Protein 6UY5 (pdb70)

Nearest PDB structures (foldseek):
  8d8s-assembly1_A-2  TM=9.830E-01  e=1.010E-56  Staphylococcus aureus
  6c9e-assembly1_A  TM=9.834E-01  e=2.774E-56  Legionella pneumophila subsp. pneumophila str. Philadelphia 1
  8kg1-assembly1_B  TM=9.818E-01  e=2.698E-54  Mycolicibacterium smegmatis MC2 155
  4w91-assembly5_I  TM=9.730E-01  e=3.477E-53  Brucella suis bv. 4 str. 40
  4q75-assembly1_B  TM=9.777E-01  e=5.047E-52  Arabidopsis thaliana

Solvent-accessible surface area: 27491 Å² total

Foldseek 3Di:
DADLVVVLVQFVCQQDFFLNHRFF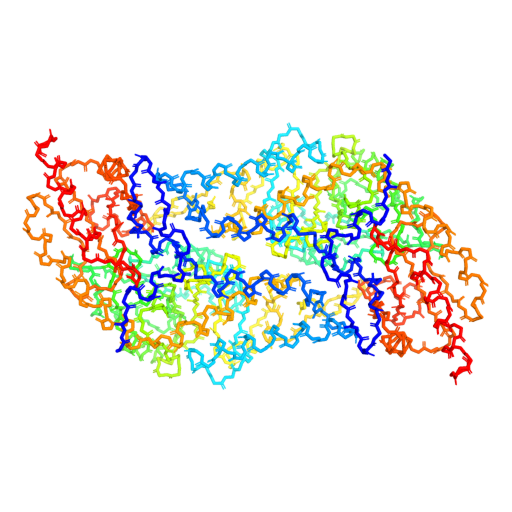EFALLVFNGAGPLLVVLLVVCVVPQDDFADPDDDDSNVVLVVLLLVLLVLVCVQQAPPDSQQKAKAQFLLRLLLLCLQQVVLVFAAAAAEEEEELLDDVSQPVSRVVSCVVHHYYYHYFYADQQGATPPVCLVVVDALRYAEYEYEQARSAFLDGHPLQVSQVVQVVSVHAYAYEDQPPSQQAGHHCVSSVHQKYKYGLRSLSFDHRIIMIGGDPVSQQVGDARPCQWDDADPPPGTDTDGPPSNHVPDTDPSSRSSSSSSSSVVSVVSPNVNQNVQQQVLLVLLVVLLVPQPQKDWHHHPSGGFKTKIDHHPDAQVVLQVQLVSLNYHWDKAPSRQSVCVVVPHGMIIMGTRGSSGDPVSSVSSNVSSNVCVVVVD/DDDLVVVLVQFVCQCDFFLNHRAFEQALLVFNGAGPLLVVLLVVCVVPQDDFAPPDDDDSNVVLVVLLLVLLVLVCVQQVNPDSLLKAKAQFLLRQLLQCLQFVVLVFAAAAAEEEEELLDDPSLPVSRVVSCVVHNYYYHYFYADQQGATPVVCVVVVDALRYAEYEYECARSAFLDGHPLQVNCVSCVVSPHAYEYEDAPPSQQAGHHCVNSVHQKYWYGLRSLSFDHRIIMIGGDPVSQQPGDAGPCAWDDADPPPGTDTDTGPVNVVDDTDPSSRSSSSSSSSVVSVVSPNVNQNVQQQVLLVLLVVLLVPFPQKDWHHHPRGGFKIKIDHHPDAQVVLQVQLSSVNYHWDKFCSRQSVCVVVPHGMIIMGTRGSSGDPVSSVSSSVSSNVCVVVPD

B-factor: mean 27.87, std 9.78, range [14.91, 99.55]

Sequence (802 aa):
IFSVDKVRADFPVLSSREVNGLPLAYLDSAASAQKPSQVIDAEAEFYRHGYAAVHRGIHTLSAQATEKMENVRKRASLFINARSAEELVFVRGTTEGINLVANSWGNSNVRAGDNIIISQMEHHANIVPWQMLCARVGAELRVIPLNPDGTLQLETLPTLFDEKTRLLAITHVSNVLGTENPLAEMITLAHQHGAKVLVDGAQAVMHHPVDVQALDCDFYVFSGHKLYGPTGIGILYVKEALLQEMPPWESMIATVSLSEGTTWTKAPWRFEAGTPNTGGIIGLGAALEYVSALGLNNIAEYEQNLMHYALSQLESVPDLTLYGPQNRLGVIAFNLGKHHAYDVGSFLDNYGIAVRTGHHAMPLMAYYNVPAMCRASLAMYNTHEEVDRLVTGLQRIHRLLGIFSVDKVRADFPVLSREVNGLPLAYLDSAASAQKPSSQVIDAEAEFYRHGYAAVHRGIHTLSAQATEKMENVRKRASLFINARSAEELVFVRGTTEGINLVANSWGNSNVRAGDNIIISQMEHHANIVPWQMLCARVGAELRVIPLNPDGTLQLETLPTLFDEKTRLLAITHVSNVLGTENPLAEMITLAHQHGAKVLVDGAQAVMHHPVDVQALDCDFYVFSGHKLYGPTGIGILYVKEALLQEMPPWESMIATVSLSEGTTWTKAPWRFEAGTPNTGGIIGLGAALEYVSALGLNNIAEYEQNLMHYALSQLESVPDLTLYGPQNRLGVIAFNLGKHHAYDVGSFLDNYGIAVRTGHHAMPLMAYYNVPAMCRASLAMYNTHEEVDRLVTGLQRIHRRLLG

CATH classification: 3.40.640.10

Organism: Escherichia coli (strain K12) (NCBI:txid83333)

InterPro domains:
  IPR000192 Aminotransferase class V domain [PF00266] (26-394)
  IPR010970 Cysteine desulfurase, SufS [MF_01831] (1-406)
  IPR010970 Cysteine desulfurase, SufS [TIGR01979] (7-405)
  IPR010970 Cysteine desulfurase, SufS [cd06453] (26-398)
  IPR015421 Pyridoxal phosphate-dependent transferase, major domain [G3DSA:3.40.640.10] (43-302)
  IPR015422 Pyridoxal phosphate-dependent transferase, small domain [G3DSA:3.90.1150.10] (10-396)
  IPR015424 Pyridoxal phosphate-dependent transferase [SSF53383] (4-402)
  IPR020578 Aminotransferase class-V, pyridoxal-phosphate binding site [PS00595] (217-236)

Structure (mmCIF, N/CA/C/O backbone):
data_6UY5
#
_entry.id   6UY5
#
_cell.length_a   60.540
_cell.length_b   115.740
_cell.length_c   63.660
_cell.angle_alpha   90.000
_cell.angle_beta   114.470
_cell.angle_gamma   90.000
#
_symmetry.space_group_name_H-M   'P 1 21 1'
#
loop_
_entity.id
_entity.type
_entity.pdbx_description
1 polymer 'Cysteine desulfurase'
2 non-polymer "PYRIDOXAL-5'-PHOSPHATE"
3 water water
#
loop_
_atom_site.group_PDB
_atom_site.id
_atom_site.type_symbol
_atom_site.label_atom_id
_atom_site.label_alt_id
_atom_site.label_comp_id
_atom_site.label_asym_id
_atom_site.label_entity_id
_atom_site.label_seq_id
_atom_site.pdbx_PDB_ins_code
_atom_site.Cartn_x
_atom_site.Cartn_y
_atom_site.Cartn_z
_atom_site.occupancy
_atom_site.B_iso_or_equiv
_atom_site.auth_seq_id
_atom_site.auth_comp_id
_atom_site.auth_asym_id
_atom_site.auth_atom_id
_atom_site.pdbx_PDB_model_num
ATOM 1 N N . ILE A 1 2 ? -1.998 -10.096 50.456 1.00 59.48 2 ILE A N 1
ATOM 2 C CA . ILE A 1 2 ? -0.880 -9.898 49.544 1.00 58.54 2 ILE A CA 1
ATOM 3 C C . ILE A 1 2 ? -1.372 -9.944 48.101 1.00 57.76 2 ILE A C 1
ATOM 4 O O . ILE A 1 2 ? -2.274 -9.199 47.718 1.00 60.80 2 ILE A O 1
ATOM 6 N N . PHE A 1 3 ? -0.771 -10.824 47.306 1.00 49.73 3 PHE A N 1
ATOM 7 C CA . PHE A 1 3 ? -1.157 -10.985 45.911 1.00 38.40 3 PHE A CA 1
ATOM 8 C C . PHE A 1 3 ? -2.408 -11.852 45.813 1.00 33.11 3 PHE A C 1
ATOM 9 O O . PHE A 1 3 ? -2.464 -12.943 46.390 1.00 35.27 3 PHE A O 1
ATOM 17 N N . SER A 1 4 ? -3.409 -11.369 45.080 1.00 28.61 4 SER A N 1
ATOM 18 C CA . SER A 1 4 ? -4.665 -12.089 44.885 1.00 28.70 4 SER A CA 1
ATOM 19 C C . SER A 1 4 ? -4.883 -12.285 43.391 1.00 22.56 4 SER A C 1
ATOM 20 O O . SER A 1 4 ? -5.203 -11.328 42.678 1.00 27.56 4 SER A O 1
ATOM 23 N N . VAL A 1 5 ? -4.704 -13.519 42.915 1.00 24.25 5 VAL A N 1
ATOM 24 C CA . VAL A 1 5 ? -4.876 -13.770 41.488 1.00 27.30 5 VAL A CA 1
ATOM 25 C C . VAL A 1 5 ? -6.320 -13.528 41.079 1.00 25.05 5 VAL A C 1
ATOM 26 O O . VAL A 1 5 ? -6.594 -13.143 39.936 1.00 23.41 5 VAL A O 1
ATOM 30 N N . ASP A 1 6 ? -7.265 -13.719 42.004 1.00 24.27 6 ASP A N 1
ATOM 31 C CA . ASP A 1 6 ? -8.660 -13.448 41.683 1.00 25.22 6 ASP A CA 1
ATOM 32 C C . ASP A 1 6 ? -8.877 -11.965 41.412 1.00 24.96 6 ASP A C 1
ATOM 33 O O . ASP A 1 6 ? -9.571 -11.597 40.456 1.00 25.85 6 ASP A O 1
ATOM 38 N N . LYS A 1 7 ? -8.284 -11.096 42.234 1.00 25.20 7 LYS A N 1
ATOM 39 C CA . LYS A 1 7 ? -8.442 -9.665 42.004 1.00 26.75 7 LYS A CA 1
ATOM 40 C C . LYS A 1 7 ? -7.672 -9.206 40.774 1.00 23.22 7 LYS A C 1
ATOM 41 O O . LYS A 1 7 ? -8.113 -8.284 40.078 1.00 25.75 7 LYS A O 1
ATOM 47 N N . VAL A 1 8 ? -6.528 -9.830 40.487 1.00 22.71 8 VAL A N 1
ATOM 48 C CA . VAL A 1 8 ? -5.779 -9.486 39.279 1.00 24.61 8 VAL A CA 1
ATOM 49 C C . VAL A 1 8 ? -6.578 -9.858 38.033 1.00 22.12 8 VAL A C 1
ATOM 50 O O . VAL A 1 8 ? -6.736 -9.049 37.110 1.00 23.96 8 VAL A O 1
ATOM 54 N N . ARG A 1 9 ? -7.113 -11.084 37.998 1.00 20.93 9 ARG A N 1
ATOM 55 C CA . ARG A 1 9 ? -7.855 -11.531 36.823 1.00 20.31 9 ARG A CA 1
ATOM 56 C C . ARG A 1 9 ? -9.055 -10.638 36.531 1.00 23.21 9 ARG A C 1
ATOM 57 O O . ARG A 1 9 ? -9.428 -10.467 35.366 1.00 22.10 9 ARG A O 1
ATOM 65 N N . ALA A 1 10 ? -9.672 -10.060 37.565 1.00 24.25 10 ALA A N 1
ATOM 66 C CA . ALA A 1 10 ? -10.827 -9.198 37.342 1.00 24.52 10 ALA A CA 1
ATOM 67 C C . ALA A 1 10 ? -10.472 -7.947 36.544 1.00 23.67 10 ALA A C 1
ATOM 68 O O . ALA A 1 10 ? -11.370 -7.295 36.004 1.00 23.56 10 ALA A O 1
ATOM 70 N N . ASP A 1 11 ? -9.187 -7.607 36.444 1.00 21.01 11 ASP A N 1
ATOM 71 C CA . ASP A 1 11 ? -8.744 -6.445 35.685 1.00 22.31 11 ASP A CA 1
ATOM 72 C C . ASP A 1 11 ? -8.598 -6.716 34.191 1.00 20.08 11 ASP A C 1
ATOM 73 O O . ASP A 1 11 ? -8.416 -5.763 33.429 1.00 22.13 11 ASP A O 1
ATOM 78 N N . PHE A 1 12 ? -8.651 -7.979 33.758 1.00 21.29 12 PHE A N 1
ATOM 79 C CA . PHE A 1 12 ? -8.314 -8.353 32.387 1.00 22.00 12 PHE A CA 1
ATOM 80 C C . PHE A 1 12 ? -9.560 -8.833 31.659 1.00 21.58 12 PHE A C 1
ATOM 81 O O . PHE A 1 12 ? -9.921 -10.017 31.761 1.00 24.36 12 PHE A O 1
ATOM 89 N N . PRO A 1 13 ? -10.237 -7.968 30.903 1.00 23.13 13 PRO A N 1
ATOM 90 C CA . PRO A 1 13 ? -11.521 -8.368 30.301 1.00 22.78 13 PRO A CA 1
ATOM 91 C C . PRO A 1 13 ? -11.410 -9.545 29.344 1.00 23.35 13 PRO A C 1
ATOM 92 O O . PRO A 1 13 ? -12.386 -10.283 29.172 1.00 24.89 13 PRO A O 1
ATOM 96 N N . VAL A 1 14 ? -10.247 -9.762 28.727 1.00 20.58 14 VAL A N 1
ATOM 97 C CA . VAL A 1 14 ? -10.128 -10.826 27.737 1.00 22.11 14 VAL A CA 1
ATOM 98 C C . VAL A 1 14 ? -10.199 -12.205 28.377 1.00 24.75 14 VAL A C 1
ATOM 99 O O . VAL A 1 14 ? -10.490 -13.192 27.690 1.00 23.38 14 VAL A O 1
ATOM 103 N N . LEU A 1 15 ? -9.969 -12.301 29.689 1.00 22.34 15 LEU A N 1
ATOM 104 C CA . LEU A 1 15 ? -9.957 -13.611 30.324 1.00 22.48 15 LEU A CA 1
ATOM 105 C C . LEU A 1 15 ? -11.339 -14.254 30.377 1.00 25.26 15 LEU A C 1
ATOM 106 O O . LEU A 1 15 ? -11.433 -15.438 30.709 1.00 26.87 15 LEU A O 1
ATOM 111 N N A SER A 1 16 ? -12.402 -13.517 30.058 0.46 25.64 16 SER A N 1
ATOM 112 N N B SER A 1 16 ? -12.398 -13.510 30.060 0.54 25.61 16 SER A N 1
ATOM 113 C CA A SER A 1 16 ? -13.736 -14.096 29.950 0.46 25.38 16 SER A CA 1
ATOM 114 C CA B SER A 1 16 ? -13.741 -14.063 29.945 0.54 25.26 16 SER A CA 1
ATOM 115 C C A SER A 1 16 ? -14.072 -14.541 28.529 0.46 27.43 16 SER A C 1
ATOM 116 C C B SER A 1 16 ? -14.034 -14.632 28.560 0.54 27.24 16 SER A C 1
ATOM 117 O O A SER A 1 16 ? -15.214 -14.931 28.269 0.46 30.78 16 SER A O 1
ATOM 118 O O B SER A 1 16 ? -15.110 -15.204 28.358 0.54 29.20 16 SER A O 1
ATOM 123 N N . ARG A 1 17 ? -13.113 -14.486 27.608 1.00 24.58 17 ARG A N 1
ATOM 124 C CA . ARG A 1 17 ? -13.340 -14.969 26.250 1.00 25.40 17 ARG A CA 1
ATOM 125 C C . ARG A 1 17 ? -13.577 -16.476 26.222 1.00 28.84 17 ARG A C 1
ATOM 126 O O . ARG A 1 17 ? -13.009 -17.235 27.011 1.00 25.78 17 ARG A O 1
ATOM 134 N N . GLU A 1 18 ? -14.426 -16.905 25.291 1.00 29.78 18 GLU A N 1
ATOM 135 C CA . GLU A 1 18 ? -14.537 -18.305 24.917 1.00 28.74 18 GLU A CA 1
ATOM 136 C C . GLU A 1 18 ? -13.836 -18.526 23.584 1.00 31.59 18 GLU A C 1
ATOM 137 O O . GLU A 1 18 ? -13.914 -17.684 22.685 1.00 33.56 18 GLU A O 1
ATOM 143 N N . VAL A 1 19 ? -13.133 -19.649 23.471 1.00 28.12 19 VAL A N 1
ATOM 144 C CA . VAL A 1 19 ? -12.542 -20.087 22.211 1.00 29.11 19 VAL A CA 1
ATOM 145 C C . VAL A 1 19 ? -12.988 -21.521 21.960 1.00 29.87 19 VAL A C 1
ATOM 146 O O . VAL A 1 19 ? -12.910 -22.369 22.859 1.00 29.77 19 VAL A O 1
ATOM 150 N N . ASN A 1 20 ? -13.477 -21.784 20.747 1.00 33.27 20 ASN A N 1
ATOM 151 C CA . ASN A 1 20 ? -14.001 -23.099 20.381 1.00 34.06 20 ASN A CA 1
ATOM 152 C C . ASN A 1 20 ? -15.067 -23.556 21.375 1.00 36.23 20 ASN A C 1
ATOM 153 O O . ASN A 1 20 ? -15.179 -24.741 21.699 1.00 33.82 20 ASN A O 1
ATOM 158 N N . GLY A 1 21 ? -15.849 -22.599 21.876 1.00 33.61 21 GLY A N 1
ATOM 159 C CA . GLY A 1 21 ? -16.928 -22.883 22.804 1.00 34.53 21 GLY A CA 1
ATOM 160 C C . GLY A 1 21 ? -16.507 -23.176 24.227 1.00 36.15 21 GLY A C 1
ATOM 161 O O . GLY A 1 21 ? -17.348 -23.597 25.030 1.00 37.41 21 GLY A O 1
ATOM 162 N N . LEU A 1 22 ? -15.237 -22.978 24.566 1.00 25.10 22 LEU A N 1
ATOM 163 C CA . LEU A 1 22 ? -14.725 -23.263 25.895 1.00 27.51 22 LEU A CA 1
ATOM 164 C C . LEU A 1 22 ? -14.097 -22.014 26.506 1.00 29.11 22 LEU A C 1
ATOM 165 O O . LEU A 1 22 ? -13.614 -21.142 25.777 1.00 25.82 22 LEU A O 1
ATOM 170 N N . PRO A 1 23 ? -14.085 -21.895 27.834 1.00 28.50 23 PRO A N 1
ATOM 171 C CA . PRO A 1 23 ? -13.400 -20.753 28.452 1.00 26.15 23 PRO A CA 1
ATOM 172 C C . PRO A 1 23 ? -11.913 -20.777 28.131 1.00 24.29 23 PRO A C 1
ATOM 173 O O . PRO A 1 23 ? -11.255 -21.818 28.203 1.00 24.98 23 PRO A O 1
ATOM 177 N N . LEU A 1 24 ? -11.399 -19.617 27.744 1.00 22.73 24 LEU A N 1
ATOM 178 C CA . LEU A 1 24 ? -10.011 -19.509 27.332 1.00 24.60 24 LEU A CA 1
ATOM 179 C C . LEU A 1 24 ? -9.070 -19.791 28.496 1.00 24.07 24 LEU A C 1
ATOM 180 O O . LEU A 1 24 ? -9.283 -19.332 29.619 1.00 23.36 24 LEU A O 1
ATOM 185 N N . ALA A 1 25 ? -8.020 -20.558 28.216 1.00 20.29 25 ALA A N 1
ATOM 186 C CA . ALA A 1 25 ? -6.855 -20.679 29.087 1.00 22.32 25 ALA A CA 1
ATOM 187 C C . ALA A 1 25 ? -5.693 -20.147 28.255 1.00 20.80 25 ALA A C 1
ATOM 188 O O . ALA A 1 25 ? -5.170 -20.853 27.381 1.00 19.66 25 ALA A O 1
ATOM 190 N N . TYR A 1 26 ? -5.325 -18.891 28.499 1.00 20.54 26 TYR A N 1
ATOM 191 C CA . TYR A 1 26 ? -4.321 -18.196 27.688 1.00 17.34 26 TYR A CA 1
ATOM 192 C C . TYR A 1 26 ? -2.947 -18.429 28.301 1.00 18.88 26 TYR A C 1
ATOM 193 O O . TYR A 1 26 ? -2.573 -17.776 29.278 1.00 20.35 26 TYR A O 1
ATOM 202 N N . LEU A 1 27 ? -2.190 -19.361 27.720 1.00 21.43 27 LEU A N 1
ATOM 203 C CA . LEU A 1 27 ? -0.849 -19.699 28.180 1.00 18.56 27 LEU A CA 1
ATOM 204 C C . LEU A 1 27 ? 0.208 -19.272 27.166 1.00 20.60 27 LEU A C 1
ATOM 205 O O . LEU A 1 27 ? 1.174 -19.997 26.913 1.00 19.94 27 LEU A O 1
ATOM 210 N N . ASP A 1 28 ? 0.034 -18.088 26.578 1.00 18.95 28 ASP A N 1
ATOM 211 C CA . ASP A 1 28 ? 0.950 -17.575 25.561 1.00 19.74 28 ASP A CA 1
ATOM 212 C C . ASP A 1 28 ? 1.346 -16.123 25.832 1.00 22.10 28 ASP A C 1
ATOM 213 O O . ASP A 1 28 ? 1.561 -15.347 24.894 1.00 19.57 28 ASP A O 1
ATOM 218 N N . SER A 1 29 ? 1.463 -15.738 27.107 1.00 18.14 29 SER A N 1
ATOM 219 C CA . SER A 1 29 ? 1.865 -14.371 27.436 1.00 16.55 29 SER A CA 1
ATOM 220 C C . SER A 1 29 ? 3.292 -14.062 26.989 1.00 16.90 29 SER A C 1
ATOM 221 O O . SER A 1 29 ? 3.624 -12.893 26.756 1.00 23.19 29 SER A O 1
ATOM 224 N N . ALA A 1 30 ? 4.149 -15.080 26.871 1.00 20.43 30 ALA A N 1
ATOM 225 C CA . ALA A 1 30 ? 5.504 -14.841 26.384 1.00 19.66 30 ALA A CA 1
ATOM 226 C C . ALA A 1 30 ? 5.508 -14.303 24.959 1.00 23.38 30 ALA A C 1
ATOM 227 O O . ALA A 1 30 ? 6.406 -13.540 24.590 1.00 23.63 30 ALA A O 1
ATOM 229 N N . ALA A 1 31 ? 4.528 -14.691 24.140 1.00 20.35 31 ALA A N 1
ATOM 230 C CA . ALA A 1 31 ? 4.413 -14.106 22.808 1.00 20.90 31 ALA A CA 1
ATOM 231 C C . ALA A 1 31 ? 3.894 -12.677 22.894 1.00 23.65 31 ALA A C 1
ATOM 232 O O . ALA A 1 31 ? 4.423 -11.769 22.242 1.00 21.08 31 ALA A O 1
ATOM 234 N N . SER A 1 32 ? 2.835 -12.467 23.672 1.00 24.01 32 SER A N 1
ATOM 235 C CA . SER A 1 32 ? 2.355 -11.130 23.986 1.00 18.01 32 SER A CA 1
ATOM 236 C C . SER A 1 32 ? 1.391 -11.243 25.155 1.00 19.32 32 SER A C 1
ATOM 237 O O . SER A 1 32 ? 0.648 -12.222 25.253 1.00 21.19 32 SER A O 1
ATOM 240 N N . ALA A 1 33 ? 1.415 -10.250 26.033 1.00 18.85 33 ALA A N 1
ATOM 241 C CA . ALA A 1 33 ? 0.612 -10.306 27.247 1.00 18.67 33 ALA A CA 1
ATOM 242 C C . ALA A 1 33 ? -0.763 -9.687 27.031 1.00 22.06 33 ALA A C 1
ATOM 243 O O . ALA A 1 33 ? -0.939 -8.767 26.228 1.00 21.50 33 ALA A O 1
ATOM 245 N N . GLN A 1 34 ? -1.744 -10.208 27.757 1.00 16.62 34 GLN A N 1
ATOM 246 C CA . GLN A 1 34 ? -3.021 -9.515 27.818 1.00 15.18 34 GLN A CA 1
ATOM 247 C C . GLN A 1 34 ? -2.866 -8.203 28.597 1.00 18.04 34 GLN A C 1
ATOM 248 O O . GLN A 1 34 ? -1.893 -7.990 29.321 1.00 21.22 34 GLN A O 1
ATOM 254 N N . LYS A 1 35 ? -3.846 -7.314 28.434 1.00 19.58 35 LYS A N 1
ATOM 255 C CA . LYS A 1 35 ? -3.769 -5.960 28.968 1.00 19.67 35 LYS A CA 1
ATOM 256 C C . LYS A 1 35 ? -4.883 -5.733 29.980 1.00 20.71 35 LYS A C 1
ATOM 257 O O . LYS A 1 35 ? -6.040 -6.089 29.713 1.00 19.16 35 LYS A O 1
ATOM 263 N N . PRO A 1 36 ? -4.583 -5.161 31.140 1.00 17.99 36 PRO A N 1
ATOM 264 C CA . PRO A 1 36 ? -5.636 -4.831 32.103 1.00 21.89 36 PRO A CA 1
ATOM 265 C C . PRO A 1 36 ? -6.421 -3.604 31.660 1.00 21.50 36 PRO A C 1
ATOM 266 O O . PRO A 1 36 ? -5.961 -2.797 30.850 1.00 19.85 36 PRO A O 1
ATOM 270 N N . SER A 1 37 ? -7.631 -3.475 32.219 1.00 20.12 37 SER A N 1
ATOM 271 C CA . SER A 1 37 ? -8.488 -2.336 31.897 1.00 23.21 37 SER A CA 1
ATOM 272 C C . SER A 1 37 ? -7.796 -1.009 32.168 1.00 19.79 37 SER A C 1
ATOM 273 O O . SER A 1 37 ? -8.020 -0.038 31.439 1.00 23.10 37 SER A O 1
ATOM 276 N N . GLN A 1 38 ? -6.956 -0.951 33.203 1.00 20.66 38 GLN A N 1
ATOM 277 C CA . GLN A 1 38 ? -6.258 0.287 33.535 1.00 23.96 38 GLN A CA 1
ATOM 278 C C . GLN A 1 38 ? -5.366 0.759 32.393 1.00 23.15 38 GLN A C 1
ATOM 279 O O . GLN A 1 38 ? -5.218 1.968 32.181 1.00 22.35 38 GLN A O 1
ATOM 285 N N . VAL A 1 39 ? -4.773 -0.175 31.649 1.00 19.32 39 VAL A N 1
ATOM 286 C CA . VAL A 1 39 ? -3.922 0.176 30.515 1.00 18.58 39 VAL A CA 1
ATOM 287 C C . VAL A 1 39 ? -4.761 0.564 29.306 1.00 18.33 39 VAL A C 1
ATOM 288 O O . VAL A 1 39 ? -4.508 1.586 28.655 1.00 20.84 39 VAL A O 1
ATOM 292 N N . ILE A 1 40 ? -5.758 -0.261 28.977 1.00 20.21 40 ILE A N 1
ATOM 293 C CA . ILE A 1 40 ? -6.634 0.022 27.847 1.00 15.71 40 ILE A CA 1
ATOM 294 C C . ILE A 1 40 ? -7.306 1.378 28.018 1.00 19.13 40 ILE A C 1
ATOM 295 O O . ILE A 1 40 ? -7.366 2.185 27.079 1.00 21.89 40 ILE A O 1
ATOM 300 N N . ASP A 1 41 ? -7.809 1.652 29.226 1.00 19.48 41 ASP A N 1
ATOM 301 C CA . ASP A 1 41 ? -8.567 2.873 29.471 1.00 21.58 41 ASP A CA 1
ATOM 302 C C . ASP A 1 41 ? -7.666 4.099 29.531 1.00 20.36 41 ASP A C 1
ATOM 303 O O . ASP A 1 41 ? -8.099 5.201 29.182 1.00 21.84 41 ASP A O 1
ATOM 308 N N . ALA A 1 42 ? -6.413 3.937 29.964 1.00 18.69 42 ALA A N 1
ATOM 309 C CA . ALA A 1 42 ? -5.513 5.084 29.992 1.00 21.13 42 ALA A CA 1
ATOM 310 C C . ALA A 1 42 ? -5.249 5.592 28.586 1.00 19.06 42 ALA A C 1
ATOM 311 O O . ALA A 1 42 ? -5.244 6.806 28.345 1.00 20.30 42 ALA A O 1
ATOM 313 N N . GLU A 1 43 ? -5.013 4.672 27.646 1.00 18.31 43 GLU A N 1
ATOM 314 C CA . GLU A 1 43 ? -4.808 5.078 26.262 1.00 21.13 43 GLU A CA 1
ATOM 315 C C . GLU A 1 43 ? -6.072 5.689 25.674 1.00 18.26 43 GLU A C 1
ATOM 316 O O . GLU A 1 43 ? -6.018 6.735 25.012 1.00 20.94 43 GLU A O 1
ATOM 322 N N . ALA A 1 44 ? -7.226 5.059 25.921 1.00 18.27 44 ALA A N 1
ATOM 323 C CA . ALA A 1 44 ? -8.480 5.583 25.391 1.00 18.65 44 ALA A CA 1
ATOM 324 C C . ALA A 1 44 ? -8.789 6.966 25.955 1.00 20.54 44 ALA A C 1
ATOM 325 O O . ALA A 1 44 ? -9.217 7.860 25.218 1.00 19.11 44 ALA A O 1
ATOM 327 N N . GLU A 1 45 ? -8.561 7.167 27.256 1.00 19.62 45 GLU A N 1
ATOM 328 C CA . GLU A 1 45 ? -8.865 8.456 27.872 1.00 20.89 45 GLU A CA 1
ATOM 329 C C . GLU A 1 45 ? -7.980 9.561 27.312 1.00 21.84 45 GLU A C 1
ATOM 330 O O . GLU A 1 45 ? -8.424 10.707 27.163 1.00 22.47 45 GLU A O 1
ATOM 336 N N . PHE A 1 46 ? -6.721 9.236 27.000 1.00 19.80 46 PHE A N 1
ATOM 337 C CA . PHE A 1 46 ? -5.848 10.195 26.335 1.00 19.86 46 PHE A CA 1
ATOM 338 C C . PHE A 1 46 ? -6.424 10.611 24.987 1.00 20.89 46 PHE A C 1
ATOM 339 O O . PHE A 1 46 ? -6.483 11.805 24.664 1.00 20.27 46 PHE A O 1
ATOM 347 N N . TYR A 1 47 ? -6.854 9.633 24.180 1.00 17.23 47 TYR A N 1
ATOM 348 C CA . TYR A 1 47 ? -7.464 9.958 22.890 1.00 18.27 47 TYR A CA 1
ATOM 349 C C . TYR A 1 47 ? -8.770 10.728 23.055 1.00 19.58 47 TYR A C 1
ATOM 350 O O . TYR A 1 47 ? -9.088 11.593 22.231 1.00 21.81 47 TYR A O 1
ATOM 359 N N . ARG A 1 48 ? -9.536 10.432 24.108 1.00 18.79 48 ARG A N 1
ATOM 360 C CA . ARG A 1 48 ? -10.833 11.083 24.279 1.00 20.37 48 ARG A CA 1
ATOM 361 C C . ARG A 1 48 ? -10.720 12.508 24.799 1.00 24.55 48 ARG A C 1
ATOM 362 O O . ARG A 1 48 ? -11.603 13.328 24.522 1.00 23.57 48 ARG A O 1
ATOM 370 N N . HIS A 1 49 ? -9.671 12.827 25.558 1.00 21.69 49 HIS A N 1
ATOM 371 C CA . HIS A 1 49 ? -9.676 14.090 26.294 1.00 22.21 49 HIS A CA 1
ATOM 372 C C . HIS A 1 49 ? -8.385 14.887 26.228 1.00 22.46 49 HIS A C 1
ATOM 373 O O . HIS A 1 49 ? -8.414 16.079 26.551 1.00 26.44 49 HIS A O 1
ATOM 380 N N . GLY A 1 50 ? -7.265 14.308 25.814 1.00 20.50 50 GLY A N 1
ATOM 381 C CA . GLY A 1 50 ? -6.018 15.039 25.898 1.00 22.75 50 GLY A CA 1
ATOM 382 C C . GLY A 1 50 ? -5.162 14.990 24.652 1.00 25.06 50 GLY A C 1
ATOM 383 O O . GLY A 1 50 ? -3.987 15.364 24.702 1.00 26.20 50 GLY A O 1
ATOM 384 N N . TYR A 1 51 ? -5.725 14.572 23.523 1.00 22.39 51 TYR A N 1
ATOM 385 C CA . TYR A 1 51 ? -4.900 14.300 22.354 1.00 19.81 51 TYR A CA 1
ATOM 386 C C . TYR A 1 51 ? -4.456 15.573 21.642 1.00 21.22 51 TYR A C 1
ATOM 387 O O . TYR A 1 51 ? -5.246 16.498 21.435 1.00 21.25 51 TYR A O 1
ATOM 396 N N . ALA A 1 52 ? -3.182 15.592 21.247 1.00 20.50 52 ALA A N 1
ATOM 397 C CA . ALA A 1 52 ? -2.615 16.612 20.372 1.00 21.15 52 ALA A CA 1
ATOM 398 C C . ALA A 1 52 ? -1.275 16.090 19.869 1.00 20.16 52 ALA A C 1
ATOM 399 O O . ALA A 1 52 ? -0.782 15.058 20.326 1.00 21.60 52 ALA A O 1
ATOM 401 N N . ALA A 1 53 ? -0.698 16.807 18.907 1.00 18.77 53 ALA A N 1
ATOM 402 C CA . ALA A 1 53 ? 0.687 16.554 18.531 1.00 22.38 53 ALA A CA 1
ATOM 403 C C . ALA A 1 53 ? 1.621 16.987 19.665 1.00 23.17 53 ALA A C 1
ATOM 404 O O . ALA A 1 53 ? 1.258 17.797 20.520 1.00 23.91 53 ALA A O 1
ATOM 406 N N . VAL A 1 54 ? 2.839 16.438 19.675 1.00 22.38 54 VAL A N 1
ATOM 407 C CA . VAL A 1 54 ? 3.746 16.624 20.803 1.00 27.14 54 VAL A CA 1
ATOM 408 C C . VAL A 1 54 ? 5.068 17.275 20.410 1.00 41.63 54 VAL A C 1
ATOM 409 O O . VAL A 1 54 ? 5.975 17.365 21.238 1.00 43.93 54 VAL A O 1
ATOM 413 N N . HIS A 1 55 ? 5.212 17.737 19.174 1.00 46.94 55 HIS A N 1
ATOM 414 C CA . HIS A 1 55 ? 6.517 18.230 18.731 1.00 51.87 55 HIS A CA 1
ATOM 415 C C . HIS A 1 55 ? 6.583 19.738 18.929 1.00 53.93 55 HIS A C 1
ATOM 416 O O . HIS A 1 55 ? 6.304 20.522 18.020 1.00 57.64 55 HIS A O 1
ATOM 423 N N . ARG A 1 56 ? 6.963 20.141 20.146 1.00 50.09 56 ARG A N 1
ATOM 424 C CA . ARG A 1 56 ? 7.242 21.540 20.480 1.00 51.25 56 ARG A CA 1
ATOM 425 C C . ARG A 1 56 ? 6.049 22.447 20.179 1.00 50.78 56 ARG A C 1
ATOM 426 O O . ARG A 1 56 ? 6.209 23.588 19.741 1.00 54.35 56 ARG A O 1
ATOM 428 N N . GLY A 1 57 ? 4.843 21.938 20.413 1.00 40.41 57 GLY A N 1
ATOM 429 C CA . GLY A 1 57 ? 3.648 22.725 20.162 1.00 38.77 57 GLY A CA 1
ATOM 430 C C . GLY A 1 57 ? 3.439 23.767 21.248 1.00 43.47 57 GLY A C 1
ATOM 431 O O . GLY A 1 57 ? 3.611 23.503 22.438 1.00 48.55 57 GLY A O 1
ATOM 432 N N . ILE A 1 58 ? 3.061 24.971 20.822 1.00 46.71 58 ILE A N 1
ATOM 433 C CA . ILE A 1 58 ? 2.896 26.051 21.784 1.00 51.75 58 ILE A CA 1
ATOM 434 C C . ILE A 1 58 ? 1.567 25.943 22.519 1.00 45.12 58 ILE A C 1
ATOM 435 O O . ILE A 1 58 ? 1.470 26.351 23.683 1.00 53.02 58 ILE A O 1
ATOM 440 N N . HIS A 1 59 ? 0.534 25.390 21.886 1.00 27.04 59 HIS A N 1
ATOM 441 C CA . HIS A 1 59 ? -0.776 25.488 22.504 1.00 25.41 59 HIS A CA 1
ATOM 442 C C . HIS A 1 59 ? -0.930 24.462 23.626 1.00 23.26 59 HIS A C 1
ATOM 443 O O . HIS A 1 59 ? -0.162 23.502 23.744 1.00 24.65 59 HIS A O 1
ATOM 450 N N . THR A 1 60 ? -1.942 24.701 24.467 1.00 21.85 60 THR A N 1
ATOM 451 C CA . THR A 1 60 ? -2.043 24.022 25.758 1.00 20.68 60 THR A CA 1
ATOM 452 C C . THR A 1 60 ? -2.151 22.507 25.602 1.00 22.51 60 THR A C 1
ATOM 453 O O . THR A 1 60 ? -1.485 21.754 26.320 1.00 21.92 60 THR A O 1
ATOM 457 N N . LEU A 1 61 ? -3.006 22.038 24.689 1.00 21.88 61 LEU A N 1
ATOM 458 C CA . LEU A 1 61 ? -3.159 20.595 24.521 1.00 27.51 61 LEU A CA 1
ATOM 459 C C . LEU A 1 61 ? -1.838 19.945 24.132 1.00 24.53 61 LEU A C 1
ATOM 460 O O . LEU A 1 61 ? -1.497 18.865 24.628 1.00 24.80 61 LEU A O 1
ATOM 465 N N . SER A 1 62 ? -1.069 20.599 23.258 1.00 20.94 62 SER A N 1
ATOM 466 C CA . SER A 1 62 ? 0.191 20.013 22.816 1.00 23.86 62 SER A CA 1
ATOM 467 C C . SER A 1 62 ? 1.234 20.048 23.926 1.00 21.16 62 SER A C 1
ATOM 468 O O . SER A 1 62 ? 1.994 19.086 24.104 1.00 22.03 62 SER A O 1
ATOM 471 N N . ALA A 1 63 ? 1.286 21.145 24.685 1.00 22.57 63 ALA A N 1
ATOM 472 C CA . ALA A 1 63 ? 2.233 21.228 25.791 1.00 22.42 63 ALA A CA 1
ATOM 473 C C . ALA A 1 63 ? 1.938 20.172 26.850 1.00 24.23 63 ALA A C 1
ATOM 474 O O . ALA A 1 63 ? 2.858 19.538 27.382 1.00 26.34 63 ALA A O 1
ATOM 476 N N . GLN A 1 64 ? 0.657 19.954 27.154 1.00 20.91 64 GLN A N 1
ATOM 477 C CA . GLN A 1 64 ? 0.297 18.968 28.165 1.00 25.17 64 GLN A CA 1
ATOM 478 C C . GLN A 1 64 ? 0.581 17.550 27.681 1.00 28.76 64 GLN A C 1
ATOM 479 O O . GLN A 1 64 ? 0.974 16.689 28.474 1.00 27.26 64 GLN A O 1
ATOM 485 N N . ALA A 1 65 ? 0.389 17.287 26.385 1.00 22.30 65 ALA A N 1
ATOM 486 C CA . ALA A 1 65 ? 0.696 15.962 25.848 1.00 22.23 65 ALA A CA 1
ATOM 487 C C . ALA A 1 65 ? 2.199 15.702 25.855 1.00 24.30 65 ALA A C 1
ATOM 488 O O . ALA A 1 65 ? 2.642 14.593 26.173 1.00 23.48 65 ALA A O 1
ATOM 490 N N . THR A 1 66 ? 2.996 16.715 25.507 1.00 21.05 66 THR A N 1
ATOM 491 C CA . THR A 1 66 ? 4.449 16.588 25.607 1.00 20.49 66 THR A CA 1
ATOM 492 C C . THR A 1 66 ? 4.878 16.258 27.033 1.00 25.69 66 THR A C 1
ATOM 493 O O . THR A 1 66 ? 5.766 15.423 27.246 1.00 26.54 66 THR A O 1
ATOM 497 N N . GLU A 1 67 ? 4.243 16.888 28.025 1.00 24.18 67 GLU A N 1
ATOM 498 C CA . GLU A 1 67 ? 4.572 16.605 29.420 1.00 26.36 67 GLU A CA 1
ATOM 499 C C . GLU A 1 67 ? 4.206 15.175 29.800 1.00 25.57 67 GLU A C 1
ATOM 500 O O . GLU A 1 67 ? 4.960 14.506 30.517 1.00 26.42 67 GLU A O 1
ATOM 506 N N . LYS A 1 68 ? 3.043 14.697 29.342 1.00 23.84 68 LYS A N 1
ATOM 507 C CA . LYS A 1 68 ? 2.639 13.319 29.613 1.00 24.98 68 LYS A CA 1
ATOM 508 C C . LYS A 1 68 ? 3.664 12.329 29.084 1.00 23.80 68 LYS A C 1
ATOM 509 O O . LYS A 1 68 ? 4.019 11.361 29.769 1.00 25.40 68 LYS A O 1
ATOM 515 N N . MET A 1 69 ? 4.153 12.560 27.867 1.00 25.94 69 MET A N 1
ATOM 516 C CA . MET A 1 69 ? 5.157 11.683 27.275 1.00 25.13 69 MET A CA 1
ATOM 517 C C . MET A 1 69 ? 6.454 11.706 28.075 1.00 26.53 69 MET A C 1
ATOM 518 O O . MET A 1 69 ? 7.049 10.655 28.349 1.00 23.95 69 MET A O 1
ATOM 523 N N . GLU A 1 70 ? 6.917 12.898 28.459 1.00 22.75 70 GLU A N 1
ATOM 524 C CA . GLU A 1 70 ? 8.173 12.964 29.199 1.00 24.17 70 GLU A CA 1
ATOM 525 C C . GLU A 1 70 ? 8.028 12.396 30.607 1.00 22.42 70 GLU A C 1
ATOM 526 O O . GLU A 1 70 ? 8.995 11.853 31.154 1.00 26.97 70 GLU A O 1
ATOM 532 N N . ASN A 1 71 ? 6.830 12.474 31.197 1.00 20.26 71 ASN A N 1
ATOM 533 C CA . ASN A 1 71 ? 6.620 11.836 32.494 1.00 22.14 71 ASN A CA 1
ATOM 534 C C . ASN A 1 71 ? 6.665 10.312 32.389 1.00 22.42 71 ASN A C 1
ATOM 535 O O . ASN A 1 71 ? 7.107 9.643 33.331 1.00 23.21 71 ASN A O 1
ATOM 540 N N . VAL A 1 72 ? 6.214 9.745 31.266 1.00 20.86 72 VAL A N 1
ATOM 541 C CA . VAL A 1 72 ? 6.346 8.302 31.069 1.00 21.21 72 VAL A CA 1
ATOM 542 C C . VAL A 1 72 ? 7.815 7.918 30.940 1.00 20.32 72 VAL A C 1
ATOM 543 O O . VAL A 1 72 ? 8.244 6.888 31.467 1.00 21.67 72 VAL A O 1
ATOM 547 N N . ARG A 1 73 ? 8.608 8.734 30.237 1.00 17.89 73 ARG A N 1
ATOM 548 C CA . ARG A 1 73 ? 10.037 8.452 30.147 1.00 18.98 73 ARG A CA 1
ATOM 549 C C . ARG A 1 73 ? 10.669 8.439 31.535 1.00 21.17 73 ARG A C 1
ATOM 550 O O . ARG A 1 73 ? 11.499 7.574 31.844 1.00 23.33 73 ARG A O 1
ATOM 558 N N . LYS A 1 74 ? 10.268 9.378 32.397 1.00 19.80 74 LYS A N 1
ATOM 559 C CA . LYS A 1 74 ? 10.792 9.390 33.758 1.00 22.06 74 LYS A CA 1
ATOM 560 C C . LYS A 1 74 ? 10.318 8.171 34.543 1.00 21.50 74 LYS A C 1
ATOM 561 O O . LYS A 1 74 ? 11.095 7.561 35.286 1.00 24.20 74 LYS A O 1
ATOM 567 N N . ARG A 1 75 ? 9.047 7.798 34.394 1.00 19.33 75 ARG A N 1
ATOM 568 C CA . ARG A 1 75 ? 8.542 6.627 35.105 1.00 23.29 75 ARG A CA 1
ATOM 569 C C . ARG A 1 75 ? 9.257 5.354 34.659 1.00 20.78 75 ARG A C 1
ATOM 570 O O . ARG A 1 75 ? 9.612 4.509 35.490 1.00 23.73 75 ARG A O 1
ATOM 578 N N . ALA A 1 76 ? 9.480 5.200 33.351 1.00 22.44 76 ALA A N 1
ATOM 579 C CA . ALA A 1 76 ? 10.218 4.039 32.863 1.00 21.30 76 ALA A CA 1
ATOM 580 C C . ALA A 1 76 ? 11.642 4.018 33.410 1.00 21.16 76 ALA A C 1
ATOM 581 O O . ALA A 1 76 ? 12.177 2.950 33.732 1.00 20.92 76 ALA A O 1
ATOM 583 N N . SER A 1 77 ? 12.270 5.188 33.541 1.00 19.66 77 SER A N 1
ATOM 584 C CA . SER A 1 77 ? 13.655 5.203 34.009 1.00 17.27 77 SER A CA 1
ATOM 585 C C . SER A 1 77 ? 13.751 4.795 35.476 1.00 22.66 77 SER A C 1
ATOM 586 O O . SER A 1 77 ? 14.712 4.128 35.877 1.00 25.90 77 SER A O 1
ATOM 589 N N . LEU A 1 78 ? 12.775 5.196 36.294 1.00 19.32 78 LEU A N 1
ATOM 590 C CA . LEU A 1 78 ? 12.733 4.728 37.674 1.00 21.30 78 LEU A CA 1
ATOM 591 C C . LEU A 1 78 ? 12.409 3.241 37.755 1.00 23.32 78 LEU A C 1
ATOM 592 O O . LEU A 1 78 ? 12.868 2.556 38.677 1.00 21.85 78 LEU A O 1
ATOM 597 N N . PHE A 1 79 ? 11.626 2.731 36.801 1.00 20.86 79 PHE A N 1
ATOM 598 C CA . PHE A 1 79 ? 11.229 1.325 36.811 1.00 23.17 79 PHE A CA 1
ATOM 599 C C . PHE A 1 79 ? 12.441 0.404 36.692 1.00 22.13 79 PHE A C 1
ATOM 600 O O . PHE A 1 79 ? 12.521 -0.620 37.376 1.00 22.01 79 PHE A O 1
ATOM 608 N N . ILE A 1 80 ? 13.399 0.754 35.834 1.00 19.97 80 ILE A N 1
ATOM 609 C CA . ILE A 1 80 ? 14.619 -0.034 35.678 1.00 22.88 80 ILE A CA 1
ATOM 610 C C . ILE A 1 80 ? 15.793 0.582 36.432 1.00 23.42 80 ILE A C 1
ATOM 611 O O . ILE A 1 80 ? 16.937 0.150 36.253 1.00 23.50 80 ILE A O 1
ATOM 616 N N . ASN A 1 81 ? 15.533 1.585 37.275 1.00 19.89 81 ASN A N 1
ATOM 617 C CA . ASN A 1 81 ? 16.557 2.255 38.085 1.00 22.06 81 ASN A CA 1
ATOM 618 C C . ASN A 1 81 ? 17.712 2.785 37.239 1.00 24.07 81 ASN A C 1
ATOM 619 O O . ASN A 1 81 ? 18.885 2.657 37.604 1.00 24.35 81 ASN A O 1
ATOM 624 N N . ALA A 1 82 ? 17.381 3.398 36.107 1.00 24.64 82 ALA A N 1
ATOM 625 C CA . ALA A 1 82 ? 18.371 4.176 35.378 1.00 23.69 82 ALA A CA 1
ATOM 626 C C . ALA A 1 82 ? 18.710 5.437 36.163 1.00 27.77 82 ALA A C 1
ATOM 627 O O . ALA A 1 82 ? 17.909 5.938 36.957 1.00 32.39 82 ALA A O 1
ATOM 629 N N . ARG A 1 83 ? 19.918 5.952 35.941 1.00 24.03 83 ARG A N 1
ATOM 630 C CA . ARG A 1 83 ? 20.345 7.136 36.678 1.00 26.89 83 ARG A CA 1
ATOM 631 C C . ARG A 1 83 ? 19.614 8.390 36.208 1.00 27.90 83 ARG A C 1
ATOM 632 O O . ARG A 1 83 ? 19.426 9.327 36.992 1.00 29.76 83 ARG A O 1
ATOM 640 N N . SER A 1 84 ? 19.176 8.419 34.951 1.00 26.12 84 SER A N 1
ATOM 641 C CA . SER A 1 84 ? 18.587 9.614 34.365 1.00 26.88 84 SER A CA 1
ATOM 642 C C . SER A 1 84 ? 17.496 9.224 33.378 1.00 26.30 84 SER A C 1
ATOM 643 O O . SER A 1 84 ? 17.623 8.225 32.663 1.00 27.09 84 SER A O 1
ATOM 646 N N . ALA A 1 85 ? 16.427 10.026 33.331 1.00 24.09 85 ALA A N 1
ATOM 647 C CA . ALA A 1 85 ? 15.385 9.795 32.336 1.00 25.54 85 ALA A CA 1
ATOM 648 C C . ALA A 1 85 ? 15.925 9.925 30.918 1.00 26.93 85 ALA A C 1
ATOM 649 O O . ALA A 1 85 ? 15.426 9.261 30.003 1.00 24.22 85 ALA A O 1
ATOM 651 N N . GLU A 1 86 ? 16.950 10.755 30.715 1.00 22.40 86 GLU A N 1
ATOM 652 C CA . GLU A 1 86 ? 17.473 10.995 29.377 1.00 24.62 86 GLU A CA 1
ATOM 653 C C . GLU A 1 86 ? 18.333 9.849 28.861 1.00 25.32 86 GLU A C 1
ATOM 654 O O . GLU A 1 86 ? 18.849 9.937 27.743 1.00 26.05 86 GLU A O 1
ATOM 660 N N . GLU A 1 87 ? 18.498 8.785 29.640 1.00 23.22 87 GLU A N 1
ATOM 661 C CA . GLU A 1 87 ? 19.147 7.568 29.174 1.00 22.04 87 GLU A CA 1
ATOM 662 C C . GLU A 1 87 ? 18.173 6.603 28.502 1.00 22.36 87 GLU A C 1
ATOM 663 O O . GLU A 1 87 ? 18.585 5.515 28.087 1.00 23.31 87 GLU A O 1
ATOM 669 N N . LEU A 1 88 ? 16.901 6.973 28.371 1.00 24.14 88 LEU A N 1
ATOM 670 C CA . LEU A 1 88 ? 15.881 6.094 27.819 1.00 26.00 88 LEU A CA 1
ATOM 671 C C . LEU A 1 88 ? 15.370 6.633 26.490 1.00 21.78 88 LEU A C 1
ATOM 672 O O . LEU A 1 88 ? 15.065 7.827 26.370 1.00 22.96 88 LEU A O 1
ATOM 677 N N . VAL A 1 89 ? 15.291 5.741 25.501 1.00 18.92 89 VAL A N 1
ATOM 678 C CA . VAL A 1 89 ? 14.810 6.029 24.154 1.00 20.96 89 VAL A CA 1
ATOM 679 C C . VAL A 1 89 ? 13.524 5.243 23.931 1.00 22.33 89 VAL A C 1
ATOM 680 O O . VAL A 1 89 ? 13.483 4.032 24.188 1.00 21.24 89 VAL A O 1
ATOM 684 N N . PHE A 1 90 ? 12.476 5.926 23.458 1.00 19.44 90 PHE A N 1
ATOM 685 C CA . PHE A 1 90 ? 11.264 5.241 23.017 1.00 18.84 90 PHE A CA 1
ATOM 686 C C . PHE A 1 90 ? 11.523 4.631 21.644 1.00 21.81 90 PHE A C 1
ATOM 687 O O . PHE A 1 90 ? 11.808 5.351 20.680 1.00 24.08 90 PHE A O 1
ATOM 695 N N . VAL A 1 91 ? 11.439 3.308 21.552 1.00 21.15 91 VAL A N 1
ATOM 696 C CA . VAL A 1 91 ? 11.619 2.602 20.294 1.00 18.71 91 VAL A CA 1
ATOM 697 C C . VAL A 1 91 ? 10.311 1.893 19.954 1.00 22.10 91 VAL A C 1
ATOM 698 O O . VAL A 1 91 ? 9.387 1.831 20.763 1.00 23.79 91 VAL A O 1
ATOM 702 N N . ARG A 1 92 ? 10.233 1.376 18.724 1.00 18.53 92 ARG A N 1
ATOM 703 C CA . ARG A 1 92 ? 9.023 0.672 18.306 1.00 19.42 92 ARG A CA 1
ATOM 704 C C . ARG A 1 92 ? 8.888 -0.691 18.976 1.00 21.56 92 ARG A C 1
ATOM 705 O O . ARG A 1 92 ? 7.775 -1.225 19.058 1.00 21.93 92 ARG A O 1
ATOM 713 N N . GLY A 1 93 ? 9.992 -1.266 19.433 1.00 20.96 93 GLY A N 1
ATOM 714 C CA . GLY A 1 93 ? 9.993 -2.572 20.064 1.00 19.13 93 GLY A CA 1
ATOM 715 C C . GLY A 1 93 ? 11.425 -3.012 20.286 1.00 20.34 93 GLY A C 1
ATOM 716 O O . GLY A 1 93 ? 12.370 -2.319 19.904 1.00 19.67 93 GLY A O 1
ATOM 717 N N . THR A 1 94 ? 11.570 -4.182 20.922 1.00 17.49 94 THR A N 1
ATOM 718 C CA . THR A 1 94 ? 12.913 -4.714 21.179 1.00 15.31 94 THR A CA 1
ATOM 719 C C . THR A 1 94 ? 13.679 -4.927 19.882 1.00 19.66 94 THR A C 1
ATOM 720 O O . THR A 1 94 ? 14.867 -4.593 19.799 1.00 18.71 94 THR A O 1
ATOM 724 N N . THR A 1 95 ? 13.011 -5.467 18.856 1.00 19.18 95 THR A N 1
ATOM 725 C CA . THR A 1 95 ? 13.655 -5.698 17.564 1.00 19.28 95 THR A CA 1
ATOM 726 C C . THR A 1 95 ? 14.294 -4.420 17.032 1.00 21.07 95 THR A C 1
ATOM 727 O O . THR A 1 95 ? 15.470 -4.406 16.648 1.00 21.02 95 THR A O 1
ATOM 731 N N . GLU A 1 96 ? 13.541 -3.324 17.046 1.00 17.79 96 GLU A N 1
ATOM 732 C CA . GLU A 1 96 ? 14.053 -2.060 16.526 1.00 15.96 96 GLU A CA 1
ATOM 733 C C . GLU A 1 96 ? 15.120 -1.476 17.446 1.00 20.76 96 GLU A C 1
ATOM 734 O O . GLU A 1 96 ? 16.098 -0.881 16.972 1.00 21.34 96 GLU A O 1
ATOM 740 N N . GLY A 1 97 ? 14.953 -1.625 18.761 1.00 18.76 97 GLY A N 1
ATOM 741 C CA . GLY A 1 97 ? 15.959 -1.112 19.683 1.00 19.43 97 GLY A CA 1
ATOM 742 C C . GLY A 1 97 ? 17.316 -1.758 19.487 1.00 19.62 97 GLY A C 1
ATOM 743 O O . GLY A 1 97 ? 18.342 -1.075 19.491 1.00 18.76 97 GLY A O 1
ATOM 744 N N . ILE A 1 98 ? 17.340 -3.082 19.294 1.00 17.90 98 ILE A N 1
ATOM 745 C CA . ILE A 1 98 ? 18.613 -3.770 19.081 1.00 17.87 98 ILE A CA 1
ATOM 746 C C . ILE A 1 98 ? 19.238 -3.330 17.765 1.00 19.04 98 ILE A C 1
ATOM 747 O O . ILE A 1 98 ? 20.453 -3.100 17.685 1.00 19.66 98 ILE A O 1
ATOM 752 N N . ASN A 1 99 ? 18.424 -3.203 16.715 1.00 20.71 99 ASN A N 1
ATOM 753 C CA . ASN A 1 99 ? 18.952 -2.782 15.421 1.00 24.97 99 ASN A CA 1
ATOM 754 C C . ASN A 1 99 ? 19.485 -1.356 15.486 1.00 22.66 99 ASN A C 1
ATOM 755 O O . ASN A 1 99 ? 20.487 -1.027 14.838 1.00 24.27 99 ASN A O 1
ATOM 760 N N . LEU A 1 100 ? 18.845 -0.498 16.282 1.00 22.04 100 LEU A N 1
ATOM 761 C CA . LEU A 1 100 ? 19.346 0.864 16.475 1.00 22.65 100 LEU A CA 1
ATOM 762 C C . LEU A 1 100 ? 20.754 0.854 17.068 1.00 20.94 100 LEU A C 1
ATOM 763 O O . LEU A 1 100 ? 21.647 1.573 16.601 1.00 24.48 100 LEU A O 1
ATOM 768 N N . VAL A 1 101 ? 20.973 0.044 18.104 1.00 19.56 101 VAL A N 1
ATOM 769 C CA . VAL A 1 101 ? 22.310 -0.048 18.677 1.00 23.04 101 VAL A CA 1
ATOM 770 C C . VAL A 1 101 ? 23.287 -0.593 17.644 1.00 25.20 101 VAL A C 1
ATOM 771 O O . VAL A 1 101 ? 24.393 -0.063 17.476 1.00 23.37 101 VAL A O 1
ATOM 775 N N . ALA A 1 102 ? 22.880 -1.633 16.909 1.00 22.12 102 ALA A N 1
ATOM 776 C CA . ALA A 1 102 ? 23.782 -2.257 15.942 1.00 23.79 102 ALA A CA 1
ATOM 777 C C . ALA A 1 102 ? 24.201 -1.287 14.845 1.00 26.15 102 ALA A C 1
ATOM 778 O O . ALA A 1 102 ? 25.323 -1.381 14.327 1.00 25.76 102 ALA A O 1
ATOM 780 N N . ASN A 1 103 ? 23.324 -0.361 14.466 1.00 24.06 103 ASN A N 1
ATOM 781 C CA . ASN A 1 103 ? 23.679 0.562 13.399 1.00 23.99 103 ASN A CA 1
ATOM 782 C C . ASN A 1 103 ? 24.366 1.816 13.927 1.00 30.34 103 ASN A C 1
ATOM 783 O O . ASN A 1 103 ? 25.455 2.164 13.463 1.00 37.22 103 ASN A O 1
ATOM 788 N N . SER A 1 104 ? 23.761 2.498 14.899 1.00 19.94 104 SER A N 1
ATOM 789 C CA . SER A 1 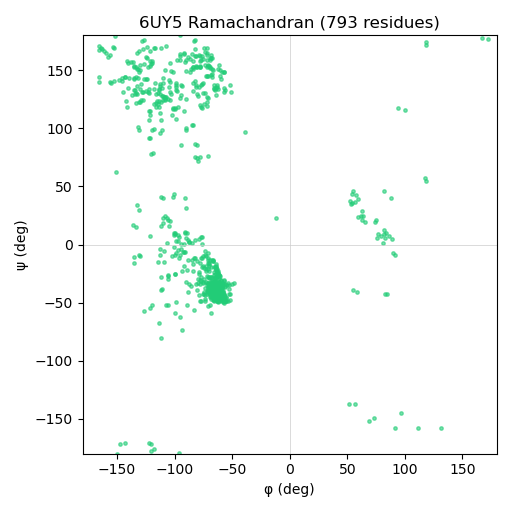104 ? 24.365 3.728 15.400 1.00 24.68 104 SER A CA 1
ATOM 790 C C . SER A 1 104 ? 25.659 3.439 16.149 1.00 24.75 104 SER A C 1
ATOM 791 O O . SER A 1 104 ? 26.728 3.941 15.785 1.00 29.50 104 SER A O 1
ATOM 794 N N . TRP A 1 105 ? 25.586 2.634 17.211 1.00 19.85 105 TRP A N 1
ATOM 795 C CA . TRP A 1 105 ? 26.796 2.330 17.966 1.00 24.43 105 TRP A CA 1
ATOM 796 C C . TRP A 1 105 ? 27.687 1.355 17.210 1.00 22.69 105 TRP A C 1
ATOM 797 O O . TRP A 1 105 ? 28.909 1.538 17.160 1.00 23.85 105 TRP A O 1
ATOM 808 N N . GLY A 1 106 ? 27.094 0.324 16.603 1.00 22.98 106 GLY A N 1
ATOM 809 C CA . GLY A 1 106 ? 27.890 -0.732 15.994 1.00 22.33 106 GLY A CA 1
ATOM 810 C C . GLY A 1 106 ? 28.764 -0.251 14.848 1.00 21.54 106 GLY A C 1
ATOM 811 O O . GLY A 1 106 ? 29.952 -0.579 14.777 1.00 22.27 106 GLY A O 1
ATOM 812 N N . ASN A 1 107 ? 28.182 0.503 13.914 1.00 24.75 107 ASN A N 1
ATOM 813 C CA . ASN A 1 107 ? 28.950 0.949 12.758 1.00 26.84 107 ASN A CA 1
ATOM 814 C C . ASN A 1 107 ? 30.093 1.870 13.153 1.00 28.42 107 ASN A C 1
ATOM 815 O O . ASN A 1 107 ? 31.067 1.991 12.401 1.00 31.30 107 ASN A O 1
ATOM 820 N N . SER A 1 108 ? 30.010 2.510 14.316 1.00 27.87 108 SER A N 1
ATOM 821 C CA . SER A 1 108 ? 31.057 3.427 14.748 1.00 30.85 108 SER A CA 1
ATOM 822 C C . SER A 1 108 ? 32.089 2.785 15.665 1.00 28.61 108 SER A C 1
ATOM 823 O O . SER A 1 108 ? 33.121 3.413 15.938 1.00 32.47 108 SER A O 1
ATOM 826 N N . ASN A 1 109 ? 31.858 1.554 16.131 1.00 24.97 109 ASN A N 1
ATOM 827 C CA . ASN A 1 109 ? 32.728 0.941 17.124 1.00 27.01 109 ASN A CA 1
ATOM 828 C C . ASN A 1 109 ? 33.203 -0.465 16.786 1.00 28.13 109 ASN A C 1
ATOM 829 O O . ASN A 1 109 ? 34.083 -0.977 17.488 1.00 34.12 109 ASN A O 1
ATOM 834 N N . VAL A 1 110 ? 32.667 -1.105 15.752 1.00 25.66 110 VAL A N 1
ATOM 835 C CA . VAL A 1 110 ? 33.081 -2.444 15.349 1.00 29.73 110 VAL A CA 1
ATOM 836 C C . VAL A 1 110 ? 33.703 -2.336 13.964 1.00 31.73 110 VAL A C 1
ATOM 837 O O . VAL A 1 110 ? 33.064 -1.837 13.029 1.00 32.73 110 VAL A O 1
ATOM 841 N N . ARG A 1 111 ? 34.946 -2.793 13.834 1.00 29.02 111 ARG A N 1
ATOM 842 C CA . ARG A 1 111 ? 35.712 -2.632 12.606 1.00 33.07 111 ARG A CA 1
ATOM 843 C C . ARG A 1 111 ? 36.259 -3.983 12.168 1.00 32.61 111 ARG A C 1
ATOM 844 O O . ARG A 1 111 ? 36.107 -4.997 12.858 1.00 28.67 111 ARG A O 1
ATOM 852 N N . ALA A 1 112 ? 36.902 -3.987 11.001 1.00 33.75 112 ALA A N 1
ATOM 853 C CA . ALA A 1 112 ? 37.474 -5.211 10.459 1.00 32.17 112 ALA A CA 1
ATOM 854 C C . ALA A 1 112 ? 38.445 -5.830 11.456 1.00 30.69 112 ALA A C 1
ATOM 855 O O . ALA A 1 112 ? 39.283 -5.137 12.040 1.00 32.31 112 ALA A O 1
ATOM 857 N N . GLY A 1 113 ? 38.314 -7.138 11.664 1.00 29.96 113 GLY A N 1
ATOM 858 C CA . GLY A 1 113 ? 39.163 -7.853 12.588 1.00 31.48 113 GLY A CA 1
ATOM 859 C C . GLY A 1 113 ? 38.631 -7.955 14.000 1.00 30.87 113 GLY A C 1
ATOM 860 O O . GLY A 1 113 ? 39.209 -8.695 14.806 1.00 31.43 113 GLY A O 1
ATOM 861 N N . ASP A 1 114 ? 37.552 -7.245 14.328 1.00 30.53 114 ASP A N 1
ATOM 862 C CA . ASP A 1 114 ? 36.957 -7.326 15.654 1.00 30.68 114 ASP A CA 1
ATOM 863 C C . ASP A 1 114 ? 36.021 -8.530 15.739 1.00 31.03 114 ASP A C 1
ATOM 864 O O . ASP A 1 114 ? 35.774 -9.230 14.752 1.00 25.18 114 ASP A O 1
ATOM 869 N N . ASN A 1 115 ? 35.488 -8.784 16.934 1.00 24.79 115 ASN A N 1
ATOM 870 C CA . ASN A 1 115 ? 34.481 -9.824 17.084 1.00 22.63 115 ASN A CA 1
ATOM 871 C C . ASN A 1 115 ? 33.365 -9.354 18.012 1.00 26.93 115 ASN A C 1
ATOM 872 O O . ASN A 1 115 ? 33.528 -8.423 18.807 1.00 25.50 115 ASN A O 1
ATOM 877 N N . ILE A 1 116 ? 32.203 -9.986 17.846 1.00 23.36 116 ILE A N 1
ATOM 878 C CA . ILE A 1 116 ? 31.029 -9.802 18.692 1.00 21.72 116 ILE A CA 1
ATOM 879 C C . ILE A 1 116 ? 30.629 -11.171 19.226 1.00 21.27 116 ILE A C 1
ATOM 880 O O . ILE A 1 116 ? 30.701 -12.164 18.495 1.00 23.47 116 ILE A O 1
ATOM 885 N N . ILE A 1 117 ? 30.190 -11.229 20.485 1.00 22.31 117 ILE A N 1
ATOM 886 C CA . ILE A 1 117 ? 29.752 -12.476 21.112 1.00 21.12 117 ILE A CA 1
ATOM 887 C C . ILE A 1 117 ? 28.241 -12.444 21.325 1.00 21.32 117 ILE A C 1
ATOM 888 O O . ILE A 1 117 ? 27.701 -11.486 21.892 1.00 20.14 117 ILE A O 1
ATOM 893 N N . ILE A 1 118 ? 27.561 -13.491 20.856 1.00 19.72 118 ILE A N 1
ATOM 894 C CA . ILE A 1 118 ? 26.164 -13.752 21.203 1.00 20.45 118 ILE A CA 1
ATOM 895 C C . ILE A 1 118 ? 26.100 -15.121 21.870 1.00 21.11 118 ILE A C 1
ATOM 896 O O . ILE A 1 118 ? 27.132 -15.728 22.155 1.00 22.25 118 ILE A O 1
ATOM 901 N N . SER A 1 119 ? 24.897 -15.623 22.113 1.00 21.75 119 SER A N 1
ATOM 902 C CA . SER A 1 119 ? 24.715 -16.952 22.675 1.00 23.03 119 SER A CA 1
ATOM 903 C C . SER A 1 119 ? 23.827 -17.786 21.759 1.00 20.98 119 SER A C 1
ATOM 904 O O . SER A 1 119 ? 23.081 -17.258 20.926 1.00 22.89 119 SER A O 1
ATOM 907 N N . GLN A 1 120 ? 23.910 -19.109 21.934 1.00 22.53 120 GLN A N 1
ATOM 908 C CA . GLN A 1 120 ? 23.139 -20.034 21.118 1.00 21.61 120 GLN A CA 1
ATOM 909 C C . GLN A 1 120 ? 21.644 -19.974 21.411 1.00 24.92 120 GLN A C 1
ATOM 910 O O . GLN A 1 120 ? 20.859 -20.504 20.617 1.00 24.19 120 GLN A O 1
ATOM 916 N N . MET A 1 121 ? 21.229 -19.339 22.510 1.00 20.97 121 MET A N 1
ATOM 917 C CA . MET A 1 121 ? 19.819 -19.281 22.883 1.00 21.51 121 MET A CA 1
ATOM 918 C C . MET A 1 121 ? 19.141 -17.971 22.494 1.00 24.29 121 MET A C 1
ATOM 919 O O . MET A 1 121 ? 17.992 -17.746 22.886 1.00 23.23 121 MET A O 1
ATOM 924 N N . GLU A 1 122 ? 19.797 -17.112 21.720 1.00 21.14 122 GLU A N 1
ATOM 925 C CA . GLU A 1 122 ? 19.218 -15.803 21.446 1.00 23.72 122 GLU A CA 1
ATOM 926 C C . GLU A 1 122 ? 18.004 -15.896 20.524 1.00 17.76 122 GLU A C 1
ATOM 927 O O . GLU A 1 122 ? 17.933 -16.741 19.626 1.00 18.21 122 GLU A O 1
ATOM 933 N N . HIS A 1 123 ? 17.040 -15.022 20.783 1.00 22.89 123 HIS A N 1
ATOM 934 C CA . HIS A 1 123 ? 16.004 -14.681 19.822 1.00 22.46 123 HIS A CA 1
ATOM 935 C C . HIS A 1 123 ? 16.652 -14.160 18.544 1.00 20.97 123 HIS A C 1
ATOM 936 O O . HIS A 1 123 ? 17.710 -13.531 18.583 1.00 19.70 123 HIS A O 1
ATOM 943 N N . HIS A 1 124 ? 16.004 -14.416 17.401 1.00 18.91 124 HIS A N 1
ATOM 944 C CA . HIS A 1 124 ? 16.525 -13.930 16.124 1.00 17.73 124 HIS A CA 1
ATOM 945 C C . HIS A 1 124 ? 16.787 -12.427 16.142 1.00 23.83 124 HIS A C 1
ATOM 946 O O . HIS A 1 124 ? 17.718 -11.951 15.482 1.00 19.73 124 HIS A O 1
ATOM 953 N N . ALA A 1 125 ? 15.978 -11.662 16.883 1.00 18.71 125 ALA A N 1
ATOM 954 C CA . ALA A 1 125 ? 16.158 -10.212 16.947 1.00 21.36 125 ALA A CA 1
ATOM 955 C C . ALA A 1 125 ? 17.486 -9.809 17.579 1.00 21.04 125 ALA A C 1
ATOM 956 O O . ALA A 1 125 ? 17.932 -8.669 17.390 1.00 23.31 125 ALA A O 1
ATOM 958 N N . ASN A 1 126 ? 18.111 -10.705 18.345 1.00 19.48 126 ASN A N 1
ATOM 959 C CA . ASN A 1 126 ? 19.420 -10.461 18.937 1.00 20.07 126 ASN A CA 1
ATOM 960 C C . ASN A 1 126 ? 20.495 -11.321 18.287 1.00 21.23 126 ASN A C 1
ATOM 961 O O . ASN A 1 126 ? 21.529 -11.596 18.905 1.00 21.69 126 ASN A O 1
ATOM 966 N N . ILE A 1 127 ? 20.254 -11.769 17.056 1.00 20.60 127 ILE A N 1
ATOM 967 C CA . ILE A 1 127 ? 21.249 -12.452 16.238 1.00 17.74 127 ILE A CA 1
ATOM 968 C C . ILE A 1 127 ? 21.476 -11.718 14.924 1.00 21.24 127 ILE A C 1
ATOM 969 O O . ILE A 1 127 ? 22.608 -11.363 14.583 1.00 22.07 127 ILE A O 1
ATOM 974 N N . VAL A 1 128 ? 20.401 -11.472 14.175 1.00 19.94 128 VAL A N 1
ATOM 975 C CA . VAL A 1 128 ? 20.545 -10.951 12.812 1.00 21.08 128 VAL A CA 1
ATOM 976 C C . VAL A 1 128 ? 21.222 -9.588 12.768 1.00 23.26 128 VAL A C 1
ATOM 977 O O . VAL A 1 128 ? 22.081 -9.383 11.898 1.00 24.32 128 VAL A O 1
ATOM 981 N N . PRO A 1 129 ? 20.903 -8.618 13.635 1.00 23.30 129 PRO A N 1
ATOM 982 C CA . PRO A 1 129 ? 21.610 -7.326 13.540 1.00 19.96 129 PRO A CA 1
ATOM 983 C C . PRO A 1 129 ? 23.108 -7.463 13.689 1.00 21.48 129 PRO A C 1
ATOM 984 O O . PRO A 1 129 ? 23.859 -6.719 13.045 1.00 24.56 129 PRO A O 1
ATOM 988 N N . TRP A 1 130 ? 23.558 -8.422 14.499 1.00 19.98 130 TRP A N 1
ATOM 989 C CA . TRP A 1 130 ? 24.984 -8.637 14.692 1.00 19.25 130 TRP A CA 1
ATOM 990 C C . TRP A 1 130 ? 25.597 -9.432 13.552 1.00 25.67 130 TRP A C 1
ATOM 991 O O . TRP A 1 130 ? 26.759 -9.206 13.211 1.00 25.62 130 TRP A O 1
ATOM 1002 N N . GLN A 1 131 ? 24.847 -10.359 12.955 1.00 25.50 131 GLN A N 1
ATOM 1003 C CA . GLN A 1 131 ? 25.310 -11.001 11.726 1.00 25.59 131 GLN A CA 1
ATOM 1004 C C . GLN A 1 131 ? 25.506 -9.971 10.624 1.00 27.97 131 GLN A C 1
ATOM 1005 O O . GLN A 1 131 ? 26.522 -9.983 9.917 1.00 32.15 131 GLN A O 1
ATOM 1011 N N . MET A 1 132 ? 24.522 -9.083 10.453 1.00 26.93 132 MET A N 1
ATOM 1012 C CA . MET A 1 132 ? 24.603 -8.049 9.425 1.00 34.81 132 MET A CA 1
ATOM 1013 C C . MET A 1 132 ? 25.770 -7.106 9.684 1.00 34.49 132 MET A C 1
ATOM 1014 O O . MET A 1 132 ? 26.530 -6.773 8.767 1.00 37.72 132 MET A O 1
ATOM 1019 N N . LEU A 1 133 ? 25.918 -6.653 10.932 1.00 33.43 133 LEU A N 1
ATOM 1020 C CA . LEU A 1 133 ? 27.012 -5.747 11.271 1.00 30.30 133 LEU A CA 1
ATOM 1021 C C . LEU A 1 133 ? 28.365 -6.397 11.010 1.00 30.30 133 LEU A C 1
ATOM 1022 O O . LEU A 1 133 ? 29.255 -5.781 10.412 1.00 31.80 133 LEU A O 1
ATOM 1027 N N . CYS A 1 134 ? 28.538 -7.649 11.444 1.00 27.24 134 CYS A N 1
ATOM 1028 C CA . CYS A 1 134 ? 29.787 -8.348 11.168 1.00 27.03 134 CYS A CA 1
ATOM 1029 C C . CYS A 1 134 ? 30.020 -8.523 9.672 1.00 37.89 134 CYS A C 1
ATOM 1030 O O . CYS A 1 134 ? 31.172 -8.673 9.249 1.00 40.64 134 CYS A O 1
ATOM 1033 N N . ALA A 1 135 ? 28.960 -8.484 8.861 1.00 41.22 135 ALA A N 1
ATOM 1034 C CA . ALA A 1 135 ? 29.124 -8.511 7.411 1.00 43.70 135 ALA A CA 1
ATOM 1035 C C . ALA A 1 135 ? 29.453 -7.136 6.842 1.00 43.32 135 ALA A C 1
ATOM 1036 O O . ALA A 1 135 ? 30.211 -7.040 5.872 1.00 55.79 135 ALA A O 1
ATOM 1038 N N . ARG A 1 136 ? 28.911 -6.066 7.430 1.00 42.24 136 ARG A N 1
ATOM 1039 C CA . ARG A 1 136 ? 29.192 -4.725 6.923 1.00 43.01 136 ARG A CA 1
ATOM 1040 C C . ARG A 1 136 ? 30.657 -4.345 7.114 1.00 51.04 136 ARG A C 1
ATOM 1041 O O . ARG A 1 136 ? 31.257 -3.711 6.238 1.00 52.62 136 ARG A O 1
ATOM 1049 N N . VAL A 1 137 ? 31.250 -4.714 8.248 1.00 43.67 137 VAL A N 1
ATOM 1050 C CA . VAL A 1 137 ? 32.561 -4.200 8.620 1.00 33.72 137 VAL A CA 1
ATOM 1051 C C . VAL A 1 137 ? 33.667 -5.242 8.525 1.00 38.46 137 VAL A C 1
ATOM 1052 O O . VAL A 1 137 ? 34.850 -4.865 8.531 1.00 41.83 137 VAL A O 1
ATOM 1056 N N . GLY A 1 138 ? 33.339 -6.524 8.426 1.00 36.12 138 GLY A N 1
ATOM 1057 C CA . GLY A 1 138 ? 34.367 -7.542 8.363 1.00 35.18 138 GLY A CA 1
ATOM 1058 C C . GLY A 1 138 ? 34.806 -8.034 9.727 1.00 38.39 138 GLY A C 1
ATOM 1059 O O . GLY A 1 138 ? 35.997 -8.268 9.959 1.00 36.71 138 GLY A O 1
ATOM 1060 N N . ALA A 1 139 ? 33.850 -8.196 10.636 1.00 33.85 139 ALA A N 1
ATOM 1061 C CA . ALA A 1 139 ? 34.093 -8.719 11.971 1.00 30.87 139 ALA A CA 1
ATOM 1062 C C . ALA A 1 139 ? 33.535 -10.133 12.085 1.00 34.24 139 ALA A C 1
ATOM 1063 O O . ALA A 1 139 ? 32.817 -10.619 11.207 1.00 32.60 139 ALA A O 1
ATOM 1065 N N . GLU A 1 140 ? 33.864 -10.788 13.195 1.00 29.22 140 GLU A N 1
ATOM 1066 C CA . GLU A 1 140 ? 33.541 -12.192 13.422 1.00 33.14 140 GLU A CA 1
ATOM 1067 C C . GLU A 1 140 ? 32.498 -12.308 14.524 1.00 29.89 140 GLU A C 1
ATOM 1068 O O . GLU A 1 140 ? 32.612 -11.648 15.560 1.00 28.47 140 GLU A O 1
ATOM 1074 N N . LEU A 1 141 ? 31.483 -13.140 14.300 1.00 29.00 141 LEU A N 1
ATOM 1075 C CA . LEU A 1 141 ? 30.434 -13.380 15.282 1.00 26.92 141 LEU A CA 1
ATOM 1076 C C . LEU A 1 141 ? 30.725 -14.686 16.013 1.00 27.76 141 LEU A C 1
ATOM 1077 O O . LEU A 1 141 ? 30.729 -15.757 15.397 1.00 31.35 141 LEU A O 1
ATOM 1082 N N . ARG A 1 142 ? 30.964 -14.598 17.318 1.00 21.92 142 ARG A N 1
ATOM 1083 C CA . ARG A 1 142 ? 31.222 -15.763 18.155 1.00 23.02 142 ARG A CA 1
ATOM 1084 C C . ARG A 1 142 ? 29.983 -16.080 18.987 1.00 22.98 142 ARG A C 1
ATOM 1085 O O . ARG A 1 142 ? 29.149 -15.211 19.238 1.00 23.51 142 ARG A O 1
ATOM 1093 N N . VAL A 1 143 ? 29.867 -17.342 19.409 1.00 22.76 143 VAL A N 1
ATOM 1094 C CA . VAL A 1 143 ? 28.622 -17.867 19.977 1.00 20.49 143 VAL A CA 1
ATOM 1095 C C . VAL A 1 143 ? 28.926 -18.650 21.248 1.00 23.11 143 VAL A C 1
ATOM 1096 O O . VAL A 1 143 ? 29.660 -19.643 21.207 1.00 23.62 143 VAL A O 1
ATOM 1100 N N . ILE A 1 144 ? 28.326 -18.236 22.360 1.00 22.15 144 ILE A N 1
ATOM 1101 C CA . ILE A 1 144 ? 28.368 -19.008 23.602 1.00 20.56 144 ILE A CA 1
ATOM 1102 C C . ILE A 1 144 ? 27.492 -20.245 23.440 1.00 21.53 144 ILE A C 1
ATOM 1103 O O . ILE A 1 144 ? 26.294 -20.106 23.158 1.00 21.27 144 ILE A O 1
ATOM 1108 N N . PRO A 1 145 ? 28.020 -21.453 23.619 1.00 24.55 145 PRO A N 1
ATOM 1109 C CA . PRO A 1 145 ? 27.204 -22.658 23.427 1.00 23.67 145 PRO A CA 1
ATOM 1110 C C . PRO A 1 145 ? 26.348 -22.994 24.643 1.00 24.61 145 PRO A C 1
ATOM 1111 O O . PRO A 1 145 ? 26.578 -22.525 25.758 1.00 23.87 145 PRO A O 1
ATOM 1115 N N . LEU A 1 146 ? 25.344 -23.836 24.400 1.00 21.94 146 LEU A N 1
ATOM 1116 C CA . LEU A 1 146 ? 24.428 -24.306 25.428 1.00 23.66 146 LEU A CA 1
ATOM 1117 C C . LEU A 1 146 ? 24.913 -25.603 26.072 1.00 24.75 146 LEU A C 1
ATOM 1118 O O . LEU A 1 146 ? 25.690 -26.367 25.493 1.00 26.09 146 LEU A O 1
ATOM 1123 N N . ASN A 1 147 ? 24.428 -25.847 27.305 1.00 21.58 147 ASN A N 1
ATOM 1124 C CA . ASN A 1 147 ? 24.447 -27.137 27.981 1.00 23.58 147 ASN A CA 1
ATOM 1125 C C . ASN A 1 147 ? 23.125 -27.855 27.767 1.00 25.55 147 ASN A C 1
ATOM 1126 O O . ASN A 1 147 ? 22.111 -27.221 27.462 1.00 24.71 147 ASN A O 1
ATOM 1131 N N . PRO A 1 148 ? 23.095 -29.184 27.932 1.00 24.59 148 PRO A N 1
ATOM 1132 C CA . PRO A 1 148 ? 21.822 -29.911 27.774 1.00 23.96 148 PRO A CA 1
ATOM 1133 C C . PRO A 1 148 ? 20.694 -29.386 28.649 1.00 26.26 148 PRO A C 1
ATOM 1134 O O . PRO A 1 148 ? 19.533 -29.386 28.211 1.00 27.51 148 PRO A O 1
ATOM 1138 N N . ASP A 1 149 ? 20.991 -28.919 29.862 1.00 24.43 149 ASP A N 1
ATOM 1139 C CA . ASP A 1 149 ? 19.945 -28.412 30.745 1.00 27.04 149 ASP A CA 1
ATOM 1140 C C . ASP A 1 149 ? 19.445 -27.020 30.360 1.00 25.20 149 ASP A C 1
ATOM 1141 O O . ASP A 1 149 ? 18.658 -26.437 31.112 1.00 26.48 149 ASP A O 1
ATOM 1146 N N . GLY A 1 150 ? 19.876 -26.465 29.231 1.00 19.96 150 GLY A N 1
ATOM 1147 C CA . GLY A 1 150 ? 19.367 -25.180 28.788 1.00 25.22 150 GLY A CA 1
ATOM 1148 C C . GLY A 1 150 ? 20.070 -23.967 29.352 1.00 24.63 150 GLY A C 1
ATOM 1149 O O . GLY A 1 150 ? 19.601 -22.842 29.136 1.00 25.25 150 GLY A O 1
ATOM 1150 N N . THR A 1 151 ? 21.171 -24.153 30.068 1.00 21.53 151 THR A N 1
ATOM 1151 C CA . THR A 1 151 ? 21.999 -23.050 30.524 1.00 24.17 151 THR A CA 1
ATOM 1152 C C . THR A 1 151 ? 23.143 -22.831 29.544 1.00 26.50 151 THR A C 1
ATOM 1153 O O . THR A 1 151 ? 23.438 -23.679 28.700 1.00 25.91 151 THR A O 1
ATOM 1157 N N . LEU A 1 152 ? 23.772 -21.664 29.652 1.00 22.41 152 LEU A N 1
ATOM 1158 C CA . LEU A 1 152 ? 24.946 -21.372 28.849 1.00 19.92 152 LEU A CA 1
ATOM 1159 C C . LEU A 1 152 ? 26.195 -21.931 29.513 1.00 23.56 152 LEU A C 1
ATOM 1160 O O . LEU A 1 152 ? 26.261 -22.078 30.736 1.00 25.97 152 LEU A O 1
ATOM 1165 N N . GLN A 1 153 ? 27.192 -22.245 28.684 1.00 20.67 153 GLN A N 1
ATOM 1166 C CA . GLN A 1 153 ? 28.491 -22.723 29.162 1.00 21.24 153 GLN A CA 1
ATOM 1167 C C . GLN A 1 153 ? 29.325 -21.511 29.548 1.00 26.70 153 GLN A C 1
ATOM 1168 O O . GLN A 1 153 ? 30.103 -20.983 28.751 1.00 25.97 153 GLN A O 1
ATOM 1174 N N . LEU A 1 154 ? 29.158 -21.064 30.796 1.00 27.90 154 LEU A N 1
ATOM 1175 C CA . LEU A 1 154 ? 29.855 -19.867 31.253 1.00 28.59 154 LEU A CA 1
ATOM 1176 C C . LEU A 1 154 ? 31.365 -20.032 31.161 1.00 23.35 154 LEU A C 1
ATOM 1177 O O . LEU A 1 154 ? 32.082 -19.052 30.923 1.00 26.64 154 LEU A O 1
ATOM 1182 N N . GLU A 1 155 ? 31.864 -21.263 31.313 1.00 22.68 155 GLU A N 1
ATOM 1183 C CA . GLU A 1 155 ? 33.304 -21.493 31.322 1.00 23.34 155 GLU A CA 1
ATOM 1184 C C . GLU A 1 155 ? 33.944 -21.302 29.953 1.00 27.57 155 GLU A C 1
ATOM 1185 O O . GLU A 1 155 ? 35.175 -21.256 29.877 1.00 25.57 155 GLU A O 1
ATOM 1191 N N . THR A 1 156 ? 33.152 -21.192 28.882 1.00 22.98 156 THR A N 1
ATOM 1192 C CA . THR A 1 156 ? 33.689 -20.863 27.564 1.00 23.91 156 THR A CA 1
ATOM 1193 C C . THR A 1 156 ? 33.947 -19.375 27.382 1.00 27.92 156 THR A C 1
ATOM 1194 O O . THR A 1 156 ? 34.640 -19.001 26.429 1.00 27.12 156 THR A O 1
ATOM 1198 N N . LEU A 1 157 ? 33.414 -18.522 28.257 1.00 29.13 157 LEU A N 1
ATOM 1199 C CA . LEU A 1 157 ? 33.530 -17.078 28.048 1.00 28.60 157 LEU A CA 1
ATOM 1200 C C . LEU A 1 157 ? 34.960 -16.551 28.074 1.00 30.71 157 LEU A C 1
ATOM 1201 O O . LEU A 1 157 ? 35.265 -15.662 27.259 1.00 32.84 157 LEU A O 1
ATOM 1206 N N . PRO A 1 158 ? 35.857 -16.995 28.966 1.00 32.81 158 PRO A N 1
ATOM 1207 C CA . PRO A 1 158 ? 37.243 -16.497 28.896 1.00 33.22 158 PRO A CA 1
ATOM 1208 C C . PRO A 1 158 ? 37.919 -16.761 27.561 1.00 34.28 158 PRO A C 1
ATOM 1209 O O . PRO A 1 158 ? 38.727 -15.938 27.111 1.00 45.64 158 PRO A O 1
ATOM 1213 N N . THR A 1 159 ? 37.613 -17.884 26.911 1.00 29.98 159 THR A N 1
ATOM 1214 C CA . THR A 1 159 ? 38.203 -18.182 25.610 1.00 29.10 159 THR A CA 1
ATOM 1215 C C . THR A 1 159 ? 37.580 -17.341 24.499 1.00 28.36 159 THR A C 1
ATOM 1216 O O . THR A 1 159 ? 38.272 -16.971 23.544 1.00 34.26 159 THR A O 1
ATOM 1220 N N . LEU A 1 160 ? 36.287 -17.017 24.604 1.00 26.98 160 LEU A N 1
ATOM 1221 C CA . LEU A 1 160 ? 35.628 -16.263 23.543 1.00 23.80 160 LEU A CA 1
ATOM 1222 C C . LEU A 1 160 ? 35.963 -14.773 23.584 1.00 24.41 160 LEU A C 1
ATOM 1223 O O . LEU A 1 160 ? 35.968 -14.118 22.535 1.00 27.49 160 LEU A O 1
ATOM 1228 N N . PHE A 1 161 ? 36.230 -14.217 24.766 1.00 27.96 161 PHE A N 1
ATOM 1229 C CA . PHE A 1 161 ? 36.624 -12.816 24.880 1.00 27.10 161 PHE A CA 1
ATOM 1230 C C . PHE A 1 161 ? 38.108 -12.637 24.586 1.00 26.56 161 PHE A C 1
ATOM 1231 O O . PHE A 1 161 ? 38.944 -13.424 25.038 1.00 30.29 161 PHE A O 1
ATOM 1239 N N . ASP A 1 162 ? 38.436 -11.590 23.833 1.00 26.20 162 ASP A N 1
ATOM 1240 C CA . ASP A 1 162 ? 39.833 -11.170 23.707 1.00 29.22 162 ASP A CA 1
ATOM 1241 C C . ASP A 1 162 ? 39.861 -9.653 23.532 1.00 28.65 162 ASP A C 1
ATOM 1242 O O . ASP A 1 162 ? 38.839 -8.974 23.677 1.00 29.67 162 ASP A O 1
ATOM 1247 N N . GLU A 1 163 ? 41.044 -9.115 23.222 1.00 29.78 163 GLU A N 1
ATOM 1248 C CA . GLU A 1 163 ? 41.178 -7.667 23.113 1.00 34.04 163 GLU A CA 1
ATOM 1249 C C . GLU A 1 163 ? 40.481 -7.099 21.885 1.00 34.41 163 GLU A C 1
ATOM 1250 O O . GLU A 1 163 ? 40.404 -5.872 21.752 1.00 34.09 163 GLU A O 1
ATOM 1256 N N . LYS A 1 164 ? 39.969 -7.950 20.999 1.00 31.87 164 LYS A N 1
ATOM 1257 C CA . LYS A 1 164 ? 39.233 -7.515 19.821 1.00 28.09 164 LYS A CA 1
ATOM 1258 C C . LYS A 1 164 ? 37.721 -7.633 19.993 1.00 26.70 164 LYS A C 1
ATOM 1259 O O . LYS A 1 164 ? 36.976 -7.238 19.088 1.00 27.04 164 LYS A O 1
ATOM 1265 N N . THR A 1 165 ? 37.248 -8.141 21.135 1.00 25.48 165 THR A N 1
ATOM 1266 C CA . THR A 1 165 ? 35.815 -8.267 21.384 1.00 23.19 165 THR A CA 1
ATOM 1267 C C . THR A 1 165 ? 35.246 -6.908 21.758 1.00 24.71 165 THR A C 1
ATOM 1268 O O . THR A 1 165 ? 35.654 -6.314 22.762 1.00 28.97 165 THR A O 1
ATOM 1272 N N . ARG A 1 166 ? 34.288 -6.426 20.970 1.00 24.72 166 ARG A N 1
ATOM 1273 C CA . ARG A 1 166 ? 33.732 -5.100 21.192 1.00 23.72 166 ARG A CA 1
ATOM 1274 C C . ARG A 1 166 ? 32.402 -5.129 21.922 1.00 21.79 166 ARG A C 1
ATOM 1275 O O . ARG A 1 166 ? 32.051 -4.145 22.586 1.00 22.43 166 ARG A O 1
ATOM 1283 N N . LEU A 1 167 ? 31.660 -6.229 21.821 1.00 22.08 167 LEU A N 1
ATOM 1284 C CA . LEU A 1 167 ? 30.315 -6.267 22.371 1.00 24.89 167 LEU A CA 1
ATOM 1285 C C . LEU A 1 167 ? 29.915 -7.700 22.680 1.00 20.46 167 LEU A C 1
ATOM 1286 O O . LEU A 1 167 ? 30.208 -8.614 21.903 1.00 20.82 167 LEU A O 1
ATOM 1291 N N . LEU A 1 168 ? 29.250 -7.875 23.822 1.00 21.58 168 LEU A N 1
ATOM 1292 C CA . LEU A 1 168 ? 28.489 -9.072 24.146 1.00 21.13 168 LEU A CA 1
ATOM 1293 C C . LEU A 1 168 ? 27.012 -8.720 24.068 1.00 20.31 168 LEU A C 1
ATOM 1294 O O . LEU A 1 168 ? 26.576 -7.739 24.682 1.00 21.27 168 LEU A O 1
ATOM 1299 N N . ALA A 1 169 ? 26.254 -9.501 23.301 1.00 22.58 169 ALA A N 1
ATOM 1300 C CA . ALA A 1 169 ? 24.809 -9.331 23.175 1.00 20.02 169 ALA A CA 1
ATOM 1301 C C . ALA A 1 169 ? 24.151 -10.581 23.738 1.00 23.61 169 ALA A C 1
ATOM 1302 O O . ALA A 1 169 ? 24.361 -11.679 23.212 1.00 21.29 169 ALA A O 1
ATOM 1304 N N . ILE A 1 170 ? 23.349 -10.421 24.789 1.00 21.43 170 ILE A N 1
ATOM 1305 C CA . ILE A 1 170 ? 22.994 -11.571 25.616 1.00 19.18 170 ILE A CA 1
ATOM 1306 C C . ILE A 1 170 ? 21.569 -11.398 26.121 1.00 18.14 170 ILE A C 1
ATOM 1307 O O . ILE A 1 170 ? 21.151 -10.291 26.472 1.00 23.21 170 ILE A O 1
ATOM 1312 N N . THR A 1 171 ? 20.816 -12.496 26.151 1.00 18.05 171 THR A N 1
ATOM 1313 C CA . THR A 1 171 ? 19.456 -12.427 26.658 1.00 20.92 171 THR A CA 1
ATOM 1314 C C . THR A 1 171 ? 19.466 -12.507 28.183 1.00 19.18 171 THR A C 1
ATOM 1315 O O . THR A 1 171 ? 20.254 -13.240 28.783 1.00 21.01 171 THR A O 1
ATOM 1319 N N . HIS A 1 172 ? 18.593 -11.716 28.806 1.00 19.21 172 HIS A N 1
ATOM 1320 C CA . HIS A 1 172 ? 18.417 -11.790 30.251 1.00 20.59 172 HIS A CA 1
ATOM 1321 C C . HIS A 1 172 ? 17.711 -13.083 30.625 1.00 19.19 172 HIS A C 1
ATOM 1322 O O . HIS A 1 172 ? 18.195 -13.857 31.460 1.00 21.33 172 HIS A O 1
ATOM 1329 N N . VAL A 1 173 ? 16.569 -13.336 29.989 1.00 19.81 173 VAL A N 1
ATOM 1330 C CA . VAL A 1 173 ? 15.763 -14.528 30.207 1.00 23.09 173 VAL A CA 1
ATOM 1331 C C . VAL A 1 173 ? 15.395 -15.092 28.842 1.00 20.14 173 VAL A C 1
ATOM 1332 O O . VAL A 1 173 ? 14.910 -14.356 27.975 1.00 20.01 173 VAL A O 1
ATOM 1336 N N . SER A 1 174 ? 15.639 -16.387 28.649 1.00 18.22 174 SER A N 1
ATOM 1337 C CA . SER A 1 174 ? 15.300 -17.041 27.390 1.00 20.24 174 SER A CA 1
ATOM 1338 C C . SER A 1 174 ? 13.789 -17.066 27.183 1.00 20.41 174 SER A C 1
ATOM 1339 O O . SER A 1 174 ? 13.035 -17.424 28.095 1.00 21.53 174 SER A O 1
ATOM 1342 N N . ASN A 1 175 ? 13.355 -16.732 25.964 1.00 18.67 175 ASN A N 1
ATOM 1343 C CA . ASN A 1 175 ? 11.943 -16.779 25.600 1.00 21.48 175 ASN A CA 1
ATOM 1344 C C . ASN A 1 175 ? 11.434 -18.190 25.334 1.00 24.66 175 ASN A C 1
ATOM 1345 O O . ASN A 1 175 ? 10.220 -18.372 25.210 1.00 24.22 175 ASN A O 1
ATOM 1350 N N . VAL A 1 176 ? 12.313 -19.182 25.218 1.00 21.47 176 VAL A N 1
ATOM 1351 C CA . VAL A 1 176 ? 11.920 -20.578 25.047 1.00 21.12 176 VAL A CA 1
ATOM 1352 C C . VAL A 1 176 ? 12.128 -21.370 26.330 1.00 22.86 176 VAL A C 1
ATOM 1353 O O . VAL A 1 176 ? 11.230 -22.075 26.791 1.00 28.46 176 VAL A O 1
ATOM 1357 N N . LEU A 1 177 ? 13.328 -21.289 26.901 1.00 19.31 177 LEU A N 1
ATOM 1358 C CA . LEU A 1 177 ? 13.737 -22.158 27.993 1.00 21.70 177 LEU A CA 1
ATOM 1359 C C . LEU A 1 177 ? 13.444 -21.583 29.368 1.00 22.92 177 LEU A C 1
ATOM 1360 O O . LEU A 1 177 ? 13.423 -22.342 30.345 1.00 26.81 177 LEU A O 1
ATOM 1365 N N . GLY A 1 178 ? 13.225 -20.274 29.474 1.00 18.97 178 GLY A N 1
ATOM 1366 C CA . GLY A 1 178 ? 13.042 -19.669 30.775 1.00 18.33 178 GLY A CA 1
ATOM 1367 C C . GLY A 1 178 ? 14.317 -19.500 31.568 1.00 20.87 178 GLY A C 1
ATOM 1368 O O . GLY A 1 178 ? 14.255 -19.074 32.728 1.00 20.46 178 GLY A O 1
ATOM 1369 N N . THR A 1 179 ? 15.467 -19.803 30.969 1.00 21.27 179 THR A N 1
ATOM 1370 C CA . THR A 1 179 ? 16.749 -19.649 31.639 1.00 23.30 179 THR A CA 1
ATOM 1371 C C . THR A 1 179 ? 17.022 -18.181 31.927 1.00 19.04 179 THR A C 1
ATOM 1372 O O . THR A 1 179 ? 16.855 -17.329 31.049 1.00 20.07 179 THR A O 1
ATOM 1376 N N . GLU A 1 180 ? 17.441 -17.882 33.154 1.00 19.67 180 GLU A N 1
ATOM 1377 C CA . GLU A 1 180 ? 17.940 -16.554 33.496 1.00 21.56 180 GLU A CA 1
ATOM 1378 C C . GLU A 1 180 ? 19.461 -16.614 33.521 1.00 22.22 180 GLU A C 1
ATOM 1379 O O . GLU A 1 180 ? 20.046 -17.343 34.327 1.00 23.93 180 GLU A O 1
ATOM 1385 N N . ASN A 1 181 ? 20.089 -15.860 32.631 1.00 20.30 181 ASN A N 1
ATOM 1386 C CA . ASN A 1 181 ? 21.534 -15.911 32.485 1.00 20.29 181 ASN A CA 1
ATOM 1387 C C . ASN A 1 181 ? 22.234 -15.132 33.598 1.00 23.62 181 ASN A C 1
ATOM 1388 O O . ASN A 1 181 ? 21.666 -14.191 34.162 1.00 22.79 181 ASN A O 1
ATOM 1393 N N . PRO A 1 182 ? 23.487 -15.512 33.935 1.00 22.19 182 PRO A N 1
ATOM 1394 C CA . PRO A 1 182 ? 24.243 -14.869 35.035 1.00 27.34 182 PRO A CA 1
ATOM 1395 C C . PRO A 1 182 ? 24.868 -13.544 34.613 1.00 25.49 182 PRO A C 1
ATOM 1396 O O . PRO A 1 182 ? 26.090 -13.404 34.481 1.00 26.20 182 PRO A O 1
ATOM 1400 N N . LEU A 1 183 ? 24.008 -12.538 34.434 1.00 23.20 183 LEU A N 1
ATOM 1401 C CA . LEU A 1 183 ? 24.425 -11.287 33.800 1.00 26.17 183 LEU A CA 1
ATOM 1402 C C . LEU A 1 183 ? 25.535 -10.591 34.581 1.00 28.13 183 LEU A C 1
ATOM 1403 O O . LEU A 1 183 ? 26.501 -10.099 33.988 1.00 26.45 183 LEU A O 1
ATOM 1408 N N . ALA A 1 184 ? 25.415 -10.529 35.908 1.00 31.70 184 ALA A N 1
ATOM 1409 C CA . ALA A 1 184 ? 26.407 -9.806 36.699 1.00 35.74 184 ALA A CA 1
ATOM 1410 C C . ALA A 1 184 ? 27.811 -10.351 36.463 1.00 31.06 184 ALA A C 1
ATOM 1411 O O . ALA A 1 184 ? 28.763 -9.581 36.293 1.00 31.95 184 ALA A O 1
ATOM 1413 N N . GLU A 1 185 ? 27.955 -11.676 36.423 1.00 30.11 185 GLU A N 1
ATOM 1414 C CA . GLU A 1 185 ? 29.269 -12.269 36.192 1.00 31.81 185 GLU A CA 1
ATOM 1415 C C . GLU A 1 185 ? 29.730 -12.057 34.753 1.00 29.43 185 GLU A C 1
ATOM 1416 O O . GLU A 1 185 ? 30.912 -11.768 34.512 1.00 26.63 185 GLU A O 1
ATOM 1422 N N . MET A 1 186 ? 28.817 -12.206 33.787 1.00 23.96 186 MET A N 1
ATOM 1423 C CA . MET A 1 186 ? 29.176 -12.004 32.384 1.00 23.37 186 MET A CA 1
ATOM 1424 C C . MET A 1 186 ? 29.564 -10.558 32.112 1.00 25.29 186 MET A C 1
ATOM 1425 O O . MET A 1 186 ? 30.476 -10.291 31.320 1.00 25.22 186 MET A O 1
ATOM 1430 N N . ILE A 1 187 ? 28.876 -9.608 32.744 1.00 24.20 187 ILE A N 1
ATOM 1431 C CA . ILE A 1 187 ? 29.191 -8.203 32.508 1.00 26.77 187 ILE A CA 1
ATOM 1432 C C . ILE A 1 187 ? 30.538 -7.845 33.127 1.00 27.43 187 ILE A C 1
ATOM 1433 O O . ILE A 1 187 ? 31.348 -7.141 32.513 1.00 28.50 187 ILE A O 1
ATOM 1438 N N . THR A 1 188 ? 30.807 -8.339 34.341 1.00 25.61 188 THR A N 1
ATOM 1439 C CA . THR A 1 188 ? 32.125 -8.172 34.951 1.00 24.45 188 THR A CA 1
ATOM 1440 C C . THR A 1 188 ? 33.227 -8.633 34.009 1.00 27.02 188 THR A C 1
ATOM 1441 O O . THR A 1 188 ? 34.229 -7.936 33.812 1.00 26.69 188 THR A O 1
ATOM 1445 N N . LEU A 1 189 ? 33.059 -9.817 33.418 1.00 26.49 189 LEU A N 1
ATOM 1446 C CA . LEU A 1 189 ? 34.091 -10.355 32.539 1.00 26.51 189 LEU A CA 1
ATOM 1447 C C . LEU A 1 189 ? 34.222 -9.529 31.266 1.00 28.08 189 LEU A C 1
ATOM 1448 O O . LEU A 1 189 ? 35.338 -9.233 30.822 1.00 28.26 189 LEU A O 1
ATOM 1453 N N . ALA A 1 190 ? 33.095 -9.133 30.672 1.00 23.09 190 ALA A N 1
ATOM 1454 C CA . ALA A 1 190 ? 33.145 -8.371 29.429 1.00 22.47 190 ALA A CA 1
ATOM 1455 C C . ALA A 1 190 ? 33.847 -7.032 29.623 1.00 31.23 190 ALA A C 1
ATOM 1456 O O . ALA A 1 190 ? 34.648 -6.613 28.777 1.00 28.68 190 ALA A O 1
ATOM 1458 N N . HIS A 1 191 ? 33.561 -6.347 30.733 1.00 28.74 191 HIS A N 1
ATOM 1459 C CA . HIS A 1 191 ? 34.133 -5.023 30.947 1.00 25.69 191 HIS A CA 1
ATOM 1460 C C . HIS A 1 191 ? 35.640 -5.088 31.167 1.00 24.04 191 HIS A C 1
ATOM 1461 O O . HIS A 1 191 ? 36.349 -4.129 30.845 1.00 30.12 191 HIS A O 1
ATOM 1468 N N . GLN A 1 192 ? 36.146 -6.209 31.694 1.00 24.35 192 GLN A N 1
ATOM 1469 C CA . GLN A 1 192 ? 37.588 -6.343 31.883 1.00 25.64 192 GLN A CA 1
ATOM 1470 C C . GLN A 1 192 ? 38.336 -6.328 30.559 1.00 31.59 192 GLN A C 1
ATOM 1471 O O . GLN A 1 192 ? 39.509 -5.936 30.512 1.00 31.46 192 GLN A O 1
ATOM 1477 N N . HIS A 1 193 ? 37.692 -6.770 29.485 1.00 28.17 193 HIS A N 1
ATOM 1478 C CA . HIS A 1 193 ? 38.274 -6.765 28.150 1.00 30.05 193 HIS A CA 1
ATOM 1479 C C . HIS A 1 193 ? 37.956 -5.499 27.371 1.00 29.66 193 HIS A C 1
ATOM 1480 O O . HIS A 1 193 ? 38.375 -5.379 26.215 1.00 34.54 193 HIS A O 1
ATOM 1487 N N . GLY A 1 194 ? 37.225 -4.559 27.965 1.00 27.73 194 GLY A N 1
ATOM 1488 C CA . GLY A 1 194 ? 36.845 -3.355 27.262 1.00 29.24 194 GLY A CA 1
ATOM 1489 C C . GLY A 1 194 ? 35.626 -3.482 26.375 1.00 27.02 194 GLY A C 1
ATOM 1490 O O . GLY A 1 194 ? 35.302 -2.527 25.661 1.00 31.01 194 GLY A O 1
ATOM 1491 N N . ALA A 1 195 ? 34.941 -4.627 26.390 1.00 26.75 195 ALA A N 1
ATOM 1492 C CA . ALA A 1 195 ? 33.717 -4.786 25.617 1.00 26.17 195 ALA A CA 1
ATOM 1493 C C . ALA A 1 195 ? 32.530 -4.162 26.338 1.00 27.54 195 ALA A C 1
ATOM 1494 O O . ALA A 1 195 ? 32.507 -4.052 27.568 1.00 31.94 195 ALA A O 1
ATOM 1496 N N . LYS A 1 196 ? 31.542 -3.749 25.552 1.00 22.28 196 LYS A N 1
ATOM 1497 C CA . LYS A 1 196 ? 30.238 -3.351 26.063 1.00 21.31 196 LYS A CA 1
ATOM 1498 C C . LYS A 1 196 ? 29.297 -4.552 26.065 1.00 25.94 196 LYS A C 1
ATOM 1499 O O . LYS A 1 196 ? 29.556 -5.574 25.425 1.00 23.30 196 LYS A O 1
ATOM 1505 N N . VAL A 1 197 ? 28.197 -4.422 26.803 1.00 24.00 197 VAL A N 1
ATOM 1506 C CA . VAL A 1 197 ? 27.200 -5.486 26.902 1.00 21.21 197 VAL A CA 1
ATOM 1507 C C . VAL A 1 197 ? 25.822 -4.902 26.641 1.00 24.58 197 VAL A C 1
ATOM 1508 O O . VAL A 1 197 ? 25.395 -3.979 27.344 1.00 22.27 197 VAL A O 1
ATOM 1512 N N . LEU A 1 198 ? 25.133 -5.446 25.638 1.00 19.85 198 LEU A N 1
ATOM 1513 C CA . LEU A 1 198 ? 23.713 -5.205 25.420 1.00 18.25 198 LEU A CA 1
ATOM 1514 C C . LEU A 1 198 ? 22.929 -6.371 25.994 1.00 20.36 198 LEU A C 1
ATOM 1515 O O . LEU A 1 198 ? 23.261 -7.531 25.734 1.00 20.16 198 LEU A O 1
ATOM 1520 N N . VAL A 1 199 ? 21.880 -6.065 26.747 1.00 18.95 199 VAL A N 1
ATOM 1521 C CA . VAL A 1 199 ? 21.028 -7.085 27.352 1.00 20.56 199 VAL A CA 1
ATOM 1522 C C . VAL A 1 199 ? 19.652 -7.014 26.711 1.00 20.06 199 VAL A C 1
ATOM 1523 O O . VAL A 1 199 ? 18.998 -5.963 26.728 1.00 19.31 199 VAL A O 1
ATOM 1527 N N . ASP A 1 200 ? 19.214 -8.140 26.157 1.00 19.75 200 ASP A N 1
ATOM 1528 C CA . ASP A 1 200 ? 17.854 -8.310 25.657 1.00 18.04 200 ASP A CA 1
ATOM 1529 C C . ASP A 1 200 ? 16.983 -8.730 26.838 1.00 19.29 200 ASP A C 1
ATOM 1530 O O . ASP A 1 200 ? 17.018 -9.884 27.274 1.00 20.03 200 ASP A O 1
ATOM 1535 N N . GLY A 1 201 ? 16.204 -7.780 27.365 1.00 17.25 201 GLY A N 1
ATOM 1536 C CA . GLY A 1 201 ? 15.421 -8.021 28.561 1.00 18.46 201 GLY A CA 1
ATOM 1537 C C . GLY A 1 201 ? 13.934 -8.180 28.303 1.00 19.57 201 GLY A C 1
ATOM 1538 O O . GLY A 1 201 ? 13.120 -7.992 29.212 1.00 22.10 201 GLY A O 1
ATOM 1539 N N . ALA A 1 202 ? 13.563 -8.551 27.079 1.00 18.55 202 ALA A N 1
ATOM 1540 C CA . ALA A 1 202 ? 12.147 -8.609 26.721 1.00 16.49 202 ALA A CA 1
ATOM 1541 C C . ALA A 1 202 ? 11.363 -9.628 27.542 1.00 21.65 202 ALA A C 1
ATOM 1542 O O . ALA A 1 202 ? 10.140 -9.481 27.667 1.00 22.73 202 ALA A O 1
ATOM 1544 N N . GLN A 1 203 ? 12.013 -10.660 28.086 1.00 19.91 203 GLN A N 1
ATOM 1545 C CA . GLN A 1 203 ? 11.318 -11.664 28.891 1.00 16.60 203 GLN A CA 1
ATOM 1546 C C . GLN A 1 203 ? 11.690 -11.591 30.366 1.00 22.91 203 GLN A C 1
ATOM 1547 O O . GLN A 1 203 ? 11.482 -12.563 31.099 1.00 23.85 203 GLN A O 1
ATOM 1553 N N . ALA A 1 204 ? 12.255 -10.476 30.820 1.00 20.32 204 ALA A N 1
ATOM 1554 C CA . ALA A 1 204 ? 12.668 -10.353 32.211 1.00 23.40 204 ALA A CA 1
ATOM 1555 C C . ALA A 1 204 ? 11.848 -9.351 33.004 1.00 25.37 204 ALA A C 1
ATOM 1556 O O . ALA A 1 204 ? 11.524 -9.615 34.164 1.00 19.72 204 ALA A O 1
ATOM 1558 N N . VAL A 1 205 ? 11.493 -8.217 32.390 1.00 21.27 205 VAL A N 1
ATOM 1559 C CA . VAL A 1 205 ? 11.006 -7.055 33.125 1.00 20.75 205 VAL A CA 1
ATOM 1560 C C . VAL A 1 205 ? 9.616 -7.262 33.709 1.00 20.79 205 VAL A C 1
ATOM 1561 O O . VAL A 1 205 ? 9.195 -6.485 34.574 1.00 23.44 205 VAL A O 1
ATOM 1565 N N . MET A 1 206 ? 8.877 -8.268 33.252 1.00 20.13 206 MET A N 1
ATOM 1566 C CA . MET A 1 206 ? 7.568 -8.543 33.827 1.00 19.86 206 MET A CA 1
ATOM 1567 C C . MET A 1 206 ? 7.620 -9.530 34.981 1.00 28.01 206 MET A C 1
ATOM 1568 O O . MET A 1 206 ? 6.590 -9.749 35.627 1.00 27.01 206 MET A O 1
ATOM 1573 N N . HIS A 1 207 ? 8.778 -10.124 35.266 1.00 19.88 207 HIS A N 1
ATOM 1574 C CA . HIS A 1 207 ? 8.840 -11.220 36.227 1.00 23.25 207 HIS A CA 1
ATOM 1575 C C . HIS A 1 207 ? 9.444 -10.839 37.567 1.00 21.89 207 HIS A C 1
ATOM 1576 O O . HIS A 1 207 ? 9.094 -11.456 38.579 1.00 25.39 207 HIS A O 1
ATOM 1583 N N . HIS A 1 208 ? 10.353 -9.870 37.612 1.00 20.12 208 HIS A N 1
ATOM 1584 C CA . HIS A 1 208 ? 10.961 -9.459 38.871 1.00 24.16 208 HIS A CA 1
ATOM 1585 C C . HIS A 1 208 ? 11.616 -8.100 38.657 1.00 22.88 208 HIS A C 1
ATOM 1586 O O . HIS A 1 208 ? 11.753 -7.644 37.513 1.00 21.25 208 HIS A O 1
ATOM 1593 N N . PRO A 1 209 ? 12.027 -7.422 39.736 1.00 23.64 209 PRO A N 1
ATOM 1594 C CA . PRO A 1 209 ? 12.669 -6.109 39.571 1.00 22.66 209 PRO A CA 1
ATOM 1595 C C . PRO A 1 209 ? 13.948 -6.204 38.750 1.00 21.92 209 PRO A C 1
ATOM 1596 O O . PRO A 1 209 ? 14.690 -7.187 38.821 1.00 24.11 209 PRO A O 1
ATOM 1600 N N . VAL A 1 210 ? 14.191 -5.165 37.952 1.00 23.14 210 VAL A N 1
ATOM 1601 C CA . VAL A 1 210 ? 15.393 -5.046 37.134 1.00 23.44 210 VAL A CA 1
ATOM 1602 C C . VAL A 1 210 ? 16.064 -3.721 37.473 1.00 22.86 210 VAL A C 1
ATOM 1603 O O . VAL A 1 210 ? 15.402 -2.680 37.512 1.00 24.50 210 VAL A O 1
ATOM 1607 N N . ASP A 1 211 ? 17.373 -3.760 37.709 1.00 22.60 211 ASP A N 1
ATOM 1608 C CA . ASP A 1 211 ? 18.142 -2.606 38.174 1.00 25.31 211 ASP A CA 1
ATOM 1609 C C . ASP A 1 211 ? 19.366 -2.500 37.268 1.00 26.11 211 ASP A C 1
ATOM 1610 O O . ASP A 1 211 ? 20.352 -3.215 37.470 1.00 26.71 211 ASP A O 1
ATOM 1615 N N . VAL A 1 212 ? 19.302 -1.611 36.271 1.00 23.93 212 VAL A N 1
ATOM 1616 C CA . VAL A 1 212 ? 20.388 -1.521 35.299 1.00 24.51 212 VAL A CA 1
ATOM 1617 C C . VAL A 1 212 ? 21.652 -0.938 35.913 1.00 26.82 212 VAL A C 1
ATOM 1618 O O . VAL A 1 212 ? 22.747 -1.178 35.394 1.00 27.47 212 VAL A O 1
ATOM 1622 N N . GLN A 1 213 ? 21.537 -0.175 37.003 1.00 26.66 213 GLN A N 1
ATOM 1623 C CA . GLN A 1 213 ? 22.738 0.320 37.670 1.00 28.69 213 GLN A CA 1
ATOM 1624 C C . GLN A 1 213 ? 23.471 -0.806 38.382 1.00 31.68 213 GLN A C 1
ATOM 1625 O O . GLN A 1 213 ? 24.707 -0.862 38.355 1.00 30.89 213 GLN A O 1
ATOM 1631 N N . ALA A 1 214 ? 22.729 -1.715 39.022 1.00 29.54 214 ALA A N 1
ATOM 1632 C CA . ALA A 1 214 ? 23.359 -2.863 39.667 1.00 28.42 214 ALA A CA 1
ATOM 1633 C C . ALA A 1 214 ? 23.940 -3.823 38.638 1.00 34.13 214 ALA A C 1
ATOM 1634 O O . ALA A 1 214 ? 25.041 -4.352 38.830 1.00 34.32 214 ALA A O 1
ATOM 1636 N N . LEU A 1 215 ? 23.213 -4.062 37.542 1.00 31.44 215 LEU A N 1
ATOM 1637 C CA . LEU A 1 215 ? 23.736 -4.896 36.464 1.00 32.07 215 LEU A CA 1
ATOM 1638 C C . LEU A 1 215 ? 24.956 -4.270 35.805 1.00 27.85 215 LEU A C 1
ATOM 1639 O O . LEU A 1 215 ? 25.854 -4.991 35.355 1.00 28.53 215 LEU A O 1
ATOM 1644 N N . ASP A 1 216 ? 24.989 -2.940 35.715 1.00 27.06 216 ASP A N 1
ATOM 1645 C CA . ASP A 1 216 ? 26.053 -2.195 35.036 1.00 28.63 216 ASP A CA 1
ATOM 1646 C C . ASP A 1 216 ? 26.098 -2.502 33.539 1.00 28.34 216 ASP A C 1
ATOM 1647 O O . ASP A 1 216 ? 27.138 -2.357 32.892 1.00 28.11 216 ASP A O 1
ATOM 1652 N N . CYS A 1 217 ? 24.973 -2.926 32.969 1.00 26.35 217 CYS A N 1
ATOM 1653 C CA . CYS A 1 217 ? 24.896 -3.142 31.532 1.00 27.72 217 CYS A CA 1
ATOM 1654 C C . CYS A 1 217 ? 24.960 -1.810 30.790 1.00 23.11 217 CYS A C 1
ATOM 1655 O O . CYS A 1 217 ? 24.572 -0.760 31.308 1.00 27.07 217 CYS A O 1
ATOM 1658 N N . ASP A 1 218 ? 25.467 -1.857 29.562 1.00 23.67 218 ASP A N 1
ATOM 1659 C CA . ASP A 1 218 ? 25.622 -0.637 28.779 1.00 22.89 218 ASP A CA 1
ATOM 1660 C C . ASP A 1 218 ? 24.389 -0.322 27.938 1.00 21.97 218 ASP A C 1
ATOM 1661 O O . ASP A 1 218 ? 24.068 0.856 27.733 1.00 23.87 218 ASP A O 1
ATOM 1666 N N . PHE A 1 219 ? 23.686 -1.350 27.472 1.00 19.11 219 PHE A N 1
ATOM 1667 C CA . PHE A 1 219 ? 22.410 -1.220 26.783 1.00 18.02 219 PHE A CA 1
ATOM 1668 C C . PHE A 1 219 ? 21.453 -2.242 27.378 1.00 17.75 219 PHE A C 1
ATOM 1669 O O . PHE A 1 219 ? 21.870 -3.346 27.742 1.00 20.55 219 PHE A O 1
ATOM 1677 N N . TYR A 1 220 ? 20.177 -1.869 27.482 1.00 20.87 220 TYR A N 1
ATOM 1678 C CA . TYR A 1 220 ? 19.123 -2.770 27.944 1.00 20.95 220 TYR A CA 1
ATOM 1679 C C . TYR A 1 220 ? 17.851 -2.438 27.178 1.00 19.66 220 TYR A C 1
ATOM 1680 O O . TYR A 1 220 ? 17.487 -1.264 27.082 1.00 19.91 220 TYR A O 1
ATOM 1689 N N . VAL A 1 221 ? 17.181 -3.456 26.629 1.00 17.19 221 VAL A N 1
ATOM 1690 C CA . VAL A 1 221 ? 16.009 -3.238 25.781 1.00 17.61 221 VAL A CA 1
ATOM 1691 C C . VAL A 1 221 ? 14.870 -4.156 26.210 1.00 22.43 221 VAL A C 1
ATOM 1692 O O . VAL A 1 221 ? 15.095 -5.304 26.615 1.00 20.36 221 VAL A O 1
ATOM 1696 N N . PHE A 1 222 ? 13.640 -3.646 26.129 1.00 20.77 222 PHE A N 1
ATOM 1697 C CA . PHE A 1 222 ? 12.470 -4.486 26.348 1.00 20.81 222 PHE A CA 1
ATOM 1698 C C . PHE A 1 222 ? 11.263 -3.945 25.584 1.00 17.32 222 PHE A C 1
ATOM 1699 O O . PHE A 1 222 ? 11.271 -2.828 25.049 1.00 19.13 222 PHE A O 1
ATOM 1707 N N . SER A 1 223 ? 10.211 -4.770 25.547 1.00 18.48 223 SER A N 1
ATOM 1708 C CA . SER A 1 223 ? 9.030 -4.545 24.724 1.00 21.93 223 SER A CA 1
ATOM 1709 C C . SER A 1 223 ? 7.809 -4.263 25.589 1.00 24.11 223 SER A C 1
ATOM 1710 O O . SER A 1 223 ? 7.563 -4.959 26.581 1.00 22.63 223 SER A O 1
ATOM 1713 N N . GLY A 1 224 ? 7.028 -3.262 25.180 1.00 21.24 224 GLY A N 1
ATOM 1714 C CA . GLY A 1 224 ? 5.847 -2.897 25.945 1.00 21.13 224 GLY A CA 1
ATOM 1715 C C . GLY A 1 224 ? 4.755 -3.955 25.925 1.00 18.46 224 GLY A C 1
ATOM 1716 O O . GLY A 1 224 ? 4.092 -4.182 26.941 1.00 18.83 224 GLY A O 1
ATOM 1717 N N . HIS A 1 225 ? 4.566 -4.634 24.786 1.00 17.59 225 HIS A N 1
ATOM 1718 C CA . HIS A 1 225 ? 3.391 -5.496 24.650 1.00 17.67 225 HIS A CA 1
ATOM 1719 C C . HIS A 1 225 ? 3.517 -6.786 25.449 1.00 19.00 225 HIS A C 1
ATOM 1720 O O . HIS A 1 225 ? 2.497 -7.429 25.734 1.00 23.44 225 HIS A O 1
ATOM 1727 N N . LYS A 1 226 ? 4.734 -7.190 25.804 1.00 20.45 226 LYS A N 1
ATOM 1728 C CA . LYS A 1 226 ? 4.933 -8.314 26.708 1.00 17.92 226 LYS A CA 1
ATOM 1729 C C . LYS A 1 226 ? 4.863 -7.905 28.172 1.00 18.12 226 LYS A C 1
ATOM 1730 O O . LYS A 1 226 ? 4.792 -8.781 29.043 1.00 19.94 226 LYS A O 1
ATOM 1736 N N . LEU A 1 227 ? 4.901 -6.606 28.459 1.00 18.57 227 LEU A N 1
ATOM 1737 C CA . LEU A 1 227 ? 4.783 -6.071 29.814 1.00 17.59 227 LEU A CA 1
ATOM 1738 C C . LEU A 1 227 ? 3.378 -5.526 30.064 1.00 18.71 227 LEU A C 1
ATOM 1739 O O . LEU A 1 227 ? 3.195 -4.458 30.664 1.00 22.60 227 LEU A O 1
ATOM 1744 N N . TYR A 1 228 ? 2.369 -6.258 29.582 1.00 21.15 228 TYR A N 1
ATOM 1745 C CA . TYR A 1 228 ? 0.959 -5.931 29.787 1.00 20.88 228 TYR A CA 1
ATOM 1746 C C . TYR A 1 228 ? 0.581 -4.581 29.182 1.00 20.66 228 TYR A C 1
ATOM 1747 O O . TYR A 1 228 ? -0.396 -3.950 29.609 1.00 19.28 228 TYR A O 1
ATOM 1756 N N . GLY A 1 229 ? 1.324 -4.126 28.173 1.00 19.18 229 GLY A N 1
ATOM 1757 C CA . GLY A 1 229 ? 1.106 -2.828 27.587 1.00 17.59 229 GLY A CA 1
ATOM 1758 C C . GLY A 1 229 ? 0.776 -2.874 26.107 1.00 14.91 229 GLY A C 1
ATOM 1759 O O . GLY A 1 229 ? 0.684 -3.940 25.491 1.00 17.46 229 GLY A O 1
ATOM 1760 N N . PRO A 1 230 ? 0.618 -1.698 25.506 1.00 19.60 230 PRO A N 1
ATOM 1761 C CA . PRO A 1 230 ? 0.209 -1.622 24.100 1.00 17.87 230 PRO A CA 1
ATOM 1762 C C . PRO A 1 230 ? 1.286 -2.117 23.150 1.00 17.87 230 PRO A C 1
ATOM 1763 O O . PRO A 1 230 ? 2.481 -2.157 23.467 1.00 19.87 230 PRO A O 1
ATOM 1767 N N . THR A 1 231 ? 0.840 -2.456 21.944 1.00 19.27 231 THR A N 1
ATOM 1768 C CA . THR A 1 231 ? 1.760 -2.761 20.863 1.00 18.47 231 THR A CA 1
ATOM 1769 C C . THR A 1 231 ? 2.407 -1.477 20.343 1.00 18.18 231 THR A C 1
ATOM 1770 O O . THR A 1 231 ? 1.991 -0.359 20.658 1.00 20.57 231 THR A O 1
ATOM 1774 N N . GLY A 1 232 ? 3.469 -1.658 19.562 1.00 20.08 232 GLY A N 1
ATOM 1775 C CA . GLY A 1 232 ? 4.124 -0.543 18.906 1.00 24.05 232 GLY A CA 1
ATOM 1776 C C . GLY A 1 232 ? 4.983 0.338 19.787 1.00 18.98 232 GLY A C 1
ATOM 1777 O O . GLY A 1 232 ? 5.242 1.492 19.426 1.00 18.08 232 GLY A O 1
ATOM 1778 N N . ILE A 1 233 ? 5.440 -0.157 20.934 1.00 16.97 233 ILE A N 1
ATOM 1779 C CA . ILE A 1 233 ? 6.268 0.668 21.811 1.00 16.37 233 ILE A CA 1
ATOM 1780 C C . ILE A 1 233 ? 7.181 -0.242 22.623 1.00 19.65 233 ILE A C 1
ATOM 1781 O O . ILE A 1 233 ? 6.785 -1.330 23.050 1.00 20.13 233 ILE A O 1
ATOM 1786 N N . GLY A 1 234 ? 8.424 0.203 22.797 1.00 18.55 234 GLY A N 1
ATOM 1787 C CA . GLY A 1 234 ? 9.405 -0.452 23.636 1.00 21.20 234 GLY A CA 1
ATOM 1788 C C . GLY A 1 234 ? 10.351 0.588 24.203 1.00 21.22 234 GLY A C 1
ATOM 1789 O O . GLY A 1 234 ? 10.227 1.784 23.928 1.00 19.99 234 GLY A O 1
ATOM 1790 N N . ILE A 1 235 ? 11.314 0.120 24.999 1.00 19.71 235 ILE A N 1
ATOM 1791 C CA . ILE A 1 235 ? 12.259 0.992 25.689 1.00 19.83 235 ILE A CA 1
ATOM 1792 C C . ILE A 1 235 ? 13.674 0.512 25.396 1.00 21.89 235 ILE A C 1
ATOM 1793 O O . ILE A 1 235 ? 13.968 -0.681 25.534 1.00 20.37 235 ILE A O 1
ATOM 1798 N N . LEU A 1 236 ? 14.547 1.436 24.998 1.00 16.93 236 LEU A N 1
ATOM 1799 C CA . LEU A 1 236 ? 15.980 1.180 24.928 1.00 17.75 236 LEU A CA 1
ATOM 1800 C C . LEU A 1 236 ? 16.674 2.066 25.953 1.00 19.22 236 LEU A C 1
ATOM 1801 O O . LEU A 1 236 ? 16.548 3.295 25.901 1.00 20.81 236 LEU A O 1
ATOM 1806 N N . TYR A 1 237 ? 17.387 1.443 26.889 1.00 18.89 237 TYR A N 1
ATOM 1807 C CA . TYR A 1 237 ? 18.243 2.154 27.833 1.00 19.18 237 TYR A CA 1
ATOM 1808 C C . TYR A 1 237 ? 19.683 2.097 27.345 1.00 19.39 237 TYR A C 1
ATOM 1809 O O . TYR A 1 237 ? 20.150 1.037 26.912 1.00 19.55 237 TYR A O 1
ATOM 1818 N N . VAL A 1 238 ? 20.374 3.241 27.400 1.00 20.11 238 VAL A N 1
ATOM 1819 C CA . VAL A 1 238 ? 21.792 3.348 27.058 1.00 22.37 238 VAL A CA 1
ATOM 1820 C C . VAL A 1 238 ? 22.484 4.193 28.120 1.00 24.52 238 VAL A C 1
ATOM 1821 O O . VAL A 1 238 ? 21.993 5.270 28.477 1.00 24.25 238 VAL A O 1
ATOM 1825 N N . LYS A 1 239 ? 23.630 3.716 28.611 1.00 23.34 239 LYS A N 1
ATOM 1826 C CA . LYS A 1 239 ? 24.456 4.525 29.500 1.00 24.84 239 LYS A CA 1
ATOM 1827 C C . LYS A 1 239 ? 24.711 5.894 28.882 1.00 23.41 239 LYS A C 1
ATOM 1828 O O . LYS A 1 239 ? 25.090 5.999 27.711 1.00 26.99 239 LYS A O 1
ATOM 1834 N N . GLU A 1 240 ? 24.499 6.942 29.684 1.00 24.85 240 GLU A N 1
ATOM 1835 C CA . GLU A 1 240 ? 24.594 8.312 29.181 1.00 27.48 240 GLU A CA 1
ATOM 1836 C C . GLU A 1 240 ? 25.902 8.563 28.442 1.00 27.74 240 GLU A C 1
ATOM 1837 O O . GLU A 1 240 ? 25.907 9.191 27.377 1.00 32.92 240 GLU A O 1
ATOM 1843 N N . ALA A 1 241 ? 27.018 8.061 28.978 1.00 28.82 241 ALA A N 1
ATOM 1844 C CA . ALA A 1 241 ? 28.316 8.318 28.357 1.00 31.97 241 ALA A CA 1
ATOM 1845 C C . ALA A 1 241 ? 28.374 7.754 26.944 1.00 37.25 241 ALA A C 1
ATOM 1846 O O . ALA A 1 241 ? 28.975 8.361 26.050 1.00 38.87 241 ALA A O 1
ATOM 1848 N N . LEU A 1 242 ? 27.751 6.595 26.718 1.00 30.52 242 LEU A N 1
ATOM 1849 C CA . LEU A 1 242 ? 27.690 6.043 25.370 1.00 28.17 242 LEU A CA 1
ATOM 1850 C C . LEU A 1 242 ? 26.623 6.738 24.535 1.00 27.96 242 LEU A C 1
ATOM 1851 O O . LEU A 1 242 ? 26.855 7.052 23.361 1.00 27.93 242 LEU A O 1
ATOM 1856 N N . LEU A 1 243 ? 25.449 6.977 25.126 1.00 26.60 243 LEU A N 1
ATOM 1857 C CA . LEU A 1 243 ? 24.326 7.504 24.357 1.00 27.41 243 LEU A CA 1
ATOM 1858 C C . LEU A 1 243 ? 24.654 8.865 23.760 1.00 30.24 243 LEU A C 1
ATOM 1859 O O . LEU A 1 243 ? 24.322 9.140 22.601 1.00 28.58 243 LEU A O 1
ATOM 1864 N N . GLN A 1 244 ? 25.316 9.728 24.532 1.00 27.03 244 GLN A N 1
ATOM 1865 C CA . GLN A 1 244 ? 25.625 11.068 24.051 1.00 30.46 244 GLN A CA 1
ATOM 1866 C C . GLN A 1 244 ? 26.719 11.075 22.992 1.00 32.22 244 GLN A C 1
ATOM 1867 O O . GLN A 1 244 ? 26.936 12.114 22.357 1.00 34.55 244 GLN A O 1
ATOM 1873 N N . GLU A 1 245 ? 27.396 9.949 22.771 1.00 26.88 245 GLU A N 1
ATOM 1874 C CA . GLU A 1 245 ? 28.385 9.849 21.709 1.00 35.16 245 GLU A CA 1
ATOM 1875 C C . GLU A 1 245 ? 27.855 9.165 20.457 1.00 28.88 245 GLU A C 1
ATOM 1876 O O . GLU A 1 245 ? 28.536 9.186 19.427 1.00 35.47 245 GLU A O 1
ATOM 1882 N N . MET A 1 246 ? 26.664 8.578 20.510 1.00 24.15 246 MET A N 1
ATOM 1883 C CA . MET A 1 246 ? 26.182 7.776 19.391 1.00 27.23 246 MET A CA 1
ATOM 1884 C C . MET A 1 246 ? 25.771 8.672 18.226 1.00 28.61 246 MET A C 1
ATOM 1885 O O . MET A 1 246 ? 25.023 9.639 18.424 1.00 26.88 246 MET A O 1
ATOM 1890 N N . PRO A 1 247 ? 26.234 8.388 17.009 1.00 29.80 247 PRO A N 1
ATOM 1891 C CA . PRO A 1 247 ? 25.933 9.256 15.859 1.00 30.05 247 PRO A CA 1
ATOM 1892 C C . PRO A 1 247 ? 24.530 9.017 15.332 1.00 29.10 247 PRO A C 1
ATOM 1893 O O . PRO A 1 247 ? 23.915 7.976 15.619 1.00 30.22 247 PRO A O 1
ATOM 1897 N N . PRO A 1 248 ? 23.987 9.955 14.551 1.00 33.99 248 PRO A N 1
ATOM 1898 C CA . PRO A 1 248 ? 22.618 9.792 14.045 1.00 39.97 248 PRO A CA 1
ATOM 1899 C C . PRO A 1 248 ? 22.470 8.577 13.141 1.00 51.41 248 PRO A C 1
ATOM 1900 O O . PRO A 1 248 ? 23.409 8.154 12.462 1.00 48.38 248 PRO A O 1
ATOM 1904 N N . TRP A 1 249 ? 21.256 8.023 13.143 1.00 65.93 249 TRP A N 1
ATOM 1905 C CA . TRP A 1 249 ? 20.933 6.816 12.371 1.00 82.04 249 TRP A CA 1
ATOM 1906 C C . TRP A 1 249 ? 20.363 7.198 11.007 1.00 91.91 249 TRP A C 1
ATOM 1907 O O . TRP A 1 249 ? 21.036 7.062 9.981 1.00 94.48 249 TRP A O 1
ATOM 1918 N N . GLU A 1 250 ? 19.122 7.679 10.988 1.00 95.56 250 GLU A N 1
ATOM 1919 C CA . GLU A 1 250 ? 18.461 8.063 9.744 1.00 98.01 250 GLU A CA 1
ATOM 1920 C C . GLU A 1 250 ? 18.199 9.565 9.676 1.00 99.55 250 GLU A C 1
ATOM 1921 O O . GLU A 1 250 ? 17.459 10.039 8.811 1.00 98.65 250 GLU A O 1
ATOM 1927 N N . SER A 1 254 ? 11.263 14.371 16.061 1.00 72.28 254 SER A N 1
ATOM 1928 C CA . SER A 1 254 ? 12.193 15.148 16.874 1.00 66.45 254 SER A CA 1
ATOM 1929 C C . SER A 1 254 ? 13.626 14.698 16.650 1.00 56.83 254 SER A C 1
ATOM 1930 O O . SER A 1 254 ? 14.475 14.896 17.513 1.00 62.30 254 SER A O 1
ATOM 1933 N N . MET A 1 255 ? 13.883 14.078 15.496 1.00 46.23 255 MET A N 1
ATOM 1934 C CA . MET A 1 255 ? 15.211 13.590 15.133 1.00 33.65 255 MET A CA 1
ATOM 1935 C C . MET A 1 255 ? 15.957 14.534 14.200 1.00 30.79 255 MET A C 1
ATOM 1936 O O . MET A 1 255 ? 17.123 14.836 14.442 1.00 27.56 255 MET A O 1
ATOM 1941 N N . ILE A 1 256 ? 15.324 14.973 13.115 1.00 30.28 256 ILE A N 1
ATOM 1942 C CA . ILE A 1 256 ? 15.876 16.049 12.297 1.00 26.99 256 ILE A CA 1
ATOM 1943 C C . ILE A 1 256 ? 15.661 17.367 13.028 1.00 30.58 256 ILE A C 1
ATOM 1944 O O . ILE A 1 256 ? 14.545 17.666 13.470 1.00 30.89 256 ILE A O 1
ATOM 1949 N N . ALA A 1 257 ? 16.723 18.169 13.142 1.00 25.49 257 ALA A N 1
ATOM 1950 C CA . ALA A 1 257 ? 16.649 19.480 13.782 1.00 24.60 257 ALA A CA 1
ATOM 1951 C C . ALA A 1 257 ? 16.546 20.613 12.763 1.00 28.40 257 ALA A C 1
ATOM 1952 O O . ALA A 1 257 ? 15.589 21.392 12.788 1.00 31.60 257 ALA A O 1
ATOM 1954 N N . THR A 1 258 ? 17.527 20.731 11.871 1.00 24.48 258 THR A N 1
ATOM 1955 C CA . THR A 1 258 ? 17.527 21.767 10.847 1.00 28.00 258 THR A CA 1
ATOM 1956 C C . THR A 1 258 ? 17.852 21.142 9.498 1.00 25.82 258 THR A C 1
ATOM 1957 O O . THR A 1 258 ? 18.548 20.126 9.416 1.00 27.19 258 THR A O 1
ATOM 1961 N N . VAL A 1 259 ? 17.335 21.757 8.439 1.00 24.00 259 VAL A N 1
ATOM 1962 C CA . VAL A 1 259 ? 17.587 21.311 7.074 1.00 23.14 259 VAL A CA 1
ATOM 1963 C C . VAL A 1 259 ? 17.845 22.534 6.214 1.00 25.93 259 VAL A C 1
ATOM 1964 O O . VAL A 1 259 ? 17.048 23.477 6.215 1.00 24.13 259 VAL A O 1
ATOM 1968 N N . SER A 1 260 ? 18.952 22.512 5.480 1.00 26.21 260 SER A N 1
ATOM 1969 C CA . SER A 1 260 ? 19.288 23.533 4.503 1.00 32.59 260 SER A CA 1
ATOM 1970 C C . SER A 1 260 ? 19.630 22.849 3.190 1.00 29.19 260 SER A C 1
ATOM 1971 O O . SER A 1 260 ? 20.310 21.817 3.177 1.00 31.26 260 SER A O 1
ATOM 1974 N N . LEU A 1 261 ? 19.150 23.420 2.086 1.00 30.39 261 LEU A N 1
ATOM 1975 C CA . LEU A 1 261 ? 19.462 22.855 0.781 1.00 32.25 261 LEU A CA 1
ATOM 1976 C C . LEU A 1 261 ? 20.909 23.102 0.378 1.00 40.60 261 LEU A C 1
ATOM 1977 O O . LEU A 1 261 ? 21.437 22.370 -0.466 1.00 46.01 261 LEU A O 1
ATOM 1982 N N . SER A 1 262 ? 21.563 24.101 0.969 1.00 36.43 262 SER A N 1
ATOM 1983 C CA . SER A 1 262 ? 22.964 24.385 0.690 1.00 40.03 262 SER A CA 1
ATOM 1984 C C . SER A 1 262 ? 23.914 23.965 1.802 1.00 48.84 262 SER A C 1
ATOM 1985 O O . SER A 1 262 ? 25.076 23.672 1.516 1.00 54.09 262 SER A O 1
ATOM 1988 N N . GLU A 1 263 ? 23.458 23.917 3.056 1.00 40.02 263 GLU A N 1
ATOM 1989 C CA . GLU A 1 263 ? 24.336 23.632 4.185 1.00 36.89 263 GLU A CA 1
ATOM 1990 C C . GLU A 1 263 ? 24.104 22.263 4.806 1.00 38.85 263 GLU A C 1
ATOM 1991 O O . GLU A 1 263 ? 24.850 21.874 5.710 1.00 38.68 263 GLU A O 1
ATOM 1997 N N . GLY A 1 264 ? 23.094 21.525 4.362 1.00 33.64 264 GLY A N 1
ATOM 1998 C CA . GLY A 1 264 ? 22.923 20.172 4.848 1.00 39.38 264 GLY A CA 1
ATOM 1999 C C . GLY A 1 264 ? 21.929 20.057 5.982 1.00 44.44 264 GLY A C 1
ATOM 2000 O O . GLY A 1 264 ? 20.938 20.793 6.023 1.00 47.39 264 GLY A O 1
ATOM 2001 N N . THR A 1 265 ? 22.193 19.145 6.917 1.00 33.63 265 THR A N 1
ATOM 2002 C CA . THR A 1 265 ? 21.217 18.767 7.928 1.00 31.6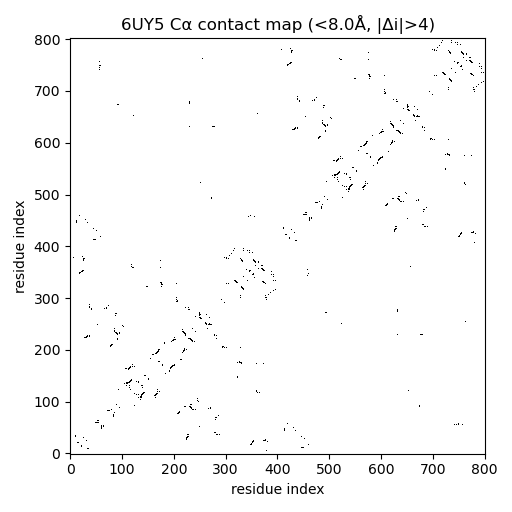8 265 THR A CA 1
ATOM 2003 C C . THR A 1 265 ? 21.903 18.585 9.274 1.00 29.88 265 THR A C 1
ATOM 2004 O O . THR A 1 265 ? 23.046 18.122 9.336 1.00 35.04 265 THR A O 1
ATOM 2008 N N . THR A 1 266 ? 21.213 18.982 10.343 1.00 29.59 266 THR A N 1
ATOM 2009 C CA . THR A 1 266 ? 21.614 18.685 11.709 1.00 28.16 266 THR A CA 1
ATOM 2010 C C . THR A 1 266 ? 20.507 17.902 12.402 1.00 28.16 266 THR A C 1
ATOM 2011 O O . THR A 1 266 ? 19.336 17.951 12.005 1.00 26.72 266 THR A O 1
ATOM 2015 N N . TRP A 1 267 ? 20.891 17.189 13.457 1.00 29.66 267 TRP A N 1
ATOM 2016 C CA . TRP A 1 267 ? 19.998 16.304 14.189 1.00 31.00 267 TRP A CA 1
ATOM 2017 C C . TRP A 1 267 ? 19.891 16.758 15.639 1.00 25.72 267 TRP A C 1
ATOM 2018 O O . TRP A 1 267 ? 20.775 17.434 16.166 1.00 30.59 267 TRP A O 1
ATOM 2029 N N . THR A 1 268 ? 18.788 16.387 16.282 1.00 26.85 268 THR A N 1
ATOM 2030 C CA . THR A 1 268 ? 18.608 16.767 17.671 1.00 26.71 268 THR A CA 1
ATOM 2031 C C . THR A 1 268 ? 19.511 15.923 18.571 1.00 31.69 268 THR A C 1
ATOM 2032 O O . THR A 1 268 ? 20.127 14.943 18.143 1.00 31.50 268 THR A O 1
ATOM 2036 N N . LYS A 1 269 ? 19.593 16.332 19.833 1.00 28.29 269 LYS A N 1
ATOM 2037 C CA . LYS A 1 269 ? 20.403 15.654 20.837 1.00 29.87 269 LYS A CA 1
ATOM 2038 C C . LYS A 1 269 ? 19.688 14.397 21.330 1.00 27.78 269 LYS A C 1
ATOM 2039 O O . LYS A 1 269 ? 18.459 14.305 21.285 1.00 25.17 269 LYS A O 1
ATOM 2045 N N . ALA A 1 270 ? 20.469 13.414 21.787 1.00 25.51 270 ALA A N 1
ATOM 2046 C CA . ALA A 1 270 ? 19.881 12.210 22.367 1.00 25.82 270 ALA A CA 1
ATOM 2047 C C . ALA A 1 270 ? 19.206 12.529 23.705 1.00 25.63 270 ALA A C 1
ATOM 2048 O O . ALA A 1 270 ? 19.609 13.462 24.405 1.00 30.37 270 ALA A O 1
ATOM 2050 N N . PRO A 1 271 ? 18.178 11.751 24.09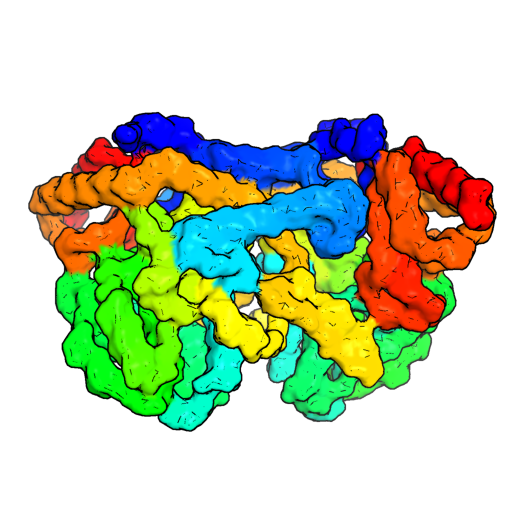9 1.00 29.98 271 PRO A N 1
ATOM 2051 C CA . PRO A 1 271 ? 17.598 10.574 23.431 1.00 24.98 271 PRO A CA 1
ATOM 2052 C C . PRO A 1 271 ? 16.683 10.893 22.257 1.00 26.81 271 PRO A C 1
ATOM 2053 O O . PRO A 1 271 ? 16.396 9.999 21.462 1.00 26.88 271 PRO A O 1
ATOM 2057 N N . TRP A 1 272 ? 16.233 12.146 22.151 1.00 28.33 272 TRP A N 1
ATOM 2058 C CA . TRP A 1 272 ? 15.298 12.501 21.088 1.00 25.90 272 TRP A CA 1
ATOM 2059 C C . TRP A 1 272 ? 15.906 12.279 19.708 1.00 25.22 272 TRP A C 1
ATOM 2060 O O . TRP A 1 272 ? 15.176 12.023 18.747 1.00 24.56 272 TRP A O 1
ATOM 2071 N N . ARG A 1 273 ? 17.239 12.346 19.599 1.00 21.14 273 ARG A N 1
ATOM 2072 C CA . ARG A 1 273 ? 17.920 12.053 18.341 1.00 24.39 273 ARG A CA 1
ATOM 2073 C C . ARG A 1 273 ? 17.440 10.755 17.702 1.00 25.55 273 ARG A C 1
ATOM 2074 O O . ARG A 1 273 ? 17.408 10.639 16.473 1.00 26.66 273 ARG A O 1
ATOM 2082 N N . PHE A 1 274 ? 17.069 9.766 18.508 1.00 24.82 274 PHE A N 1
ATOM 2083 C CA . PHE A 1 274 ? 16.762 8.443 17.988 1.00 22.09 274 PHE A CA 1
ATOM 2084 C C . PHE A 1 274 ? 15.266 8.165 17.956 1.00 22.62 274 PHE A C 1
ATOM 2085 O O . PHE A 1 274 ? 14.853 7.012 17.806 1.00 25.06 274 PHE A O 1
ATOM 2093 N N . GLU A 1 275 ? 14.451 9.210 18.065 1.00 22.12 275 GLU A N 1
ATOM 2094 C CA . GLU A 1 275 ? 12.994 9.113 18.005 1.00 26.19 275 GLU A CA 1
ATOM 2095 C C . GLU A 1 275 ? 12.530 9.941 16.811 1.00 26.56 275 GLU A C 1
ATOM 2096 O O . GLU A 1 275 ? 12.066 11.072 16.957 1.00 26.75 275 GLU A O 1
ATOM 2102 N N . ALA A 1 276 ? 12.669 9.369 15.618 1.00 27.20 276 ALA A N 1
ATOM 2103 C CA . ALA A 1 276 ? 12.324 10.081 14.401 1.00 26.59 276 ALA A CA 1
ATOM 2104 C C . ALA A 1 276 ? 10.813 10.102 14.193 1.00 24.73 276 ALA A C 1
ATOM 2105 O O . ALA A 1 276 ? 10.069 9.278 14.732 1.00 28.35 276 ALA A O 1
ATOM 2107 N N . GLY A 1 277 ? 10.363 11.072 13.399 1.00 26.89 277 GLY A N 1
ATOM 2108 C CA . GLY A 1 277 ? 8.955 11.148 13.060 1.00 27.15 277 GLY A CA 1
ATOM 2109 C C . GLY A 1 277 ? 8.088 11.524 14.251 1.00 26.70 277 GLY A C 1
ATOM 2110 O O . GLY A 1 277 ? 8.516 12.207 15.185 1.00 30.15 277 GLY A O 1
ATOM 2111 N N . THR A 1 278 ? 6.852 11.074 14.206 1.00 22.98 278 THR A N 1
ATOM 2112 C CA . THR A 1 278 ? 5.889 11.359 15.260 1.00 24.03 278 THR A CA 1
ATOM 2113 C C . THR A 1 278 ? 5.877 10.222 16.274 1.00 20.78 278 THR A C 1
ATOM 2114 O O . THR A 1 278 ? 5.743 9.056 15.882 1.00 24.52 278 THR A O 1
ATOM 2118 N N . PRO A 1 279 ? 6.017 10.517 17.567 1.00 20.33 279 PRO A N 1
ATOM 2119 C CA . PRO A 1 279 ? 5.971 9.451 18.574 1.00 22.61 279 PRO A CA 1
ATOM 2120 C C . PRO A 1 279 ? 4.636 8.725 18.567 1.00 19.78 279 PRO A C 1
ATOM 2121 O O . PRO A 1 279 ? 3.601 9.276 18.181 1.00 22.35 279 PRO A O 1
ATOM 2125 N N . ASN A 1 280 ? 4.670 7.472 19.019 1.00 21.70 280 ASN A N 1
ATOM 2126 C CA . ASN A 1 280 ? 3.453 6.699 19.268 1.00 16.69 280 ASN A CA 1
ATOM 2127 C C . ASN A 1 280 ? 2.939 7.098 20.650 1.00 17.07 280 ASN A C 1
ATOM 2128 O O . ASN A 1 280 ? 3.078 6.371 21.637 1.00 20.57 280 ASN A O 1
ATOM 2133 N N . THR A 1 281 ? 2.346 8.296 20.717 1.00 20.57 281 THR A N 1
ATOM 2134 C CA . THR A 1 281 ? 1.949 8.843 22.010 1.00 20.31 281 THR A CA 1
ATOM 2135 C C . THR A 1 281 ? 0.880 7.983 22.670 1.00 18.92 281 THR A C 1
ATOM 2136 O O . THR A 1 281 ? 0.868 7.833 23.899 1.00 20.19 281 THR A O 1
ATOM 2140 N N . GLY A 1 282 ? -0.040 7.427 21.880 1.00 19.85 282 GLY A N 1
ATOM 2141 C CA . GLY A 1 282 ? -1.031 6.525 22.453 1.00 20.67 282 GLY A CA 1
ATOM 2142 C C . GLY A 1 282 ? -0.392 5.343 23.157 1.00 24.67 282 GLY A C 1
ATOM 2143 O O . GLY A 1 282 ? -0.721 5.029 24.306 1.00 19.53 282 GLY A O 1
ATOM 2144 N N . GLY A 1 283 ? 0.545 4.678 22.477 1.00 18.65 283 GLY A N 1
ATOM 2145 C CA . GLY A 1 283 ? 1.255 3.566 23.091 1.00 21.23 283 GLY A CA 1
ATOM 2146 C C . GLY A 1 283 ? 2.101 3.978 24.284 1.00 18.28 283 GLY A C 1
ATOM 2147 O O . GLY A 1 283 ? 2.206 3.238 25.264 1.00 18.31 283 GLY A O 1
ATOM 2148 N N . ILE A 1 284 ? 2.708 5.169 24.225 1.00 20.33 284 ILE A N 1
ATOM 2149 C CA . ILE A 1 284 ? 3.504 5.652 25.352 1.00 21.59 284 ILE A CA 1
ATOM 2150 C C . ILE A 1 284 ? 2.625 5.845 26.582 1.00 17.79 284 ILE A C 1
ATOM 2151 O O . ILE A 1 284 ? 2.990 5.433 27.688 1.00 19.17 284 ILE A O 1
ATOM 2156 N N . ILE A 1 285 ? 1.442 6.447 26.406 1.00 19.62 285 ILE A N 1
ATOM 2157 C CA . ILE A 1 285 ? 0.537 6.638 27.538 1.00 19.91 285 ILE A CA 1
ATOM 2158 C C . ILE A 1 285 ? 0.118 5.287 28.110 1.00 18.07 285 ILE A C 1
ATOM 2159 O O . ILE A 1 285 ? 0.109 5.085 29.333 1.00 20.15 285 ILE A O 1
ATOM 2164 N N . GLY A 1 286 ? -0.232 4.342 27.235 1.00 17.99 286 GLY A N 1
ATOM 2165 C CA . GLY A 1 286 ? -0.589 3.014 27.706 1.00 17.60 286 GLY A CA 1
ATOM 2166 C C . GLY A 1 286 ? 0.560 2.308 28.403 1.00 16.81 286 GLY A C 1
ATOM 2167 O O . GLY A 1 286 ? 0.364 1.633 29.420 1.00 20.22 286 GLY A O 1
ATOM 2168 N N . LEU A 1 287 ? 1.782 2.465 27.875 1.00 19.15 287 LEU A N 1
ATOM 2169 C CA . LEU A 1 287 ? 2.944 1.854 28.514 1.00 20.49 287 LEU A CA 1
ATOM 2170 C C . LEU A 1 287 ? 3.167 2.414 29.915 1.00 18.45 287 LEU A C 1
ATOM 2171 O O . LEU A 1 287 ? 3.472 1.660 30.847 1.00 19.73 287 LEU A O 1
ATOM 2176 N N . GLY A 1 288 ? 3.028 3.733 30.080 1.00 19.30 288 GLY A N 1
ATOM 2177 C CA . GLY A 1 288 ? 3.123 4.316 31.411 1.00 19.58 288 GLY A CA 1
ATOM 2178 C C . GLY A 1 288 ? 2.120 3.711 32.376 1.00 19.14 288 GLY A C 1
ATOM 2179 O O . GLY A 1 288 ? 2.449 3.414 33.526 1.00 20.92 288 GLY A O 1
ATOM 2180 N N . ALA A 1 289 ? 0.886 3.511 31.918 1.00 19.30 289 ALA A N 1
ATOM 2181 C CA . ALA A 1 289 ? -0.116 2.885 32.773 1.00 21.30 289 ALA A CA 1
ATOM 2182 C C . ALA A 1 289 ? 0.239 1.439 33.106 1.00 19.68 289 ALA A C 1
ATOM 2183 O O . ALA A 1 289 ? -0.070 0.968 34.205 1.00 19.25 289 ALA A O 1
ATOM 2185 N N . ALA A 1 290 ? 0.878 0.718 32.178 1.00 17.89 290 ALA A N 1
ATOM 2186 C CA . ALA A 1 290 ? 1.292 -0.653 32.469 1.00 18.28 290 ALA A CA 1
ATOM 2187 C C . ALA A 1 290 ? 2.356 -0.689 33.556 1.00 17.86 290 ALA A C 1
ATOM 2188 O O . ALA A 1 290 ? 2.323 -1.555 34.442 1.00 20.18 290 ALA A O 1
ATOM 2190 N N . LEU A 1 291 ? 3.310 0.241 33.510 1.00 20.61 291 LEU A N 1
ATOM 2191 C CA . LEU A 1 291 ? 4.316 0.295 34.564 1.00 19.52 291 LEU A CA 1
ATOM 2192 C C . LEU A 1 291 ? 3.680 0.612 35.911 1.00 18.47 291 LEU A C 1
ATOM 2193 O O . LEU A 1 291 ? 4.034 0.006 36.925 1.00 22.65 291 LEU A O 1
ATOM 2198 N N . GLU A 1 292 ? 2.725 1.550 35.938 1.00 23.52 292 GLU A N 1
ATOM 2199 C CA . GLU A 1 292 ? 2.037 1.867 37.190 1.00 21.66 292 GLU A CA 1
ATOM 2200 C C . GLU A 1 292 ? 1.294 0.653 37.727 1.00 22.22 292 GLU A C 1
ATOM 2201 O O . GLU A 1 292 ? 1.301 0.392 38.937 1.00 23.15 292 GLU A O 1
ATOM 2207 N N . TYR A 1 293 ? 0.646 -0.098 36.836 1.00 18.55 293 TYR A N 1
ATOM 2208 C CA . TYR A 1 293 ? -0.141 -1.250 37.260 1.00 21.89 293 TYR A CA 1
ATOM 2209 C C . TYR A 1 293 ? 0.756 -2.329 37.846 1.00 20.16 293 TYR A C 1
ATOM 2210 O O . TYR A 1 293 ? 0.481 -2.869 38.926 1.00 22.51 293 TYR A O 1
ATOM 2219 N N . VAL A 1 294 ? 1.838 -2.654 37.137 1.00 20.11 294 VAL A N 1
ATOM 2220 C CA . VAL A 1 294 ? 2.784 -3.659 37.607 1.00 23.80 294 VAL A CA 1
ATOM 2221 C C . VAL A 1 294 ? 3.397 -3.232 38.937 1.00 24.35 294 VAL A C 1
ATOM 2222 O O . VAL A 1 294 ? 3.464 -4.019 39.891 1.00 22.43 294 VAL A O 1
ATOM 2226 N N . SER A 1 295 ? 3.836 -1.967 39.023 1.00 22.05 295 SER A N 1
ATOM 2227 C CA . SER A 1 295 ? 4.451 -1.465 40.250 1.00 22.85 295 SER A CA 1
ATOM 2228 C C . SER A 1 295 ? 3.478 -1.484 41.419 1.00 24.66 295 SER A C 1
ATOM 2229 O O . SER A 1 295 ? 3.884 -1.731 42.560 1.00 28.60 295 SER A O 1
ATOM 2232 N N . ALA A 1 296 ? 2.194 -1.227 41.159 1.00 23.32 296 ALA A N 1
ATOM 2233 C CA . ALA A 1 296 ? 1.207 -1.256 42.233 1.00 22.98 296 ALA A CA 1
ATOM 2234 C C . ALA A 1 296 ? 1.015 -2.670 42.767 1.00 24.40 296 ALA A C 1
ATOM 2235 O O . ALA A 1 296 ? 0.813 -2.864 43.971 1.00 25.14 296 ALA A O 1
ATOM 2237 N N . LEU A 1 297 ? 1.062 -3.675 41.887 1.00 24.42 297 LEU A N 1
ATOM 2238 C CA . LEU A 1 297 ? 1.010 -5.057 42.358 1.00 24.73 297 LEU A CA 1
ATOM 2239 C C . LEU A 1 297 ? 2.280 -5.429 43.109 1.00 27.43 297 LEU A C 1
ATOM 2240 O O . LEU A 1 297 ? 2.233 -6.192 44.081 1.00 26.46 297 LEU A O 1
ATOM 2245 N N . GLY A 1 298 ? 3.423 -4.901 42.676 1.00 23.40 298 GLY A N 1
ATOM 2246 C CA . GLY A 1 298 ? 4.695 -5.246 43.281 1.00 25.03 298 GLY A CA 1
ATOM 2247 C C . GLY A 1 298 ? 5.386 -6.381 42.556 1.00 26.79 298 GLY A C 1
ATOM 2248 O O . GLY A 1 298 ? 4.863 -7.498 42.501 1.00 24.45 298 GLY A O 1
ATOM 2249 N N . LEU A 1 299 ? 6.566 -6.112 41.995 1.00 23.79 299 LEU A N 1
ATOM 2250 C CA . LEU A 1 299 ? 7.250 -7.140 41.218 1.00 27.06 299 LEU A CA 1
ATOM 2251 C C . LEU A 1 299 ? 7.717 -8.309 42.082 1.00 25.23 299 LEU A C 1
ATOM 2252 O O . LEU A 1 299 ? 7.782 -9.443 41.598 1.00 24.34 299 LEU A O 1
ATOM 2257 N N . ASN A 1 300 ? 8.057 -8.064 43.352 1.00 23.55 300 ASN A N 1
ATOM 2258 C CA . ASN A 1 300 ? 8.403 -9.177 44.231 1.00 24.21 300 ASN A CA 1
ATOM 2259 C C . ASN A 1 300 ? 7.180 -10.026 44.564 1.00 23.18 300 ASN A C 1
ATOM 2260 O O . ASN A 1 300 ? 7.301 -11.247 44.724 1.00 26.10 300 ASN A O 1
ATOM 2265 N N . ASN A 1 301 ? 6.001 -9.404 44.665 1.00 22.36 301 ASN A N 1
ATOM 2266 C CA . ASN A 1 301 ? 4.770 -10.175 44.829 1.00 25.83 301 ASN A CA 1
ATOM 2267 C C . ASN A 1 301 ? 4.463 -10.997 43.582 1.00 24.43 301 ASN A C 1
ATOM 2268 O O . ASN A 1 301 ? 4.097 -12.175 43.683 1.00 25.85 301 ASN A O 1
ATOM 2273 N N . ILE A 1 302 ? 4.600 -10.387 42.400 1.00 20.62 302 ILE A N 1
ATOM 2274 C CA . ILE A 1 302 ? 4.414 -11.111 41.143 1.00 20.74 302 ILE A CA 1
ATOM 2275 C C . ILE A 1 302 ? 5.384 -12.285 41.052 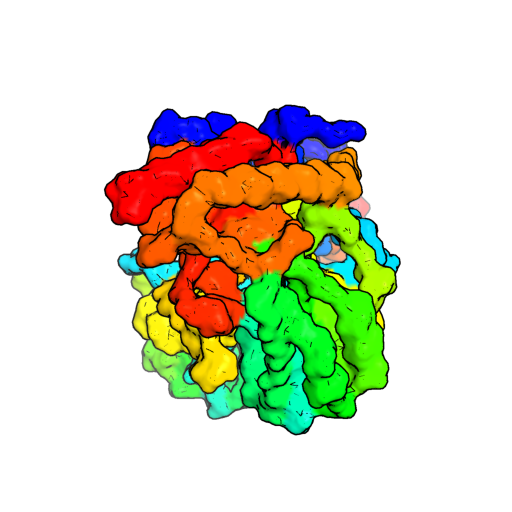1.00 22.49 302 ILE A C 1
ATOM 2276 O O . ILE A 1 302 ? 4.998 -13.407 40.700 1.00 23.55 302 ILE A O 1
ATOM 2281 N N . ALA A 1 303 ? 6.656 -12.045 41.387 1.00 21.92 303 ALA A N 1
ATOM 2282 C CA . ALA A 1 303 ? 7.667 -13.094 41.277 1.00 22.96 303 ALA A CA 1
ATOM 2283 C C . ALA A 1 303 ? 7.335 -14.285 42.170 1.00 22.39 303 ALA A C 1
ATOM 2284 O O . ALA A 1 303 ? 7.518 -15.441 41.768 1.00 23.43 303 ALA A O 1
ATOM 2286 N N . GLU A 1 304 ? 6.849 -14.020 43.385 1.00 22.23 304 GLU A N 1
ATOM 2287 C CA . GLU A 1 304 ? 6.521 -15.105 44.303 1.00 23.71 304 GLU A CA 1
ATOM 2288 C C . GLU A 1 304 ? 5.332 -15.914 43.803 1.00 21.31 304 GLU A C 1
ATOM 2289 O O . GLU A 1 304 ? 5.363 -17.151 43.834 1.00 22.48 304 GLU A O 1
ATOM 2295 N N . TYR A 1 305 ? 4.271 -15.238 43.352 1.00 22.93 305 TYR A N 1
ATOM 2296 C CA . TYR A 1 305 ? 3.119 -15.955 42.813 1.00 23.34 305 TYR A CA 1
ATOM 2297 C C . TYR A 1 305 ? 3.512 -16.790 41.604 1.00 20.88 305 TYR A C 1
ATOM 2298 O O . TYR A 1 305 ? 3.153 -17.971 41.505 1.00 23.17 305 TYR A O 1
ATOM 2307 N N . GLU A 1 306 ? 4.237 -16.180 40.659 1.00 19.08 306 GLU A N 1
ATOM 2308 C CA . GLU A 1 306 ? 4.610 -16.896 39.443 1.00 21.25 306 GLU A CA 1
ATOM 2309 C C . GLU A 1 306 ? 5.553 -18.055 39.742 1.00 19.70 306 GLU A C 1
ATOM 2310 O O . GLU A 1 306 ? 5.460 -19.111 39.106 1.00 19.31 306 GLU A O 1
ATOM 2316 N N . GLN A 1 307 ? 6.474 -17.878 40.696 1.00 19.99 307 GLN A N 1
ATOM 2317 C CA . GLN A 1 307 ? 7.379 -18.968 41.051 1.00 23.99 307 GLN A CA 1
ATOM 2318 C C . GLN A 1 307 ? 6.621 -20.143 41.660 1.00 23.94 307 GLN A C 1
ATOM 2319 O O . GLN A 1 307 ? 6.912 -21.304 41.350 1.00 24.54 307 GLN A O 1
ATOM 2325 N N . ASN A 1 308 ? 5.639 -19.864 42.522 1.00 21.24 308 ASN A N 1
ATOM 2326 C CA . ASN A 1 308 ? 4.853 -20.945 43.110 1.00 23.81 308 ASN A CA 1
ATOM 2327 C C . ASN A 1 308 ? 3.969 -21.614 42.066 1.00 22.37 308 ASN A C 1
ATOM 2328 O O . ASN A 1 308 ? 3.765 -22.834 42.105 1.00 21.96 308 ASN A O 1
ATOM 2333 N N . LEU A 1 309 ? 3.431 -20.831 41.129 1.00 22.84 309 LEU A N 1
ATOM 2334 C CA . LEU A 1 309 ? 2.647 -21.413 40.047 1.00 21.89 309 LEU A CA 1
ATOM 2335 C C . LEU A 1 309 ? 3.509 -22.320 39.177 1.00 20.37 309 LEU A C 1
ATOM 2336 O O . LEU A 1 309 ? 3.073 -23.405 38.776 1.00 20.78 309 LEU A O 1
ATOM 2341 N N . MET A 1 310 ? 4.743 -21.890 38.883 1.00 19.74 310 MET A N 1
ATOM 2342 C CA . MET A 1 310 ? 5.654 -22.717 38.099 1.00 22.31 310 MET A CA 1
ATOM 2343 C C . MET A 1 310 ? 5.982 -24.021 38.817 1.00 21.90 310 MET A C 1
ATOM 2344 O O . MET A 1 310 ? 5.991 -25.096 38.202 1.00 21.02 310 MET A O 1
ATOM 2349 N N . HIS A 1 311 ? 6.264 -23.947 40.121 1.00 21.70 311 HIS A N 1
ATOM 2350 C CA . HIS A 1 311 ? 6.559 -25.153 40.888 1.00 25.26 311 HIS A CA 1
ATOM 2351 C C . HIS A 1 311 ? 5.387 -26.127 40.849 1.00 23.37 311 HIS A C 1
ATOM 2352 O O . HIS A 1 311 ? 5.581 -27.339 40.714 1.00 25.67 311 HIS A O 1
ATOM 2359 N N . TYR A 1 312 ? 4.162 -25.609 40.947 1.00 23.35 312 TYR A N 1
ATOM 2360 C CA . TYR A 1 312 ? 2.989 -26.468 40.844 1.00 23.55 312 TYR A CA 1
ATOM 2361 C C . TYR A 1 312 ? 2.920 -27.138 39.477 1.00 19.99 312 TYR A C 1
ATOM 2362 O O . TYR A 1 312 ? 2.715 -28.354 39.376 1.00 22.59 312 TYR A O 1
ATOM 2371 N N . ALA A 1 313 ? 3.089 -26.357 38.410 1.00 20.16 313 ALA A N 1
ATOM 2372 C CA . ALA A 1 313 ? 2.987 -26.918 37.068 1.00 23.39 313 ALA A CA 1
ATOM 2373 C C . ALA A 1 313 ? 4.045 -27.988 36.826 1.00 22.12 313 ALA A C 1
ATOM 2374 O O . ALA A 1 313 ? 3.740 -29.055 36.280 1.00 23.84 313 ALA A O 1
ATOM 2376 N N . LEU A 1 314 ? 5.295 -27.728 37.221 1.00 21.27 314 LEU A N 1
ATOM 2377 C CA . LEU A 1 314 ? 6.350 -28.714 36.991 1.00 23.41 314 LEU A CA 1
ATOM 2378 C C . LEU A 1 314 ? 6.090 -30.004 37.758 1.00 26.60 314 LEU A C 1
ATOM 2379 O O . LEU A 1 314 ? 6.318 -31.101 37.236 1.00 27.40 314 LEU A O 1
ATOM 2384 N N . SER A 1 315 ? 5.611 -29.898 38.998 1.00 26.73 315 SER A N 1
ATOM 2385 C CA . SER A 1 315 ? 5.286 -31.105 39.749 1.00 25.76 315 SER A CA 1
ATOM 2386 C C . SER A 1 315 ? 4.132 -31.860 39.097 1.00 26.00 315 SER A C 1
ATOM 2387 O O . SER A 1 315 ? 4.154 -33.094 39.022 1.00 33.37 315 SER A O 1
ATOM 2390 N N . GLN A 1 316 ? 3.124 -31.136 38.604 1.00 22.84 316 GLN A N 1
ATOM 2391 C CA . GLN A 1 316 ? 1.985 -31.790 37.967 1.00 22.51 316 GLN A CA 1
ATOM 2392 C C . GLN A 1 316 ? 2.366 -32.416 36.632 1.00 21.67 316 GLN A C 1
ATOM 2393 O O . GLN A 1 316 ? 1.853 -33.485 36.273 1.00 25.77 316 GLN A O 1
ATOM 2399 N N . LEU A 1 317 ? 3.266 -31.775 35.882 1.00 21.94 317 LEU A N 1
ATOM 2400 C CA . LEU A 1 317 ? 3.668 -32.303 34.584 1.00 23.19 317 LEU A CA 1
ATOM 2401 C C . LEU A 1 317 ? 4.441 -33.613 34.685 1.00 23.92 317 LEU A C 1
ATOM 2402 O O . LEU A 1 317 ? 4.587 -34.304 33.671 1.00 24.26 317 LEU A O 1
ATOM 2407 N N . GLU A 1 318 ? 4.908 -33.990 35.879 1.00 27.74 318 GLU A N 1
ATOM 2408 C CA . GLU A 1 318 ? 5.595 -35.267 36.037 1.00 27.27 318 GLU A CA 1
ATOM 2409 C C . GLU A 1 318 ? 4.681 -36.456 35.770 1.00 26.85 318 GLU A C 1
ATOM 2410 O O . GLU A 1 318 ? 5.175 -37.558 35.507 1.00 29.58 318 GLU A O 1
ATOM 2416 N N . SER A 1 319 ? 3.366 -36.269 35.829 1.00 26.82 319 SER A N 1
ATOM 2417 C CA . SER A 1 319 ? 2.430 -37.361 35.609 1.00 33.10 319 SER A CA 1
ATOM 2418 C C . SER A 1 319 ? 2.020 -37.514 34.147 1.00 35.06 319 SER A C 1
ATOM 2419 O O . SER A 1 319 ? 1.153 -38.343 33.845 1.00 37.83 319 SER A O 1
ATOM 2422 N N . VAL A 1 320 ? 2.614 -36.742 33.239 1.00 26.78 320 VAL A N 1
ATOM 2423 C CA . VAL A 1 320 ? 2.329 -36.851 31.810 1.00 25.38 320 VAL A CA 1
ATOM 2424 C C . VAL A 1 320 ? 3.332 -37.832 31.209 1.00 28.46 320 VAL A C 1
ATOM 2425 O O . VAL A 1 320 ? 4.537 -37.526 31.180 1.00 27.98 320 VAL A O 1
ATOM 2429 N N . PRO A 1 321 ? 2.895 -38.985 30.706 1.00 29.24 321 PRO A N 1
ATOM 2430 C CA . PRO A 1 321 ? 3.840 -39.929 30.100 1.00 25.50 321 PRO A CA 1
ATOM 2431 C C . PRO A 1 321 ? 4.426 -39.386 28.803 1.00 26.02 321 PRO A C 1
ATOM 2432 O O . PRO A 1 321 ? 3.771 -38.658 28.054 1.00 29.30 321 PRO A O 1
ATOM 2436 N N . ASP A 1 322 ? 5.690 -39.739 28.560 1.00 26.05 322 ASP A N 1
ATOM 2437 C CA . ASP A 1 322 ? 6.423 -39.421 27.331 1.00 29.94 322 ASP A CA 1
ATOM 2438 C C . ASP A 1 322 ? 6.608 -37.922 27.111 1.00 27.15 322 ASP A C 1
ATOM 2439 O O . ASP A 1 322 ? 6.848 -37.482 25.979 1.00 26.85 322 ASP A O 1
ATOM 2444 N N . LEU A 1 323 ? 6.507 -37.123 28.166 1.00 23.95 323 LEU A N 1
ATOM 2445 C CA . LEU A 1 323 ? 6.730 -35.689 28.051 1.00 25.86 323 LEU A CA 1
ATOM 2446 C C . LEU A 1 323 ? 8.222 -35.400 28.145 1.00 26.44 323 LEU A C 1
ATOM 2447 O O . LEU A 1 323 ? 8.909 -35.928 29.024 1.00 27.87 323 LEU A O 1
ATOM 2452 N N . THR A 1 324 ? 8.729 -34.589 27.219 1.00 22.52 324 THR A N 1
ATOM 2453 C CA . THR A 1 324 ? 10.102 -34.098 27.259 1.00 24.59 324 THR A CA 1
ATOM 2454 C C . THR A 1 324 ? 10.057 -32.610 27.565 1.00 24.80 324 THR A C 1
ATOM 2455 O O . THR A 1 324 ? 9.392 -31.856 26.851 1.00 21.61 324 THR A O 1
ATOM 2459 N N . LEU A 1 325 ? 10.750 -32.194 28.620 1.00 23.74 325 LEU A N 1
ATOM 2460 C CA . LEU A 1 325 ? 10.898 -30.783 28.947 1.00 21.82 325 LEU A CA 1
ATOM 2461 C C . LEU A 1 325 ? 12.284 -30.305 28.536 1.00 21.15 325 LEU A C 1
ATOM 2462 O O . LEU A 1 325 ? 13.248 -31.074 28.547 1.00 24.43 325 LEU A O 1
ATOM 2467 N N . TYR A 1 326 ? 12.374 -29.030 28.164 1.00 20.51 326 TYR A N 1
ATOM 2468 C CA . TYR A 1 326 ? 13.639 -28.398 27.810 1.00 21.05 326 TYR A CA 1
ATOM 2469 C C . TYR A 1 326 ? 13.865 -27.197 28.716 1.00 22.76 326 TYR A C 1
ATOM 2470 O O . TYR A 1 326 ? 12.973 -26.356 28.870 1.00 26.16 326 TYR A O 1
ATOM 2479 N N . GLY A 1 327 ? 15.055 -27.109 29.305 1.00 23.01 327 GLY A N 1
ATOM 2480 C CA . GLY A 1 327 ? 15.387 -25.980 30.142 1.00 22.02 327 GLY A CA 1
ATOM 2481 C C . GLY A 1 327 ? 15.683 -26.372 31.576 1.00 23.60 327 GLY A C 1
ATOM 2482 O O . GLY A 1 327 ? 15.523 -27.532 31.976 1.00 24.39 327 GLY A O 1
ATOM 2483 N N . PRO A 1 328 ? 16.117 -25.403 32.378 1.00 22.88 328 PRO A N 1
ATOM 2484 C CA . PRO A 1 328 ? 16.527 -25.697 33.755 1.00 27.67 328 PRO A CA 1
ATOM 2485 C C . PRO A 1 328 ? 15.335 -25.776 34.699 1.00 27.47 328 PRO A C 1
ATOM 2486 O O . PRO A 1 328 ? 14.240 -25.288 34.413 1.00 23.32 328 PRO A O 1
ATOM 2490 N N . GLN A 1 329 ? 15.582 -26.398 35.855 1.00 25.76 329 GLN A N 1
ATOM 2491 C CA . GLN A 1 329 ? 14.536 -26.529 36.862 1.00 27.75 329 GLN A CA 1
ATOM 2492 C C . GLN A 1 329 ? 14.066 -25.172 37.367 1.00 28.90 329 GLN A C 1
ATOM 2493 O O . GLN A 1 329 ? 12.880 -25.004 37.672 1.00 31.28 329 GLN A O 1
ATOM 2499 N N . ASN A 1 330 ? 14.966 -24.186 37.454 1.00 27.54 330 ASN A N 1
ATOM 2500 C CA . ASN A 1 330 ? 14.606 -22.872 37.976 1.00 24.73 330 ASN A CA 1
ATOM 2501 C C . ASN A 1 330 ? 14.126 -21.908 36.887 1.00 25.57 330 ASN A C 1
ATOM 2502 O O . ASN A 1 330 ? 14.308 -20.690 37.015 1.00 33.04 330 ASN A O 1
ATOM 2507 N N . ARG A 1 331 ? 13.488 -22.427 35.839 1.00 27.76 331 ARG A N 1
ATOM 2508 C CA . ARG A 1 331 ? 12.989 -21.618 34.732 1.00 26.04 331 ARG A CA 1
ATOM 2509 C C . ARG A 1 331 ? 12.029 -20.527 35.203 1.00 27.74 331 ARG A C 1
ATOM 2510 O O . ARG A 1 331 ? 11.284 -20.694 36.173 1.00 28.17 331 ARG A O 1
ATOM 2518 N N . LEU A 1 332 ? 12.038 -19.408 34.480 1.00 22.24 332 LEU A N 1
ATOM 2519 C CA . LEU A 1 332 ? 11.123 -18.292 34.692 1.00 22.25 332 LEU A CA 1
ATOM 2520 C C . LEU A 1 332 ? 10.122 -18.212 33.548 1.00 23.48 332 LEU A C 1
ATOM 2521 O O . LEU A 1 332 ? 10.515 -18.144 32.378 1.00 22.78 332 LEU A O 1
ATOM 2526 N N . GLY A 1 333 ? 8.834 -18.184 33.884 1.00 20.79 333 GLY A N 1
ATOM 2527 C CA . GLY A 1 333 ? 7.829 -17.770 32.927 1.00 23.34 333 GLY A CA 1
ATOM 2528 C C . GLY A 1 333 ? 7.318 -18.801 31.938 1.00 26.25 333 GLY A C 1
ATOM 2529 O O . GLY A 1 333 ? 6.113 -18.843 31.676 1.00 29.28 333 GLY A O 1
ATOM 2530 N N . VAL A 1 334 ? 8.196 -19.621 31.357 1.00 19.71 334 VAL A N 1
ATOM 2531 C CA . VAL A 1 334 ? 7.806 -20.470 30.239 1.00 19.15 334 VAL A CA 1
ATOM 2532 C C . VAL A 1 334 ? 8.253 -21.907 30.474 1.00 21.93 334 VAL A C 1
ATOM 2533 O O . VAL A 1 334 ? 9.271 -22.171 31.118 1.00 22.00 334 VAL A O 1
ATOM 2537 N N . ILE A 1 335 ? 7.464 -22.838 29.948 1.00 19.39 335 ILE A N 1
ATOM 2538 C CA . ILE A 1 335 ? 7.787 -24.256 29.942 1.00 19.49 335 ILE A CA 1
ATOM 2539 C C . ILE A 1 335 ? 7.798 -24.701 28.488 1.00 22.04 335 ILE A C 1
ATOM 2540 O O . ILE A 1 335 ? 6.758 -24.668 27.817 1.00 19.70 335 ILE A O 1
ATOM 2545 N N . ALA A 1 336 ? 8.972 -25.100 27.996 1.00 19.98 336 ALA A N 1
ATOM 2546 C CA . ALA A 1 336 ? 9.123 -25.662 26.659 1.00 19.17 336 ALA A CA 1
ATOM 2547 C C . ALA A 1 336 ? 9.061 -27.184 26.730 1.00 19.18 336 ALA A C 1
ATOM 2548 O O . ALA A 1 336 ? 9.664 -27.798 27.618 1.00 20.34 336 ALA A O 1
ATOM 2550 N N . PHE A 1 337 ? 8.340 -27.795 25.790 1.00 21.11 337 PHE A N 1
ATOM 2551 C CA . PHE A 1 337 ? 8.137 -29.236 25.875 1.00 19.08 337 PHE A CA 1
ATOM 2552 C C . PHE A 1 337 ? 7.797 -29.824 24.512 1.00 17.81 337 PHE A C 1
ATOM 2553 O O . PHE A 1 337 ? 7.378 -29.121 23.585 1.00 18.79 337 PHE A O 1
ATOM 2561 N N . ASN A 1 338 ? 7.980 -31.138 24.416 1.00 22.50 338 ASN A N 1
ATOM 2562 C CA . ASN A 1 338 ? 7.437 -31.933 23.327 1.00 20.74 338 ASN A CA 1
ATOM 2563 C C . ASN A 1 338 ? 6.824 -33.197 23.915 1.00 19.92 338 ASN A C 1
ATOM 2564 O O . ASN A 1 338 ? 7.251 -33.674 24.969 1.00 22.61 338 ASN A O 1
ATOM 2569 N N . LEU A 1 339 ? 5.826 -33.745 23.222 1.00 22.86 339 LEU A N 1
ATOM 2570 C CA . LEU A 1 339 ? 5.102 -34.922 23.693 1.00 21.47 339 LEU A CA 1
ATOM 2571 C C . LEU A 1 339 ? 5.426 -36.092 22.773 1.00 22.70 339 LEU A C 1
ATOM 2572 O O . LEU A 1 339 ? 4.960 -36.130 21.628 1.00 26.79 339 LEU A O 1
ATOM 2577 N N . GLY A 1 340 ? 6.221 -37.038 23.273 1.00 26.94 340 GLY A N 1
ATOM 2578 C CA . GLY A 1 340 ? 6.546 -38.223 22.498 1.00 25.53 340 GLY A CA 1
ATOM 2579 C C . GLY A 1 340 ? 7.166 -37.856 21.168 1.00 31.11 340 GLY A C 1
ATOM 2580 O O . GLY A 1 340 ? 8.001 -36.952 21.071 1.00 32.46 340 GLY A O 1
ATOM 2581 N N . LYS A 1 341 ? 6.740 -38.552 20.119 1.00 27.51 341 LYS A N 1
ATOM 2582 C CA . LYS A 1 341 ? 7.176 -38.254 18.763 1.00 28.38 341 LYS A CA 1
ATOM 2583 C C . LYS A 1 341 ? 6.152 -37.427 17.995 1.00 30.66 341 LYS A C 1
ATOM 2584 O O . LYS A 1 341 ? 6.301 -37.241 16.783 1.00 35.60 341 LYS A O 1
ATOM 2586 N N . HIS A 1 342 ? 5.124 -36.924 18.670 1.00 23.74 342 HIS A N 1
ATOM 2587 C CA . HIS A 1 342 ? 4.086 -36.163 17.996 1.00 26.23 342 HIS A CA 1
ATOM 2588 C C . HIS A 1 342 ? 4.610 -34.799 17.564 1.00 25.91 342 HIS A C 1
ATOM 2589 O O . HIS A 1 342 ? 5.439 -34.181 18.243 1.00 25.87 342 HIS A O 1
ATOM 2596 N N . HIS A 1 343 ? 4.121 -34.337 16.414 1.00 27.28 343 HIS A N 1
ATOM 2597 C CA . HIS A 1 343 ? 4.479 -33.012 15.937 1.00 22.85 343 HIS A CA 1
ATOM 2598 C C . HIS A 1 343 ? 3.983 -31.963 16.917 1.00 24.97 343 HIS A C 1
ATOM 2599 O O . HIS A 1 343 ? 2.844 -32.025 17.391 1.00 25.14 343 HIS A O 1
ATOM 2606 N N . ALA A 1 344 ? 4.846 -30.992 17.221 1.00 24.40 344 ALA A N 1
ATOM 2607 C CA . ALA A 1 344 ? 4.453 -29.910 18.117 1.00 20.79 344 ALA A CA 1
ATOM 2608 C C . ALA A 1 344 ? 3.165 -29.241 17.651 1.00 22.86 344 ALA A C 1
ATOM 2609 O O . ALA A 1 344 ? 2.313 -28.883 18.472 1.00 23.11 344 ALA A O 1
ATOM 2611 N N . TYR A 1 345 ? 2.989 -29.073 16.335 1.00 23.46 345 TYR A N 1
ATOM 2612 C CA . TYR A 1 345 ? 1.796 -28.371 15.866 1.00 23.34 345 TYR A CA 1
ATOM 2613 C C . TYR A 1 345 ? 0.535 -29.202 16.070 1.00 25.46 345 TYR A C 1
ATOM 2614 O O . TYR A 1 345 ? -0.555 -28.637 16.227 1.00 24.34 345 TYR A O 1
ATOM 2623 N N . ASP A 1 346 ? 0.656 -30.532 16.068 1.00 22.92 346 ASP A N 1
ATOM 2624 C CA . ASP A 1 346 ? -0.500 -31.365 16.386 1.00 23.86 346 ASP A CA 1
ATOM 2625 C C . ASP A 1 346 ? -0.872 -31.237 17.856 1.00 24.98 346 ASP A C 1
ATOM 2626 O O . ASP A 1 346 ? -2.054 -31.103 18.195 1.00 26.82 346 ASP A O 1
ATOM 2631 N N . VAL A 1 347 ? 0.123 -31.289 18.745 1.00 23.61 347 VAL A N 1
ATOM 2632 C CA . VAL A 1 347 ? -0.132 -31.083 20.170 1.00 23.06 347 VAL A CA 1
ATOM 2633 C C . VAL A 1 347 ? -0.783 -29.722 20.404 1.00 21.39 347 VAL A C 1
ATOM 2634 O O . VAL A 1 347 ? -1.768 -29.602 21.143 1.00 24.19 347 VAL A O 1
ATOM 2638 N N . GLY A 1 348 ? -0.251 -28.675 19.768 1.00 20.85 348 GLY A N 1
ATOM 2639 C CA . GLY A 1 348 ? -0.851 -27.358 19.917 1.00 20.37 348 GLY A CA 1
ATOM 2640 C C . GLY A 1 348 ? -2.283 -27.299 19.410 1.00 23.12 348 GLY A C 1
ATOM 2641 O O . GLY A 1 348 ? -3.123 -26.599 19.980 1.00 24.53 348 GLY A O 1
ATOM 2642 N N . SER A 1 349 ? -2.579 -28.026 18.330 1.00 23.95 349 SER A N 1
ATOM 2643 C CA . SER A 1 349 ? -3.921 -27.992 17.756 1.00 20.81 349 SER A CA 1
ATOM 2644 C C . SER A 1 349 ? -4.931 -28.679 18.662 1.00 23.00 349 SER A C 1
ATOM 2645 O O . SER A 1 349 ? -6.071 -28.216 18.789 1.00 23.18 349 SER A O 1
ATOM 2648 N N . PHE A 1 350 ? -4.536 -29.789 19.287 1.00 21.99 350 PHE A N 1
ATOM 2649 C CA . PHE A 1 350 ? -5.422 -30.440 20.246 1.00 19.90 350 PHE A CA 1
ATOM 2650 C C . PHE A 1 350 ? -5.643 -29.559 21.467 1.00 22.62 350 PHE A C 1
ATOM 2651 O O . PHE A 1 350 ? -6.776 -29.414 21.934 1.00 20.50 350 PHE A O 1
ATOM 2659 N N . LEU A 1 351 ? -4.575 -28.958 21.998 1.00 19.83 351 LEU A N 1
ATOM 2660 C CA . LEU A 1 351 ? -4.745 -28.061 23.140 1.00 18.00 351 LEU A CA 1
ATOM 2661 C C . LEU A 1 351 ? -5.671 -26.898 22.801 1.00 21.13 351 LEU A C 1
ATOM 2662 O O . LEU A 1 351 ? -6.526 -26.522 23.611 1.00 19.63 351 LEU A O 1
ATOM 2667 N N . ASP A 1 352 ? -5.539 -26.332 21.599 1.00 21.01 352 ASP A N 1
ATOM 2668 C CA . ASP A 1 352 ? -6.441 -25.259 21.188 1.00 21.39 352 ASP A CA 1
ATOM 2669 C C . ASP A 1 352 ? -7.885 -25.748 21.145 1.00 23.67 352 ASP A C 1
ATOM 2670 O O . ASP A 1 352 ? -8.806 -25.030 21.555 1.00 21.76 352 ASP A O 1
ATOM 2675 N N . ASN A 1 353 ? -8.097 -26.973 20.661 1.00 23.18 353 ASN A N 1
ATOM 2676 C CA . ASN A 1 353 ? -9.431 -27.568 20.659 1.00 23.18 353 ASN A CA 1
ATOM 2677 C C . ASN A 1 353 ? -9.983 -27.733 22.068 1.00 25.64 353 ASN A C 1
ATOM 2678 O O . ASN A 1 353 ? -11.207 -27.792 22.241 1.00 28.10 353 ASN A O 1
ATOM 2683 N N . TYR A 1 354 ? -9.114 -27.816 23.071 1.00 22.93 354 TYR A N 1
ATOM 2684 C CA . TYR A 1 354 ? -9.525 -27.868 24.469 1.00 20.08 354 TYR A CA 1
ATOM 2685 C C . TYR A 1 354 ? -9.612 -26.486 25.106 1.00 21.05 354 TYR A C 1
ATOM 2686 O O . TYR A 1 354 ? -9.737 -26.389 26.330 1.00 22.93 354 TYR A O 1
ATOM 2695 N N . GLY A 1 355 ? -9.535 -25.418 24.314 1.00 20.28 355 GLY A N 1
ATOM 2696 C CA . GLY A 1 355 ? -9.614 -24.073 24.847 1.00 22.06 355 GLY A CA 1
ATOM 2697 C C . GLY A 1 355 ? -8.316 -23.506 25.381 1.00 20.49 355 GLY A C 1
ATOM 2698 O O . GLY A 1 355 ? -8.340 -22.437 26.001 1.00 22.49 355 GLY A O 1
ATOM 2699 N N . ILE A 1 356 ? -7.188 -24.174 25.146 1.00 21.49 356 ILE A N 1
ATOM 2700 C CA . ILE A 1 356 ? -5.897 -23.806 25.724 1.00 20.89 356 ILE A CA 1
ATOM 2701 C C . ILE A 1 356 ? -5.011 -23.220 24.634 1.00 22.71 356 ILE A C 1
ATOM 2702 O O . ILE A 1 356 ? -4.764 -23.870 23.611 1.00 22.64 356 ILE A O 1
ATOM 2707 N N . ALA A 1 357 ? -4.512 -22.008 24.866 1.00 19.49 357 ALA A N 1
ATOM 2708 C CA . ALA A 1 357 ? -3.649 -21.315 23.911 1.00 20.27 357 ALA A CA 1
ATOM 2709 C C . ALA A 1 357 ? -2.190 -21.493 24.323 1.00 18.53 357 ALA A C 1
ATOM 2710 O O . ALA A 1 357 ? -1.742 -20.912 25.319 1.00 20.23 357 ALA A O 1
ATOM 2712 N N . VAL A 1 358 ? -1.457 -22.299 23.557 1.00 19.93 358 VAL A N 1
ATOM 2713 C CA . VAL A 1 358 ? -0.008 -22.408 23.666 1.00 19.53 358 VAL A CA 1
ATOM 2714 C C . VAL A 1 358 ? 0.576 -22.048 22.307 1.00 21.54 358 VAL A C 1
ATOM 2715 O O . VAL A 1 358 ? -0.130 -21.967 21.306 1.00 23.98 358 VAL A O 1
ATOM 2719 N N . ARG A 1 359 ? 1.885 -21.828 22.278 1.00 20.38 359 ARG A N 1
ATOM 2720 C CA . ARG A 1 359 ? 2.569 -21.536 21.028 1.00 22.21 359 ARG A CA 1
ATOM 2721 C C . ARG A 1 359 ? 3.455 -22.712 20.654 1.00 20.61 359 ARG A C 1
ATOM 2722 O O . ARG A 1 359 ? 4.089 -23.322 21.519 1.00 22.94 359 ARG A O 1
ATOM 2730 N N . THR A 1 360 ? 3.468 -23.046 19.368 1.00 19.24 360 THR A N 1
ATOM 2731 C CA . THR A 1 360 ? 4.330 -24.095 18.846 1.00 24.52 360 THR A CA 1
ATOM 2732 C C . THR A 1 360 ? 5.137 -23.520 17.693 1.00 23.58 360 THR A C 1
ATOM 2733 O O . THR A 1 360 ? 4.739 -22.544 17.055 1.00 34.09 360 THR A O 1
ATOM 2737 N N . GLY A 1 361 ? 6.282 -24.130 17.438 1.00 24.54 361 GLY A N 1
ATOM 2738 C CA . GLY A 1 361 ? 7.134 -23.681 16.363 1.00 23.60 361 GLY A CA 1
ATOM 2739 C C . GLY A 1 361 ? 8.552 -23.531 16.852 1.00 21.04 361 GLY A C 1
ATOM 2740 O O . GLY A 1 361 ? 8.952 -24.138 17.852 1.00 22.37 361 GLY A O 1
ATOM 2741 N N . HIS A 1 362 ? 9.326 -22.718 16.136 1.00 18.87 362 HIS A N 1
ATOM 2742 C CA . HIS A 1 362 ? 10.713 -22.493 16.525 1.00 21.89 362 HIS A CA 1
ATOM 2743 C C . HIS A 1 362 ? 10.898 -21.277 17.427 1.00 18.93 362 HIS A C 1
ATOM 2744 O O . HIS A 1 362 ? 12.017 -21.044 17.904 1.00 20.19 362 HIS A O 1
ATOM 2751 N N . HIS A 1 363 ? 9.845 -20.497 17.660 1.00 21.57 363 HIS A N 1
ATOM 2752 C CA . HIS A 1 363 ? 9.843 -19.409 18.641 1.00 23.32 363 HIS A CA 1
ATOM 2753 C C . HIS A 1 363 ? 10.912 -18.352 18.398 1.00 18.77 363 HIS A C 1
ATOM 2754 O O . HIS A 1 363 ? 11.415 -17.748 19.344 1.00 23.32 363 HIS A O 1
ATOM 2768 N N . ALA A 1 365 ? 13.825 -18.856 17.505 1.00 20.27 365 ALA A N 1
ATOM 2769 C CA . ALA A 1 365 ? 15.087 -19.317 18.064 1.00 18.24 365 ALA A CA 1
ATOM 2770 C C . ALA A 1 365 ? 15.523 -20.597 17.370 1.00 17.27 365 ALA A C 1
ATOM 2771 O O . ALA A 1 365 ? 15.733 -21.630 18.011 1.00 20.19 365 ALA A O 1
ATOM 2773 N N . MET A 1 366 ? 15.667 -20.523 16.048 1.00 20.15 366 MET A N 1
ATOM 2774 C CA . MET A 1 366 ? 16.079 -21.700 15.288 1.00 21.14 366 MET A CA 1
ATOM 2775 C C . MET A 1 366 ? 17.420 -22.286 15.727 1.00 22.83 366 MET A C 1
ATOM 2776 O O . MET A 1 366 ? 17.527 -23.524 15.772 1.00 20.52 366 MET A O 1
ATOM 2781 N N . PRO A 1 367 ? 18.456 -21.505 16.058 1.00 19.99 367 PRO A N 1
ATOM 2782 C CA . PRO A 1 367 ? 19.689 -22.144 16.544 1.00 19.58 367 PRO A CA 1
ATOM 2783 C C . PRO A 1 367 ? 19.495 -22.925 17.831 1.00 19.67 367 PRO A C 1
ATOM 2784 O O . PRO A 1 367 ? 20.150 -23.956 18.022 1.00 24.02 367 PRO A O 1
ATOM 2788 N N . LEU A 1 368 ? 18.601 -22.466 18.714 1.00 20.34 368 LEU A N 1
ATOM 2789 C CA . LEU A 1 368 ? 18.261 -23.229 19.910 1.00 20.68 368 LEU A CA 1
ATOM 2790 C C . LEU A 1 368 ? 17.608 -24.559 19.544 1.00 21.48 368 LEU A C 1
ATOM 2791 O O . LEU A 1 368 ? 17.944 -25.607 20.111 1.00 18.43 368 LEU A O 1
ATOM 2796 N N . MET A 1 369 ? 16.646 -24.531 18.613 1.00 20.45 369 MET A N 1
ATOM 2797 C CA . MET A 1 369 ? 16.022 -25.774 18.174 1.00 24.18 369 MET A CA 1
ATOM 2798 C C . MET A 1 369 ? 17.056 -26.713 17.573 1.00 22.75 369 MET A C 1
ATOM 2799 O O . MET A 1 369 ? 17.041 -27.920 17.840 1.00 24.11 369 MET A O 1
ATOM 2804 N N . ALA A 1 370 ? 17.984 -26.165 16.785 1.00 21.59 370 ALA A N 1
ATOM 2805 C CA . ALA A 1 370 ? 19.035 -26.985 16.191 1.00 25.78 370 ALA A CA 1
ATOM 2806 C C . ALA A 1 370 ? 19.887 -27.657 17.261 1.00 27.54 370 ALA A C 1
ATOM 2807 O O . ALA A 1 370 ? 20.260 -28.830 17.122 1.00 23.98 370 ALA A O 1
ATOM 2809 N N . TYR A 1 371 ? 20.195 -26.935 18.344 1.00 21.92 371 TYR A N 1
ATOM 2810 C CA . TYR A 1 371 ? 20.981 -27.524 19.424 1.00 21.09 371 TYR A CA 1
ATOM 2811 C C . TYR A 1 371 ? 20.289 -28.747 20.013 1.00 22.25 371 TYR A C 1
ATOM 2812 O O . TYR A 1 371 ? 20.945 -29.739 20.340 1.00 25.11 371 TYR A O 1
ATOM 2821 N N . TYR A 1 372 ? 18.968 -28.692 20.172 1.00 21.70 372 TYR A N 1
ATOM 2822 C CA . TYR A 1 372 ? 18.239 -29.824 20.732 1.00 23.49 372 TYR A CA 1
ATOM 2823 C C . TYR A 1 372 ? 17.792 -30.832 19.681 1.00 26.62 372 TYR A C 1
ATOM 2824 O O . TYR A 1 372 ? 17.092 -31.791 20.025 1.00 26.09 372 TYR A O 1
ATOM 2833 N N . ASN A 1 373 ? 18.170 -30.634 18.420 1.00 22.50 373 ASN A N 1
ATOM 2834 C CA . ASN A 1 373 ? 17.883 -31.581 17.341 1.00 24.06 373 ASN A CA 1
ATOM 2835 C C . ASN A 1 373 ? 16.378 -31.803 17.169 1.00 26.85 373 ASN A C 1
ATOM 2836 O O . ASN A 1 373 ? 15.920 -32.921 16.923 1.00 27.53 373 ASN A O 1
ATOM 2841 N N . VAL A 1 374 ? 15.599 -30.735 17.302 1.00 21.28 374 VAL A N 1
ATOM 2842 C CA . VAL A 1 374 ? 14.168 -30.804 17.008 1.00 22.50 374 VAL A CA 1
ATOM 2843 C C . VAL A 1 374 ? 13.807 -29.645 16.087 1.00 23.66 374 VAL A C 1
ATOM 2844 O O . VAL A 1 374 ? 14.503 -28.616 16.082 1.00 22.38 374 VAL A O 1
ATOM 2848 N N . PRO A 1 375 ? 12.745 -29.762 15.281 1.00 24.37 375 PRO A N 1
ATOM 2849 C CA . PRO A 1 375 ? 12.331 -28.627 14.442 1.00 24.49 375 PRO A CA 1
ATOM 2850 C C . PRO A 1 375 ? 11.552 -27.579 15.217 1.00 22.07 375 PRO A C 1
ATOM 2851 O O . PRO A 1 375 ? 11.536 -26.403 14.843 1.00 25.57 375 PRO A O 1
ATOM 2855 N N . ALA A 1 376 ? 10.904 -27.993 16.302 1.00 21.00 376 ALA A N 1
ATOM 2856 C CA . ALA A 1 376 ? 9.981 -27.107 17.000 1.00 19.51 376 ALA A CA 1
ATOM 2857 C C . ALA A 1 376 ? 9.791 -27.609 18.424 1.00 17.70 376 ALA A C 1
ATOM 2858 O O . ALA A 1 376 ? 10.142 -28.743 18.761 1.00 20.45 376 ALA A O 1
ATOM 2860 N N . MET A 1 377 ? 9.237 -26.732 19.260 1.00 17.42 377 MET A N 1
ATOM 2861 C CA . MET A 1 377 ? 8.797 -27.092 20.600 1.00 20.03 377 MET A CA 1
ATOM 2862 C C . MET A 1 377 ? 7.440 -26.462 20.859 1.00 20.36 377 MET A C 1
ATOM 2863 O O . MET A 1 377 ? 7.065 -25.466 20.235 1.00 19.22 377 MET A O 1
ATOM 2868 N N . CYS A 1 378 ? 6.711 -27.053 21.803 1.00 19.66 378 CYS A N 1
ATOM 2869 C CA . CYS A 1 378 ? 5.557 -26.395 22.396 1.00 20.01 378 CYS A CA 1
ATOM 2870 C C . CYS A 1 378 ? 6.025 -25.516 23.543 1.00 21.55 378 CYS A C 1
ATOM 2871 O O . CYS A 1 378 ? 7.029 -25.807 24.194 1.00 20.61 378 CYS A O 1
ATOM 2874 N N . ARG A 1 379 ? 5.287 -24.444 23.801 1.00 18.99 379 ARG A N 1
ATOM 2875 C CA . ARG A 1 379 ? 5.660 -23.545 24.885 1.00 18.84 379 ARG A CA 1
ATOM 2876 C C . ARG A 1 379 ? 4.415 -23.048 25.600 1.00 23.00 379 ARG A C 1
ATOM 2877 O O . ARG A 1 379 ? 3.525 -22.469 24.970 1.00 21.22 379 ARG A O 1
ATOM 2885 N N . ALA A 1 380 ? 4.365 -23.274 26.912 1.00 19.88 380 ALA A N 1
ATOM 2886 C CA . ALA A 1 380 ? 3.320 -22.746 27.779 1.00 18.61 380 ALA A CA 1
ATOM 2887 C C . ALA A 1 380 ? 3.886 -21.635 28.657 1.00 20.64 380 ALA A C 1
ATOM 2888 O O . ALA A 1 380 ? 4.896 -21.836 29.333 1.00 22.69 380 ALA A O 1
ATOM 2890 N N . SER A 1 381 ? 3.234 -20.469 28.649 1.00 20.49 381 SER A N 1
ATOM 2891 C CA . SER A 1 381 ? 3.602 -19.343 29.501 1.00 22.42 381 SER A CA 1
ATOM 2892 C C . SER A 1 381 ? 2.695 -19.311 30.722 1.00 23.67 381 SER A C 1
ATOM 2893 O O . SER A 1 381 ? 1.480 -19.494 30.608 1.00 25.42 381 SER A O 1
ATOM 2896 N N . LEU A 1 382 ? 3.285 -19.069 31.889 1.00 22.43 382 LEU A N 1
ATOM 2897 C CA . LEU A 1 382 ? 2.550 -19.045 33.155 1.00 22.09 382 LEU A CA 1
ATOM 2898 C C . LEU A 1 382 ? 2.757 -17.676 33.789 1.00 26.25 382 LEU A C 1
ATOM 2899 O O . LEU A 1 382 ? 3.714 -17.471 34.540 1.00 25.71 382 LEU A O 1
ATOM 2904 N N . ALA A 1 383 ? 1.842 -16.754 33.488 1.00 25.61 383 ALA A N 1
ATOM 2905 C CA . ALA A 1 383 ? 1.923 -15.360 33.889 1.00 23.01 383 ALA A CA 1
ATOM 2906 C C . ALA A 1 383 ? 1.124 -15.118 35.167 1.00 24.51 383 ALA A C 1
ATOM 2907 O O . ALA A 1 383 ? 0.498 -16.024 35.730 1.00 24.85 383 ALA A O 1
ATOM 2909 N N . MET A 1 384 ? 1.121 -13.855 35.606 1.00 24.22 384 MET A N 1
ATOM 2910 C CA . MET A 1 384 ? 0.572 -13.512 36.915 1.00 25.15 384 MET A CA 1
ATOM 2911 C C . MET A 1 384 ? -0.946 -13.646 36.975 1.00 24.35 384 MET A C 1
ATOM 2912 O O . MET A 1 384 ? -1.503 -13.692 38.079 1.00 24.76 384 MET A O 1
ATOM 2917 N N . TYR A 1 385 ? -1.627 -13.713 35.833 1.00 19.05 385 TYR A N 1
ATOM 2918 C CA . TYR A 1 385 ? -3.069 -13.929 35.834 1.00 20.50 385 TYR A CA 1
ATOM 2919 C C . TYR A 1 385 ? -3.464 -15.375 35.570 1.00 21.69 385 TYR A C 1
ATOM 2920 O O . TYR A 1 385 ? -4.659 -15.672 35.512 1.00 21.29 385 TYR A O 1
ATOM 2929 N N . ASN A 1 386 ? -2.509 -16.283 35.432 1.00 21.88 386 ASN A N 1
ATOM 2930 C CA . ASN A 1 386 ? -2.841 -17.685 35.237 1.00 23.18 386 ASN A CA 1
ATOM 2931 C C . ASN A 1 386 ? -3.040 -18.380 36.582 1.00 18.37 386 ASN A C 1
ATOM 2932 O O . ASN A 1 386 ? -2.580 -17.909 37.627 1.00 22.25 386 ASN A O 1
ATOM 2937 N N . THR A 1 387 ? -3.744 -19.514 36.543 1.00 22.82 387 THR A N 1
ATOM 2938 C CA . THR A 1 387 ? -4.265 -20.167 37.738 1.00 21.05 387 THR A CA 1
ATOM 2939 C C . THR A 1 387 ? -3.916 -21.652 37.746 1.00 21.11 387 THR A C 1
ATOM 2940 O O . THR A 1 387 ? -3.545 -22.237 36.726 1.00 21.79 387 THR A O 1
ATOM 2944 N N . HIS A 1 388 ? -4.093 -22.273 38.917 1.00 21.72 388 HIS A N 1
ATOM 2945 C CA . HIS A 1 388 ? -3.927 -23.722 39.029 1.00 24.37 388 HIS A CA 1
ATOM 2946 C C . HIS A 1 388 ? -4.886 -24.471 38.116 1.00 22.87 388 HIS A C 1
ATOM 2947 O O . HIS A 1 388 ? -4.537 -25.519 37.562 1.00 23.91 388 HIS A O 1
ATOM 2954 N N . GLU A 1 389 ? -6.117 -23.972 37.978 1.00 21.26 389 GLU A N 1
ATOM 2955 C CA . GLU A 1 389 ? -7.088 -24.643 37.121 1.00 21.63 389 GLU A CA 1
ATOM 2956 C C . GLU A 1 389 ? -6.603 -24.700 35.677 1.00 21.62 389 GLU A C 1
ATOM 2957 O O . GLU A 1 389 ? -6.817 -25.700 34.982 1.00 22.61 389 GLU A O 1
ATOM 2963 N N . GLU A 1 390 ? -5.947 -23.633 35.210 1.00 22.54 390 GLU A N 1
ATOM 2964 C CA . GLU A 1 390 ? -5.436 -23.615 33.841 1.00 19.72 390 GLU A CA 1
ATOM 2965 C C . GLU A 1 390 ? -4.257 -24.568 33.681 1.00 19.77 390 GLU A C 1
ATOM 2966 O O . GLU A 1 390 ? -4.156 -25.275 32.668 1.00 21.16 390 GLU A O 1
ATOM 2972 N N . VAL A 1 391 ? -3.367 -24.618 34.676 1.00 19.10 391 VAL A N 1
ATOM 2973 C CA . VAL A 1 391 ? -2.311 -25.630 34.683 1.00 19.82 391 VAL A CA 1
ATOM 2974 C C . VAL A 1 391 ? -2.914 -27.028 34.625 1.00 23.88 391 VAL A C 1
ATOM 2975 O O . VAL A 1 391 ? -2.439 -27.901 33.882 1.00 21.53 391 VAL A 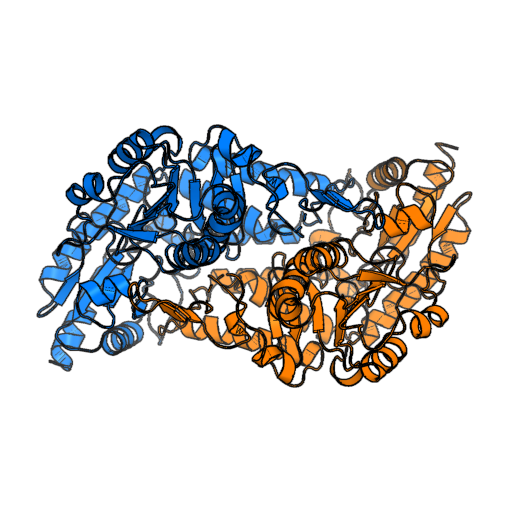O 1
ATOM 2979 N N . ASP A 1 392 ? -3.967 -27.263 35.415 1.00 24.60 392 ASP A N 1
ATOM 2980 C CA . ASP A 1 392 ? -4.617 -28.568 35.445 1.00 22.75 392 ASP A CA 1
ATOM 2981 C C . ASP A 1 392 ? -5.229 -28.922 34.093 1.00 22.42 392 ASP A C 1
ATOM 2982 O O . ASP A 1 392 ? -5.190 -30.087 33.674 1.00 22.29 392 ASP A O 1
ATOM 2987 N N . ARG A 1 393 ? -5.819 -27.935 33.408 1.00 20.33 393 ARG A N 1
ATOM 2988 C CA . ARG A 1 393 ? -6.339 -28.170 32.062 1.00 21.92 393 ARG A CA 1
ATOM 2989 C C . ARG A 1 393 ? -5.216 -28.530 31.093 1.00 21.68 393 ARG A C 1
ATOM 2990 O O . ARG A 1 393 ? -5.385 -29.408 30.238 1.00 23.19 393 ARG A O 1
ATOM 2998 N N . LEU A 1 394 ? -4.057 -27.878 31.220 1.00 19.58 394 LEU A N 1
ATOM 2999 C CA . LEU A 1 394 ? -2.912 -28.241 30.385 1.00 20.01 394 LEU A CA 1
ATOM 3000 C C . LEU A 1 394 ? -2.470 -29.677 30.645 1.00 22.02 394 LEU A C 1
ATOM 3001 O O . LEU A 1 394 ? -2.272 -30.464 29.708 1.00 20.19 394 LEU A O 1
ATOM 3006 N N . VAL A 1 395 ? -2.298 -30.031 31.919 1.00 19.00 395 VAL A N 1
ATOM 3007 C CA . VAL A 1 395 ? -1.818 -31.363 32.274 1.00 22.64 395 VAL A CA 1
ATOM 3008 C C . VAL A 1 395 ? -2.810 -32.432 31.829 1.00 19.12 395 VAL A C 1
ATOM 3009 O O . VAL A 1 395 ? -2.432 -33.431 31.205 1.00 21.39 395 VAL A O 1
ATOM 3013 N N . THR A 1 396 ? -4.098 -32.247 32.140 1.00 20.53 396 THR A N 1
ATOM 3014 C CA . THR A 1 396 ? -5.069 -33.256 31.723 1.00 21.32 396 THR A CA 1
ATOM 3015 C C . THR A 1 396 ? -5.190 -33.320 30.204 1.00 22.61 396 THR A C 1
ATOM 3016 O O . THR A 1 396 ? -5.417 -34.405 29.649 1.00 22.46 396 THR A O 1
ATOM 3020 N N . GLY A 1 397 ? -5.020 -32.186 29.520 1.00 22.05 397 GLY A N 1
ATOM 3021 C CA . GLY A 1 397 ? -5.025 -32.200 28.063 1.00 20.02 397 GLY A CA 1
ATOM 3022 C C . GLY A 1 397 ? -3.878 -33.007 27.479 1.00 20.99 397 GLY A C 1
ATOM 3023 O O . GLY A 1 397 ? -4.070 -33.807 26.559 1.00 21.17 397 GLY A O 1
ATOM 3024 N N . LEU A 1 398 ? -2.667 -32.803 28.003 1.00 20.07 398 LEU A N 1
ATOM 3025 C CA . LEU A 1 398 ? -1.524 -33.572 27.521 1.00 20.89 398 LEU A CA 1
ATOM 3026 C C . LEU A 1 398 ? -1.699 -35.058 27.806 1.00 22.45 398 LEU A C 1
ATOM 3027 O O . LEU A 1 398 ? -1.346 -35.904 26.974 1.00 23.89 398 LEU A O 1
ATOM 3032 N N . GLN A 1 399 ? -2.235 -35.399 28.980 1.00 20.91 399 GLN A N 1
ATOM 3033 C CA . GLN A 1 399 ? -2.553 -36.796 29.264 1.00 22.65 399 GLN A CA 1
ATOM 3034 C C . GLN A 1 399 ? -3.581 -37.340 28.277 1.00 22.16 399 GLN A C 1
ATOM 3035 O O . GLN A 1 399 ? -3.481 -38.489 27.829 1.00 25.44 399 GLN A O 1
ATOM 3041 N N . ARG A 1 400 ? -4.572 -36.516 27.921 1.00 20.15 400 ARG A N 1
ATOM 3042 C CA . ARG A 1 400 ? -5.599 -36.926 26.969 1.00 25.29 400 ARG A CA 1
ATOM 3043 C C . ARG A 1 400 ? -5.008 -37.163 25.584 1.00 23.04 400 ARG A C 1
ATOM 3044 O O . ARG A 1 400 ? -5.350 -38.147 24.917 1.00 25.28 400 ARG A O 1
ATOM 3052 N N . ILE A 1 401 ? -4.125 -36.267 25.131 1.00 21.16 401 ILE A N 1
ATOM 3053 C CA . ILE A 1 401 ? -3.512 -36.432 23.816 1.00 24.38 401 ILE A CA 1
ATOM 3054 C C . ILE A 1 401 ? -2.681 -37.706 23.774 1.00 22.68 401 ILE A C 1
ATOM 3055 O O . ILE A 1 401 ? -2.707 -38.454 22.787 1.00 24.74 401 ILE A O 1
ATOM 3060 N N . HIS A 1 402 ? -1.929 -37.976 24.843 1.00 26.12 402 HIS A N 1
ATOM 3061 C CA . HIS A 1 402 ? -1.113 -39.185 24.871 1.00 24.54 402 HIS A CA 1
ATOM 3062 C C . HIS A 1 402 ? -1.979 -40.437 24.840 1.00 25.73 402 HIS A C 1
ATOM 3063 O O . HIS A 1 402 ? -1.621 -41.434 24.201 1.00 29.91 402 HIS A O 1
ATOM 3070 N N . ARG A 1 403 ? -3.124 -40.405 25.524 1.00 24.01 403 ARG A N 1
ATOM 3071 C CA . ARG A 1 403 ? -4.010 -41.563 25.536 1.00 29.93 403 ARG A CA 1
ATOM 3072 C C . ARG A 1 403 ? -4.619 -41.813 24.160 1.00 31.88 403 ARG A C 1
ATOM 3073 O O . ARG A 1 403 ? -4.748 -42.966 23.733 1.00 35.73 403 ARG A O 1
ATOM 3081 N N . LEU A 1 404 ? -4.992 -40.748 23.448 1.00 24.58 404 LEU A N 1
ATOM 3082 C CA . LEU A 1 404 ? -5.713 -40.911 22.189 1.00 30.21 404 LEU A CA 1
ATOM 3083 C C . LEU A 1 404 ? -4.781 -41.244 21.031 1.00 31.23 404 LEU A C 1
ATOM 3084 O O . LEU A 1 404 ? -5.131 -42.051 20.164 1.00 33.31 404 LEU A O 1
ATOM 3089 N N . LEU A 1 405 ? -3.602 -40.624 20.991 1.00 30.68 405 LEU A N 1
ATOM 3090 C CA . LEU A 1 405 ? -2.714 -40.722 19.840 1.00 34.50 405 LEU A CA 1
ATOM 3091 C C . LEU A 1 405 ? -1.503 -41.606 20.090 1.00 38.41 405 LEU A C 1
ATOM 3092 O O . LEU A 1 405 ? -0.663 -41.748 19.196 1.00 34.83 405 LEU A O 1
ATOM 3097 N N . GLY A 1 406 ? -1.388 -42.201 21.273 1.00 36.01 406 GLY A N 1
ATOM 3098 C CA . GLY A 1 406 ? -0.277 -43.082 21.576 1.00 42.56 406 GLY A CA 1
ATOM 3099 C C . GLY A 1 406 ? 0.905 -42.349 22.175 1.00 50.25 406 GLY A C 1
ATOM 3100 O O . GLY A 1 406 ? 1.008 -41.127 22.065 1.00 50.70 406 GLY A O 1
ATOM 3102 N N . ILE B 1 2 ? -25.545 13.736 2.699 1.00 57.27 2 ILE B N 1
ATOM 3103 C CA . ILE B 1 2 ? -25.618 15.097 3.219 1.00 57.60 2 ILE B CA 1
ATOM 3104 C C . ILE B 1 2 ? -24.701 15.245 4.430 1.00 53.16 2 ILE B C 1
ATOM 3105 O O . ILE B 1 2 ? -24.906 14.602 5.459 1.00 57.52 2 ILE B O 1
ATOM 3107 N N . PHE B 1 3 ? -23.692 16.101 4.302 1.00 43.79 3 PHE B N 1
ATOM 3108 C CA . PHE B 1 3 ? -22.716 16.293 5.366 1.00 35.75 3 PHE B CA 1
ATOM 3109 C C . PHE B 1 3 ? -23.278 17.206 6.450 1.00 34.36 3 PHE B C 1
ATOM 3110 O O . PHE B 1 3 ? -23.744 18.314 6.162 1.00 34.88 3 PHE B O 1
ATOM 3118 N N . SER B 1 4 ? -23.223 16.746 7.700 1.00 25.93 4 SER B N 1
ATOM 3119 C CA . SER B 1 4 ? -23.612 17.549 8.857 1.00 27.02 4 SER B CA 1
ATOM 3120 C C . SER B 1 4 ? -22.421 17.669 9.800 1.00 28.09 4 SER B C 1
ATOM 3121 O O . SER B 1 4 ? -22.024 16.682 10.430 1.00 26.40 4 SER B O 1
ATOM 3124 N N . VAL B 1 5 ? -21.864 18.878 9.914 1.00 25.27 5 VAL B N 1
ATOM 3125 C CA . VAL B 1 5 ? -20.727 19.071 10.812 1.00 23.52 5 VAL B CA 1
ATOM 3126 C C . VAL B 1 5 ? -21.143 18.843 12.260 1.00 23.21 5 VAL B C 1
ATOM 3127 O O . VAL B 1 5 ? -20.347 18.369 13.075 1.00 22.55 5 VAL B O 1
ATOM 3131 N N . ASP B 1 6 ? -22.400 19.138 12.604 1.00 23.70 6 ASP B N 1
ATOM 3132 C CA . ASP B 1 6 ? -22.848 18.894 13.971 1.00 26.12 6 ASP B CA 1
ATOM 3133 C C . ASP B 1 6 ? -22.855 17.403 14.298 1.00 26.16 6 ASP B C 1
ATOM 3134 O O . ASP B 1 6 ? -22.422 16.998 15.385 1.00 26.73 6 ASP B O 1
ATOM 3139 N N . LYS B 1 7 ? -23.332 16.571 13.366 1.00 24.99 7 LYS B N 1
ATOM 3140 C CA . LYS B 1 7 ? -23.310 15.125 13.576 1.00 24.29 7 LYS B CA 1
ATOM 3141 C C . LYS B 1 7 ? -21.881 14.596 13.651 1.00 24.54 7 LYS B C 1
ATOM 3142 O O . LYS B 1 7 ? -21.591 13.668 14.417 1.00 25.95 7 LYS B O 1
ATOM 3144 N N . VAL B 1 8 ? -20.977 15.171 12.858 1.00 22.21 8 VAL B N 1
ATOM 3145 C CA . VAL B 1 8 ? -19.587 14.726 12.868 1.00 22.73 8 VAL B CA 1
ATOM 3146 C C . VAL B 1 8 ? -18.921 15.096 14.192 1.00 22.77 8 VAL B C 1
ATOM 3147 O O . VAL B 1 8 ? -18.259 14.264 14.829 1.00 21.83 8 VAL B O 1
ATOM 3151 N N . ARG B 1 9 ? -19.111 16.343 14.637 1.00 19.74 9 ARG B N 1
ATOM 3152 C CA . ARG B 1 9 ? -18.477 16.805 15.870 1.00 21.74 9 ARG B CA 1
ATOM 3153 C C . ARG B 1 9 ? -18.902 15.977 17.074 1.00 18.94 9 ARG B C 1
ATOM 3154 O O . ARG B 1 9 ? -18.108 15.777 17.995 1.00 21.51 9 ARG B O 1
ATOM 3162 N N . ALA B 1 10 ? -20.141 15.480 17.080 1.00 21.55 10 ALA B N 1
ATOM 3163 C CA . ALA B 1 10 ? -20.611 14.669 18.197 1.00 23.06 10 ALA B CA 1
ATOM 3164 C C . ALA B 1 10 ? -19.834 13.364 18.338 1.00 24.42 10 ALA B C 1
ATOM 3165 O O . ALA B 1 10 ? -19.852 12.763 19.417 1.00 26.63 10 ALA B O 1
ATOM 3167 N N . ASP B 1 11 ? -19.140 12.924 17.283 1.00 21.56 11 ASP B N 1
ATOM 3168 C CA . ASP B 1 11 ? -18.324 11.716 17.342 1.00 23.26 11 ASP B CA 1
ATOM 3169 C C . ASP B 1 11 ? -16.946 11.940 17.950 1.00 21.98 11 ASP B C 1
ATOM 3170 O O . ASP B 1 11 ? -16.255 10.959 18.230 1.00 20.46 11 ASP B O 1
ATOM 3175 N N . PHE B 1 12 ? -16.523 13.191 18.151 1.00 21.33 12 PHE B N 1
ATOM 3176 C CA . PHE B 1 12 ? -15.162 13.494 18.591 1.00 20.39 12 PHE B CA 1
ATOM 3177 C C . PHE B 1 12 ? -15.196 14.026 20.017 1.00 22.15 12 PHE B C 1
ATOM 3178 O O . PHE B 1 12 ? -15.458 15.221 20.224 1.00 23.75 12 PHE B O 1
ATOM 3186 N N . PRO B 1 13 ? -14.929 13.190 21.027 1.00 22.31 13 PRO B N 1
ATOM 3187 C CA . PRO B 1 13 ? -15.089 13.639 22.422 1.00 24.26 13 PRO B CA 1
ATOM 3188 C C . PRO B 1 13 ? -14.167 14.774 22.822 1.00 25.26 13 PRO B C 1
ATOM 3189 O O . PRO B 1 13 ? -14.505 15.547 23.727 1.00 24.24 13 PRO B O 1
ATOM 3193 N N . VAL B 1 14 ? -13.005 14.899 22.183 1.00 22.43 14 VAL B N 1
ATOM 3194 C CA . VAL B 1 14 ? -12.056 15.934 22.579 1.00 20.20 14 VAL B CA 1
ATOM 3195 C C . VAL B 1 14 ? -12.615 17.323 22.298 1.00 25.01 14 VAL B C 1
ATOM 3196 O O . VAL B 1 14 ? -12.231 18.300 22.952 1.00 22.49 14 VAL B O 1
ATOM 3200 N N . LEU B 1 15 ? -13.514 17.444 21.317 1.00 24.44 15 LEU B N 1
ATOM 3201 C CA . LEU B 1 15 ? -14.029 18.755 20.943 1.00 22.00 15 LEU B CA 1
ATOM 3202 C C . LEU B 1 15 ? -14.867 19.400 22.044 1.00 23.62 15 LEU B C 1
ATOM 3203 O O . LEU B 1 15 ? -15.133 20.603 21.965 1.00 26.61 15 LEU B O 1
ATOM 3208 N N . SER B 1 16 ? -15.282 18.643 23.062 1.00 23.67 16 SER B N 1
ATOM 3209 C CA . SER B 1 16 ? -15.989 19.202 24.209 1.00 29.09 16 SER B CA 1
ATOM 3210 C C . SER B 1 16 ? -15.044 19.740 25.272 1.00 25.00 16 SER B C 1
ATOM 3211 O O . SER B 1 16 ? -15.502 20.220 26.315 1.00 31.31 16 SER B O 1
ATOM 3214 N N . ARG B 1 17 ? -13.742 19.666 25.030 1.00 21.36 17 ARG B N 1
ATOM 3215 C CA . ARG B 1 17 ? -12.745 20.031 26.021 1.00 26.80 17 ARG B CA 1
ATOM 3216 C C . ARG B 1 17 ? -12.685 21.550 26.193 1.00 25.64 17 ARG B C 1
ATOM 3217 O O . ARG B 1 17 ? -13.057 22.316 25.300 1.00 22.80 17 ARG B O 1
ATOM 3225 N N . GLU B 1 18 ? -12.247 21.979 27.373 1.00 26.87 18 GLU B N 1
ATOM 3226 C CA . GLU B 1 18 ? -11.910 23.370 27.631 1.00 26.47 18 GLU B CA 1
ATOM 3227 C C . GLU B 1 18 ? -10.393 23.505 27.677 1.00 25.54 18 GLU B C 1
ATOM 3228 O O . GLU B 1 18 ? -9.694 22.617 28.173 1.00 28.45 18 GLU B O 1
ATOM 3234 N N . VAL B 1 19 ? -9.887 24.606 27.131 1.00 23.98 19 VAL B N 1
ATOM 3235 C CA . VAL B 1 19 ? -8.468 24.927 27.167 1.00 26.85 19 VAL B CA 1
ATOM 3236 C C . VAL B 1 19 ? -8.335 26.340 27.716 1.00 29.41 19 VAL B C 1
ATOM 3237 O O . VAL B 1 19 ? -8.941 27.274 27.179 1.00 24.36 19 VAL B O 1
ATOM 3241 N N . ASN B 1 20 ? -7.561 26.494 28.792 1.00 26.67 20 ASN B N 1
ATOM 3242 C CA . ASN B 1 20 ? -7.413 27.788 29.460 1.00 27.00 20 ASN B CA 1
ATOM 3243 C C . ASN B 1 20 ? -8.779 28.366 29.833 1.00 28.12 20 ASN B C 1
ATOM 3244 O O . ASN B 1 20 ? -9.011 29.575 29.761 1.00 28.05 20 ASN B O 1
ATOM 3249 N N . GLY B 1 21 ? -9.701 27.478 30.214 1.00 29.50 21 GLY B N 1
ATOM 3250 C CA . GLY B 1 21 ? -11.023 27.863 30.663 1.00 30.06 21 GLY B CA 1
ATOM 3251 C C . GLY B 1 21 ? -12.029 28.178 29.577 1.00 31.29 21 GLY B C 1
ATOM 3252 O O . GLY B 1 21 ? -13.170 28.532 29.902 1.00 31.81 21 GLY B O 1
ATOM 3253 N N . LEU B 1 22 ? -11.660 28.062 28.303 1.00 24.23 22 LEU B N 1
ATOM 3254 C CA . LEU B 1 22 ? -12.565 28.417 27.223 1.00 24.26 22 LEU B CA 1
ATOM 3255 C C . LEU B 1 22 ? -12.807 27.218 26.316 1.00 27.92 22 LEU B C 1
ATOM 3256 O O . LEU B 1 22 ? -11.963 26.322 26.236 1.00 24.21 22 LEU B O 1
ATOM 3261 N N . PRO B 1 23 ? -13.950 27.168 25.630 1.00 24.60 23 PRO B N 1
ATOM 3262 C CA . PRO B 1 23 ? -14.206 26.057 24.708 1.00 26.11 23 PRO B CA 1
ATOM 3263 C C . PRO B 1 23 ? -13.115 25.960 23.654 1.00 21.87 23 PRO B C 1
ATOM 3264 O O . PRO B 1 23 ? -12.741 26.953 23.026 1.00 22.55 23 PRO B O 1
ATOM 3268 N N . LEU B 1 24 ? -12.601 24.747 23.478 1.00 24.09 24 LEU B N 1
ATOM 3269 C CA . LEU B 1 24 ? -11.507 24.511 22.550 1.00 21.44 24 LEU B CA 1
ATOM 3270 C C . LEU B 1 24 ? -11.916 24.823 21.116 1.00 21.68 24 LEU B C 1
ATOM 3271 O O . LEU B 1 24 ? -13.010 24.471 20.669 1.00 20.05 24 LEU B O 1
ATOM 3276 N N . ALA B 1 25 ? -11.024 25.492 20.392 1.00 19.07 25 ALA B N 1
ATOM 3277 C CA . ALA B 1 25 ? -11.108 25.630 18.940 1.00 19.66 25 ALA B CA 1
ATOM 3278 C C . ALA B 1 25 ? -9.830 24.998 18.402 1.00 21.19 25 ALA B C 1
ATOM 3279 O O . ALA B 1 25 ? -8.768 25.633 18.406 1.00 19.83 25 ALA B O 1
ATOM 3281 N N . TYR B 1 26 ? -9.928 23.741 17.964 1.00 20.41 26 TYR B N 1
ATOM 3282 C CA . TYR B 1 26 ? -8.756 22.962 17.566 1.00 17.01 26 TYR B CA 1
ATOM 3283 C C . TYR B 1 26 ? -8.502 23.176 16.083 1.00 19.85 26 TYR B C 1
ATOM 3284 O O . TYR B 1 26 ? -9.114 22.526 15.233 1.00 20.82 26 TYR B O 1
ATOM 3293 N N . LEU B 1 27 ? -7.571 24.073 15.774 1.00 19.67 27 LEU B N 1
ATOM 3294 C CA . LEU B 1 27 ? -7.195 24.395 14.402 1.00 19.65 27 LEU B CA 1
ATOM 3295 C C . LEU B 1 27 ? -5.791 23.875 14.087 1.00 19.40 27 LEU B C 1
ATOM 3296 O O . LEU B 1 27 ? -5.005 24.545 13.415 1.00 19.96 27 LEU B O 1
ATOM 3301 N N . ASP B 1 28 ? -5.461 22.670 14.567 1.00 20.50 28 ASP B N 1
ATOM 3302 C CA . ASP B 1 28 ? -4.128 22.099 14.357 1.00 21.81 28 ASP B CA 1
ATOM 3303 C C . ASP B 1 28 ? -4.188 20.660 13.839 1.00 19.29 28 ASP B C 1
ATOM 3304 O O . ASP B 1 28 ? -3.277 19.865 14.093 1.00 18.89 28 ASP B O 1
ATOM 3309 N N . SER B 1 29 ? -5.233 20.304 13.090 1.00 19.64 29 SER B N 1
ATOM 3310 C CA . SER B 1 29 ? -5.360 18.930 12.604 1.00 17.61 29 SER B CA 1
ATOM 3311 C C . SER B 1 29 ? -4.268 18.546 11.613 1.00 18.11 29 SER B C 1
ATOM 3312 O O . SER B 1 29 ? -3.970 17.356 11.478 1.00 20.73 29 SER B O 1
ATOM 3315 N N . ALA B 1 30 ? -3.647 19.517 10.935 1.00 21.11 30 ALA B N 1
ATOM 3316 C CA . ALA B 1 30 ? -2.532 19.188 10.053 1.00 19.54 30 ALA B CA 1
ATOM 3317 C C . ALA B 1 30 ? -1.340 18.644 10.829 1.00 20.67 30 ALA B C 1
ATOM 3318 O O . ALA B 1 30 ? -0.563 17.854 10.281 1.00 22.14 30 ALA B O 1
ATOM 3320 N N . ALA B 1 31 ? -1.175 19.047 12.092 1.00 19.82 31 ALA B N 1
ATOM 3321 C CA . ALA B 1 31 ? -0.138 18.441 12.924 1.00 21.13 31 ALA B CA 1
ATOM 3322 C C . ALA B 1 31 ? -0.545 17.036 13.343 1.00 20.41 31 ALA B C 1
ATOM 3323 O O . ALA B 1 31 ? 0.236 16.086 13.218 1.00 22.96 31 ALA B O 1
ATOM 3325 N N . SER B 1 32 ? -1.770 16.890 13.842 1.00 20.73 32 SER B N 1
ATOM 3326 C CA . SER B 1 32 ? -2.337 15.582 14.126 1.00 20.66 32 SER B CA 1
ATOM 3327 C C . SER B 1 32 ? -3.831 15.757 14.324 1.00 16.84 32 SER B C 1
ATOM 3328 O O . SER B 1 32 ? -4.263 16.733 14.939 1.00 19.73 32 SER B O 1
ATOM 3331 N N . ALA B 1 33 ? -4.604 14.811 13.802 1.00 18.85 33 ALA B N 1
ATOM 3332 C CA . ALA B 1 33 ? -6.056 14.905 13.808 1.00 19.46 33 ALA B CA 1
ATOM 3333 C C . ALA B 1 33 ? -6.629 14.344 15.101 1.00 24.30 33 ALA B C 1
ATOM 3334 O O . ALA B 1 33 ? -6.084 13.409 15.692 1.00 21.07 33 ALA B O 1
ATOM 3336 N N . GLN B 1 34 ? -7.748 14.916 15.533 1.00 18.02 34 GLN B N 1
ATOM 3337 C CA . GLN B 1 34 ? -8.482 14.278 16.613 1.00 20.51 34 GLN B CA 1
ATOM 3338 C C . GLN B 1 34 ? -9.155 13.004 16.102 1.00 17.70 34 GLN B C 1
ATOM 3339 O O . GLN B 1 34 ? -9.283 12.779 14.895 1.00 18.64 34 GLN B O 1
ATOM 3345 N N . LYS B 1 35 ? -9.560 12.144 17.043 1.00 16.74 35 LYS B N 1
ATOM 3346 C CA . LYS B 1 35 ? -10.058 10.827 16.672 1.00 19.67 35 LYS B CA 1
ATOM 3347 C C . LYS B 1 35 ? -11.519 10.660 17.078 1.00 20.11 35 LYS B C 1
ATOM 3348 O O . LYS B 1 35 ? -11.914 11.095 18.166 1.00 21.11 35 LYS B O 1
ATOM 3354 N N . PRO B 1 36 ? -12.339 10.042 16.235 1.00 19.40 36 PRO B N 1
ATOM 3355 C CA . PRO B 1 36 ? -13.722 9.768 16.626 1.00 19.29 36 PRO B CA 1
ATOM 3356 C C . PRO B 1 36 ? -13.794 8.582 17.575 1.00 21.26 36 PRO B C 1
ATOM 3357 O O . PRO B 1 36 ? -12.892 7.743 17.644 1.00 20.49 36 PRO B O 1
ATOM 3361 N N . SER B 1 37 ? -14.897 8.531 18.323 1.00 19.18 37 SER B N 1
ATOM 3362 C CA A SER B 1 37 ? -15.084 7.436 19.268 0.49 22.40 37 SER B CA 1
ATOM 3363 C CA B SER B 1 37 ? -15.096 7.436 19.266 0.51 22.52 37 SER B CA 1
ATOM 3364 C C . SER B 1 37 ? -15.036 6.082 18.574 1.00 23.46 37 SER B C 1
ATOM 3365 O O . SER B 1 37 ? -14.606 5.093 19.180 1.00 22.48 37 SER B O 1
ATOM 3370 N N . GLN B 1 38 ? -15.460 6.019 17.308 1.00 19.79 38 GLN B N 1
ATOM 3371 C CA . GLN B 1 38 ? -15.437 4.757 16.575 1.00 23.52 38 GLN B CA 1
ATOM 3372 C C . GLN B 1 38 ? -14.017 4.215 16.472 1.00 22.27 38 GLN B C 1
ATOM 3373 O O . GLN B 1 38 ? -13.801 2.998 16.529 1.00 21.55 38 GLN B O 1
ATOM 3379 N N . VAL B 1 39 ? -13.040 5.108 16.336 1.00 17.60 39 VAL B N 1
ATOM 3380 C CA . VAL B 1 39 ? -11.640 4.708 16.222 1.00 19.01 39 VAL B CA 1
ATOM 3381 C C . VAL B 1 39 ? -11.074 4.323 17.581 1.00 19.80 39 VAL B C 1
ATOM 3382 O O . VAL B 1 39 ? -10.424 3.280 17.734 1.00 20.10 39 VAL B O 1
ATOM 3386 N N . ILE B 1 40 ? -11.293 5.179 18.580 1.00 19.17 40 ILE B N 1
ATOM 3387 C CA . ILE B 1 40 ? -10.825 4.901 19.934 1.00 19.38 40 ILE B CA 1
ATOM 3388 C C . ILE B 1 40 ? -11.395 3.577 20.427 1.00 20.91 40 ILE B C 1
ATOM 3389 O O . ILE B 1 40 ? -10.673 2.729 20.965 1.00 22.28 40 ILE B O 1
ATOM 3394 N N . ASP B 1 41 ? -12.699 3.375 20.223 1.00 19.72 41 ASP B N 1
ATOM 3395 C CA . ASP B 1 41 ? -13.361 2.179 20.735 1.00 20.86 41 ASP B CA 1
ATOM 3396 C C . ASP B 1 41 ? -12.966 0.924 19.968 1.00 19.35 41 ASP B C 1
ATOM 3397 O O . ASP B 1 41 ? -12.926 -0.163 20.553 1.00 23.13 41 ASP B O 1
ATOM 3402 N N . ALA B 1 42 ? -12.701 1.037 18.666 1.00 21.69 42 ALA B N 1
ATOM 3403 C CA . ALA B 1 42 ? -12.262 -0.136 17.916 1.00 20.71 42 ALA B CA 1
ATOM 3404 C C . ALA B 1 42 ? -10.961 -0.687 18.479 1.00 20.75 42 ALA B C 1
ATOM 3405 O O . ALA B 1 42 ? -10.812 -1.903 18.648 1.00 19.22 42 ALA B O 1
ATOM 3407 N N . GLU B 1 43 ? -10.007 0.197 18.776 1.00 18.67 43 GLU B N 1
ATOM 3408 C CA . GLU B 1 43 ? -8.748 -0.246 19.357 1.00 21.25 43 GLU B CA 1
ATOM 3409 C C . GLU B 1 43 ? -8.968 -0.836 20.748 1.00 18.16 43 GLU B C 1
ATOM 3410 O O . GLU B 1 43 ? -8.460 -1.918 21.068 1.00 21.98 43 GLU B O 1
ATOM 3416 N N . ALA B 1 44 ? -9.740 -0.140 21.587 1.00 18.65 44 ALA B N 1
ATOM 3417 C CA . ALA B 1 44 ? -9.975 -0.625 22.943 1.00 20.54 44 ALA B CA 1
ATOM 3418 C C . ALA B 1 44 ? -10.683 -1.972 22.938 1.00 23.81 44 ALA B C 1
ATOM 3419 O O . ALA B 1 44 ? -10.345 -2.860 23.732 1.00 18.87 44 ALA B O 1
ATOM 3421 N N . GLU B 1 45 ? -11.672 -2.145 22.053 1.00 21.70 45 GLU B N 1
ATOM 3422 C CA . GLU B 1 45 ? -12.403 -3.407 21.989 1.00 21.07 45 GLU B CA 1
ATOM 3423 C C . GLU B 1 45 ? -11.509 -4.561 21.543 1.00 20.90 45 GLU B C 1
ATOM 3424 O O . GLU B 1 45 ? -11.670 -5.696 22.015 1.00 20.96 45 GLU B O 1
ATOM 3430 N N . PHE B 1 46 ? -10.573 -4.297 20.629 1.00 21.53 46 PHE B N 1
ATOM 3431 C CA . PHE B 1 46 ? -9.570 -5.300 20.281 1.00 22.22 46 PHE B CA 1
ATOM 3432 C C . PHE B 1 46 ? -8.786 -5.740 21.512 1.00 23.65 46 PHE B C 1
ATOM 3433 O O . PHE B 1 46 ? -8.646 -6.940 21.776 1.00 22.26 46 PHE B O 1
ATOM 3441 N N . TYR B 1 47 ? -8.271 -4.772 22.283 1.00 18.80 47 TYR B N 1
ATOM 3442 C CA . TYR B 1 47 ? -7.522 -5.112 23.491 1.00 18.95 47 TYR B CA 1
ATOM 3443 C C . TYR B 1 47 ? -8.399 -5.804 24.523 1.00 17.47 47 TYR B C 1
ATOM 3444 O O . TYR B 1 47 ? -7.923 -6.677 25.256 1.00 20.23 47 TYR B O 1
ATOM 3453 N N . ARG B 1 48 ? -9.685 -5.438 24.596 1.00 16.27 48 ARG B N 1
ATOM 3454 C CA . ARG B 1 48 ? -10.553 -6.017 25.617 1.00 19.60 48 ARG B CA 1
ATOM 3455 C C . ARG B 1 48 ? -10.979 -7.444 25.303 1.00 23.65 48 ARG B C 1
ATOM 3456 O O . ARG B 1 48 ? -11.200 -8.235 26.227 1.00 20.78 48 ARG B O 1
ATOM 3464 N N . HIS B 1 49 ? -11.132 -7.789 24.026 1.00 18.77 49 HIS B N 1
ATOM 3465 C CA . HIS B 1 49 ? -11.821 -9.026 23.695 1.00 21.12 49 HIS B CA 1
ATOM 3466 C C . HIS B 1 49 ? -11.143 -9.867 22.634 1.00 20.06 49 HIS B C 1
ATOM 3467 O O . HIS B 1 49 ? -11.557 -11.013 22.445 1.00 25.36 49 HIS B O 1
ATOM 3474 N N . GLY B 1 50 ? -10.131 -9.367 21.931 1.00 20.07 50 GLY B N 1
ATOM 3475 C CA . GLY B 1 50 ? -9.602 -10.158 20.838 1.00 19.53 50 GLY B CA 1
ATOM 3476 C C . GLY B 1 50 ? -8.093 -10.201 20.759 1.00 20.14 50 GLY B C 1
ATOM 3477 O O . GLY B 1 50 ? -7.545 -10.585 19.721 1.00 26.88 50 GLY B O 1
ATOM 3478 N N . TYR B 1 51 ? -7.407 -9.839 21.837 1.00 23.04 51 TYR B N 1
ATOM 3479 C CA . TYR B 1 51 ? -5.968 -9.630 21.744 1.00 20.81 51 TYR B CA 1
ATOM 3480 C C . TYR B 1 51 ? -5.184 -10.937 21.745 1.00 23.71 51 TYR B C 1
ATOM 3481 O O . TYR B 1 51 ? -5.425 -11.829 22.562 1.00 20.83 51 TYR B O 1
ATOM 3490 N N . ALA B 1 52 ? -4.206 -11.017 20.843 1.00 19.61 52 ALA B N 1
ATOM 3491 C CA . ALA B 1 52 ? -3.224 -12.094 20.824 1.00 20.70 52 ALA B CA 1
ATOM 3492 C C . ALA B 1 52 ? -2.070 -11.634 19.948 1.00 23.85 52 ALA B C 1
ATOM 3493 O O . ALA B 1 52 ? -2.161 -10.616 19.261 1.00 24.96 52 ALA B O 1
ATOM 3495 N N . ALA B 1 53 ? -0.974 -12.388 19.990 1.00 23.31 53 ALA B N 1
ATOM 3496 C CA . ALA B 1 53 ? 0.106 -12.169 19.040 1.00 24.15 53 ALA B CA 1
ATOM 3497 C C . ALA B 1 53 ? -0.329 -12.625 17.650 1.00 27.87 53 ALA B C 1
ATOM 3498 O O . ALA B 1 53 ? -1.210 -13.476 17.502 1.00 25.90 53 ALA B O 1
ATOM 3500 N N . VAL B 1 54 ? 0.287 -12.046 16.618 1.00 24.17 54 VAL B N 1
ATOM 3501 C CA . VAL B 1 54 ? -0.119 -12.314 15.240 1.00 30.17 54 VAL B CA 1
ATOM 3502 C C . VAL B 1 54 ? 0.923 -13.067 14.425 1.00 42.04 54 VAL B C 1
ATOM 3503 O O . VAL B 1 54 ? 0.608 -13.492 13.301 1.00 52.47 54 VAL B O 1
ATOM 3507 N N . HIS B 1 55 ? 2.142 -13.250 14.931 1.00 46.89 55 HIS B N 1
ATOM 3508 C CA . HIS B 1 55 ? 3.208 -13.843 14.120 1.00 54.88 55 HIS B CA 1
ATOM 3509 C C . HIS B 1 55 ? 2.920 -15.326 13.901 1.00 58.49 55 HIS B C 1
ATOM 3510 O O . HIS B 1 55 ? 3.526 -16.211 14.512 1.00 57.85 55 HIS B O 1
ATOM 3517 N N . ARG B 1 56 ? 1.971 -15.591 13.001 1.00 60.18 56 ARG B N 1
ATOM 3518 C CA . ARG B 1 56 ? 1.668 -16.944 12.528 1.00 64.91 56 ARG B CA 1
ATOM 3519 C C . ARG B 1 56 ? 1.416 -17.908 13.685 1.00 69.37 56 ARG B C 1
ATOM 3520 O O . ARG B 1 56 ? 1.814 -19.075 13.650 1.00 70.30 56 ARG B O 1
ATOM 3522 N N . GLY B 1 57 ? 0.760 -17.412 14.732 1.00 66.38 57 GLY B N 1
ATOM 3523 C CA . GLY B 1 57 ? 0.304 -18.289 15.794 1.00 60.96 57 GLY B CA 1
ATOM 3524 C C . GLY B 1 57 ? -0.921 -19.064 15.337 1.00 59.33 57 GLY B C 1
ATOM 3525 O O . GLY B 1 57 ? -1.810 -18.530 14.674 1.00 61.98 57 GLY B O 1
ATOM 3526 N N . ILE B 1 58 ? -0.956 -20.348 15.687 1.00 52.48 58 ILE B N 1
ATOM 3527 C CA . ILE B 1 58 ? -2.031 -21.194 15.187 1.00 50.02 58 ILE B CA 1
ATOM 3528 C C . ILE B 1 58 ? -3.257 -21.202 16.093 1.00 39.43 58 ILE B C 1
ATOM 3529 O O . ILE B 1 58 ? -4.358 -21.512 15.615 1.00 39.61 58 ILE B O 1
ATOM 3534 N N . HIS B 1 59 ? -3.113 -20.861 17.375 1.00 29.94 59 HIS B N 1
ATOM 3535 C CA . HIS B 1 59 ? -4.278 -20.945 18.243 1.00 25.68 59 HIS B CA 1
ATOM 3536 C C . HIS B 1 59 ? -5.299 -19.869 17.868 1.00 27.47 59 HIS B C 1
ATOM 3537 O O . HIS B 1 59 ? -4.988 -18.875 17.205 1.00 26.91 59 HIS B O 1
ATOM 3544 N N . THR B 1 60 ? -6.544 -20.103 18.295 1.00 27.37 60 THR B N 1
ATOM 3545 C CA . THR B 1 60 ? -7.699 -19.410 17.726 1.00 32.28 60 THR B CA 1
ATOM 3546 C C . THR B 1 60 ? -7.557 -17.893 17.798 1.00 31.34 60 THR B C 1
ATOM 3547 O O . THR B 1 60 ? -7.789 -17.189 16.805 1.00 26.12 60 THR B O 1
ATOM 3551 N N . LEU B 1 61 ? -7.192 -17.366 18.970 1.00 25.87 61 LEU B N 1
ATOM 3552 C CA . LEU B 1 61 ? -7.095 -15.918 19.126 1.00 24.03 61 LEU B CA 1
ATOM 3553 C C . LEU B 1 61 ? -6.015 -15.334 18.227 1.00 22.52 61 LEU B C 1
ATOM 3554 O O . LEU B 1 61 ? -6.183 -14.244 17.667 1.00 25.51 61 LEU B O 1
ATOM 3559 N N . SER B 1 62 ? -4.891 -16.039 18.087 1.00 21.69 62 SER B N 1
ATOM 3560 C CA . SER B 1 62 ? -3.819 -15.537 17.234 1.00 25.33 62 SER B CA 1
ATOM 3561 C C . SER B 1 62 ? -4.231 -15.552 15.767 1.00 27.85 62 SER B C 1
ATOM 3562 O O . SER B 1 62 ? -4.015 -14.570 15.046 1.00 22.75 62 SER B O 1
ATOM 3565 N N . ALA B 1 63 ? -4.837 -16.652 15.308 1.00 23.52 63 ALA B N 1
ATOM 3566 C CA . ALA B 1 63 ? -5.295 -16.713 13.923 1.00 25.18 63 ALA B CA 1
ATOM 3567 C C . ALA B 1 63 ? -6.313 -15.616 13.629 1.00 27.94 63 ALA B C 1
ATOM 3568 O O . ALA B 1 63 ? -6.258 -14.977 12.571 1.00 27.55 63 ALA B O 1
ATOM 3570 N N . GLN B 1 64 ? -7.242 -15.374 14.562 1.00 25.29 64 GLN B N 1
ATOM 3571 C CA . GLN B 1 64 ? -8.251 -14.338 14.358 1.00 27.57 64 GLN B CA 1
ATOM 3572 C C . GLN B 1 64 ? -7.628 -12.948 14.329 1.00 27.17 64 GLN B C 1
ATOM 3573 O O . GLN B 1 64 ? -8.032 -12.099 13.527 1.00 27.36 64 GLN B O 1
ATOM 3579 N N . ALA B 1 65 ? -6.650 -12.691 15.201 1.00 22.86 65 ALA B N 1
ATOM 3580 C CA . ALA B 1 65 ? -5.978 -11.395 15.188 1.00 25.91 65 ALA B CA 1
ATOM 3581 C C . ALA B 1 65 ? -5.214 -11.191 13.886 1.00 28.14 65 ALA B C 1
ATOM 3582 O O . ALA B 1 65 ? -5.197 -10.087 13.334 1.00 25.49 65 ALA B O 1
ATOM 3584 N N . THR B 1 66 ? -4.590 -12.254 13.374 1.00 25.53 66 THR B N 1
ATOM 3585 C CA . THR B 1 66 ? -3.898 -12.167 12.092 1.00 25.33 66 THR B CA 1
ATOM 3586 C C . THR B 1 66 ? -4.862 -11.810 10.967 1.00 28.63 66 THR B C 1
ATOM 3587 O O . THR B 1 66 ? -4.540 -10.992 10.095 1.00 28.05 66 THR B O 1
ATOM 3591 N N . GLU B 1 67 ? -6.057 -12.402 10.974 1.00 25.48 67 GLU B N 1
ATOM 3592 C CA . GLU B 1 67 ? -7.026 -12.101 9.924 1.00 28.64 67 GLU B CA 1
ATOM 3593 C C . GLU B 1 67 ? -7.503 -10.655 10.012 1.00 26.36 67 GLU B C 1
ATOM 3594 O O . GLU B 1 67 ? -7.718 -10.003 8.982 1.00 28.50 67 GLU B O 1
ATOM 3600 N N . LYS B 1 68 ? -7.678 -10.138 11.232 1.00 23.45 68 LYS B N 1
ATOM 3601 C CA . LYS B 1 68 ? -8.077 -8.742 11.390 1.00 24.27 68 LYS B CA 1
ATOM 3602 C C . LYS B 1 68 ? -7.047 -7.806 10.776 1.00 23.91 68 LYS B C 1
ATOM 3603 O O . LYS B 1 68 ? -7.399 -6.847 10.077 1.00 26.09 68 LYS B O 1
ATOM 3609 N N . MET B 1 69 ? -5.766 -8.072 11.028 1.00 23.90 69 MET B N 1
ATOM 3610 C CA . MET B 1 69 ? -4.707 -7.240 10.474 1.00 23.53 69 MET B CA 1
ATOM 3611 C C . MET B 1 69 ? -4.691 -7.290 8.948 1.00 27.65 69 MET B C 1
ATOM 3612 O O . MET B 1 69 ? -4.549 -6.253 8.288 1.00 25.94 69 MET B O 1
ATOM 3617 N N . GLU B 1 70 ? -4.836 -8.482 8.364 1.00 24.46 70 GLU B N 1
ATOM 3618 C CA . GLU B 1 70 ? -4.828 -8.569 6.906 1.00 22.52 70 GLU B CA 1
ATOM 3619 C C . GLU B 1 70 ? -6.091 -7.972 6.290 1.00 23.71 70 GLU B C 1
ATOM 3620 O O . GLU B 1 70 ? -6.051 -7.480 5.156 1.00 23.28 70 GLU B O 1
ATOM 3626 N N . ASN B 1 71 ? -7.212 -7.989 7.013 1.00 22.49 71 ASN B N 1
ATOM 3627 C CA . ASN B 1 71 ? -8.400 -7.318 6.503 1.00 23.69 71 ASN B CA 1
ATOM 3628 C C . ASN B 1 71 ? -8.216 -5.803 6.462 1.00 20.07 71 ASN B C 1
ATOM 3629 O O . ASN B 1 71 ? -8.748 -5.143 5.563 1.00 23.54 71 ASN B O 1
ATOM 3634 N N . VAL B 1 72 ? -7.456 -5.235 7.404 1.00 21.13 72 VAL B N 1
ATOM 3635 C CA . VAL B 1 72 ? -7.171 -3.803 7.347 1.00 22.21 72 VAL B CA 1
ATOM 3636 C C . VAL B 1 72 ? -6.289 -3.485 6.145 1.00 20.97 72 VAL B C 1
ATOM 3637 O O . VAL B 1 72 ? -6.480 -2.462 5.473 1.00 22.50 72 VAL B O 1
ATOM 3641 N N . ARG B 1 73 ? -5.300 -4.345 5.859 1.00 21.16 73 ARG B N 1
ATOM 3642 C CA . ARG B 1 73 ? -4.472 -4.140 4.672 1.00 21.55 73 ARG B CA 1
ATOM 3643 C C . ARG B 1 73 ? -5.326 -4.101 3.410 1.00 23.32 73 ARG B C 1
ATOM 3644 O O . ARG B 1 73 ? -5.107 -3.264 2.527 1.00 24.27 73 ARG B O 1
ATOM 3652 N N . LYS B 1 74 ? -6.313 -4.992 3.312 1.00 20.93 74 LYS B N 1
ATOM 3653 C CA . LYS B 1 74 ? -7.202 -4.980 2.158 1.00 22.78 74 LYS B CA 1
ATOM 3654 C C . LYS B 1 74 ? -8.045 -3.710 2.130 1.00 23.67 74 LYS B C 1
ATOM 3655 O O . LYS B 1 74 ? -8.208 -3.093 1.072 1.00 23.18 74 LYS B O 1
ATOM 3661 N N . ARG B 1 75 ? -8.576 -3.301 3.287 1.00 22.95 75 ARG B N 1
ATOM 3662 C CA . ARG B 1 75 ? -9.402 -2.099 3.337 1.00 22.68 75 ARG B CA 1
ATOM 3663 C C . ARG B 1 75 ? -8.607 -0.872 2.921 1.00 20.82 75 ARG B C 1
ATOM 3664 O O . ARG B 1 75 ? -9.116 -0.004 2.201 1.00 25.43 75 ARG B O 1
ATOM 3672 N N . ALA B 1 76 ? -7.351 -0.787 3.362 1.00 19.95 76 ALA B N 1
ATOM 3673 C CA . ALA B 1 76 ? -6.518 0.347 2.988 1.00 23.07 76 ALA B CA 1
ATOM 3674 C C . ALA B 1 76 ? -6.204 0.329 1.499 1.00 23.83 76 ALA B C 1
ATOM 3675 O O . ALA B 1 76 ? -6.137 1.385 0.858 1.00 21.42 76 ALA B O 1
ATOM 3677 N N . SER B 1 77 ? -6.007 -0.858 0.927 1.00 20.33 77 SER B N 1
ATOM 3678 C CA . SER B 1 77 ? -5.731 -0.930 -0.506 1.00 20.79 77 SER B CA 1
ATOM 3679 C C . SER B 1 77 ? -6.930 -0.462 -1.325 1.00 23.94 77 SER B C 1
ATOM 3680 O O . SER B 1 77 ? -6.763 0.191 -2.363 1.00 24.86 77 SER B O 1
ATOM 3683 N N . LEU B 1 78 ? -8.147 -0.784 -0.880 1.00 24.99 78 LEU B N 1
ATOM 3684 C CA . LEU B 1 78 ? -9.330 -0.281 -1.570 1.00 22.97 78 LEU B CA 1
ATOM 3685 C C . LEU B 1 78 ? -9.485 1.223 -1.385 1.00 23.88 78 LEU B C 1
ATOM 3686 O O . LEU B 1 78 ? -9.937 1.922 -2.299 1.00 24.47 78 LEU B O 1
ATOM 3691 N N . PHE B 1 79 ? -9.090 1.733 -0.219 1.00 23.01 79 PHE B N 1
ATOM 3692 C CA . PHE B 1 79 ? -9.225 3.156 0.076 1.00 22.03 79 PHE B CA 1
ATOM 3693 C C . PHE B 1 79 ? -8.428 4.012 -0.906 1.00 23.79 79 PHE B C 1
ATOM 3694 O O . PHE B 1 79 ? -8.894 5.072 -1.331 1.00 23.85 79 PHE B O 1
ATOM 3702 N N . ILE B 1 80 ? -7.222 3.574 -1.277 1.00 22.54 80 ILE B N 1
ATOM 3703 C CA . ILE B 1 80 ? -6.403 4.298 -2.248 1.00 21.41 80 ILE B CA 1
ATOM 3704 C C . ILE B 1 80 ? -6.485 3.679 -3.644 1.00 24.35 80 ILE B C 1
ATOM 3705 O O . ILE B 1 80 ? -5.758 4.102 -4.548 1.00 22.54 80 ILE B O 1
ATOM 3710 N N . ASN B 1 81 ? -7.377 2.706 -3.843 1.00 22.03 81 ASN B N 1
ATOM 3711 C CA . ASN B 1 81 ? -7.559 1.996 -5.114 1.00 23.71 81 ASN B CA 1
ATOM 3712 C C . ASN B 1 81 ? -6.257 1.384 -5.632 1.00 26.60 81 ASN B C 1
ATOM 3713 O O . ASN B 1 81 ? -5.911 1.502 -6.810 1.00 26.00 81 ASN B O 1
ATOM 3718 N N . ALA B 1 82 ? -5.528 0.715 -4.746 1.00 26.98 82 ALA B N 1
ATOM 3719 C CA . ALA B 1 82 ? -4.401 -0.078 -5.209 1.00 24.03 82 ALA B CA 1
ATOM 3720 C C . ALA B 1 82 ? -4.904 -1.322 -5.940 1.00 26.74 82 ALA B C 1
ATOM 3721 O O . ALA B 1 82 ? -6.043 -1.758 -5.764 1.00 26.40 82 ALA B O 1
ATOM 3723 N N . ARG B 1 83 ? -4.038 -1.893 -6.781 1.00 29.15 83 ARG B N 1
ATOM 3724 C CA . ARG B 1 83 ? -4.424 -3.094 -7.519 1.00 30.04 83 ARG B CA 1
ATOM 3725 C C . ARG B 1 83 ? -4.545 -4.299 -6.597 1.00 33.24 83 ARG B C 1
ATOM 3726 O O . ARG B 1 83 ? -5.421 -5.150 -6.791 1.00 33.20 83 ARG B O 1
ATOM 3734 N N . SER B 1 84 ? -3.681 -4.384 -5.589 1.00 27.58 84 SER B N 1
ATOM 3735 C CA . SER B 1 84 ? -3.588 -5.539 -4.712 1.00 28.06 84 SER B CA 1
ATOM 3736 C C . SER B 1 84 ? -3.300 -5.081 -3.290 1.00 26.36 84 SER B C 1
ATOM 3737 O O . SER B 1 84 ? -2.576 -4.107 -3.078 1.00 30.47 84 SER B O 1
ATOM 3740 N N . ALA B 1 85 ? -3.883 -5.789 -2.321 1.00 24.30 85 ALA B N 1
ATOM 3741 C CA . ALA B 1 85 ? -3.587 -5.524 -0.919 1.00 23.76 85 ALA B CA 1
ATOM 3742 C C . ALA B 1 85 ? -2.114 -5.756 -0.601 1.00 27.37 85 ALA B C 1
ATOM 3743 O O . ALA B 1 85 ? -1.570 -5.128 0.315 1.00 26.16 85 ALA B O 1
ATOM 3745 N N . GLU B 1 86 ? -1.452 -6.642 -1.341 1.00 25.69 86 GLU B N 1
ATOM 3746 C CA . GLU B 1 86 ? -0.047 -6.924 -1.080 1.00 26.52 86 GLU B CA 1
ATOM 3747 C C . GLU B 1 86 ? 0.882 -5.861 -1.650 1.00 27.71 86 GLU B C 1
ATOM 3748 O O . GLU B 1 86 ? 2.102 -6.019 -1.566 1.00 25.13 86 GLU B O 1
ATOM 3754 N N . GLU B 1 87 ? 0.342 -4.787 -2.218 1.00 24.82 87 GLU B N 1
ATOM 3755 C CA . GLU B 1 87 ? 1.133 -3.619 -2.576 1.00 21.97 87 GLU B CA 1
ATOM 3756 C C . GLU B 1 87 ? 1.257 -2.621 -1.427 1.00 22.03 87 GLU B C 1
ATOM 3757 O O . GLU B 1 87 ? 1.881 -1.570 -1.599 1.00 23.34 87 GLU B O 1
ATOM 3763 N N . LEU B 1 88 ? 0.700 -2.930 -0.261 1.00 25.05 88 LEU B N 1
ATOM 3764 C CA . LEU B 1 88 ? 0.690 -2.018 0.873 1.00 23.68 88 LEU B CA 1
ATOM 3765 C C . LEU B 1 88 ? 1.540 -2.579 2.004 1.00 23.17 88 LEU B C 1
ATOM 3766 O O . LEU B 1 88 ? 1.431 -3.763 2.340 1.00 21.83 88 LEU B O 1
ATOM 3771 N N . VAL B 1 89 ? 2.377 -1.719 2.584 1.00 24.42 89 VAL B N 1
ATOM 3772 C CA . VAL B 1 89 ? 3.255 -2.048 3.702 1.00 21.96 89 VAL B CA 1
ATOM 3773 C C . VAL B 1 89 ? 2.826 -1.215 4.901 1.00 19.31 89 VAL B C 1
ATOM 3774 O O . VAL B 1 89 ? 2.659 0.006 4.783 1.00 22.53 89 VAL B O 1
ATOM 3778 N N . PHE B 1 90 ? 2.632 -1.870 6.047 1.00 19.47 90 PHE B N 1
ATOM 3779 C CA . PHE B 1 90 ? 2.391 -1.151 7.292 1.00 20.08 90 PHE B CA 1
ATOM 3780 C C . PHE B 1 90 ? 3.715 -0.593 7.793 1.00 23.25 90 PHE B C 1
ATOM 3781 O O . PHE B 1 90 ? 4.638 -1.354 8.101 1.00 26.80 90 PHE B O 1
ATOM 3789 N N . VAL B 1 91 ? 3.811 0.729 7.876 1.00 20.35 91 VAL B N 1
ATOM 3790 C CA . VAL B 1 91 ? 5.009 1.395 8.362 1.00 18.26 91 VAL B CA 1
ATOM 3791 C C . VAL B 1 91 ? 4.640 2.169 9.622 1.00 18.41 91 VAL B C 1
ATOM 3792 O O . VAL B 1 91 ? 3.467 2.324 9.961 1.00 22.05 91 VAL B O 1
ATOM 3796 N N . ARG B 1 92 ? 5.666 2.648 10.328 1.00 21.11 92 ARG B N 1
ATOM 3797 C CA . ARG B 1 92 ? 5.411 3.390 11.558 1.00 24.64 92 ARG B CA 1
ATOM 3798 C C . ARG B 1 92 ? 4.801 4.758 11.285 1.00 20.65 92 ARG B C 1
ATOM 3799 O O . ARG B 1 92 ? 4.167 5.334 12.177 1.00 20.14 92 ARG B O 1
ATOM 3807 N N . GLY B 1 93 ? 4.978 5.277 10.077 1.00 20.30 93 GLY B N 1
ATOM 3808 C CA . GLY B 1 93 ? 4.535 6.610 9.719 1.00 21.06 93 GLY B CA 1
ATOM 3809 C C . GLY B 1 93 ? 5.164 7.002 8.400 1.00 19.86 93 GLY B C 1
ATOM 3810 O O . GLY B 1 93 ? 5.950 6.247 7.817 1.00 18.96 93 GLY B O 1
ATOM 3811 N N . THR B 1 94 ? 4.793 8.202 7.932 1.00 19.37 94 THR B N 1
ATOM 3812 C CA . THR B 1 94 ? 5.313 8.698 6.657 1.00 17.83 94 THR B CA 1
ATOM 3813 C C . THR B 1 94 ? 6.833 8.815 6.686 1.00 19.00 94 THR B C 1
ATOM 3814 O O . THR B 1 94 ? 7.505 8.429 5.723 1.00 19.29 94 THR B O 1
ATOM 3818 N N . THR B 1 95 ? 7.390 9.334 7.787 1.00 18.07 95 THR B N 1
ATOM 3819 C CA . THR B 1 95 ? 8.841 9.493 7.895 1.00 16.63 95 THR B CA 1
ATOM 3820 C C . THR B 1 95 ? 9.544 8.163 7.668 1.00 19.14 95 THR B C 1
ATOM 3821 O O . THR B 1 95 ? 10.484 8.069 6.871 1.00 19.68 95 THR B O 1
ATOM 3825 N N . GLU B 1 96 ? 9.075 7.115 8.343 1.00 17.26 96 GLU B N 1
ATOM 3826 C CA . GLU B 1 96 ? 9.694 5.805 8.200 1.00 17.39 96 GLU B CA 1
ATOM 3827 C C . GLU B 1 96 ? 9.458 5.235 6.808 1.00 18.39 96 GLU B C 1
ATOM 3828 O O . GLU B 1 96 ? 10.351 4.598 6.233 1.00 21.90 96 GLU B O 1
ATOM 3834 N N . GLY B 1 97 ? 8.264 5.455 6.248 1.00 19.16 97 GLY B N 1
ATOM 3835 C CA . GLY B 1 97 ? 7.978 4.940 4.921 1.00 20.58 97 GLY B CA 1
ATOM 3836 C C . GLY B 1 97 ? 8.901 5.501 3.857 1.00 19.63 97 GLY B C 1
ATOM 3837 O O . GLY B 1 97 ? 9.377 4.764 2.987 1.00 21.91 97 GLY B O 1
ATOM 3838 N N . ILE B 1 98 ? 9.168 6.808 3.907 1.00 18.88 98 ILE B N 1
ATOM 3839 C CA . ILE B 1 98 ? 10.053 7.409 2.912 1.00 18.39 98 ILE B CA 1
ATOM 3840 C C . ILE B 1 98 ? 11.475 6.888 3.084 1.00 18.74 98 ILE B C 1
ATOM 3841 O O . ILE B 1 98 ? 12.154 6.569 2.101 1.00 20.00 98 ILE B O 1
ATOM 3846 N N . ASN B 1 99 ? 11.936 6.767 4.333 1.00 19.27 99 ASN B N 1
ATOM 3847 C CA . ASN B 1 99 ? 13.270 6.225 4.591 1.00 18.79 99 ASN B CA 1
ATOM 3848 C C . ASN B 1 99 ? 13.392 4.791 4.090 1.00 21.53 99 ASN B C 1
ATOM 3849 O O . ASN B 1 99 ? 14.451 4.384 3.597 1.00 22.10 99 ASN B O 1
ATOM 3854 N N . LEU B 1 100 ? 12.318 4.009 4.208 1.00 22.73 100 LEU B N 1
ATOM 3855 C CA . LEU B 1 100 ? 12.336 2.637 3.706 1.00 21.53 100 LEU B CA 1
ATOM 3856 C C . LEU B 1 100 ? 12.585 2.610 2.203 1.00 23.87 100 LEU B C 1
ATOM 3857 O O . LEU B 1 100 ? 13.409 1.828 1.712 1.00 25.70 100 LEU B O 1
ATOM 3862 N N . VAL B 1 101 ? 11.885 3.467 1.455 1.00 24.32 101 VAL B N 1
ATOM 3863 C CA . VAL B 1 101 ? 12.091 3.526 0.009 1.00 20.91 101 VAL B CA 1
ATOM 3864 C C . VAL B 1 101 ? 13.510 3.976 -0.305 1.00 22.22 101 VAL B C 1
ATOM 3865 O O . VAL B 1 101 ? 14.186 3.392 -1.162 1.00 23.68 101 VAL B O 1
ATOM 3869 N N . ALA B 1 102 ? 13.985 5.013 0.387 1.00 22.34 102 ALA B N 1
ATOM 3870 C CA . ALA B 1 102 ? 15.329 5.522 0.131 1.00 22.93 102 ALA B CA 1
ATOM 3871 C C . ALA B 1 102 ? 16.399 4.472 0.403 1.00 24.53 102 ALA B C 1
ATOM 3872 O O . ALA B 1 102 ? 17.421 4.440 -0.292 1.00 30.24 102 ALA B O 1
ATOM 3874 N N . ASN B 1 103 ? 16.197 3.611 1.399 1.00 23.75 103 ASN B N 1
ATOM 3875 C CA . ASN B 1 103 ? 17.241 2.659 1.767 1.00 24.99 103 ASN B CA 1
ATOM 3876 C C . ASN B 1 103 ? 17.167 1.353 0.986 1.00 31.34 103 ASN B C 1
ATOM 3877 O O . ASN B 1 103 ? 18.207 0.819 0.585 1.00 35.91 103 ASN B O 1
ATOM 3882 N N . SER B 1 104 ? 15.970 0.818 0.756 1.00 24.34 104 SER B N 1
ATOM 3883 C CA . SER B 1 104 ? 15.861 -0.427 0.002 1.00 23.16 104 SER B CA 1
ATOM 3884 C C . SER B 1 104 ? 15.883 -0.173 -1.502 1.00 28.90 104 SER B C 1
ATOM 3885 O O . SER B 1 104 ? 16.716 -0.732 -2.224 1.00 35.04 104 SER B O 1
ATOM 3888 N N . TRP B 1 105 ? 14.971 0.667 -1.996 1.00 22.64 105 TRP B N 1
ATOM 3889 C CA . TRP B 1 105 ? 14.947 0.954 -3.425 1.00 21.80 105 TRP B CA 1
ATOM 3890 C C . TRP B 1 105 ? 16.074 1.899 -3.820 1.00 23.14 105 TRP B C 1
ATOM 3891 O O . TRP B 1 105 ? 16.730 1.694 -4.849 1.00 24.78 105 TRP B O 1
ATOM 3902 N N . GLY B 1 106 ? 16.310 2.939 -3.018 1.00 23.98 106 GLY B N 1
ATOM 3903 C CA . GLY B 1 106 ? 17.281 3.951 -3.405 1.00 22.36 106 GLY B CA 1
ATOM 3904 C C . GLY B 1 106 ? 18.690 3.403 -3.506 1.00 25.93 106 GLY B C 1
ATOM 3905 O O . GLY B 1 106 ? 19.405 3.673 -4.473 1.00 25.75 106 GLY B O 1
ATOM 3906 N N . ASN B 1 107 ? 19.111 2.626 -2.507 1.00 24.63 107 ASN B N 1
ATOM 3907 C CA . ASN B 1 107 ? 20.470 2.091 -2.529 1.00 26.78 107 ASN B CA 1
ATOM 3908 C C . ASN B 1 107 ? 20.695 1.141 -3.693 1.00 28.70 107 ASN B C 1
ATOM 3909 O O . ASN B 1 107 ? 21.846 0.944 -4.101 1.00 30.90 107 ASN B O 1
ATOM 3914 N N . SER B 1 108 ? 19.631 0.564 -4.248 1.00 27.50 108 SER B N 1
ATOM 3915 C CA . SER B 1 108 ? 19.749 -0.375 -5.356 1.00 34.10 108 SER B CA 1
ATOM 3916 C C . SER B 1 108 ? 19.498 0.248 -6.723 1.00 32.83 108 SER B C 1
ATOM 3917 O O . SER B 1 108 ? 19.701 -0.432 -7.734 1.00 42.56 108 SER B O 1
ATOM 3920 N N . ASN B 1 109 ? 19.066 1.508 -6.793 1.00 29.61 109 ASN B N 1
ATOM 3921 C CA . ASN B 1 109 ? 18.703 2.105 -8.071 1.00 29.02 109 ASN B CA 1
ATOM 3922 C C . ASN B 1 109 ? 19.317 3.473 -8.337 1.00 28.81 109 ASN B C 1
ATOM 3923 O O . ASN B 1 109 ? 19.193 3.971 -9.462 1.00 33.85 109 ASN B O 1
ATOM 3928 N N . VAL B 1 110 ? 19.969 4.091 -7.358 1.00 28.61 110 VAL B N 1
ATOM 3929 C CA . VAL B 1 110 ? 20.590 5.400 -7.521 1.00 25.78 110 VAL B CA 1
ATOM 3930 C C . VAL B 1 110 ? 22.089 5.219 -7.336 1.00 31.37 110 VAL B C 1
ATOM 3931 O O . VAL B 1 110 ? 22.538 4.733 -6.289 1.00 34.82 110 VAL B O 1
ATOM 3935 N N . ARG B 1 111 ? 22.860 5.592 -8.351 1.00 29.89 111 ARG B N 1
ATOM 3936 C CA . ARG B 1 111 ? 24.295 5.351 -8.372 1.00 34.75 111 ARG B CA 1
ATOM 3937 C C . ARG B 1 111 ? 25.017 6.662 -8.645 1.00 31.48 111 ARG B C 1
ATOM 3938 O O . ARG B 1 111 ? 24.394 7.700 -8.883 1.00 32.84 111 ARG B O 1
ATOM 3946 N N . ALA B 1 112 ? 26.350 6.609 -8.603 1.00 30.85 112 ALA B N 1
ATOM 3947 C CA . ALA B 1 112 ? 27.152 7.801 -8.837 1.00 29.99 112 ALA B CA 1
ATOM 3948 C C . ALA B 1 112 ? 26.820 8.409 -10.192 1.00 31.41 112 ALA B C 1
ATOM 3949 O O . ALA B 1 112 ? 26.716 7.700 -11.198 1.00 35.88 112 ALA B O 1
ATOM 3951 N N . GLY B 1 113 ? 26.648 9.729 -10.215 1.00 32.68 113 GLY B N 1
ATOM 3952 C CA . GLY B 1 113 ? 26.331 10.437 -11.433 1.00 33.73 113 GLY B CA 1
ATOM 3953 C C . GLY B 1 113 ? 24.855 10.567 -11.735 1.00 32.88 113 GLY B C 1
ATOM 3954 O O . GLY B 1 113 ? 24.496 11.267 -12.688 1.00 31.64 113 GLY B O 1
ATOM 3955 N N . ASP B 1 114 ? 23.990 9.910 -10.968 1.00 33.96 114 ASP B N 1
ATOM 3956 C CA . ASP B 1 114 ? 22.553 10.064 -11.136 1.00 31.86 114 ASP B CA 1
ATOM 3957 C C . ASP B 1 114 ? 22.078 11.321 -10.408 1.00 34.31 114 ASP B C 1
ATOM 3958 O O . ASP B 1 114 ? 22.849 12.013 -9.739 1.00 28.38 114 ASP B O 1
ATOM 3963 N N . ASN B 1 115 ? 20.789 11.634 -10.536 1.00 28.64 115 ASN B N 1
ATOM 3964 C CA . ASN B 1 115 ? 20.221 12.726 -9.760 1.00 25.45 115 ASN B CA 1
ATOM 3965 C C . ASN B 1 115 ? 18.813 12.365 -9.307 1.00 25.90 115 ASN B C 1
ATOM 3966 O O . ASN B 1 115 ? 18.152 11.488 -9.871 1.00 25.94 115 ASN B O 1
ATOM 3971 N N . ILE B 1 116 ? 18.386 13.042 -8.242 1.00 25.63 116 ILE B N 1
ATOM 3972 C CA . ILE B 1 116 ? 17.047 12.936 -7.676 1.00 26.03 116 ILE B CA 1
ATOM 3973 C C . ILE B 1 116 ? 16.475 14.344 -7.620 1.00 24.36 116 ILE B C 1
ATOM 3974 O O . ILE B 1 116 ? 17.206 15.302 -7.347 1.00 27.53 116 ILE B O 1
ATOM 3979 N N . ILE B 1 117 ? 15.180 14.477 -7.895 1.00 22.88 117 ILE B N 1
ATOM 3980 C CA . ILE B 1 117 ? 14.509 15.772 -7.880 1.00 21.60 117 ILE B CA 1
ATOM 3981 C C . ILE B 1 117 ? 13.519 15.794 -6.726 1.00 24.23 117 ILE B C 1
ATOM 3982 O O . ILE B 1 117 ? 12.708 14.872 -6.581 1.00 23.59 117 ILE B O 1
ATOM 3987 N N . ILE B 1 118 ? 13.596 16.843 -5.906 1.00 25.49 118 ILE B N 1
ATOM 3988 C CA . ILE B 1 118 ? 12.587 17.146 -4.894 1.00 23.22 118 ILE B CA 1
ATOM 3989 C C . ILE B 1 118 ? 12.066 18.547 -5.174 1.00 20.98 118 ILE B C 1
ATOM 3990 O O . ILE B 1 118 ? 12.389 19.149 -6.203 1.00 24.14 118 ILE B O 1
ATOM 3995 N N . SER B 1 119 ? 11.276 19.094 -4.260 1.00 24.56 119 SER B N 1
ATOM 3996 C CA . SER B 1 119 ? 10.796 20.457 -4.412 1.00 25.36 119 SER B CA 1
ATOM 3997 C C . SER B 1 119 ? 11.166 21.277 -3.187 1.00 22.79 119 SER B C 1
ATOM 3998 O O . SER B 1 119 ? 11.477 20.743 -2.118 1.00 24.20 119 SER B O 1
ATOM 4001 N N . GLN B 1 120 ? 11.133 22.598 -3.360 1.00 22.91 120 GLN B N 1
ATOM 4002 C CA . GLN B 1 120 ? 11.483 23.504 -2.279 1.00 23.78 120 GLN B CA 1
ATOM 4003 C C . GLN B 1 120 ? 10.432 23.542 -1.170 1.00 26.65 120 GLN B C 1
ATOM 4004 O O . GLN B 1 120 ? 10.723 24.064 -0.089 1.00 27.24 120 GLN B O 1
ATOM 4010 N N . MET B 1 121 ? 9.231 23.003 -1.393 1.00 21.66 121 MET B N 1
ATOM 4011 C CA . MET B 1 121 ? 8.190 23.007 -0.369 1.00 25.86 121 MET B CA 1
ATOM 4012 C C . MET B 1 121 ? 8.122 21.708 0.434 1.00 22.73 121 MET B C 1
ATOM 4013 O O . MET B 1 121 ? 7.213 21.551 1.253 1.00 25.29 121 MET B O 1
ATOM 4018 N N . GLU B 1 122 ? 9.058 20.783 0.238 1.00 17.89 122 GLU B N 1
ATOM 4019 C CA . GLU B 1 122 ? 8.947 19.482 0.889 1.00 21.84 122 GLU B CA 1
ATOM 4020 C C . GLU B 1 122 ? 9.106 19.578 2.406 1.00 22.43 122 GLU B C 1
ATOM 4021 O O . GLU B 1 122 ? 9.881 20.387 2.922 1.00 22.09 122 GLU B O 1
ATOM 4027 N N . HIS B 1 123 ? 8.345 18.743 3.111 1.00 19.93 123 HIS B N 1
ATOM 4028 C CA . HIS B 1 123 ? 8.603 18.430 4.511 1.00 20.54 123 HIS B CA 1
ATOM 4029 C C . HIS B 1 123 ? 9.996 17.822 4.652 1.00 20.99 123 HIS B C 1
ATOM 4030 O O . HIS B 1 123 ? 10.478 17.127 3.756 1.00 21.29 123 HIS B O 1
ATOM 4037 N N . HIS B 1 124 ? 10.644 18.074 5.797 1.00 18.32 124 HIS B N 1
ATOM 4038 C CA . HIS B 1 124 ? 11.987 17.531 6.033 1.00 21.07 124 HIS B CA 1
ATOM 4039 C C . HIS B 1 124 ? 12.060 16.023 5.810 1.00 20.92 124 HIS B C 1
ATOM 4040 O O . HIS B 1 124 ? 13.086 15.512 5.342 1.00 23.10 124 HIS B O 1
ATOM 4047 N N . ALA B 1 125 ? 10.992 15.291 6.137 1.00 18.04 125 ALA B N 1
ATOM 4048 C CA . ALA B 1 125 ? 11.003 13.841 5.985 1.00 21.41 125 ALA B CA 1
ATOM 4049 C C . ALA B 1 125 ? 11.104 13.416 4.528 1.00 21.85 125 ALA B C 1
ATOM 4050 O O . ALA B 1 125 ? 11.458 12.263 4.255 1.00 21.47 125 ALA B O 1
ATOM 4052 N N . ASN B 1 126 ? 10.784 14.313 3.592 1.00 20.64 126 ASN B N 1
ATOM 4053 C CA . ASN B 1 126 ? 10.923 14.054 2.166 1.00 21.27 126 ASN B CA 1
ATOM 4054 C C . ASN B 1 126 ? 12.079 14.851 1.570 1.00 22.29 126 ASN B C 1
ATOM 4055 O O . ASN B 1 126 ? 12.097 15.139 0.370 1.00 22.25 126 ASN B O 1
ATOM 4060 N N . ILE B 1 127 ? 13.055 15.211 2.404 1.00 19.87 127 ILE B N 1
ATOM 4061 C CA . ILE B 1 127 ? 14.264 15.888 1.953 1.00 21.35 127 ILE B CA 1
ATOM 4062 C C . ILE B 1 127 ? 15.474 15.107 2.446 1.00 22.17 127 ILE B C 1
ATOM 4063 O O . ILE B 1 127 ? 16.314 14.669 1.653 1.00 22.62 127 ILE B O 1
ATOM 4068 N N . VAL B 1 128 ? 15.550 14.915 3.764 1.00 21.47 128 VAL B N 1
ATOM 4069 C CA . VAL B 1 128 ? 16.763 14.353 4.362 1.00 23.42 128 VAL B CA 1
ATOM 4070 C C . VAL B 1 128 ? 17.091 12.962 3.842 1.00 22.47 128 VAL B C 1
ATOM 4071 O O . VAL B 1 128 ? 18.274 12.694 3.578 1.00 25.08 128 VAL B O 1
ATOM 4075 N N . PRO B 1 129 ? 16.139 12.024 3.694 1.00 20.94 129 PRO B N 1
ATOM 4076 C CA . PRO B 1 129 ? 16.528 10.704 3.158 1.00 23.30 129 PRO B CA 1
ATOM 4077 C C . PRO B 1 129 ? 17.209 10.795 1.808 1.00 24.27 129 PRO B C 1
ATOM 4078 O O . PRO B 1 129 ? 18.158 10.044 1.538 1.00 26.80 129 PRO B O 1
ATOM 4082 N N . TRP B 1 130 ? 16.760 11.723 0.960 1.00 23.27 130 TRP B N 1
ATOM 4083 C CA . TRP B 1 130 ? 17.343 11.880 -0.366 1.00 21.81 130 TRP B CA 1
ATOM 4084 C C . TRP B 1 130 ? 18.672 12.620 -0.316 1.00 27.95 130 TRP B C 1
ATOM 4085 O O . TRP B 1 130 ? 19.566 12.319 -1.114 1.00 26.44 130 TRP B O 1
ATOM 4096 N N . GLN B 1 131 ? 18.826 13.576 0.606 1.00 24.19 131 GLN B N 1
ATOM 4097 C CA . GLN B 1 131 ? 20.129 14.207 0.805 1.00 26.49 131 GLN B CA 1
ATOM 4098 C C . GLN B 1 131 ? 21.181 13.175 1.180 1.00 27.51 131 GLN B C 1
ATOM 4099 O O . GLN B 1 131 ? 22.299 13.184 0.650 1.00 31.19 131 GLN B O 1
ATOM 4105 N N . MET B 1 132 ? 20.843 12.278 2.103 1.00 33.08 132 MET B N 1
ATOM 4106 C CA . MET B 1 132 ? 21.830 11.319 2.583 1.00 36.15 132 MET B CA 1
ATOM 4107 C C . MET B 1 132 ? 22.112 10.237 1.547 1.00 42.16 132 MET B C 1
ATOM 4108 O O . MET B 1 132 ? 23.260 9.803 1.397 1.00 40.13 132 MET B O 1
ATOM 4113 N N . LEU B 1 133 ? 21.084 9.789 0.821 1.00 37.42 133 LEU B N 1
ATOM 4114 C CA . LEU B 1 133 ? 21.318 8.840 -0.263 1.00 32.88 133 LEU B CA 1
ATOM 4115 C C . LEU B 1 133 ? 22.246 9.428 -1.320 1.00 34.95 133 LEU B C 1
ATOM 4116 O O . LEU B 1 133 ? 23.174 8.754 -1.783 1.00 38.03 133 LEU B O 1
ATOM 4121 N N . CYS B 1 134 ? 22.027 10.689 -1.705 1.00 27.40 134 CYS B N 1
ATOM 4122 C CA . CYS B 1 134 ? 22.888 11.306 -2.708 1.00 29.00 134 CYS B CA 1
ATOM 4123 C C . CYS B 1 134 ? 24.331 11.412 -2.232 1.00 41.77 134 CYS B C 1
ATOM 4124 O O . CYS B 1 134 ? 25.242 11.506 -3.062 1.00 38.17 134 CYS B O 1
ATOM 4127 N N . ALA B 1 135 ? 24.560 11.375 -0.918 1.00 50.09 135 ALA B N 1
ATOM 4128 C CA . ALA B 1 135 ? 25.909 11.359 -0.366 1.00 49.57 135 ALA B CA 1
ATOM 4129 C C . ALA B 1 135 ? 26.486 9.950 -0.286 1.00 45.23 135 ALA B C 1
ATOM 4130 O O . ALA B 1 135 ? 27.691 9.767 -0.489 1.00 50.98 135 ALA B O 1
ATOM 4132 N N . ARG B 1 136 ? 25.650 8.947 0.002 1.00 46.61 136 ARG B N 1
ATOM 4133 C CA . ARG B 1 136 ? 26.134 7.570 0.044 1.00 51.02 136 ARG B CA 1
ATOM 4134 C C . ARG B 1 136 ? 26.611 7.091 -1.320 1.00 57.42 136 ARG B C 1
ATOM 4135 O O . ARG B 1 136 ? 27.515 6.251 -1.400 1.00 62.03 136 ARG B O 1
ATOM 4143 N N . VAL B 1 137 ? 26.017 7.599 -2.400 1.00 53.37 137 VAL B N 1
ATOM 4144 C CA . VAL B 1 137 ? 26.295 7.093 -3.740 1.00 47.12 137 VAL B CA 1
ATOM 4145 C C . VAL B 1 137 ? 26.982 8.111 -4.634 1.00 47.47 137 VAL B C 1
ATOM 4146 O O . VAL B 1 137 ? 27.522 7.722 -5.682 1.00 50.53 137 VAL B O 1
ATOM 4150 N N . GLY B 1 138 ? 26.997 9.387 -4.265 1.00 42.64 138 GLY B N 1
ATOM 4151 C CA . GLY B 1 138 ? 27.593 10.394 -5.119 1.00 38.23 138 GLY B CA 1
ATOM 4152 C C . GLY B 1 138 ? 26.663 10.860 -6.221 1.00 39.99 138 GLY B C 1
ATOM 4153 O O . GLY B 1 138 ? 27.062 10.958 -7.386 1.00 38.46 138 GLY B O 1
ATOM 4154 N N . ALA B 1 139 ? 25.415 11.145 -5.864 1.00 37.05 139 ALA B N 1
ATOM 4155 C CA . ALA B 1 139 ? 24.412 11.653 -6.790 1.00 38.07 139 ALA B CA 1
ATOM 4156 C C . ALA B 1 139 ? 24.066 13.097 -6.445 1.00 35.60 139 ALA B C 1
ATOM 4157 O O . ALA B 1 139 ? 24.449 13.623 -5.398 1.00 41.89 139 ALA B O 1
ATOM 4159 N N . GLU B 1 140 ? 23.334 13.740 -7.350 1.00 32.29 140 GLU B N 1
ATOM 4160 C CA . GLU B 1 140 ? 22.972 15.146 -7.229 1.00 35.64 140 GLU B CA 1
ATOM 4161 C C . GLU B 1 140 ? 21.510 15.280 -6.821 1.00 32.90 140 GLU B C 1
ATOM 4162 O O . GLU B 1 140 ? 20.643 14.578 -7.346 1.00 31.18 140 GLU B O 1
ATOM 4168 N N . LEU B 1 141 ? 21.243 16.175 -5.870 1.00 25.92 141 LEU B N 1
ATOM 4169 C CA . LEU B 1 141 ? 19.885 16.487 -5.441 1.00 27.82 141 LEU B CA 1
ATOM 4170 C C . LEU B 1 141 ? 19.456 17.796 -6.093 1.00 29.16 141 LEU B C 1
ATOM 4171 O O . LEU B 1 141 ? 20.064 18.843 -5.847 1.00 35.12 141 LEU B O 1
ATOM 4176 N N . ARG B 1 142 ? 18.422 17.733 -6.928 1.00 25.22 142 ARG B N 1
ATOM 4177 C CA . ARG B 1 142 ? 17.905 18.886 -7.651 1.00 26.98 142 ARG B CA 1
ATOM 4178 C C . ARG B 1 142 ? 16.563 19.295 -7.057 1.00 22.89 142 ARG B C 1
ATOM 4179 O O . ARG B 1 142 ? 15.824 18.459 -6.529 1.00 25.44 142 ARG B O 1
ATOM 4187 N N . VAL B 1 143 ? 16.253 20.589 -7.137 1.00 23.08 143 VAL B N 1
ATOM 4188 C CA . VAL B 1 143 ? 15.144 21.169 -6.380 1.00 25.74 143 VAL B CA 1
ATOM 4189 C C . VAL B 1 143 ? 14.267 22.008 -7.300 1.00 26.30 143 VAL B C 1
ATOM 4190 O O . VAL B 1 143 ? 14.743 22.978 -7.901 1.00 25.77 143 VAL B O 1
ATOM 4194 N N . ILE B 1 144 ? 12.983 21.668 -7.370 1.00 24.07 144 ILE B N 1
ATOM 4195 C CA . ILE B 1 144 ? 11.992 22.472 -8.083 1.00 24.07 144 ILE B CA 1
ATOM 4196 C C . ILE B 1 144 ? 11.728 23.739 -7.280 1.00 24.42 144 ILE B C 1
ATOM 4197 O O . ILE B 1 144 ? 11.258 23.649 -6.137 1.00 25.67 144 ILE B O 1
ATOM 4202 N N . PRO B 1 145 ? 11.981 24.924 -7.824 1.00 24.73 145 PRO B N 1
ATOM 4203 C CA . PRO B 1 145 ? 11.785 26.153 -7.047 1.00 24.15 145 PRO B CA 1
ATOM 4204 C C . PRO B 1 145 ? 10.316 26.538 -6.925 1.00 26.25 145 PRO B C 1
ATOM 4205 O O . PRO B 1 145 ? 9.456 26.093 -7.685 1.00 26.10 145 PRO B O 1
ATOM 4209 N N . LEU B 1 146 ? 10.051 27.399 -5.943 1.00 27.50 146 LEU B N 1
ATOM 4210 C CA . LEU B 1 146 ? 8.725 27.931 -5.667 1.00 26.16 146 LEU B CA 1
ATOM 4211 C C . LEU B 1 146 ? 8.469 29.219 -6.450 1.00 29.79 146 LEU B C 1
ATOM 4212 O O . LEU B 1 146 ? 9.396 29.899 -6.896 1.00 30.67 146 LEU B O 1
ATOM 4217 N N . ASN B 1 147 ? 7.174 29.542 -6.616 1.00 29.09 147 ASN B N 1
ATOM 4218 C CA . ASN B 1 147 ? 6.638 30.830 -7.036 1.00 26.64 147 ASN B CA 1
ATOM 4219 C C . ASN B 1 147 ? 6.206 31.622 -5.814 1.00 31.67 147 ASN B C 1
ATOM 4220 O O . ASN B 1 147 ? 5.959 31.047 -4.750 1.00 25.20 147 ASN B O 1
ATOM 4225 N N . PRO B 1 148 ? 6.097 32.952 -5.922 1.00 30.92 148 PRO B N 1
ATOM 4226 C CA . PRO B 1 148 ? 5.615 33.728 -4.765 1.00 26.53 148 PRO B CA 1
ATOM 4227 C C . PRO B 1 148 ? 4.258 33.270 -4.247 1.00 26.20 148 PRO B C 1
ATOM 4228 O O . PRO B 1 148 ? 4.036 33.265 -3.028 1.00 27.72 148 PRO B O 1
ATOM 4232 N N . ASP B 1 149 ? 3.350 32.854 -5.127 1.00 27.36 149 ASP B N 1
ATOM 4233 C CA . ASP B 1 149 ? 2.031 32.419 -4.678 1.00 25.52 149 ASP B CA 1
ATOM 4234 C C . ASP B 1 149 ? 2.035 31.020 -4.060 1.00 27.56 149 ASP B C 1
ATOM 4235 O O . ASP B 1 149 ? 0.963 30.501 -3.743 1.00 25.82 149 ASP B O 1
ATOM 4240 N N . GLY B 1 150 ? 3.195 30.399 -3.869 1.00 22.49 150 GLY B N 1
ATOM 4241 C CA . GLY B 1 150 ? 3.243 29.124 -3.181 1.00 24.07 150 GLY B CA 1
ATOM 4242 C C . GLY B 1 150 ? 3.088 27.905 -4.056 1.00 23.99 150 GLY B C 1
ATOM 4243 O O . GLY B 1 150 ? 3.018 26.790 -3.524 1.00 30.20 150 GLY B O 1
ATOM 4244 N N . THR B 1 151 ? 3.023 28.074 -5.370 1.00 22.69 151 THR B N 1
ATOM 4245 C CA . THR B 1 151 ? 3.028 26.952 -6.294 1.00 23.46 151 THR B CA 1
ATOM 4246 C C . THR B 1 151 ? 4.448 26.690 -6.780 1.00 24.87 151 THR B C 1
ATOM 4247 O O . THR B 1 151 ? 5.334 27.541 -6.673 1.00 27.71 151 THR B O 1
ATOM 4251 N N . LEU B 1 152 ? 4.652 25.498 -7.330 1.00 24.79 152 LEU B N 1
ATOM 4252 C CA . LEU B 1 152 ? 5.949 25.145 -7.882 1.00 24.66 152 LEU B CA 1
ATOM 4253 C C . LEU B 1 152 ? 6.075 25.665 -9.308 1.00 27.40 152 LEU B C 1
ATOM 4254 O O . LEU B 1 152 ? 5.084 25.814 -10.027 1.00 27.03 152 LEU B O 1
ATOM 4259 N N . GLN B 1 153 ? 7.312 25.950 -9.710 1.00 26.68 153 GLN B N 1
ATOM 4260 C CA . GLN B 1 153 ? 7.596 26.413 -11.070 1.00 26.64 153 GLN B CA 1
ATOM 4261 C C . GLN B 1 153 ? 7.626 25.200 -11.989 1.00 26.25 153 GLN B C 1
ATOM 4262 O O . GLN B 1 153 ? 8.680 24.631 -12.277 1.00 27.56 153 GLN B O 1
ATOM 4268 N N . LEU B 1 154 ? 6.442 24.811 -12.466 1.00 27.73 154 LEU B N 1
ATOM 4269 C CA . LEU B 1 154 ? 6.317 23.604 -13.274 1.00 27.31 154 LEU B CA 1
ATOM 4270 C C . LEU B 1 154 ? 7.135 23.692 -14.554 1.00 29.55 154 LEU B C 1
ATOM 4271 O O . LEU B 1 154 ? 7.651 22.674 -15.031 1.00 28.12 154 LEU B O 1
ATOM 4276 N N . GLU B 1 155 ? 7.279 24.894 -15.115 1.00 26.83 155 GLU B N 1
ATOM 4277 C CA . GLU B 1 155 ? 8.013 25.066 -16.363 1.00 25.25 155 GLU B CA 1
ATOM 4278 C C . GLU B 1 155 ? 9.506 24.787 -16.223 1.00 28.30 155 GLU B C 1
ATOM 4279 O O . GLU B 1 155 ? 10.189 24.660 -17.247 1.00 30.08 155 GLU B O 1
ATOM 4285 N N . THR B 1 156 ? 10.031 24.694 -14.996 1.00 27.29 156 THR B N 1
ATOM 4286 C CA . THR B 1 156 ? 11.437 24.343 -14.805 1.00 26.36 156 THR B CA 1
ATOM 4287 C C . THR B 1 156 ? 11.674 22.840 -14.832 1.00 32.20 156 THR B C 1
ATOM 4288 O O . THR B 1 156 ? 12.822 22.410 -14.987 1.00 31.94 156 THR B O 1
ATOM 4292 N N . LEU B 1 157 ? 10.622 22.036 -14.676 1.00 32.22 157 LEU B N 1
ATOM 4293 C CA . LEU B 1 157 ? 10.799 20.586 -14.608 1.00 31.71 157 LEU B CA 1
ATOM 4294 C C . LEU B 1 157 ? 11.474 19.996 -15.839 1.00 35.80 157 LEU B C 1
ATOM 4295 O O . LEU B 1 157 ? 12.383 19.163 -15.670 1.00 37.29 157 LEU B O 1
ATOM 4300 N N . PRO B 1 158 ? 11.098 20.347 -17.077 1.00 32.50 158 PRO B N 1
ATOM 4301 C CA . PRO B 1 158 ? 11.753 19.707 -18.231 1.00 33.87 158 PRO B CA 1
ATOM 4302 C C . PRO B 1 158 ? 13.265 19.863 -18.250 1.00 38.92 158 PRO B C 1
ATOM 4303 O O . PRO B 1 158 ? 13.959 18.976 -18.764 1.00 42.85 158 PRO B O 1
ATOM 4307 N N . THR B 1 159 ? 13.803 20.956 -17.707 1.00 34.41 159 THR B N 1
ATOM 4308 C CA . THR B 1 159 ? 15.251 21.115 -17.664 1.00 33.88 159 THR B CA 1
ATOM 4309 C C . THR B 1 159 ? 15.884 20.407 -16.473 1.00 32.14 159 THR B C 1
ATOM 4310 O O . THR B 1 159 ? 17.073 20.078 -16.529 1.00 34.30 159 THR B O 1
ATOM 4314 N N . LEU B 1 160 ? 15.123 20.152 -15.403 1.00 27.78 160 LEU B N 1
ATOM 4315 C CA . LEU B 1 160 ? 15.664 19.411 -14.266 1.00 29.09 160 LEU B CA 1
ATOM 4316 C C . LEU B 1 160 ? 15.752 17.915 -14.542 1.00 29.05 160 LEU B C 1
ATOM 4317 O O . LEU B 1 160 ? 16.637 17.242 -14.000 1.00 31.27 160 LEU B O 1
ATOM 4322 N N . PHE B 1 161 ? 14.847 17.379 -15.360 1.00 33.99 161 PHE B N 1
ATOM 4323 C CA . PHE B 1 161 ? 14.882 15.970 -15.728 1.00 35.71 161 PHE B CA 1
ATOM 4324 C C . PHE B 1 161 ? 15.888 15.727 -16.845 1.00 33.65 161 PHE B C 1
ATOM 4325 O O . PHE B 1 161 ? 15.932 16.466 -17.832 1.00 33.30 161 PHE B O 1
ATOM 4333 N N . ASP B 1 162 ? 16.686 14.672 -16.698 1.00 32.52 162 ASP B N 1
ATOM 4334 C CA . ASP B 1 162 ? 17.469 14.157 -17.816 1.00 33.89 162 ASP B CA 1
ATOM 4335 C C . ASP B 1 162 ? 17.500 12.636 -17.704 1.00 33.93 162 ASP B C 1
ATOM 4336 O O . ASP B 1 162 ? 16.791 12.038 -16.888 1.00 32.17 162 ASP B O 1
ATOM 4341 N N . GLU B 1 163 ? 18.329 11.997 -18.532 1.00 35.79 163 GLU B N 1
ATOM 4342 C CA . GLU B 1 163 ? 18.371 10.538 -18.545 1.00 38.43 163 GLU B CA 1
ATOM 4343 C C . GLU B 1 163 ? 19.068 9.958 -17.322 1.00 36.92 163 GLU B C 1
ATOM 4344 O O . GLU B 1 163 ? 19.066 8.733 -17.154 1.00 35.41 163 GLU B O 1
ATOM 4350 N N . LYS B 1 164 ? 19.648 10.798 -16.468 1.00 33.42 164 LYS B N 1
ATOM 4351 C CA . LYS B 1 164 ? 20.240 10.355 -15.214 1.00 29.86 164 LYS B CA 1
ATOM 4352 C C . LYS B 1 164 ? 19.301 10.521 -14.025 1.00 26.75 164 LYS B C 1
ATOM 4353 O O . LYS B 1 164 ? 19.657 10.114 -12.916 1.00 27.93 164 LYS B O 1
ATOM 4359 N N . THR B 1 165 ? 18.123 11.113 -14.224 1.00 27.83 165 THR B N 1
ATOM 4360 C CA . THR B 1 165 ? 17.172 11.286 -13.132 1.00 26.95 165 THR B CA 1
ATOM 4361 C C . THR B 1 165 ? 16.519 9.949 -12.798 1.00 28.90 165 THR B C 1
ATOM 4362 O O . THR B 1 165 ? 15.872 9.332 -13.651 1.00 29.97 165 THR B O 1
ATOM 4366 N N . ARG B 1 166 ? 16.675 9.506 -11.555 1.00 27.43 166 ARG B N 1
ATOM 4367 C CA . ARG B 1 166 ? 16.139 8.217 -11.142 1.00 26.21 166 ARG B CA 1
ATOM 4368 C C . ARG B 1 166 ? 14.826 8.330 -10.389 1.00 29.07 166 ARG B C 1
ATOM 4369 O O . ARG B 1 166 ? 14.031 7.381 -10.402 1.00 24.82 166 ARG B O 1
ATOM 4377 N N . LEU B 1 167 ? 14.569 9.466 -9.748 1.00 24.05 167 LEU B N 1
ATOM 4378 C CA . LEU B 1 167 ? 13.408 9.558 -8.879 1.00 24.12 167 LEU B CA 1
ATOM 4379 C C . LEU B 1 167 ? 12.974 11.008 -8.737 1.00 24.40 167 LEU B C 1
ATOM 4380 O O . LEU B 1 167 ? 13.811 11.909 -8.641 1.00 23.21 167 LEU B O 1
ATOM 4385 N N . LEU B 1 168 ? 11.660 11.217 -8.748 1.00 21.98 168 LEU B N 1
ATOM 4386 C CA . LEU B 1 168 ? 11.029 12.446 -8.294 1.00 24.38 168 LEU B CA 1
ATOM 4387 C C . LEU B 1 168 ? 10.331 12.130 -6.977 1.00 24.18 168 LEU B C 1
ATOM 4388 O O . LEU B 1 168 ? 9.521 11.200 -6.909 1.00 25.36 168 LEU B O 1
ATOM 4393 N N . ALA B 1 169 ? 10.667 12.875 -5.932 1.00 23.07 169 ALA B N 1
ATOM 4394 C CA . ALA B 1 169 ? 9.991 12.767 -4.644 1.00 22.14 169 ALA B CA 1
ATOM 4395 C C . ALA B 1 169 ? 9.261 14.079 -4.410 1.00 23.36 169 ALA B C 1
ATOM 4396 O O . ALA B 1 169 ? 9.895 15.135 -4.345 1.00 23.35 169 ALA B O 1
ATOM 4398 N N . ILE B 1 170 ? 7.938 14.021 -4.297 1.00 21.40 170 ILE B N 1
ATOM 4399 C CA . ILE B 1 170 ? 7.123 15.224 -4.388 1.00 23.72 170 ILE B CA 1
ATOM 4400 C C . ILE B 1 170 ? 5.950 15.127 -3.420 1.00 24.05 170 ILE B C 1
ATOM 4401 O O . ILE B 1 170 ? 5.387 14.047 -3.207 1.00 23.03 170 ILE B O 1
ATOM 4406 N N . THR B 1 171 ? 5.578 16.261 -2.832 1.00 23.83 171 THR B N 1
ATOM 4407 C CA . THR B 1 171 ? 4.431 16.277 -1.937 1.00 21.90 171 THR B CA 1
ATOM 4408 C C . THR B 1 171 ? 3.139 16.430 -2.736 1.00 18.49 171 THR B C 1
ATOM 4409 O O . THR B 1 171 ? 3.075 17.173 -3.723 1.00 22.92 171 THR B O 1
ATOM 4413 N N . HIS B 1 172 ? 2.121 15.675 -2.326 1.00 18.38 172 HIS B N 1
ATOM 4414 C CA . HIS B 1 172 ? 0.794 15.813 -2.916 1.00 19.26 172 HIS B CA 1
ATOM 4415 C C . HIS B 1 172 ? 0.171 17.147 -2.527 1.00 19.01 172 HIS B C 1
ATOM 4416 O O . HIS B 1 172 ? -0.280 17.914 -3.387 1.00 20.50 172 HIS B O 1
ATOM 4423 N N . VAL B 1 173 ? 0.155 17.438 -1.228 1.00 21.32 173 VAL B N 1
ATOM 4424 C CA . VAL B 1 173 ? -0.374 18.674 -0.666 1.00 23.23 173 VAL B CA 1
ATOM 4425 C C . VAL B 1 173 ? 0.630 19.177 0.362 1.00 20.40 173 VAL B C 1
ATOM 4426 O O . VAL B 1 173 ? 1.060 18.416 1.237 1.00 20.88 173 VAL B O 1
ATOM 4430 N N . SER B 1 174 ? 1.010 20.451 0.255 1.00 20.40 174 SER B N 1
ATOM 4431 C CA . SER B 1 174 ? 1.953 21.050 1.195 1.00 18.93 174 SER B CA 1
ATOM 4432 C C . SER B 1 174 ? 1.365 21.139 2.602 1.00 21.70 174 SER B C 1
ATOM 4433 O O . SER B 1 174 ? 0.230 21.591 2.788 1.00 24.56 174 SER B O 1
ATOM 4436 N N . ASN B 1 175 ? 2.156 20.737 3.600 1.00 23.03 175 ASN B N 1
ATOM 4437 C CA . ASN B 1 175 ? 1.729 20.820 4.992 1.00 22.42 175 ASN B CA 1
ATOM 4438 C C . ASN B 1 175 ? 1.740 22.245 5.532 1.00 23.73 175 ASN B C 1
ATOM 4439 O O . ASN B 1 175 ? 1.255 22.470 6.643 1.00 22.89 175 ASN B O 1
ATOM 4444 N N . VAL B 1 176 ? 2.289 23.201 4.795 1.00 24.04 176 VAL B N 1
ATOM 4445 C CA . VAL B 1 176 ? 2.353 24.594 5.224 1.00 22.09 176 VAL B CA 1
ATOM 4446 C C . VAL B 1 176 ? 1.385 25.464 4.434 1.00 23.64 176 VAL B C 1
ATOM 4447 O O . VAL B 1 176 ? 0.598 26.220 5.008 1.00 24.41 176 VAL B O 1
ATOM 4451 N N . LEU B 1 177 ? 1.454 25.390 3.109 1.00 20.77 177 LEU B N 1
ATOM 4452 C CA . LEU B 1 177 ? 0.720 26.293 2.237 1.00 22.94 177 LEU B CA 1
ATOM 4453 C C . LEU B 1 177 ? -0.628 25.745 1.801 1.00 24.82 177 LEU B C 1
ATOM 4454 O O . LEU B 1 177 ? -1.501 26.530 1.415 1.00 25.09 177 LEU B O 1
ATOM 4459 N N . GLY B 1 178 ? -0.816 24.429 1.836 1.00 19.00 178 GLY B N 1
ATOM 4460 C CA . GLY B 1 178 ? -2.039 23.857 1.310 1.00 22.51 178 GLY B CA 1
ATOM 4461 C C . GLY B 1 178 ? -2.063 23.737 -0.194 1.00 21.49 178 GLY B C 1
ATOM 4462 O O . GLY B 1 178 ? -3.106 23.391 -0.760 1.00 24.91 178 GLY B O 1
ATOM 4463 N N . THR B 1 179 ? -0.941 24.013 -0.852 1.00 20.29 179 THR B N 1
ATOM 4464 C CA . THR B 1 179 ? -0.829 23.836 -2.291 1.00 22.84 179 THR B CA 1
ATOM 4465 C C . THR B 1 179 ? -0.983 22.369 -2.662 1.00 21.90 179 THR B C 1
ATOM 4466 O O . THR B 1 179 ? -0.292 21.507 -2.112 1.00 21.59 179 THR B O 1
ATOM 4470 N N . GLU B 1 180 ? -1.879 22.093 -3.607 1.00 24.93 180 GLU B N 1
ATOM 4471 C CA . GLU B 1 180 ? -2.014 20.773 -4.205 1.00 23.99 180 GLU B CA 1
ATOM 4472 C C . GLU B 1 180 ? -1.231 20.757 -5.511 1.00 24.03 180 GLU B C 1
ATOM 4473 O O . GLU B 1 180 ? -1.529 21.532 -6.428 1.00 25.05 180 GLU B O 1
ATOM 4479 N N . ASN B 1 181 ? -0.223 19.884 -5.590 1.00 22.33 181 ASN B N 1
ATOM 4480 C CA . ASN B 1 181 ? 0.654 19.927 -6.752 1.00 23.01 181 ASN B CA 1
ATOM 4481 C C . ASN B 1 181 ? 0.038 19.193 -7.943 1.00 24.99 181 ASN B C 1
ATOM 4482 O O . ASN B 1 181 ? -0.785 18.290 -7.769 1.00 26.92 181 ASN B O 1
ATOM 4487 N N . PRO B 1 182 ? 0.415 19.581 -9.178 1.00 24.94 182 PRO B N 1
ATOM 4488 C CA . PRO B 1 182 ? -0.123 18.940 -10.401 1.00 26.92 182 PRO B CA 1
ATOM 4489 C C . PRO B 1 182 ? 0.548 17.598 -10.684 1.00 29.12 182 PRO B C 1
ATOM 4490 O O . PRO B 1 182 ? 1.384 17.445 -11.575 1.00 28.49 182 PRO B O 1
ATOM 4494 N N . LEU B 1 183 ? 0.162 16.592 -9.894 1.00 23.99 183 LEU B N 1
ATOM 4495 C CA . LEU B 1 183 ? 0.843 15.302 -9.938 1.00 23.84 183 LEU B CA 1
ATOM 4496 C C . LEU B 1 183 ? 0.704 14.634 -11.299 1.00 28.40 183 LEU B C 1
ATOM 4497 O O . LEU B 1 183 ? 1.644 13.989 -11.776 1.00 29.60 183 LEU B O 1
ATOM 4502 N N . ALA B 1 184 ? -0.466 14.759 -11.931 1.00 27.41 184 ALA B N 1
ATOM 4503 C CA . ALA B 1 184 ? -0.676 14.116 -13.227 1.00 31.80 184 ALA B CA 1
ATOM 4504 C C . ALA B 1 184 ? 0.373 14.560 -14.240 1.00 31.95 184 ALA B C 1
ATOM 4505 O O . ALA B 1 184 ? 0.987 13.730 -14.922 1.00 32.03 184 ALA B O 1
ATOM 4507 N N . GLU B 1 185 ? 0.601 15.870 -14.344 1.00 31.32 185 GLU B N 1
ATOM 4508 C CA . GLU B 1 185 ? 1.601 16.366 -15.285 1.00 27.74 185 GLU B CA 1
ATOM 4509 C C . GLU B 1 185 ? 3.005 15.951 -14.865 1.00 28.25 185 GLU B C 1
ATOM 4510 O O . GLU B 1 185 ? 3.820 15.552 -15.707 1.00 28.19 185 GLU B O 1
ATOM 4516 N N . MET B 1 186 ? 3.307 16.037 -13.570 1.00 23.26 186 MET B N 1
ATOM 4517 C CA . MET B 1 186 ? 4.660 15.735 -13.114 1.00 23.34 186 MET B CA 1
ATOM 4518 C C . MET B 1 186 ? 4.987 14.259 -13.296 1.00 25.45 186 MET B C 1
ATOM 4519 O O . MET B 1 186 ? 6.108 13.911 -13.679 1.00 27.43 186 MET B O 1
ATOM 4524 N N . ILE B 1 187 ? 4.015 13.379 -13.042 1.00 23.35 187 ILE B N 1
ATOM 4525 C CA . ILE B 1 187 ? 4.250 11.944 -13.182 1.00 22.43 187 ILE B CA 1
ATOM 4526 C C . ILE B 1 187 ? 4.388 11.565 -14.650 1.00 24.41 187 ILE B C 1
ATOM 4527 O O . ILE B 1 187 ? 5.224 10.726 -15.010 1.00 27.14 187 ILE B O 1
ATOM 4532 N N . THR B 1 188 ? 3.585 12.187 -15.523 1.00 25.32 188 THR B N 1
ATOM 4533 C CA . THR B 1 188 ? 3.720 11.951 -16.959 1.00 29.10 188 THR B CA 1
ATOM 4534 C C . THR B 1 188 ? 5.114 12.324 -17.439 1.00 28.38 188 THR B C 1
ATOM 4535 O O . THR B 1 188 ? 5.746 11.570 -18.191 1.00 27.76 188 THR B O 1
ATOM 4539 N N . LEU B 1 189 ? 5.621 13.472 -16.989 1.00 29.50 189 LEU B N 1
ATOM 4540 C CA . LEU B 1 189 ? 6.950 13.913 -17.396 1.00 31.65 189 LEU B CA 1
ATOM 4541 C C . LEU B 1 189 ? 8.032 12.995 -16.842 1.00 25.12 189 LEU B C 1
ATOM 4542 O O . LEU B 1 189 ? 8.932 12.573 -17.575 1.00 27.69 189 LEU B O 1
ATOM 4547 N N . ALA B 1 190 ? 7.962 12.672 -15.546 1.00 26.76 190 ALA B N 1
ATOM 4548 C CA . ALA B 1 190 ? 8.984 11.820 -14.941 1.00 26.38 190 ALA B CA 1
ATOM 4549 C C . ALA B 1 190 ? 9.065 10.469 -15.639 1.00 29.60 190 ALA B C 1
ATOM 4550 O O . ALA B 1 190 ? 10.163 9.960 -15.908 1.00 27.35 190 ALA B O 1
ATOM 4552 N N . HIS B 1 191 ? 7.912 9.870 -15.944 1.00 26.64 191 HIS B N 1
ATOM 4553 C CA . HIS B 1 191 ? 7.919 8.554 -16.572 1.00 31.15 191 HIS B CA 1
ATOM 4554 C C . HIS B 1 191 ? 8.468 8.606 -17.994 1.00 31.10 191 HIS B C 1
ATOM 4555 O O . HIS B 1 191 ? 9.041 7.617 -18.464 1.00 31.66 191 HIS B O 1
ATOM 4562 N N . GLN B 1 192 ? 8.325 9.746 -18.683 1.00 29.45 192 GLN B N 1
ATOM 4563 C CA . GLN B 1 192 ? 8.913 9.887 -20.015 1.00 30.30 192 GLN B CA 1
ATOM 4564 C C . GLN B 1 192 ? 10.431 9.797 -19.971 1.00 32.01 192 GLN B C 1
ATOM 4565 O O . GLN B 1 192 ? 11.058 9.422 -20.967 1.00 34.18 192 GLN B O 1
ATOM 4571 N N . HIS B 1 193 ? 11.039 10.159 -18.845 1.00 34.75 193 HIS B N 1
ATOM 4572 C CA . HIS B 1 193 ? 12.483 10.070 -18.672 1.00 35.96 193 HIS B CA 1
ATOM 4573 C C . HIS B 1 193 ? 12.922 8.774 -18.005 1.00 32.47 193 HIS B C 1
ATOM 4574 O O . HIS B 1 193 ? 14.123 8.577 -17.799 1.00 42.46 193 HIS B O 1
ATOM 4581 N N . GLY B 1 194 ? 11.990 7.889 -17.663 1.00 31.24 194 GLY B N 1
ATOM 4582 C CA . GLY B 1 194 ? 12.339 6.664 -16.977 1.00 32.23 194 GLY B CA 1
ATOM 4583 C C . GLY B 1 194 ? 12.525 6.805 -15.486 1.00 32.50 194 GLY B C 1
ATOM 4584 O O . GLY B 1 194 ? 12.987 5.859 -14.841 1.00 34.53 194 GLY B O 1
ATOM 4585 N N . ALA B 1 195 ? 12.185 7.956 -14.917 1.00 27.70 195 ALA B N 1
ATOM 4586 C CA . ALA B 1 195 ? 12.270 8.143 -13.480 1.00 29.53 195 ALA B CA 1
ATOM 4587 C C . ALA B 1 195 ? 11.046 7.551 -12.792 1.00 25.05 195 ALA B C 1
ATOM 4588 O O . ALA B 1 195 ? 9.963 7.450 -13.380 1.00 28.45 195 ALA B O 1
ATOM 4590 N N . LYS B 1 196 ? 11.228 7.149 -11.538 1.00 22.23 196 LYS B N 1
ATOM 4591 C CA . LYS B 1 196 ? 10.104 6.786 -10.689 1.00 24.46 196 LYS B CA 1
ATOM 4592 C C . LYS B 1 196 ? 9.634 8.011 -9.910 1.00 25.37 196 LYS B C 1
ATOM 4593 O O . LYS B 1 196 ? 10.330 9.024 -9.829 1.00 22.57 196 LYS B O 1
ATOM 4599 N N . VAL B 1 197 ? 8.430 7.916 -9.346 1.00 22.64 197 VAL B N 1
ATOM 4600 C CA . VAL B 1 197 ? 7.842 9.012 -8.582 1.00 20.25 197 VAL B CA 1
ATOM 4601 C C . VAL B 1 197 ? 7.377 8.482 -7.235 1.00 21.68 197 VAL B C 1
ATOM 4602 O O . VAL B 1 197 ? 6.576 7.539 -7.178 1.00 23.64 197 VAL B O 1
ATOM 4606 N N . LEU B 1 198 ? 7.869 9.090 -6.159 1.00 22.33 198 LEU B N 1
ATOM 4607 C CA . LEU B 1 198 ? 7.327 8.882 -4.822 1.00 20.33 198 LEU B CA 1
ATOM 4608 C C . LEU B 1 198 ? 6.499 10.099 -4.452 1.00 19.80 198 LEU B C 1
ATOM 4609 O O . LEU B 1 198 ? 6.964 11.232 -4.603 1.00 20.64 198 LEU B O 1
ATOM 4614 N N . VAL B 1 199 ? 5.283 9.864 -3.962 1.00 18.43 199 VAL B N 1
ATOM 4615 C CA . VAL B 1 199 ? 4.375 10.929 -3.566 1.00 22.74 199 VAL B CA 1
ATOM 4616 C C . VAL B 1 199 ? 4.212 10.877 -2.056 1.00 20.26 199 VAL B C 1
ATOM 4617 O O . VAL B 1 199 ? 3.817 9.844 -1.495 1.00 20.01 199 VAL B O 1
ATOM 4621 N N . ASP B 1 200 ? 4.527 11.993 -1.406 1.00 19.15 200 ASP B N 1
ATOM 4622 C CA . ASP B 1 200 ? 4.265 12.200 0.016 1.00 21.53 200 ASP B CA 1
ATOM 4623 C C . ASP B 1 200 ? 2.826 12.686 0.135 1.00 21.26 200 ASP B C 1
ATOM 4624 O O . ASP B 1 200 ? 2.528 13.855 -0.125 1.00 20.69 200 ASP B O 1
ATOM 4629 N N . GLY B 1 201 ? 1.932 11.787 0.541 1.00 16.53 201 GLY B N 1
ATOM 4630 C CA . GLY B 1 201 ? 0.509 12.086 0.550 1.00 18.86 201 GLY B CA 1
ATOM 4631 C C . GLY B 1 201 ? -0.054 12.323 1.936 1.00 20.45 201 GLY B C 1
ATOM 4632 O O . GLY B 1 201 ? -1.268 12.229 2.144 1.00 19.97 201 GLY B O 1
ATOM 4633 N N . ALA B 1 202 ? 0.822 12.654 2.886 1.00 20.57 202 ALA B N 1
ATOM 4634 C CA . ALA B 1 202 ? 0.421 12.741 4.286 1.00 19.42 202 ALA B CA 1
ATOM 4635 C C . ALA B 1 202 ? -0.619 13.825 4.544 1.00 22.35 202 ALA B C 1
ATOM 4636 O O . ALA B 1 202 ? -1.348 13.733 5.539 1.00 21.70 202 ALA B O 1
ATOM 4638 N N . GLN B 1 203 ? -0.707 14.846 3.687 1.00 19.51 203 GLN B N 1
ATOM 4639 C CA . GLN B 1 203 ? -1.701 15.906 3.848 1.00 20.45 203 GLN B CA 1
ATOM 4640 C C . GLN B 1 203 ? -2.771 15.881 2.762 1.00 24.36 203 GLN B C 1
ATOM 4641 O O . GLN B 1 203 ? -3.489 16.869 2.586 1.00 26.04 203 GLN B O 1
ATOM 4647 N N . ALA B 1 204 ? -2.898 14.778 2.028 1.00 22.59 204 ALA B N 1
ATOM 4648 C CA . ALA B 1 204 ? -3.884 14.672 0.957 1.00 20.43 204 ALA B CA 1
ATOM 4649 C C . ALA B 1 204 ? -5.022 13.706 1.248 1.00 21.38 204 ALA B C 1
ATOM 4650 O O . ALA B 1 204 ? -6.173 14.002 0.906 1.00 21.38 204 ALA B O 1
ATOM 4652 N N . VAL B 1 205 ? -4.740 12.567 1.889 1.00 19.89 205 VAL B N 1
ATOM 4653 C CA . VAL B 1 205 ? -5.698 11.465 1.928 1.00 21.12 205 VAL B CA 1
ATOM 4654 C C . VAL B 1 205 ? -6.921 11.759 2.784 1.00 25.09 205 VAL B C 1
ATOM 4655 O O . VAL B 1 205 ? -7.919 11.034 2.685 1.00 23.73 205 VAL B O 1
ATOM 4659 N N . MET B 1 206 ? -6.880 12.782 3.634 1.00 23.34 206 MET B N 1
ATOM 4660 C CA . MET B 1 206 ? -8.049 13.109 4.438 1.00 22.71 206 MET B CA 1
ATOM 4661 C C . MET B 1 206 ? -8.961 14.128 3.776 1.00 28.89 206 MET B C 1
ATOM 4662 O O . MET B 1 206 ? -10.053 14.381 4.297 1.00 27.54 206 MET B O 1
ATOM 4667 N N . HIS B 1 207 ? -8.561 14.703 2.641 1.00 21.79 207 HIS B N 1
ATOM 4668 C CA . HIS B 1 207 ? -9.278 15.833 2.061 1.00 23.86 207 HIS B CA 1
ATOM 4669 C C . HIS B 1 207 ? -10.103 15.479 0.836 1.00 26.75 207 HIS B C 1
ATOM 4670 O O . HIS B 1 207 ? -11.087 16.171 0.553 1.00 26.72 207 HIS B O 1
ATOM 4677 N N . HIS B 1 208 ? -9.732 14.436 0.095 1.00 22.19 208 HIS B N 1
ATOM 4678 C CA . HIS B 1 208 ? -10.479 14.058 -1.099 1.00 25.72 208 HIS B CA 1
ATOM 4679 C C . HIS B 1 208 ? -10.060 12.657 -1.526 1.00 22.26 208 HIS B C 1
ATOM 4680 O O . HIS B 1 208 ? -9.053 12.139 -1.017 1.00 22.25 208 HIS B O 1
ATOM 4687 N N . PRO B 1 209 ? -10.791 12.011 -2.442 1.00 21.72 209 PRO B N 1
ATOM 4688 C CA . PRO B 1 209 ? -10.388 10.669 -2.882 1.00 25.48 209 PRO B CA 1
ATOM 4689 C C . PRO B 1 209 ? -8.996 10.681 -3.495 1.00 23.25 209 PRO B C 1
ATOM 4690 O O . PRO B 1 209 ? -8.608 11.635 -4.175 1.00 24.08 209 PRO B O 1
ATOM 4694 N N . VAL B 1 210 ? -8.236 9.619 -3.215 1.00 23.66 210 VAL B N 1
ATOM 4695 C CA . VAL B 1 210 ? -6.909 9.398 -3.780 1.00 30.41 210 VAL B CA 1
ATOM 4696 C C . VAL B 1 210 ? -6.918 8.048 -4.487 1.00 26.87 210 VAL B C 1
ATOM 4697 O O . VAL B 1 210 ? -7.348 7.042 -3.910 1.00 26.43 210 VAL B O 1
ATOM 4701 N N . ASP B 1 211 ? -6.432 8.025 -5.727 1.00 25.30 211 ASP B N 1
ATOM 4702 C CA . ASP B 1 211 ? -6.505 6.849 -6.599 1.00 28.85 211 ASP B CA 1
ATOM 4703 C C . ASP B 1 211 ? -5.113 6.624 -7.187 1.00 23.26 211 ASP B C 1
ATOM 4704 O O . ASP B 1 211 ? -4.718 7.308 -8.136 1.00 27.37 211 ASP B O 1
ATOM 4709 N N . VAL B 1 212 ? -4.368 5.666 -6.634 1.00 23.34 212 VAL B N 1
ATOM 4710 C CA . VAL B 1 212 ? -2.981 5.502 -7.067 1.00 22.67 212 VAL B CA 1
ATOM 4711 C C . VAL B 1 212 ? -2.867 4.838 -8.433 1.00 28.41 212 VAL B C 1
ATOM 4712 O O . VAL B 1 212 ? -1.813 4.940 -9.069 1.00 30.26 212 VAL B O 1
ATOM 4716 N N . GLN B 1 213 ? -3.915 4.162 -8.912 1.00 27.67 213 GLN B N 1
ATOM 4717 C CA . GLN B 1 213 ? -3.864 3.650 -10.278 1.00 26.24 213 GLN B CA 1
ATOM 4718 C C . GLN B 1 213 ? -4.035 4.778 -11.286 1.00 31.75 213 GLN B C 1
ATOM 4719 O O . GLN B 1 213 ? -3.339 4.812 -12.309 1.00 31.34 213 GLN B O 1
ATOM 4725 N N . ALA B 1 214 ? -4.940 5.723 -11.007 1.00 29.57 214 ALA B N 1
ATOM 4726 C CA . ALA B 1 214 ? -5.117 6.859 -11.905 1.00 30.20 214 ALA B CA 1
ATOM 4727 C C . ALA B 1 214 ? -3.905 7.782 -11.873 1.00 32.21 214 ALA B C 1
ATOM 4728 O O . ALA B 1 214 ? -3.485 8.300 -12.916 1.00 34.66 214 ALA B O 1
ATOM 4730 N N . LEU B 1 215 ? -3.331 8.005 -10.685 1.00 27.37 215 LEU B N 1
ATOM 4731 C CA . LEU B 1 215 ? -2.114 8.805 -10.591 1.00 26.37 215 LEU B CA 1
ATOM 4732 C C . LEU B 1 215 ? -0.937 8.109 -11.254 1.00 28.31 215 LEU B C 1
ATOM 4733 O O . LEU B 1 215 ? -0.058 8.779 -11.809 1.00 30.50 215 LEU B O 1
ATOM 4738 N N . ASP B 1 216 ? -0.903 6.777 -11.190 1.00 27.11 216 ASP B N 1
ATOM 4739 C CA . ASP B 1 216 ? 0.195 5.971 -11.718 1.00 25.79 216 ASP B CA 1
ATOM 4740 C C . ASP B 1 216 ? 1.506 6.267 -10.995 1.00 24.95 216 ASP B C 1
ATOM 4741 O O . ASP B 1 216 ? 2.589 6.133 -11.568 1.00 30.00 216 ASP B O 1
ATOM 4746 N N . CYS B 1 217 ? 1.425 6.670 -9.730 1.00 22.13 217 CYS B N 1
ATOM 4747 C CA . CYS B 1 217 ? 2.630 6.872 -8.943 1.00 25.89 217 CYS B CA 1
ATOM 4748 C C . CYS B 1 217 ? 3.265 5.528 -8.601 1.00 29.35 217 CYS B C 1
ATOM 4749 O O . CYS B 1 217 ? 2.592 4.497 -8.517 1.00 31.33 217 CYS B O 1
ATOM 4752 N N . ASP B 1 218 ? 4.583 5.547 -8.412 1.00 24.02 218 ASP B N 1
ATOM 4753 C CA . ASP B 1 218 ? 5.309 4.328 -8.090 1.00 25.70 218 ASP B CA 1
ATOM 4754 C C . ASP B 1 218 ? 5.348 4.053 -6.593 1.00 21.57 218 ASP B C 1
ATOM 4755 O O . ASP B 1 218 ? 5.318 2.886 -6.180 1.00 24.93 218 ASP B O 1
ATOM 4760 N N . PHE B 1 219 ? 5.397 5.103 -5.775 1.00 20.67 219 PHE B N 1
ATOM 4761 C CA . PHE B 1 219 ? 5.315 4.991 -4.326 1.00 20.05 219 PHE B CA 1
ATOM 4762 C C . PHE B 1 219 ? 4.352 6.056 -3.823 1.00 20.25 219 PHE B C 1
ATOM 4763 O O . PHE B 1 219 ? 4.320 7.168 -4.355 1.00 20.36 219 PHE B O 1
ATOM 4771 N N . TYR B 1 220 ? 3.569 5.711 -2.805 1.00 20.90 220 TYR B N 1
ATOM 4772 C CA . TYR B 1 220 ? 2.677 6.659 -2.145 1.00 19.33 220 TYR B CA 1
ATOM 4773 C C . TYR B 1 220 ? 2.711 6.370 -0.651 1.00 18.88 220 TYR B C 1
ATOM 4774 O O . TYR B 1 220 ? 2.637 5.206 -0.250 1.00 22.66 220 TYR B O 1
ATOM 4783 N N . VAL B 1 221 ? 2.829 7.411 0.175 1.00 16.87 221 VAL B N 1
ATOM 4784 C CA . VAL B 1 221 ? 2.960 7.211 1.616 1.00 17.42 221 VAL B CA 1
ATOM 4785 C C . VAL B 1 221 ? 2.054 8.191 2.358 1.00 22.24 221 VAL B C 1
ATOM 4786 O O . VAL B 1 221 ? 1.865 9.334 1.921 1.00 19.78 221 VAL B O 1
ATOM 4790 N N . PHE B 1 222 ? 1.468 7.732 3.469 1.00 21.21 222 PHE B N 1
ATOM 4791 C CA . PHE B 1 222 ? 0.720 8.626 4.347 1.00 21.02 222 PHE B CA 1
ATOM 4792 C C . PHE B 1 222 ? 0.708 8.090 5.777 1.00 18.40 222 PHE B C 1
ATOM 4793 O O . PHE B 1 222 ? 1.115 6.958 6.050 1.00 20.05 222 PHE B O 1
ATOM 4801 N N . SER B 1 223 ? 0.224 8.938 6.690 1.00 18.47 223 SER B N 1
ATOM 4802 C CA . SER B 1 223 ? 0.285 8.720 8.131 1.00 19.77 223 SER B CA 1
ATOM 4803 C C . SER B 1 223 ? -1.109 8.504 8.706 1.00 21.96 223 SER B C 1
ATOM 4804 O O . SER B 1 223 ? -2.051 9.221 8.357 1.00 23.04 223 SER B O 1
ATOM 4807 N N . GLY B 1 224 ? -1.226 7.542 9.623 1.00 21.32 224 GLY B N 1
ATOM 4808 C CA . GLY B 1 224 ? -2.529 7.253 10.205 1.00 18.29 224 GLY B CA 1
ATOM 4809 C C . GLY B 1 224 ? -3.037 8.359 11.113 1.00 18.51 224 GLY B C 1
ATOM 4810 O O . GLY B 1 224 ? -4.234 8.658 11.126 1.00 18.24 224 GLY B O 1
ATOM 4811 N N . HIS B 1 225 ? -2.142 8.997 11.866 1.00 18.57 225 HIS B N 1
ATOM 4812 C CA . HIS B 1 225 ? -2.601 9.927 12.896 1.00 20.05 225 HIS B CA 1
ATOM 4813 C C . HIS B 1 225 ? -3.137 11.227 12.312 1.00 19.89 225 HIS B C 1
ATOM 4814 O O . HIS B 1 225 ? -3.853 11.957 13.009 1.00 19.00 225 HIS B O 1
ATOM 4821 N N . LYS B 1 226 ? -2.808 11.544 11.062 1.00 17.49 226 LYS B N 1
ATOM 4822 C CA . LYS B 1 226 ? -3.394 12.707 10.409 1.00 18.85 226 LYS B CA 1
ATOM 4823 C C . LYS B 1 226 ? -4.702 12.375 9.714 1.00 19.65 226 LYS B C 1
ATOM 4824 O O . LYS B 1 226 ? -5.447 13.291 9.349 1.00 22.65 226 LYS B O 1
ATOM 4830 N N . LEU B 1 227 ? -4.992 11.088 9.545 1.00 18.35 227 LEU B N 1
ATOM 4831 C CA . LEU B 1 227 ? -6.244 10.597 8.975 1.00 17.04 227 LEU B CA 1
ATOM 4832 C C . LEU B 1 227 ? -7.191 10.123 10.072 1.00 18.27 227 LEU B C 1
ATOM 4833 O O . LEU B 1 227 ? -7.811 9.063 9.975 1.00 20.87 227 LEU B O 1
ATOM 4838 N N . TYR B 1 228 ? -7.288 10.900 11.151 1.00 20.30 228 TYR B N 1
ATOM 4839 C CA . TYR B 1 228 ? -8.201 10.639 12.262 1.00 19.67 228 TYR B CA 1
ATOM 4840 C C . TYR B 1 228 ? -7.954 9.281 12.922 1.00 21.12 228 TYR B C 1
ATOM 4841 O O . TYR B 1 228 ? -8.842 8.734 13.575 1.00 19.90 228 TYR B O 1
ATOM 4850 N N . GLY B 1 229 ? -6.745 8.730 12.796 1.00 18.11 229 GLY B N 1
ATOM 4851 C CA . GLY B 1 229 ? -6.445 7.423 13.336 1.00 19.93 229 GLY B CA 1
ATOM 4852 C C . GLY B 1 229 ? -5.359 7.430 14.401 1.00 16.63 229 GLY B C 1
ATOM 4853 O O . GLY B 1 229 ? -4.856 8.481 14.812 1.00 17.61 229 GLY B O 1
ATOM 4854 N N . PRO B 1 230 ? -4.991 6.241 14.878 1.00 20.26 230 PRO B N 1
ATOM 4855 C CA . PRO B 1 230 ? -4.014 6.145 15.968 1.00 16.59 230 PRO B CA 1
ATOM 4856 C C . PRO B 1 230 ? -2.628 6.600 15.543 1.00 20.35 230 PRO B C 1
ATOM 4857 O O . PRO B 1 230 ? -2.284 6.648 14.361 1.00 21.72 230 PRO B O 1
ATOM 4861 N N . THR B 1 231 ? -1.827 6.925 16.553 1.00 17.16 231 THR B N 1
ATOM 4862 C CA . THR B 1 231 ? -0.404 7.158 16.360 1.00 16.96 231 THR B CA 1
ATOM 4863 C C . THR B 1 231 ? 0.314 5.833 16.091 1.00 18.02 231 THR B C 1
ATOM 4864 O O . THR B 1 231 ? -0.216 4.742 16.326 1.00 19.69 231 THR B O 1
ATOM 4868 N N . GLY B 1 232 ? 1.548 5.948 15.593 1.00 18.97 232 GLY B N 1
ATOM 4869 C CA . GLY B 1 232 ? 2.403 4.792 15.406 1.00 22.56 232 GLY B CA 1
ATOM 4870 C C . GLY B 1 232 ? 2.052 3.885 14.245 1.00 17.14 232 GLY B C 1
ATOM 4871 O O . GLY B 1 232 ? 2.475 2.724 14.239 1.00 22.06 232 GLY B O 1
ATOM 4872 N N . ILE B 1 233 ? 1.287 4.363 13.261 1.00 17.06 233 ILE B N 1
ATOM 4873 C CA . ILE B 1 233 ? 0.951 3.529 12.109 1.00 19.20 233 ILE B CA 1
ATOM 4874 C C . ILE B 1 233 ? 0.810 4.412 10.877 1.00 20.73 233 ILE B C 1
ATOM 4875 O O . ILE B 1 233 ? 0.303 5.537 10.949 1.00 22.94 233 ILE B O 1
ATOM 4880 N N . GLY B 1 234 ? 1.282 3.897 9.743 1.00 19.26 234 GLY B N 1
ATOM 4881 C CA . GLY B 1 234 ? 1.173 4.574 8.469 1.00 18.69 234 GLY B CA 1
ATOM 4882 C C . GLY B 1 234 ? 1.136 3.545 7.358 1.00 21.74 234 GLY B C 1
ATOM 4883 O O . GLY B 1 234 ? 1.205 2.338 7.602 1.00 19.56 234 GLY B O 1
ATOM 4884 N N . ILE B 1 235 ? 1.027 4.028 6.123 1.00 19.64 235 ILE B N 1
ATOM 4885 C CA . ILE B 1 235 ? 0.892 3.153 4.965 1.00 19.28 235 ILE B CA 1
ATOM 4886 C C . ILE B 1 235 ? 1.902 3.561 3.905 1.00 22.75 235 ILE B C 1
ATOM 4887 O O . ILE B 1 235 ? 2.046 4.749 3.597 1.00 19.85 235 ILE B O 1
ATOM 4892 N N . LEU B 1 236 ? 2.589 2.575 3.339 1.00 18.23 236 LEU B N 1
ATOM 4893 C CA . LEU B 1 236 ? 3.410 2.765 2.153 1.00 18.60 236 LEU B CA 1
ATOM 4894 C C . LEU B 1 236 ? 2.852 1.897 1.036 1.00 22.46 236 LEU B C 1
ATOM 4895 O O . LEU B 1 236 ? 2.759 0.672 1.188 1.00 21.40 236 LEU B O 1
ATOM 4900 N N . TYR B 1 237 ? 2.468 2.534 -0.069 1.00 19.04 237 TYR B N 1
ATOM 4901 C CA . TYR B 1 237 ? 2.069 1.847 -1.291 1.00 21.18 237 TYR B CA 1
ATOM 4902 C C . TYR B 1 237 ? 3.257 1.809 -2.238 1.00 23.70 237 TYR B C 1
ATOM 4903 O O . TYR B 1 237 ? 3.918 2.831 -2.448 1.00 21.11 237 TYR B O 1
ATOM 4912 N N . VAL B 1 238 ? 3.530 0.633 -2.801 1.00 21.15 238 VAL B N 1
ATOM 4913 C CA . VAL B 1 238 ? 4.555 0.459 -3.824 1.00 21.72 238 VAL B CA 1
ATOM 4914 C C . VAL B 1 238 ? 3.967 -0.396 -4.935 1.00 22.33 238 VAL B C 1
ATOM 4915 O O . VAL B 1 238 ? 3.349 -1.430 -4.659 1.00 24.68 238 VAL B O 1
ATOM 4919 N N . LYS B 1 239 ? 4.159 0.031 -6.186 1.00 22.44 239 LYS B N 1
ATOM 4920 C CA . LYS B 1 239 ? 3.771 -0.792 -7.325 1.00 24.67 239 LYS B CA 1
ATOM 4921 C C . LYS B 1 239 ? 4.361 -2.189 -7.199 1.00 27.72 239 LYS B C 1
ATOM 4922 O O . LYS B 1 239 ? 5.529 -2.353 -6.836 1.00 27.54 239 LYS B O 1
ATOM 4928 N N . GLU B 1 240 ? 3.539 -3.195 -7.520 1.00 31.68 240 GLU B N 1
ATOM 4929 C CA . GLU B 1 240 ? 3.911 -4.588 -7.273 1.00 29.42 240 GLU B CA 1
ATOM 4930 C C . GLU B 1 240 ? 5.221 -4.959 -7.961 1.00 30.30 240 GLU B C 1
ATOM 4931 O O . GLU B 1 240 ? 6.071 -5.630 -7.363 1.00 31.37 240 GLU B O 1
ATOM 4937 N N . ALA B 1 241 ? 5.403 -4.532 -9.213 1.00 29.54 241 ALA B N 1
ATOM 4938 C CA . ALA B 1 241 ? 6.613 -4.892 -9.945 1.00 37.98 241 ALA B CA 1
ATOM 4939 C C . ALA B 1 241 ? 7.858 -4.339 -9.262 1.00 38.92 241 ALA B C 1
ATOM 4940 O O . ALA B 1 241 ? 8.896 -5.008 -9.211 1.00 38.84 241 ALA B O 1
ATOM 4942 N N . LEU B 1 242 ? 7.770 -3.120 -8.724 1.00 30.12 242 LEU B N 1
ATOM 4943 C CA . LEU B 1 242 ? 8.894 -2.555 -7.985 1.00 30.11 242 LEU B CA 1
ATOM 4944 C C . LEU B 1 242 ? 9.040 -3.210 -6.619 1.00 30.03 242 LEU B C 1
ATOM 4945 O O . LEU B 1 242 ? 10.156 -3.521 -6.188 1.00 28.69 242 LEU B O 1
ATOM 4950 N N . LEU B 1 243 ? 7.919 -3.410 -5.920 1.00 24.29 243 LEU B N 1
ATOM 4951 C CA . LEU B 1 243 ? 7.971 -3.885 -4.542 1.00 26.91 243 LEU B CA 1
ATOM 4952 C C . LEU B 1 243 ? 8.627 -5.255 -4.450 1.00 29.43 243 LEU B C 1
ATOM 4953 O O . LEU B 1 243 ? 9.405 -5.520 -3.527 1.00 29.70 243 LEU B O 1
ATOM 4958 N N . GLN B 1 244 ? 8.322 -6.139 -5.391 1.00 26.90 244 GLN B N 1
ATOM 4959 C CA . GLN B 1 244 ? 8.865 -7.488 -5.321 1.00 31.71 244 GLN B CA 1
ATOM 4960 C C . GLN B 1 244 ? 10.333 -7.557 -5.713 1.00 34.38 244 GLN B C 1
ATOM 4961 O O . GLN B 1 244 ? 10.955 -8.607 -5.523 1.00 36.92 244 GLN B O 1
ATOM 4967 N N . GLU B 1 245 ? 10.904 -6.477 -6.247 1.00 29.28 245 GLU B N 1
ATOM 4968 C CA . GLU B 1 245 ? 12.334 -6.433 -6.522 1.00 31.91 245 GLU B CA 1
ATOM 4969 C C . GLU B 1 245 ? 13.134 -5.756 -5.415 1.00 30.73 245 GLU B C 1
ATOM 4970 O O . GLU B 1 245 ? 14.365 -5.848 -5.419 1.00 34.75 245 GLU B O 1
ATOM 4976 N N . MET B 1 246 ? 12.474 -5.097 -4.471 1.00 27.69 246 MET B N 1
ATOM 4977 C CA . MET B 1 246 ? 13.187 -4.360 -3.434 1.00 28.45 246 MET B CA 1
ATOM 4978 C C . MET B 1 246 ? 13.850 -5.320 -2.451 1.00 26.52 246 MET B C 1
ATOM 4979 O O . MET B 1 246 ? 13.177 -6.204 -1.900 1.00 27.02 246 MET B O 1
ATOM 4984 N N . PRO B 1 247 ? 15.148 -5.177 -2.198 1.00 28.28 247 PRO B N 1
ATOM 4985 C CA . PRO B 1 247 ? 15.843 -6.094 -1.291 1.00 31.56 247 PRO B CA 1
ATOM 4986 C C . PRO B 1 247 ? 15.680 -5.658 0.153 1.00 36.65 247 PRO B C 1
ATOM 4987 O O . PRO B 1 247 ? 15.283 -4.513 0.425 1.00 32.03 247 PRO B O 1
ATOM 4991 N N . PRO B 1 248 ? 15.966 -6.538 1.110 1.00 38.26 248 PRO B N 1
ATOM 4992 C CA . PRO B 1 248 ? 15.892 -6.133 2.516 1.00 41.29 248 PRO B CA 1
ATOM 4993 C C . PRO B 1 248 ? 17.025 -5.186 2.874 1.00 46.29 248 PRO B C 1
ATOM 4994 O O . PRO B 1 248 ? 18.090 -5.188 2.251 1.00 46.39 248 PRO B O 1
ATOM 4998 N N . TRP B 1 249 ? 16.776 -4.356 3.886 1.00 54.06 249 TRP B N 1
ATOM 4999 C CA . TRP B 1 249 ? 17.801 -3.443 4.378 1.00 60.32 249 TRP B CA 1
ATOM 5000 C C . TRP B 1 249 ? 18.236 -3.846 5.783 1.00 67.80 249 TRP B C 1
ATOM 5001 O O . TRP B 1 249 ? 19.278 -4.491 5.946 1.00 66.05 249 TRP B O 1
ATOM 5012 N N . GLU B 1 250 ? 17.451 -3.480 6.798 1.00 67.03 250 GLU B N 1
ATOM 5013 C CA . GLU B 1 250 ? 17.759 -3.847 8.185 1.00 64.17 250 GLU B CA 1
ATOM 5014 C C . GLU B 1 250 ? 16.506 -3.972 9.051 1.00 62.30 250 GLU B C 1
ATOM 5015 O O . GLU B 1 250 ? 15.500 -3.299 8.823 1.00 65.44 250 GLU B O 1
ATOM 5021 N N . SER B 1 254 ? 6.538 -10.035 10.234 1.00 75.13 254 SER B N 1
ATOM 5022 C CA . SER B 1 254 ? 7.332 -11.200 9.861 1.00 73.38 254 SER B CA 1
ATOM 5023 C C . SER B 1 254 ? 8.332 -10.839 8.777 1.00 61.07 254 SER B C 1
ATOM 5024 O O . SER B 1 254 ? 7.991 -10.825 7.598 1.00 63.03 254 SER B O 1
ATOM 5027 N N . MET B 1 255 ? 9.568 -10.553 9.186 1.00 54.78 255 MET B N 1
ATOM 5028 C CA . MET B 1 255 ? 10.616 -10.084 8.287 1.00 42.41 255 MET B CA 1
ATOM 5029 C C . MET B 1 255 ? 11.820 -11.010 8.232 1.00 28.36 255 MET B C 1
ATOM 5030 O O . MET B 1 255 ? 12.262 -11.368 7.138 1.00 25.28 255 MET B O 1
ATOM 5035 N N . ILE B 1 256 ? 12.393 -11.378 9.380 1.00 25.32 256 ILE B N 1
ATOM 5036 C CA . ILE B 1 256 ? 13.324 -12.499 9.415 1.00 26.89 256 ILE B CA 1
ATOM 5037 C C . ILE B 1 256 ? 12.546 -13.792 9.213 1.00 27.22 256 ILE B C 1
ATOM 5038 O O . ILE B 1 256 ? 11.584 -14.073 9.940 1.00 31.84 256 ILE B O 1
ATOM 5043 N N . ALA B 1 257 ? 12.961 -14.593 8.228 1.00 24.40 257 ALA B N 1
ATOM 5044 C CA . ALA B 1 257 ? 12.327 -15.885 7.968 1.00 29.06 257 ALA B CA 1
ATOM 5045 C C . ALA B 1 257 ? 13.061 -17.033 8.661 1.00 29.68 257 ALA B C 1
ATOM 5046 O O . ALA B 1 257 ? 12.488 -17.724 9.509 1.00 31.04 257 ALA B O 1
ATOM 5048 N N . THR B 1 258 ? 14.323 -17.262 8.299 1.00 30.30 258 THR B N 1
ATOM 5049 C CA . THR B 1 258 ? 15.124 -18.312 8.910 1.00 25.53 258 THR B CA 1
ATOM 5050 C C . THR B 1 258 ? 16.468 -17.743 9.340 1.00 23.26 258 THR B C 1
ATOM 5051 O O . THR B 1 258 ? 16.974 -16.787 8.745 1.00 24.75 258 THR B O 1
ATOM 5055 N N . VAL B 1 259 ? 17.033 -18.327 10.394 1.00 22.09 259 VAL B N 1
ATOM 5056 C CA . VAL B 1 259 ? 18.336 -17.929 10.916 1.00 20.98 259 VAL B CA 1
ATOM 5057 C C . VAL B 1 259 ? 19.159 -19.180 11.167 1.00 21.94 259 VAL B C 1
ATOM 5058 O O . VAL B 1 259 ? 18.685 -20.119 11.816 1.00 25.18 259 VAL B O 1
ATOM 5062 N N . SER B 1 260 ? 20.390 -19.181 10.663 1.00 23.95 260 SER B N 1
ATOM 5063 C CA . SER B 1 260 ? 21.357 -20.238 10.898 1.00 27.24 260 SER B CA 1
ATOM 5064 C C . SER B 1 260 ? 22.679 -19.593 11.277 1.00 31.51 260 SER B C 1
ATOM 5065 O O . SER B 1 260 ? 23.080 -18.591 10.677 1.00 30.45 260 SER B O 1
ATOM 5068 N N . LEU B 1 261 ? 23.339 -20.148 12.294 1.00 29.94 261 LEU B N 1
ATOM 5069 C CA . LEU B 1 261 ? 24.642 -19.627 12.689 1.00 30.30 261 LEU B CA 1
ATOM 5070 C C . LEU B 1 261 ? 25.751 -20.051 11.739 1.00 36.78 261 LEU B C 1
ATOM 5071 O O . LEU B 1 261 ? 26.858 -19.508 11.823 1.00 40.44 261 LEU B O 1
ATOM 5076 N N . SER B 1 262 ? 25.482 -20.995 10.838 1.00 31.60 262 SER B N 1
ATOM 5077 C CA . SER B 1 262 ? 26.456 -21.420 9.843 1.00 33.23 262 SER B CA 1
ATOM 5078 C C . SER B 1 262 ? 26.081 -21.037 8.421 1.00 37.58 262 SER B C 1
ATOM 5079 O O . SER B 1 262 ? 26.975 -20.850 7.593 1.00 38.96 262 SER B O 1
ATOM 5082 N N . GLU B 1 263 ? 24.790 -20.902 8.117 1.00 35.63 263 GLU B N 1
ATOM 5083 C CA . GLU B 1 263 ? 24.342 -20.627 6.758 1.00 35.14 263 GLU B CA 1
ATOM 5084 C C . GLU B 1 263 ? 23.723 -19.247 6.586 1.00 36.17 263 GLU B C 1
ATOM 5085 O O . GLU B 1 263 ? 23.374 -18.879 5.460 1.00 37.17 263 GLU B O 1
ATOM 5091 N N . GLY B 1 264 ? 23.574 -18.477 7.654 1.00 30.40 264 GLY B N 1
ATOM 5092 C CA . GLY B 1 264 ? 23.085 -17.121 7.517 1.00 37.41 264 GLY B CA 1
ATOM 5093 C C . GLY B 1 264 ? 21.578 -17.018 7.649 1.00 42.83 264 GLY B C 1
ATOM 5094 O O . GLY B 1 264 ? 20.904 -17.882 8.217 1.00 46.54 264 GLY B O 1
ATOM 5095 N N . THR B 1 265 ? 21.042 -15.935 7.086 1.00 31.59 265 THR B N 1
ATOM 5096 C CA . THR B 1 265 ? 19.668 -15.519 7.334 1.00 30.16 265 THR B CA 1
ATOM 5097 C C . THR B 1 265 ? 18.914 -15.345 6.023 1.00 30.54 265 THR B C 1
ATOM 5098 O O . THR B 1 265 ? 19.480 -14.894 5.024 1.00 31.68 265 THR B O 1
ATOM 5102 N N . THR B 1 266 ? 17.639 -15.733 6.027 1.00 30.75 266 THR B N 1
ATOM 5103 C CA . THR B 1 266 ? 16.724 -15.451 4.934 1.00 30.92 266 THR B CA 1
ATOM 5104 C C . THR B 1 266 ? 15.566 -14.613 5.455 1.00 29.27 266 THR B C 1
ATOM 5105 O O . THR B 1 266 ? 15.260 -14.609 6.651 1.00 28.08 266 THR B O 1
ATOM 5109 N N . TRP B 1 267 ? 14.916 -13.911 4.534 1.00 28.66 267 TRP B N 1
ATOM 5110 C CA . TRP B 1 267 ? 13.871 -12.959 4.865 1.00 26.63 267 TRP B CA 1
ATOM 5111 C C . TRP B 1 267 ? 12.566 -13.357 4.189 1.00 27.22 267 TRP B C 1
ATOM 5112 O O . TRP B 1 267 ? 12.563 -14.054 3.171 1.00 29.75 267 TRP B O 1
ATOM 5123 N N . THR B 1 268 ? 11.453 -12.915 4.772 1.00 30.65 268 THR B N 1
ATOM 5124 C CA . THR B 1 268 ? 10.153 -13.168 4.172 1.00 28.54 268 THR B CA 1
ATOM 5125 C C . THR B 1 268 ? 9.977 -12.306 2.922 1.00 28.80 268 THR B C 1
ATOM 5126 O O . THR B 1 268 ? 10.757 -11.389 2.648 1.00 33.49 268 THR B O 1
ATOM 5130 N N . LYS B 1 269 ? 8.935 -12.611 2.153 1.00 25.65 269 LYS B N 1
ATOM 5131 C CA . LYS B 1 269 ? 8.655 -11.848 0.945 1.00 29.55 269 LYS B CA 1
ATOM 5132 C C . LYS B 1 269 ? 7.859 -10.584 1.270 1.00 29.07 269 LYS B C 1
ATOM 5133 O O . LYS B 1 269 ? 7.194 -10.483 2.303 1.00 27.63 269 LYS B O 1
ATOM 5139 N N . ALA B 1 270 ? 7.937 -9.612 0.362 1.00 29.65 270 ALA B N 1
ATOM 5140 C CA . ALA B 1 270 ? 7.169 -8.383 0.503 1.00 24.15 270 ALA B CA 1
ATOM 5141 C C . ALA B 1 270 ? 5.675 -8.673 0.348 1.00 27.74 270 ALA B C 1
ATOM 5142 O O . ALA B 1 270 ? 5.289 -9.600 -0.368 1.00 29.65 270 ALA B O 1
ATOM 5144 N N . PRO B 1 271 ? 4.801 -7.883 1.000 1.00 30.59 271 PRO B N 1
ATOM 5145 C CA . PRO B 1 271 ? 5.067 -6.709 1.840 1.00 25.19 271 PRO B CA 1
ATOM 5146 C C . PRO B 1 271 ? 5.597 -7.046 3.231 1.00 27.99 271 PRO B C 1
ATOM 5147 O O . PRO B 1 271 ? 6.190 -6.187 3.875 1.00 26.81 271 PRO B O 1
ATOM 5151 N N . TRP B 1 272 ? 5.387 -8.287 3.682 1.00 28.07 272 TRP B N 1
ATOM 5152 C CA . TRP B 1 272 ? 5.777 -8.656 5.039 1.00 26.69 272 TRP B CA 1
ATOM 5153 C C . TRP B 1 272 ? 7.275 -8.486 5.260 1.00 24.84 272 TRP B C 1
ATOM 5154 O O . TRP B 1 272 ?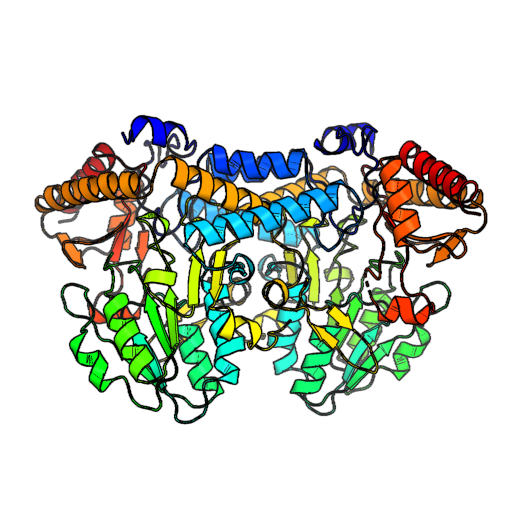 7.710 -8.219 6.388 1.00 23.98 272 TRP B O 1
ATOM 5165 N N . ARG B 1 273 ? 8.067 -8.593 4.189 1.00 24.51 273 ARG B N 1
ATOM 5166 C CA . ARG B 1 273 ? 9.507 -8.387 4.282 1.00 24.10 273 ARG B CA 1
ATOM 5167 C C . ARG B 1 273 ? 9.863 -7.092 4.999 1.00 26.57 273 ARG B C 1
ATOM 5168 O O . ARG B 1 273 ? 10.875 -7.027 5.700 1.00 23.65 273 ARG B O 1
ATOM 5176 N N . PHE B 1 274 ? 9.058 -6.049 4.834 1.00 25.13 274 PHE B N 1
ATOM 5177 C CA . PHE B 1 274 ? 9.393 -4.735 5.361 1.00 26.09 274 PHE B CA 1
ATOM 5178 C C . PHE B 1 274 ? 8.606 -4.396 6.620 1.00 28.01 274 PHE B C 1
ATOM 5179 O O . PHE B 1 274 ? 8.514 -3.221 6.992 1.00 28.46 274 PHE B O 1
ATOM 5187 N N . GLU B 1 275 ? 8.065 -5.408 7.295 1.00 22.85 275 GLU B N 1
ATOM 5188 C CA . GLU B 1 275 ? 7.347 -5.260 8.560 1.00 23.73 275 GLU B CA 1
ATOM 5189 C C . GLU B 1 275 ? 8.078 -6.090 9.615 1.00 28.49 275 GLU B C 1
ATOM 5190 O O . GLU B 1 275 ? 7.653 -7.191 9.972 1.00 26.81 275 GLU B O 1
ATOM 5196 N N . ALA B 1 276 ? 9.185 -5.546 10.115 1.00 31.96 276 ALA B N 1
ATOM 5197 C CA . ALA B 1 276 ? 10.026 -6.248 11.073 1.00 31.98 276 ALA B CA 1
ATOM 5198 C C . ALA B 1 276 ? 9.430 -6.204 12.475 1.00 30.02 276 ALA B C 1
ATOM 5199 O O . ALA B 1 276 ? 8.680 -5.289 12.831 1.00 31.69 276 ALA B O 1
ATOM 5201 N N . GLY B 1 277 ? 9.765 -7.222 13.271 1.00 30.01 277 GLY B N 1
ATOM 5202 C CA . GLY B 1 277 ? 9.341 -7.254 14.658 1.00 26.19 277 GLY B CA 1
ATOM 5203 C C . GLY B 1 277 ? 7.863 -7.569 14.810 1.00 24.63 277 GLY B C 1
ATOM 5204 O O . GLY B 1 277 ? 7.259 -8.282 14.003 1.00 30.95 277 GLY B O 1
ATOM 5205 N N . THR B 1 278 ? 7.270 -7.024 15.881 1.00 24.48 278 THR B N 1
ATOM 5206 C CA . THR B 1 278 ? 5.865 -7.260 16.196 1.00 25.18 278 THR B CA 1
ATOM 5207 C C . THR B 1 278 ? 5.012 -6.131 15.641 1.00 21.84 278 THR B C 1
ATOM 5208 O O . THR B 1 278 ? 5.286 -4.957 15.934 1.00 26.15 278 THR B O 1
ATOM 5212 N N . PRO B 1 279 ? 3.986 -6.439 14.846 1.00 22.14 279 PRO B N 1
ATOM 5213 C CA . PRO B 1 279 ? 3.130 -5.379 14.300 1.00 25.98 279 PRO B CA 1
ATOM 5214 C C . PRO B 1 279 ? 2.449 -4.587 15.404 1.00 25.17 279 PRO B C 1
ATOM 5215 O O . PRO B 1 279 ? 2.154 -5.104 16.484 1.00 22.49 279 PRO B O 1
ATOM 5219 N N . ASN B 1 280 ? 2.189 -3.313 15.113 1.00 21.74 280 ASN B N 1
ATOM 5220 C CA . ASN B 1 280 ? 1.376 -2.482 16.001 1.00 18.24 280 ASN B CA 1
ATOM 5221 C C . ASN B 1 280 ? -0.091 -2.799 15.728 1.00 18.12 280 ASN B C 1
ATOM 5222 O O . ASN B 1 280 ? -0.826 -2.031 15.104 1.00 18.72 280 ASN B O 1
ATOM 5227 N N . THR B 1 281 ? -0.522 -3.964 16.217 1.00 20.08 281 THR B N 1
ATOM 5228 C CA . THR B 1 281 ? -1.855 -4.449 15.884 1.00 20.57 281 THR B CA 1
ATOM 5229 C C . THR B 1 281 ? -2.934 -3.525 16.427 1.00 19.61 281 THR B C 1
ATOM 5230 O O . THR B 1 281 ? -3.972 -3.338 15.785 1.00 20.90 281 THR B O 1
ATOM 5234 N N . GLY B 1 282 ? -2.715 -2.943 17.608 1.00 20.25 282 GLY B N 1
ATOM 5235 C CA . GLY B 1 282 ? -3.674 -1.977 18.126 1.00 17.99 282 GLY B CA 1
ATOM 5236 C C . GLY B 1 282 ? -3.876 -0.806 17.182 1.00 20.27 282 GLY B C 1
ATOM 5237 O O . GLY B 1 282 ? -5.011 -0.436 16.862 1.00 20.47 282 GLY B O 1
ATOM 5238 N N . GLY B 1 283 ? -2.774 -0.222 16.706 1.00 18.11 283 GLY B N 1
ATOM 5239 C CA . GLY B 1 283 ? -2.876 0.888 15.772 1.00 21.54 283 GLY B CA 1
ATOM 5240 C C . GLY B 1 283 ? -3.451 0.483 14.427 1.00 19.42 283 GLY B C 1
ATOM 5241 O O . GLY B 1 283 ? -4.167 1.256 13.788 1.00 19.60 283 GLY B O 1
ATOM 5242 N N . ILE B 1 284 ? -3.154 -0.736 13.976 1.00 19.88 284 ILE B N 1
ATOM 5243 C CA . ILE B 1 284 ? -3.704 -1.198 12.704 1.00 21.03 284 ILE B CA 1
ATOM 5244 C C . ILE B 1 284 ? -5.223 -1.307 12.790 1.00 17.97 284 ILE B C 1
ATOM 5245 O O . ILE B 1 284 ? -5.948 -0.853 11.896 1.00 21.42 284 ILE B O 1
ATOM 5250 N N . ILE B 1 285 ? -5.727 -1.889 13.884 1.00 19.21 285 ILE B N 1
ATOM 5251 C CA . ILE B 1 285 ? -7.173 -2.006 14.073 1.00 19.77 285 ILE B CA 1
ATOM 5252 C C . ILE B 1 285 ? -7.821 -0.626 14.094 1.00 20.79 285 ILE B C 1
ATOM 5253 O O . ILE B 1 285 ? -8.884 -0.408 13.488 1.00 19.46 285 ILE B O 1
ATOM 5258 N N . GLY B 1 286 ? -7.205 0.322 14.805 1.00 18.17 286 GLY B N 1
ATOM 5259 C CA . GLY B 1 286 ? -7.734 1.676 14.837 1.00 18.19 286 GLY B CA 1
ATOM 5260 C C . GLY B 1 286 ? -7.665 2.364 13.487 1.00 21.22 286 GLY B C 1
ATOM 5261 O O . GLY B 1 286 ? -8.587 3.095 13.103 1.00 20.95 286 GLY B O 1
ATOM 5262 N N . LEU B 1 287 ? -6.573 2.148 12.747 1.00 18.98 287 LEU B N 1
ATOM 5263 C CA . LEU B 1 287 ? -6.494 2.682 11.391 1.00 20.44 287 LEU B CA 1
ATOM 5264 C C . LEU B 1 287 ? -7.619 2.146 10.519 1.00 23.29 287 LEU B C 1
ATOM 5265 O O . LEU B 1 287 ? -8.229 2.900 9.751 1.00 22.31 287 LEU B O 1
ATOM 5270 N N . GLY B 1 288 ? -7.893 0.842 10.608 1.00 18.80 288 GLY B N 1
ATOM 5271 C CA . GLY B 1 288 ? -9.012 0.284 9.866 1.00 20.15 288 GLY B CA 1
ATOM 5272 C C . GLY B 1 288 ? -10.314 0.992 10.178 1.00 23.05 288 GLY B C 1
ATOM 5273 O O . GLY B 1 288 ? -11.079 1.344 9.277 1.00 19.77 288 GLY B O 1
ATOM 5274 N N . ALA B 1 289 ? -10.573 1.229 11.464 1.00 19.11 289 ALA B N 1
ATOM 5275 C CA . ALA B 1 289 ? -11.793 1.934 11.846 1.00 18.30 289 ALA B CA 1
ATOM 5276 C C . ALA B 1 289 ? -11.811 3.370 11.330 1.00 19.57 289 ALA B C 1
ATOM 5277 O O . ALA B 1 289 ? -12.884 3.896 11.016 1.00 19.80 289 ALA B O 1
ATOM 5279 N N . ALA B 1 290 ? -10.650 4.018 11.232 1.00 19.58 290 ALA B N 1
ATOM 5280 C CA . ALA B 1 290 ? -10.614 5.381 10.713 1.00 17.66 290 ALA B CA 1
ATOM 5281 C C . ALA B 1 290 ? -10.965 5.412 9.235 1.00 18.94 290 ALA B C 1
ATOM 5282 O O . ALA B 1 290 ? -11.699 6.299 8.779 1.00 20.24 290 ALA B O 1
ATOM 5284 N N . LEU B 1 291 ? -10.443 4.453 8.468 1.00 24.07 291 LEU B N 1
ATOM 5285 C CA . LEU B 1 291 ? -10.803 4.366 7.058 1.00 21.30 291 LEU B CA 1
ATOM 5286 C C . LEU B 1 291 ? -12.294 4.119 6.885 1.00 20.53 291 LEU B C 1
ATOM 5287 O O . LEU B 1 291 ? -12.935 4.751 6.037 1.00 24.98 291 LEU B O 1
ATOM 5292 N N . GLU B 1 292 ? -12.862 3.201 7.679 1.00 19.66 292 GLU B N 1
ATOM 5293 C CA . GLU B 1 292 ? -14.308 2.973 7.637 1.00 19.35 292 GLU B CA 1
ATOM 5294 C C . GLU B 1 292 ? -15.075 4.252 7.943 1.00 22.98 292 GLU B C 1
ATOM 5295 O O . GLU B 1 292 ? -16.073 4.564 7.284 1.00 22.64 292 GLU B O 1
ATOM 5301 N N . TYR B 1 293 ? -14.648 4.978 8.976 1.00 19.94 293 TYR B N 1
ATOM 5302 C CA . TYR B 1 293 ? -15.356 6.189 9.380 1.00 17.36 293 TYR B CA 1
ATOM 5303 C C . TYR B 1 293 ? -15.333 7.231 8.269 1.00 18.24 293 TYR B C 1
ATOM 5304 O O . TYR B 1 293 ? -16.365 7.826 7.935 1.00 22.92 293 TYR B O 1
ATOM 5313 N N . VAL B 1 294 ? -14.156 7.468 7.691 1.00 19.70 294 VAL B N 1
ATOM 5314 C CA . VAL B 1 294 ? -14.029 8.477 6.646 1.00 21.08 294 VAL B CA 1
ATOM 5315 C C . VAL B 1 294 ? -14.831 8.076 5.413 1.00 25.45 294 VAL B C 1
ATOM 5316 O O . VAL B 1 294 ? -15.550 8.897 4.831 1.00 21.73 294 VAL B O 1
ATOM 5320 N N . SER B 1 295 ? -14.751 6.801 5.018 1.00 23.77 295 SER B N 1
ATOM 5321 C CA . SER B 1 295 ? -15.472 6.334 3.836 1.00 22.61 295 SER B CA 1
ATOM 5322 C C . SER B 1 295 ? -16.984 6.421 4.017 1.00 22.62 295 SER B C 1
ATOM 5323 O O . SER B 1 295 ? -17.706 6.674 3.046 1.00 27.35 295 SER B O 1
ATOM 5326 N N . ALA B 1 296 ? -17.479 6.226 5.242 1.00 24.00 296 ALA B N 1
ATOM 5327 C CA . ALA B 1 296 ? -18.916 6.344 5.483 1.00 22.40 296 ALA B CA 1
ATOM 5328 C C . ALA B 1 296 ? -19.393 7.788 5.378 1.00 27.22 296 ALA B C 1
ATOM 5329 O O . ALA B 1 296 ? -20.525 8.030 4.947 1.00 28.34 296 ALA B O 1
ATOM 5331 N N . LEU B 1 297 ? -18.562 8.753 5.780 1.00 24.83 297 LEU B N 1
ATOM 5332 C CA . LEU B 1 297 ? -18.904 10.157 5.565 1.00 23.22 297 LEU B CA 1
ATOM 5333 C C . LEU B 1 297 ? -18.877 10.506 4.084 1.00 23.66 297 LEU B C 1
ATOM 5334 O O . LEU B 1 297 ? -19.739 11.249 3.597 1.00 27.60 297 LEU B O 1
ATOM 5339 N N . GLY B 1 298 ? -17.892 9.988 3.356 1.00 22.22 298 GLY B N 1
ATOM 5340 C CA . GLY B 1 298 ? -17.755 10.269 1.943 1.00 23.69 298 GLY B CA 1
ATOM 5341 C C . GLY B 1 298 ? -16.710 11.332 1.699 1.00 24.63 298 GLY B C 1
ATOM 5342 O O . GLY B 1 298 ? -16.876 12.477 2.129 1.00 25.43 298 GLY B O 1
ATOM 5343 N N . LEU B 1 299 ? -15.620 10.969 1.020 1.00 23.31 299 LEU B N 1
ATOM 5344 C CA . LEU B 1 299 ? -14.532 11.924 0.849 1.00 21.99 299 LEU B CA 1
ATOM 5345 C C . LEU B 1 299 ? -14.932 13.097 -0.040 1.00 26.43 299 LEU B C 1
ATOM 5346 O O . LEU B 1 299 ? -14.401 14.202 0.124 1.00 25.79 299 LEU B O 1
ATOM 5351 N N . ASN B 1 300 ? -15.863 12.891 -0.978 1.00 26.58 300 ASN B N 1
ATOM 5352 C CA . ASN B 1 300 ? -16.334 14.017 -1.778 1.00 25.97 300 ASN B CA 1
ATOM 5353 C C . ASN B 1 300 ? -17.228 14.939 -0.962 1.00 26.53 300 ASN B C 1
ATOM 5354 O O . ASN B 1 300 ? -17.223 16.155 -1.182 1.00 25.22 300 ASN B O 1
ATOM 5359 N N . ASN B 1 301 ? -17.978 14.383 -0.004 1.00 21.27 301 ASN B N 1
ATOM 5360 C CA . ASN B 1 301 ? -18.730 15.217 0.929 1.00 25.30 301 ASN B CA 1
ATOM 5361 C C . ASN B 1 301 ? -17.795 16.005 1.836 1.00 25.39 301 ASN B C 1
ATOM 5362 O O . ASN B 1 301 ? -18.011 17.201 2.075 1.00 25.17 301 ASN B O 1
ATOM 5367 N N . ILE B 1 302 ? -16.768 15.337 2.364 1.00 22.38 302 ILE B N 1
ATOM 5368 C CA . ILE B 1 302 ? -15.753 16.003 3.176 1.00 22.17 302 ILE B CA 1
ATOM 5369 C C . ILE B 1 302 ? -15.109 17.142 2.391 1.00 21.54 302 ILE B C 1
ATOM 5370 O O . ILE B 1 302 ? -14.995 18.273 2.879 1.00 22.74 302 ILE B O 1
ATOM 5375 N N . ALA B 1 303 ? -14.694 16.858 1.152 1.00 22.83 303 ALA B N 1
ATOM 5376 C CA . ALA B 1 303 ? -14.040 17.868 0.322 1.00 23.20 303 ALA B CA 1
ATOM 5377 C C . ALA B 1 303 ? -14.934 19.082 0.094 1.00 24.60 303 ALA B C 1
ATOM 5378 O O . ALA B 1 303 ? -14.455 20.223 0.100 1.00 26.56 303 ALA B O 1
ATOM 5380 N N . GLU B 1 304 ? -16.228 18.858 -0.142 1.00 24.31 304 GLU B N 1
ATOM 5381 C CA . GLU B 1 304 ? -17.132 19.977 -0.383 1.00 26.48 304 GLU B CA 1
ATOM 5382 C C . GLU B 1 304 ? -17.271 20.848 0.859 1.00 23.77 304 GLU B C 1
ATOM 5383 O O . GLU B 1 304 ? -17.192 22.079 0.777 1.00 23.57 304 GLU B O 1
ATOM 5389 N N . TYR B 1 305 ? -17.480 20.223 2.021 1.00 22.15 305 TYR B N 1
ATOM 5390 C CA . TYR B 1 305 ? -17.616 20.985 3.256 1.00 20.60 305 TYR B CA 1
ATOM 5391 C C . TYR B 1 305 ? -16.346 21.774 3.560 1.00 21.16 305 TYR B C 1
ATOM 5392 O O . TYR B 1 305 ? -16.405 22.962 3.902 1.00 22.04 305 TYR B O 1
ATOM 5401 N N . GLU B 1 306 ? -15.183 21.126 3.442 1.00 22.57 306 GLU B N 1
ATOM 5402 C CA . GLU B 1 306 ? -13.933 21.802 3.772 1.00 23.69 306 GLU B CA 1
ATOM 5403 C C . GLU B 1 306 ? -13.647 22.951 2.815 1.00 22.18 306 GLU B C 1
ATOM 5404 O O . GLU B 1 306 ? -13.160 24.005 3.236 1.00 21.83 306 GLU B O 1
ATOM 5410 N N . GLN B 1 307 ? -13.958 22.779 1.528 1.00 23.50 307 GLN B N 1
ATOM 5411 C CA . GLN B 1 307 ? -13.706 23.855 0.574 1.00 23.46 307 GLN B CA 1
ATOM 5412 C C . GLN B 1 307 ? -14.567 25.074 0.875 1.00 23.51 307 GLN B C 1
ATOM 5413 O O . GLN B 1 307 ? -14.094 26.214 0.790 1.00 25.33 307 GLN B O 1
ATOM 5419 N N . ASN B 1 308 ? -15.836 24.859 1.221 1.00 22.37 308 ASN B N 1
ATOM 5420 C CA . ASN B 1 308 ? -16.686 25.991 1.568 1.00 23.80 308 ASN B CA 1
ATOM 5421 C C . ASN B 1 308 ? -16.215 26.661 2.855 1.00 21.99 308 ASN B C 1
ATOM 5422 O O . ASN B 1 308 ? -16.245 27.894 2.967 1.00 24.01 308 ASN B O 1
ATOM 5427 N N . LEU B 1 309 ? -15.772 25.867 3.835 1.00 23.02 309 LEU B N 1
ATOM 5428 C CA . LEU B 1 309 ? -15.218 26.441 5.059 1.00 22.31 309 LEU B CA 1
ATOM 5429 C C . LEU B 1 309 ? -13.971 27.263 4.764 1.00 21.22 309 LEU B C 1
ATOM 5430 O O . LEU B 1 309 ? -13.794 28.357 5.313 1.00 20.82 309 LEU B O 1
ATOM 5435 N N . MET B 1 310 ? -13.098 26.750 3.895 1.00 20.54 310 MET B N 1
ATOM 5436 C CA . MET B 1 310 ? -11.903 27.494 3.514 1.00 25.18 310 MET B CA 1
ATOM 5437 C C . MET B 1 310 ? -12.261 28.811 2.838 1.00 26.06 310 MET B C 1
ATOM 5438 O O . MET B 1 310 ? -11.658 29.849 3.137 1.00 22.39 310 MET B O 1
ATOM 5443 N N . HIS B 1 311 ? -13.228 28.786 1.913 1.00 24.68 311 HIS B N 1
ATOM 5444 C CA . HIS B 1 311 ? -13.661 30.018 1.258 1.00 27.26 311 HIS B CA 1
ATOM 5445 C C . HIS B 1 311 ? -14.180 31.024 2.273 1.00 23.94 311 HIS B C 1
ATOM 5446 O O . HIS B 1 311 ? -13.890 32.221 2.177 1.00 24.29 311 HIS B O 1
ATOM 5453 N N . TYR B 1 312 ? -14.948 30.554 3.255 1.00 23.45 312 TYR B N 1
ATOM 5454 C CA . TYR B 1 312 ? -15.458 31.451 4.284 1.00 24.20 312 TYR B CA 1
ATOM 5455 C C . TYR B 1 312 ? -14.318 32.037 5.099 1.00 25.16 312 TYR B C 1
ATOM 5456 O O . TYR B 1 312 ? -14.285 33.247 5.351 1.00 24.35 312 TYR B O 1
ATOM 5465 N N . ALA B 1 313 ? -13.358 31.195 5.494 1.00 22.67 313 ALA B N 1
ATOM 5466 C CA . ALA B 1 313 ? -12.240 31.662 6.309 1.00 24.05 313 ALA B CA 1
ATOM 5467 C C . ALA B 1 313 ? -11.424 32.717 5.576 1.00 26.57 313 ALA B C 1
ATOM 5468 O O . ALA B 1 313 ? -11.079 33.757 6.146 1.00 28.54 313 ALA B O 1
ATOM 5470 N N . LEU B 1 314 ? -11.107 32.467 4.303 1.00 22.91 314 LEU B N 1
ATOM 5471 C CA . LEU B 1 314 ? -10.304 33.427 3.552 1.00 22.52 314 LEU B CA 1
ATOM 5472 C C . LEU B 1 314 ? -11.047 34.744 3.372 1.00 27.03 314 LEU B C 1
ATOM 5473 O O . LEU B 1 314 ? -10.439 35.820 3.433 1.00 29.12 314 LEU B O 1
ATOM 5478 N N . SER B 1 315 ? -12.361 34.680 3.159 1.00 27.91 315 SER B N 1
ATOM 5479 C CA . SER B 1 315 ? -13.143 35.904 3.027 1.00 28.52 315 SER B CA 1
ATOM 5480 C C . SER B 1 315 ? -13.164 36.687 4.332 1.00 27.19 315 SER B C 1
ATOM 5481 O O . SER B 1 315 ? -13.054 37.918 4.325 1.00 29.63 315 SER B O 1
ATOM 5484 N N . GLN B 1 316 ? -13.305 35.993 5.462 1.00 23.63 316 GLN B N 1
ATOM 5485 C CA . GLN B 1 316 ? -13.348 36.677 6.750 1.00 25.33 316 GLN B CA 1
ATOM 5486 C C . GLN B 1 316 ? -11.983 37.219 7.157 1.00 22.47 316 GLN B C 1
ATOM 5487 O O . GLN B 1 316 ? -11.908 38.281 7.789 1.00 29.16 316 GLN B O 1
ATOM 5493 N N . LEU B 1 317 ? -10.902 36.517 6.813 1.00 23.97 317 LEU B N 1
ATOM 5494 C CA . LEU B 1 317 ? -9.568 36.982 7.174 1.00 20.80 317 LEU B CA 1
ATOM 5495 C C . LEU B 1 317 ? -9.177 38.273 6.467 1.00 30.94 317 LEU B C 1
ATOM 5496 O O . LEU B 1 317 ? -8.208 38.915 6.887 1.00 28.11 317 LEU B O 1
ATOM 5501 N N . GLU B 1 318 ? -9.910 38.676 5.425 1.00 28.27 318 GLU B N 1
ATOM 5502 C CA . GLU B 1 318 ? -9.645 39.954 4.773 1.00 30.07 318 GLU B CA 1
ATOM 5503 C C . GLU B 1 318 ? -9.881 41.135 5.704 1.00 28.71 318 GLU B C 1
ATOM 5504 O O . GLU B 1 318 ? -9.387 42.234 5.430 1.00 37.88 318 GLU B O 1
ATOM 5510 N N . SER B 1 319 ? -10.619 40.939 6.793 1.00 30.00 319 SER B N 1
ATOM 5511 C CA . SER B 1 319 ? -10.914 42.008 7.737 1.00 36.52 319 SER B CA 1
ATOM 5512 C C . SER B 1 319 ? -9.872 42.130 8.845 1.00 41.37 319 SER B C 1
ATOM 5513 O O . SER B 1 319 ? -10.099 42.869 9.810 1.00 38.41 319 SER B O 1
ATOM 5516 N N . VAL B 1 320 ? -8.749 41.431 8.739 1.00 34.16 320 VAL B N 1
ATOM 5517 C CA . VAL B 1 320 ? -7.693 41.475 9.748 1.00 28.85 320 VAL B CA 1
ATOM 5518 C C . VAL B 1 320 ? -6.601 42.417 9.253 1.00 29.49 320 VAL B C 1
ATOM 5519 O O . VAL B 1 320 ? -5.980 42.133 8.218 1.00 29.49 320 VAL B O 1
ATOM 5523 N N . PRO B 1 321 ? -6.330 43.523 9.945 1.00 33.08 321 PRO B N 1
ATOM 5524 C CA . PRO B 1 321 ? -5.238 44.405 9.523 1.00 31.77 321 PRO B CA 1
ATOM 5525 C C . PRO B 1 321 ? -3.883 43.736 9.696 1.00 29.22 321 PRO B C 1
ATOM 5526 O O . PRO B 1 321 ? -3.672 42.945 10.617 1.00 31.41 321 PRO B O 1
ATOM 5530 N N . ASP B 1 322 ? -2.960 44.075 8.792 1.00 29.84 322 ASP B N 1
ATOM 5531 C CA . ASP B 1 322 ? -1.552 43.679 8.848 1.00 32.36 322 ASP B CA 1
ATOM 5532 C C . ASP B 1 322 ? -1.341 42.176 8.707 1.00 28.41 322 ASP B C 1
ATOM 5533 O O . ASP B 1 322 ? -0.279 41.663 9.076 1.00 28.66 322 ASP B O 1
ATOM 5538 N N . LEU B 1 323 ? -2.316 41.454 8.170 1.00 25.84 323 LEU B N 1
ATOM 5539 C CA . LEU B 1 323 ? -2.213 40.008 8.028 1.00 28.14 323 LEU B CA 1
ATOM 5540 C C . LEU B 1 323 ? -1.595 39.652 6.681 1.00 30.56 323 LEU B C 1
ATOM 5541 O O . LEU B 1 323 ? -2.079 40.089 5.633 1.00 32.50 323 LEU B O 1
ATOM 5546 N N . THR B 1 324 ? -0.525 38.863 6.712 1.00 23.93 324 THR B N 1
ATOM 5547 C CA . THR B 1 324 ? 0.084 38.309 5.509 1.00 26.05 324 THR B CA 1
ATOM 5548 C C . THR B 1 324 ? -0.303 36.840 5.406 1.00 24.87 324 THR B C 1
ATOM 5549 O O . THR B 1 324 ? -0.066 36.075 6.343 1.00 23.17 324 THR B O 1
ATOM 5553 N N . LEU B 1 325 ? -0.899 36.450 4.280 1.00 25.37 325 LEU B N 1
ATOM 5554 C CA . LEU B 1 325 ? -1.156 35.049 3.976 1.00 26.77 325 LEU B CA 1
ATOM 5555 C C . LEU B 1 325 ? -0.117 34.537 2.987 1.00 25.87 325 LEU B C 1
ATOM 5556 O O . LEU B 1 325 ? 0.380 35.284 2.142 1.00 27.11 325 LEU B O 1
ATOM 5561 N N . TYR B 1 326 ? 0.210 33.251 3.104 1.00 26.68 326 TYR B N 1
ATOM 5562 C CA . TYR B 1 326 ? 1.149 32.588 2.206 1.00 22.64 326 TYR B CA 1
ATOM 5563 C C . TYR B 1 326 ? 0.449 31.407 1.552 1.00 26.97 326 TYR B C 1
ATOM 5564 O O . TYR B 1 326 ? -0.223 30.625 2.233 1.00 30.87 326 TYR B O 1
ATOM 5573 N N . GLY B 1 327 ? 0.601 31.277 0.237 1.00 26.29 327 GLY B N 1
ATOM 5574 C CA . GLY B 1 327 ? -0.006 30.177 -0.472 1.00 23.42 327 GLY B CA 1
ATOM 5575 C C . GLY B 1 327 ? -1.010 30.615 -1.517 1.00 29.05 327 GLY B C 1
ATOM 5576 O O . GLY B 1 327 ? -1.386 31.789 -1.605 1.00 26.75 327 GLY B O 1
ATOM 5577 N N . PRO B 1 328 ? -1.471 29.663 -2.325 1.00 26.67 328 PRO B N 1
ATOM 5578 C CA . PRO B 1 328 ? -2.357 29.986 -3.446 1.00 28.78 328 PRO B CA 1
ATOM 5579 C C . PRO B 1 328 ? -3.803 30.135 -2.994 1.00 27.60 328 PRO B C 1
ATOM 5580 O O . PRO B 1 328 ? -4.181 29.775 -1.879 1.00 29.92 328 PRO B O 1
ATOM 5584 N N . GLN B 1 329 ? -4.621 30.660 -3.910 1.00 38.13 329 GLN B N 1
ATOM 5585 C CA . GLN B 1 329 ? -6.030 30.887 -3.603 1.00 43.05 329 GLN B CA 1
ATOM 5586 C C . GLN B 1 329 ? -6.780 29.574 -3.402 1.00 38.23 329 GLN B C 1
ATOM 5587 O O . GLN B 1 329 ? -7.678 29.494 -2.554 1.00 39.93 329 GLN B O 1
ATOM 5593 N N . ASN B 1 330 ? -6.428 28.538 -4.163 1.00 30.77 330 ASN B N 1
ATOM 5594 C CA . ASN B 1 330 ? -7.083 27.229 -4.080 1.00 35.53 330 ASN B CA 1
ATOM 5595 C C . ASN B 1 330 ? -6.408 26.291 -3.084 1.00 38.75 330 ASN B C 1
ATOM 5596 O O . ASN B 1 330 ? -6.284 25.091 -3.340 1.00 44.71 330 ASN B O 1
ATOM 5601 N N . ARG B 1 331 ? -5.983 26.806 -1.935 1.00 35.98 331 ARG B N 1
ATOM 5602 C CA . ARG B 1 331 ? -5.314 25.991 -0.930 1.00 29.36 331 ARG B CA 1
ATOM 5603 C C . ARG B 1 331 ? -6.260 24.951 -0.337 1.00 28.83 331 ARG B C 1
ATOM 5604 O O . ARG B 1 331 ? -7.474 25.158 -0.245 1.00 28.68 331 ARG B O 1
ATOM 5612 N N . LEU B 1 332 ? -5.683 23.824 0.074 1.00 23.03 332 LEU B N 1
ATOM 5613 C CA . LEU B 1 332 ? -6.400 22.751 0.753 1.00 23.74 332 LEU B CA 1
ATOM 5614 C C . LEU B 1 332 ? -5.961 22.659 2.207 1.00 24.19 332 LEU B C 1
ATOM 5615 O O . LEU B 1 332 ? -4.763 22.565 2.494 1.00 25.19 332 LEU B O 1
ATOM 5620 N N . GLY B 1 333 ? -6.929 22.681 3.119 1.00 23.51 333 GLY B N 1
ATOM 5621 C CA . GLY B 1 333 ? -6.684 22.242 4.476 1.00 26.64 333 GLY B CA 1
ATOM 5622 C C . GLY B 1 333 ? -6.098 23.243 5.450 1.00 23.20 333 GLY B C 1
ATOM 5623 O O . GLY B 1 333 ? -6.537 23.292 6.602 1.00 28.69 333 GLY B O 1
ATOM 5624 N N . VAL B 1 334 ? -5.106 24.033 5.031 1.00 20.15 334 VAL B N 1
ATOM 5625 C CA . VAL B 1 334 ? -4.358 24.879 5.956 1.00 18.88 334 VAL B CA 1
ATOM 5626 C C . VAL B 1 334 ? -4.250 26.300 5.420 1.00 17.87 334 VAL B C 1
ATOM 5627 O O . VAL B 1 334 ? -4.231 26.535 4.206 1.00 22.97 334 VAL B O 1
ATOM 5631 N N . ILE B 1 335 ? -4.157 27.248 6.348 1.00 18.94 335 ILE B N 1
ATOM 5632 C CA . ILE B 1 335 ? -3.886 28.650 6.044 1.00 21.03 335 ILE B CA 1
ATOM 5633 C C . ILE B 1 335 ? -2.625 29.061 6.794 1.00 23.61 335 ILE B C 1
ATOM 5634 O O . ILE B 1 335 ? -2.608 29.077 8.033 1.00 21.31 335 ILE B O 1
ATOM 5639 N N . ALA B 1 336 ? -1.571 29.387 6.051 1.00 19.53 336 ALA B N 1
ATOM 5640 C CA . ALA B 1 336 ? -0.337 29.876 6.645 1.00 21.33 336 ALA B CA 1
ATOM 5641 C C . ALA B 1 336 ? -0.354 31.399 6.668 1.00 21.15 336 ALA B C 1
ATOM 5642 O O . ALA B 1 336 ? -0.754 32.036 5.691 1.00 19.73 336 ALA B O 1
ATOM 5644 N N . PHE B 1 337 ? 0.072 31.985 7.785 1.00 20.22 337 PHE B N 1
ATOM 5645 C CA . PHE B 1 337 ? -0.010 33.434 7.908 1.00 20.49 337 PHE B CA 1
ATOM 5646 C C . PHE B 1 337 ? 1.002 33.945 8.927 1.00 19.98 337 PHE B C 1
ATOM 5647 O O . PHE B 1 337 ? 1.532 33.189 9.745 1.00 18.98 337 PHE B O 1
ATOM 5655 N N . ASN B 1 338 ? 1.259 35.251 8.858 1.00 21.24 338 ASN B N 1
ATOM 5656 C CA . ASN B 1 338 ? 1.943 35.987 9.912 1.00 18.58 338 ASN B CA 1
ATOM 5657 C C . ASN B 1 338 ? 1.194 37.294 10.135 1.00 22.32 338 ASN B C 1
ATOM 5658 O O . ASN B 1 338 ? 0.534 37.805 9.228 1.00 22.70 338 ASN B O 1
ATOM 5663 N N . LEU B 1 339 ? 1.303 37.837 11.344 1.00 22.65 339 LEU B N 1
ATOM 5664 C CA . LEU B 1 339 ? 0.598 39.064 11.710 1.00 24.93 339 LEU B CA 1
ATOM 5665 C C . LEU B 1 339 ? 1.621 40.173 11.924 1.00 27.01 339 LEU B C 1
ATOM 5666 O O . LEU B 1 339 ? 2.409 40.123 12.874 1.00 26.03 339 LEU B O 1
ATOM 5671 N N . GLY B 1 340 ? 1.602 41.172 11.045 1.00 28.07 340 GLY B N 1
ATOM 5672 C CA . GLY B 1 340 ? 2.512 42.298 11.171 1.00 29.41 340 GLY B CA 1
ATOM 5673 C C . GLY B 1 340 ? 3.946 41.848 11.315 1.00 27.83 340 GLY B C 1
ATOM 5674 O O . GLY B 1 340 ? 4.405 40.926 10.634 1.00 31.55 340 GLY B O 1
ATOM 5675 N N . LYS B 1 341 ? 4.665 42.496 12.228 1.00 30.14 341 LYS B N 1
ATOM 5676 C CA . LYS B 1 341 ? 6.042 42.135 12.536 1.00 30.88 341 LYS B CA 1
ATOM 5677 C C . LYS B 1 341 ? 6.134 41.235 13.759 1.00 29.02 341 LYS B C 1
ATOM 5678 O O . LYS B 1 341 ? 7.238 40.944 14.229 1.00 31.26 341 LYS B O 1
ATOM 5684 N N . HIS B 1 342 ? 4.998 40.776 14.270 1.00 24.24 342 HIS B N 1
ATOM 5685 C CA . HIS B 1 342 ? 4.978 40.004 15.498 1.00 20.37 342 HIS B CA 1
ATOM 5686 C C . HIS B 1 342 ? 5.531 38.605 15.264 1.00 25.21 342 HIS B C 1
ATOM 5687 O O . HIS B 1 342 ? 5.340 38.008 14.202 1.00 26.20 342 HIS B O 1
ATOM 5694 N N . HIS B 1 343 ? 6.222 38.086 16.276 1.00 25.81 343 HIS B N 1
ATOM 5695 C CA . HIS B 1 343 ? 6.731 36.726 16.205 1.00 24.87 343 HIS B CA 1
ATOM 5696 C C . HIS B 1 343 ? 5.579 35.734 16.136 1.00 23.47 343 HIS B C 1
ATOM 5697 O O . HIS B 1 343 ? 4.601 35.841 16.882 1.00 25.36 343 HIS B O 1
ATOM 5704 N N . ALA B 1 344 ? 5.699 34.757 15.233 1.00 19.66 344 ALA B N 1
ATOM 5705 C CA . ALA B 1 344 ? 4.658 33.741 15.102 1.00 20.11 344 ALA B CA 1
ATOM 5706 C C . ALA B 1 344 ? 4.344 33.086 16.443 1.00 21.18 344 ALA B C 1
ATOM 5707 O O . ALA B 1 344 ? 3.172 32.875 16.775 1.00 22.85 344 ALA B O 1
ATOM 5709 N N . TYR B 1 345 ? 5.373 32.771 17.241 1.00 19.84 345 TYR B N 1
ATOM 5710 C CA . TYR B 1 345 ? 5.112 32.091 18.508 1.00 20.60 345 TYR B CA 1
ATOM 5711 C C . TYR B 1 345 ? 4.283 32.959 19.445 1.00 22.13 345 TYR B C 1
ATOM 5712 O O . TYR B 1 345 ? 3.455 32.432 20.201 1.00 21.75 345 TYR B O 1
ATOM 5721 N N . ASP B 1 346 ? 4.466 34.280 19.388 1.00 21.14 346 ASP B N 1
ATOM 5722 C CA . ASP B 1 346 ? 3.672 35.180 20.220 1.00 21.13 346 ASP B CA 1
ATOM 5723 C C . ASP B 1 346 ? 2.223 35.215 19.760 1.00 22.77 346 ASP B C 1
ATOM 5724 O O . ASP B 1 346 ? 1.306 35.189 20.588 1.00 21.34 346 ASP B O 1
ATOM 5729 N N . VAL B 1 347 ? 1.997 35.292 18.446 1.00 20.80 347 VAL B N 1
ATOM 5730 C CA . VAL B 1 347 ? 0.634 35.223 17.924 1.00 19.11 347 VAL B CA 1
ATOM 5731 C C . VAL B 1 347 ? -0.038 33.929 18.375 1.00 22.16 347 VAL B C 1
ATOM 5732 O O . VAL B 1 347 ? -1.181 33.933 18.848 1.00 21.03 347 VAL B O 1
ATOM 5736 N N . GLY B 1 348 ? 0.668 32.801 18.252 1.00 19.01 348 GLY B N 1
ATOM 5737 C CA . GLY B 1 348 ? 0.084 31.528 18.652 1.00 17.47 348 GLY B CA 1
ATOM 5738 C C . GLY B 1 348 ? -0.201 31.451 20.139 1.00 20.44 348 GLY B C 1
ATOM 5739 O O . GLY B 1 348 ? -1.201 30.859 20.557 1.00 19.11 348 GLY B O 1
ATOM 5740 N N . SER B 1 349 ? 0.679 32.036 20.957 1.00 22.49 349 SER B N 1
ATOM 5741 C CA . SER B 1 349 ? 0.485 32.031 22.407 1.00 18.18 349 SER B CA 1
ATOM 5742 C C . SER B 1 349 ? -0.739 32.845 22.804 1.00 18.68 349 SER B C 1
ATOM 5743 O O . SER B 1 349 ? -1.504 32.430 23.685 1.00 20.56 349 SER B O 1
ATOM 5746 N N . PHE B 1 350 ? -0.930 34.011 22.183 1.00 19.32 350 PHE B N 1
ATOM 5747 C CA . PHE B 1 350 ? -2.124 34.800 22.465 1.00 18.29 350 PHE B CA 1
ATOM 5748 C C . PHE B 1 350 ? -3.384 34.060 22.029 1.00 20.73 350 PHE B C 1
ATOM 5749 O O . PHE B 1 350 ? -4.372 34.022 22.768 1.00 21.51 350 PHE B O 1
ATOM 5757 N N . LEU B 1 351 ? -3.377 33.462 20.834 1.00 20.48 351 LEU B N 1
ATOM 5758 C CA . LEU B 1 351 ? -4.550 32.700 20.405 1.00 17.58 351 LEU B CA 1
ATOM 5759 C C . LEU B 1 351 ? -4.861 31.569 21.385 1.00 23.00 351 LEU B C 1
ATOM 5760 O O . LEU B 1 351 ? -6.033 31.271 21.652 1.00 20.85 351 LEU B O 1
ATOM 5765 N N . ASP B 1 352 ? -3.822 30.932 21.938 1.00 18.14 352 ASP B N 1
ATOM 5766 C CA . ASP B 1 352 ? -4.028 29.855 22.907 1.00 18.28 352 ASP B CA 1
ATOM 5767 C C . ASP B 1 352 ? -4.733 30.373 24.160 1.00 19.70 352 ASP B C 1
ATOM 5768 O O . ASP B 1 352 ? -5.551 29.660 24.760 1.00 21.04 352 ASP B O 1
ATOM 5773 N N . ASN B 1 353 ? -4.432 31.615 24.559 1.00 21.57 353 ASN B N 1
ATOM 5774 C CA . ASN B 1 353 ? -5.163 32.280 25.637 1.00 22.86 353 ASN B CA 1
ATOM 5775 C C . ASN B 1 353 ? -6.655 32.352 25.351 1.00 22.93 353 ASN B C 1
ATOM 5776 O O . ASN B 1 353 ? -7.463 32.382 26.285 1.00 26.20 353 ASN B O 1
ATOM 5781 N N . TYR B 1 354 ? -7.036 32.447 24.080 1.00 18.61 354 TYR B N 1
ATOM 5782 C CA . TYR B 1 354 ? -8.443 32.519 23.703 1.00 20.66 354 TYR B CA 1
ATOM 5783 C C . TYR B 1 354 ? -9.035 31.138 23.444 1.00 21.70 354 TYR B C 1
ATOM 5784 O O . TYR B 1 354 ? -10.152 31.040 22.924 1.00 21.83 354 TYR B O 1
ATOM 5793 N N . GLY B 1 355 ? -8.307 30.075 23.779 1.00 19.36 355 GLY B N 1
ATOM 5794 C CA . GLY B 1 355 ? -8.770 28.718 23.563 1.00 20.37 355 GLY B CA 1
ATOM 5795 C C . GLY B 1 355 ? -8.576 28.179 22.162 1.00 19.20 355 GLY B C 1
ATOM 5796 O O . GLY B 1 355 ? -9.139 27.127 21.840 1.00 21.26 355 GLY B O 1
ATOM 5797 N N . ILE B 1 356 ? -7.795 28.862 21.326 1.00 18.72 356 ILE B N 1
ATOM 5798 C CA . ILE B 1 356 ? -7.627 28.529 19.916 1.00 18.89 356 ILE B CA 1
ATOM 5799 C C . ILE B 1 356 ? -6.253 27.901 19.734 1.00 18.98 356 ILE B C 1
ATOM 5800 O O . ILE B 1 356 ? -5.237 28.509 20.093 1.00 22.11 356 ILE B O 1
ATOM 5805 N N . ALA B 1 357 ? -6.219 26.700 19.155 1.00 17.49 357 ALA B N 1
ATOM 5806 C CA . ALA B 1 357 ? -4.978 25.953 18.956 1.00 17.25 357 ALA B CA 1
ATOM 5807 C C . ALA B 1 357 ? -4.541 26.075 17.498 1.00 19.00 357 ALA B C 1
ATOM 5808 O O . ALA B 1 357 ? -5.195 25.538 16.598 1.00 21.22 357 ALA B O 1
ATOM 5810 N N . VAL B 1 358 ? -3.429 26.776 17.271 1.00 20.23 358 VAL B N 1
ATOM 5811 C CA . VAL B 1 358 ? -2.762 26.811 15.976 1.00 20.27 358 VAL B CA 1
ATOM 5812 C C . VAL B 1 358 ? -1.318 26.363 16.184 1.00 19.53 358 VAL B C 1
ATOM 5813 O O . VAL B 1 358 ? -0.846 26.216 17.310 1.00 22.56 358 VAL B O 1
ATOM 5817 N N . ARG B 1 359 ? -0.619 26.129 15.078 1.00 18.69 359 ARG B N 1
ATOM 5818 C CA . ARG B 1 359 ? 0.783 25.742 15.136 1.00 23.01 359 ARG B CA 1
ATOM 5819 C C . ARG B 1 359 ? 1.648 26.883 14.626 1.00 18.93 359 ARG B C 1
ATOM 5820 O O . ARG B 1 359 ? 1.256 27.614 13.710 1.00 25.18 359 ARG B O 1
ATOM 5828 N N . THR B 1 360 ? 2.814 27.049 15.250 1.00 17.10 360 THR B N 1
ATOM 5829 C CA . THR B 1 360 ? 3.787 28.065 14.884 1.00 20.90 360 THR B CA 1
ATOM 5830 C C . THR B 1 360 ? 5.132 27.382 14.683 1.00 24.70 360 THR B C 1
ATOM 5831 O O . THR B 1 360 ? 5.318 26.215 15.033 1.00 29.52 360 THR B O 1
ATOM 5835 N N . GLY B 1 361 ? 6.069 28.113 14.108 1.00 24.48 361 GLY B N 1
ATOM 5836 C CA . GLY B 1 361 ? 7.397 27.595 13.854 1.00 23.05 361 GLY B CA 1
ATOM 5837 C C . GLY B 1 361 ? 7.667 27.423 12.373 1.00 22.26 361 GLY B C 1
ATOM 5838 O O . GLY B 1 361 ? 7.035 28.044 11.517 1.00 21.96 361 GLY B O 1
ATOM 5839 N N . HIS B 1 362 ? 8.629 26.545 12.070 1.00 21.53 362 HIS B N 1
ATOM 5840 C CA . HIS B 1 362 ? 8.990 26.293 10.680 1.00 20.31 362 HIS B CA 1
ATOM 5841 C C . HIS B 1 362 ? 8.258 25.096 10.074 1.00 19.63 362 HIS B C 1
ATOM 5842 O O . HIS B 1 362 ? 8.428 24.828 8.880 1.00 21.04 362 HIS B O 1
ATOM 5849 N N . HIS B 1 363 ? 7.450 24.378 10.855 1.00 20.69 363 HIS B N 1
ATOM 5850 C CA . HIS B 1 363 ? 6.601 23.291 10.351 1.00 22.41 363 HIS B CA 1
ATOM 5851 C C . HIS B 1 363 ? 7.339 22.204 9.574 1.00 23.10 363 HIS B C 1
ATOM 5852 O O . HIS B 1 363 ? 6.784 21.628 8.642 1.00 25.52 363 HIS B O 1
ATOM 5866 N N . ALA B 1 365 ? 9.695 22.582 7.530 1.00 20.10 365 ALA B N 1
ATOM 5867 C CA . ALA B 1 365 ? 9.853 23.013 6.149 1.00 20.81 365 ALA B CA 1
ATOM 5868 C C . ALA B 1 365 ? 10.724 24.264 6.087 1.00 23.67 365 ALA B C 1
ATOM 5869 O O . ALA B 1 365 ? 10.334 25.287 5.526 1.00 21.98 365 ALA B O 1
ATOM 5871 N N . MET B 1 366 ? 11.918 24.155 6.667 1.00 22.43 366 MET B N 1
ATOM 5872 C CA . MET B 1 366 ? 12.831 25.292 6.709 1.00 22.53 366 MET B CA 1
ATOM 5873 C C . MET B 1 366 ? 13.203 25.835 5.333 1.00 21.52 366 MET B C 1
ATOM 5874 O O . MET B 1 366 ? 13.340 27.064 5.213 1.00 21.81 366 MET B O 1
ATOM 5879 N N . PRO B 1 367 ? 13.396 25.025 4.281 1.00 22.22 367 PRO B N 1
ATOM 5880 C CA . PRO B 1 367 ? 13.648 25.634 2.963 1.00 21.37 367 PRO B CA 1
ATOM 5881 C C . PRO B 1 367 ? 12.490 26.476 2.459 1.00 20.22 367 PRO B C 1
ATOM 5882 O O . PRO B 1 367 ? 12.715 27.499 1.793 1.00 23.14 367 PRO B O 1
ATOM 5886 N N . LEU B 1 368 ? 11.254 26.083 2.773 1.00 22.22 368 LEU B N 1
ATOM 5887 C CA . LEU B 1 368 ? 10.100 26.905 2.429 1.00 19.00 368 LEU B CA 1
ATOM 5888 C C . LEU B 1 368 ? 10.135 28.232 3.178 1.00 21.87 368 LEU B C 1
ATOM 5889 O O . LEU B 1 368 ? 9.885 29.295 2.597 1.00 22.12 368 LEU B O 1
ATOM 5894 N N . MET B 1 369 ? 10.426 28.188 4.482 1.00 21.37 369 MET B N 1
ATOM 5895 C CA . MET B 1 369 ? 10.527 29.425 5.251 1.00 21.89 369 MET B CA 1
ATOM 5896 C C . MET B 1 369 ? 11.600 30.339 4.675 1.00 21.89 369 MET B C 1
ATOM 5897 O O . MET B 1 369 ? 11.386 31.549 4.531 1.00 24.97 369 MET B O 1
ATOM 5902 N N . ALA B 1 370 ? 12.754 29.771 4.316 1.00 22.82 370 ALA B N 1
ATOM 5903 C CA . ALA B 1 370 ? 13.833 30.574 3.753 1.00 25.35 370 ALA B CA 1
ATOM 5904 C C . ALA B 1 370 ? 13.418 31.227 2.441 1.00 28.25 370 ALA B C 1
ATOM 5905 O O . ALA B 1 370 ? 13.811 32.365 2.158 1.00 25.86 370 ALA B O 1
ATOM 5907 N N . TYR B 1 371 ? 12.635 30.522 1.619 1.00 23.08 371 TYR B N 1
ATOM 5908 C CA . TYR B 1 371 ? 12.165 31.117 0.374 1.00 22.45 371 TYR B CA 1
ATOM 5909 C C . TYR B 1 371 ? 11.351 32.377 0.642 1.00 23.02 371 TYR B C 1
ATOM 5910 O O . TYR B 1 371 ? 11.529 33.398 -0.032 1.00 24.48 371 TYR B O 1
ATOM 5919 N N . TYR B 1 372 ? 10.461 32.328 1.628 1.00 24.24 372 TYR B N 1
ATOM 5920 C CA . TYR B 1 372 ? 9.645 33.483 1.973 1.00 22.93 372 TYR B CA 1
ATOM 5921 C C . TYR B 1 372 ? 10.362 34.471 2.878 1.00 25.62 372 TYR B C 1
ATOM 5922 O O . TYR B 1 372 ? 9.743 35.456 3.301 1.00 26.76 372 TYR B O 1
ATOM 5931 N N . ASN B 1 373 ? 11.637 34.223 3.184 1.00 26.46 373 ASN B N 1
ATOM 5932 C CA . ASN B 1 373 ? 12.470 35.136 3.968 1.00 33.42 373 ASN B CA 1
ATOM 5933 C C . ASN B 1 373 ? 11.853 35.428 5.335 1.00 29.95 373 ASN B C 1
ATOM 5934 O O . ASN B 1 373 ? 11.840 36.568 5.799 1.00 30.91 373 ASN B O 1
ATOM 5939 N N . VAL B 1 374 ? 11.327 34.391 5.982 1.00 24.41 374 VAL B N 1
ATOM 5940 C CA . VAL B 1 374 ? 10.799 34.504 7.342 1.00 23.29 374 VAL B CA 1
ATOM 5941 C C . VAL B 1 374 ? 11.335 33.331 8.158 1.00 26.00 374 VAL B C 1
ATOM 5942 O O . VAL B 1 374 ? 11.653 32.277 7.587 1.00 22.81 374 VAL B O 1
ATOM 5946 N N . PRO B 1 375 ? 11.478 33.462 9.481 1.00 25.30 375 PRO B N 1
ATOM 5947 C CA . PRO B 1 375 ? 11.891 32.298 10.280 1.00 25.40 375 PRO B CA 1
ATOM 5948 C C . PRO B 1 375 ? 10.766 31.323 10.559 1.00 25.45 375 PRO B C 1
ATOM 5949 O O . PRO B 1 375 ? 11.048 30.143 10.800 1.00 26.04 375 PRO B O 1
ATOM 5953 N N . ALA B 1 376 ? 9.511 31.764 10.518 1.00 24.02 376 ALA B N 1
ATOM 5954 C CA . ALA B 1 376 ? 8.403 30.945 10.983 1.00 20.96 376 ALA B CA 1
ATOM 5955 C C . ALA B 1 376 ? 7.109 31.487 10.398 1.00 20.43 376 ALA B C 1
ATOM 5956 O O . ALA B 1 376 ? 7.064 32.594 9.857 1.00 22.40 376 ALA B O 1
ATOM 5958 N N . MET B 1 377 ? 6.055 30.679 10.510 1.00 17.97 377 MET B N 1
ATOM 5959 C CA . MET B 1 377 ? 4.703 31.088 10.151 1.00 17.46 377 MET B CA 1
ATOM 5960 C C . MET B 1 377 ? 3.746 30.514 11.175 1.00 22.00 377 MET B C 1
ATOM 5961 O O . MET B 1 377 ? 4.041 29.510 11.826 1.00 22.74 377 MET B O 1
ATOM 5966 N N . CYS B 1 378 ? 2.590 31.161 11.311 1.00 21.71 378 CYS B N 1
ATOM 5967 C CA . CYS B 1 378 ? 1.452 30.524 11.956 1.00 21.63 378 CYS B CA 1
ATOM 5968 C C . CYS B 1 378 ? 0.704 29.671 10.935 1.00 22.60 378 CYS B C 1
ATOM 5969 O O . CYS B 1 378 ? 0.707 29.963 9.737 1.00 21.43 378 CYS B O 1
ATOM 5972 N N . ARG B 1 379 ? 0.033 28.626 11.417 1.00 22.69 379 ARG B N 1
ATOM 5973 C CA . ARG B 1 379 ? -0.739 27.753 10.537 1.00 18.35 379 ARG B CA 1
ATOM 5974 C C . ARG B 1 379 ? -2.033 27.350 11.223 1.00 17.52 379 ARG B C 1
ATOM 5975 O O . ARG B 1 379 ? -2.001 26.701 12.273 1.00 18.96 379 ARG B O 1
ATOM 5983 N N . ALA B 1 380 ? -3.161 27.721 10.623 1.00 17.86 380 ALA B N 1
ATOM 5984 C CA . ALA B 1 380 ? -4.469 27.261 11.069 1.00 17.57 380 ALA B CA 1
ATOM 5985 C C . ALA B 1 380 ? -4.970 26.172 10.127 1.00 19.90 380 ALA B C 1
ATOM 5986 O O . ALA B 1 380 ? -4.953 26.348 8.905 1.00 23.27 380 ALA B O 1
ATOM 5988 N N . SER B 1 381 ? -5.400 25.048 10.698 1.00 17.59 381 SER B N 1
ATOM 5989 C CA . SER B 1 381 ? -5.984 23.939 9.953 1.00 20.48 381 SER B CA 1
ATOM 5990 C C . SER B 1 381 ? -7.502 24.024 10.035 1.00 21.19 381 SER B C 1
ATOM 5991 O O . SER B 1 381 ? -8.056 24.308 11.100 1.00 25.42 381 SER B O 1
ATOM 5994 N N . LEU B 1 382 ? -8.169 23.762 8.917 1.00 22.46 382 LEU B N 1
ATOM 5995 C CA . LEU B 1 382 ? -9.631 23.780 8.844 1.00 24.08 382 LEU B CA 1
ATOM 5996 C C . LEU B 1 382 ? -10.093 22.404 8.382 1.00 24.44 382 LEU B C 1
ATOM 5997 O O . LEU B 1 382 ? -10.212 22.150 7.181 1.00 26.63 382 LEU B O 1
ATOM 6002 N N . ALA B 1 383 ? -10.368 21.530 9.347 1.00 24.38 383 ALA B N 1
ATOM 6003 C CA . ALA B 1 383 ? -10.707 20.142 9.097 1.00 22.63 383 ALA B CA 1
ATOM 6004 C C . ALA B 1 383 ? -12.224 19.965 9.061 1.00 23.02 383 ALA B C 1
ATOM 6005 O O . ALA B 1 383 ? -12.996 20.908 9.253 1.00 23.97 383 ALA B O 1
ATOM 6007 N N . MET B 1 384 ? -12.651 18.722 8.835 1.00 21.52 384 MET B N 1
ATOM 6008 C CA . MET B 1 384 ? -14.068 18.445 8.614 1.00 22.38 384 MET B CA 1
ATOM 6009 C C . MET B 1 384 ? -14.918 18.649 9.863 1.00 24.26 384 MET B C 1
ATOM 6010 O O . MET B 1 384 ? -16.140 18.794 9.740 1.00 24.50 384 MET B O 1
ATOM 6015 N N . TYR B 1 385 ? -14.316 18.661 11.053 1.00 19.16 385 TYR B N 1
ATOM 6016 C CA . TYR B 1 385 ? -15.057 18.945 12.275 1.00 18.87 385 TYR B CA 1
ATOM 6017 C C . TYR B 1 385 ? -14.958 20.399 12.721 1.00 22.81 385 TYR B C 1
ATOM 6018 O O . TYR B 1 385 ? -15.503 20.743 13.774 1.00 21.35 385 TYR B O 1
ATOM 6027 N N . ASN B 1 386 ? -14.291 21.264 11.960 1.00 20.35 386 ASN B N 1
ATOM 6028 C CA . ASN B 1 386 ? -14.250 22.677 12.316 1.00 20.86 386 ASN B CA 1
ATOM 6029 C C . ASN B 1 386 ? -15.436 23.422 11.716 1.00 21.06 386 ASN B C 1
ATOM 6030 O O . ASN B 1 386 ? -16.076 22.960 10.768 1.00 21.25 386 ASN B O 1
ATOM 6035 N N . THR B 1 387 ? -15.716 24.604 12.272 1.00 21.19 387 THR B N 1
ATOM 6036 C CA . THR B 1 387 ? -16.963 25.319 12.013 1.00 21.88 387 THR B CA 1
ATOM 6037 C C . THR B 1 387 ? -16.714 26.790 11.693 1.00 21.36 387 THR B C 1
ATOM 6038 O O . THR B 1 387 ? -15.648 27.348 11.968 1.00 22.48 387 THR B O 1
ATOM 6042 N N . HIS B 1 388 ? -17.753 27.436 11.145 1.00 22.39 388 HIS B N 1
ATOM 6043 C CA . HIS B 1 388 ? -17.710 28.881 10.919 1.00 23.04 388 HIS B CA 1
ATOM 6044 C C . HIS B 1 388 ? -17.485 29.652 12.213 1.00 18.90 388 HIS B C 1
ATOM 6045 O O . HIS B 1 388 ? -16.837 30.704 12.206 1.00 21.97 388 HIS B O 1
ATOM 6052 N N . GLU B 1 389 ? -18.036 29.163 13.328 1.00 22.41 389 GLU B N 1
ATOM 6053 C CA . GLU B 1 389 ? -17.879 29.866 14.596 1.00 22.83 389 GLU B CA 1
ATOM 6054 C C . GLU B 1 389 ? -16.433 29.844 15.069 1.00 20.75 389 GLU B C 1
ATOM 6055 O O . GLU B 1 389 ? -15.962 30.810 15.681 1.00 22.18 389 GLU B O 1
ATOM 6061 N N . GLU B 1 390 ? -15.712 28.761 14.776 1.00 22.10 390 GLU B N 1
ATOM 6062 C CA . GLU B 1 390 ? -14.295 28.710 15.118 1.00 19.31 390 GLU B CA 1
ATOM 6063 C C . GLU B 1 390 ? -13.484 29.660 14.245 1.00 22.07 390 GLU B C 1
ATOM 6064 O O . GLU B 1 390 ? -12.590 30.359 14.742 1.00 21.18 390 GLU B O 1
ATOM 6070 N N . VAL B 1 391 ? -13.798 29.718 12.947 1.00 21.19 391 VAL B N 1
ATOM 6071 C CA . VAL B 1 391 ? -13.180 30.714 12.072 1.00 21.03 391 VAL B CA 1
ATOM 6072 C C . VAL B 1 391 ? -13.391 32.116 12.631 1.00 20.30 391 VAL B C 1
ATOM 6073 O O . VAL B 1 391 ? -12.461 32.932 12.694 1.00 21.58 391 VAL B O 1
ATOM 6077 N N . ASP B 1 392 ? -14.627 32.413 13.052 1.00 23.12 392 ASP B N 1
ATOM 6078 C CA . ASP B 1 392 ? -14.936 33.732 13.597 1.00 21.61 392 ASP B CA 1
ATOM 6079 C C . ASP B 1 392 ? -14.087 34.040 14.828 1.00 24.21 392 ASP B C 1
ATOM 6080 O O . ASP B 1 392 ? -13.669 35.185 15.030 1.00 25.16 392 ASP B O 1
ATOM 6085 N N . ARG B 1 393 ? -13.831 33.031 15.668 1.00 20.96 393 ARG B N 1
ATOM 6086 C CA . ARG B 1 393 ? -12.987 33.240 16.842 1.00 20.73 393 ARG B CA 1
ATOM 6087 C C . ARG B 1 393 ? -11.542 33.505 16.448 1.00 19.80 393 ARG B C 1
ATOM 6088 O O . ARG B 1 393 ? -10.856 34.316 17.083 1.00 22.02 393 ARG B O 1
ATOM 6096 N N . LEU B 1 394 ? -11.061 32.825 15.407 1.00 20.02 394 LEU B N 1
ATOM 6097 C CA . LEU B 1 394 ? -9.717 33.104 14.907 1.00 21.95 394 LEU B CA 1
ATOM 6098 C C . LEU B 1 394 ? -9.605 34.544 14.422 1.00 22.03 394 LEU B C 1
ATOM 6099 O O . LEU B 1 394 ? -8.652 35.255 14.763 1.00 18.09 394 LEU B O 1
ATOM 6104 N N . VAL B 1 395 ? -10.585 34.991 13.631 1.00 21.13 395 VAL B N 1
ATOM 6105 C CA . VAL B 1 395 ? -10.560 36.346 13.080 1.00 18.45 395 VAL B CA 1
ATOM 6106 C C . VAL B 1 395 ? -10.605 37.378 14.197 1.00 18.69 395 VAL B C 1
ATOM 6107 O O . VAL B 1 395 ? -9.844 38.353 14.198 1.00 22.96 395 VAL B O 1
ATOM 6111 N N . THR B 1 396 ? -11.511 37.188 15.159 1.00 21.17 396 THR B N 1
ATOM 6112 C CA . THR B 1 396 ? -11.622 38.129 16.269 1.00 26.17 396 THR B CA 1
ATOM 6113 C C . THR B 1 396 ? -10.349 38.143 17.108 1.00 21.50 396 THR B C 1
ATOM 6114 O O . THR B 1 396 ? -9.896 39.208 17.553 1.00 22.51 396 THR B O 1
ATOM 6118 N N . GLY B 1 397 ? -9.751 36.970 17.319 1.00 21.84 397 GLY B N 1
ATOM 6119 C CA . GLY B 1 397 ? -8.516 36.902 18.082 1.00 20.09 397 GLY B CA 1
ATOM 6120 C C . GLY B 1 397 ? -7.361 37.612 17.400 1.00 19.36 397 GLY B C 1
ATOM 6121 O O . GLY B 1 397 ? -6.593 38.327 18.049 1.00 21.74 397 GLY B O 1
ATOM 6122 N N . LEU B 1 398 ? -7.214 37.421 16.084 1.00 18.48 398 LEU B N 1
ATOM 6123 C CA . LEU B 1 398 ? -6.162 38.137 15.362 1.00 20.78 398 LEU B CA 1
ATOM 6124 C C . LEU B 1 398 ? -6.385 39.648 15.407 1.00 22.68 398 LEU B C 1
ATOM 6125 O O . LEU B 1 398 ? -5.431 40.424 15.552 1.00 21.67 398 LEU B O 1
ATOM 6130 N N . GLN B 1 399 ? -7.639 40.085 15.280 1.00 23.17 399 GLN B N 1
ATOM 6131 C CA . GLN B 1 399 ? -7.941 41.509 15.401 1.00 22.51 399 GLN B CA 1
ATOM 6132 C C . GLN B 1 399 ? -7.583 42.034 16.785 1.00 20.38 399 GLN B C 1
ATOM 6133 O O . GLN B 1 399 ? -7.099 43.163 16.924 1.00 24.44 399 GLN B O 1
ATOM 6139 N N . ARG B 1 400 ? -7.818 41.224 17.819 1.00 20.56 400 ARG B N 1
ATOM 6140 C CA . ARG B 1 400 ? -7.482 41.625 19.180 1.00 22.72 400 ARG B CA 1
ATOM 6141 C C . ARG B 1 400 ? -5.972 41.743 19.367 1.00 24.83 400 ARG B C 1
ATOM 6142 O O . ARG B 1 400 ? -5.491 42.696 19.991 1.00 23.22 400 ARG B O 1
ATOM 6150 N N . ILE B 1 401 ? -5.212 40.783 18.838 1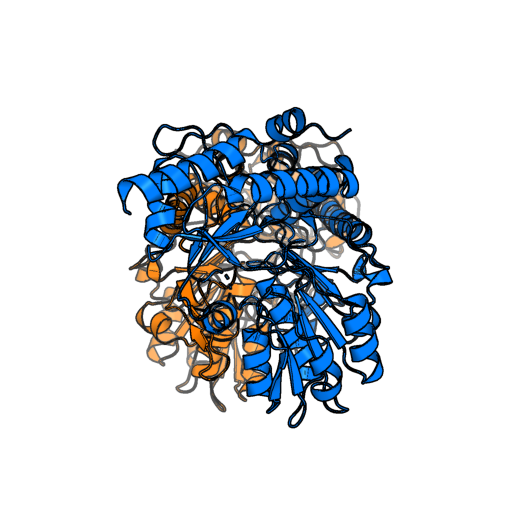.00 20.94 401 ILE B N 1
ATOM 6151 C CA . ILE B 1 401 ? -3.759 40.825 18.983 1.00 23.77 401 ILE B CA 1
ATOM 6152 C C . ILE B 1 401 ? -3.194 42.053 18.281 1.00 23.15 401 ILE B C 1
ATOM 6153 O O . ILE B 1 401 ? -2.298 42.728 18.801 1.00 25.28 401 ILE B O 1
ATOM 6158 N N . HIS B 1 402 ? -3.711 42.359 17.088 1.00 24.53 402 HIS B N 1
ATOM 6159 C CA . HIS B 1 402 ? -3.282 43.555 16.368 1.00 23.15 402 HIS B CA 1
ATOM 6160 C C . HIS B 1 402 ? -3.569 44.820 17.166 1.00 24.28 402 HIS B C 1
ATOM 6161 O O . HIS B 1 402 ? -2.755 45.754 17.185 1.00 26.04 402 HIS B O 1
ATOM 6168 N N . ARG B 1 403 ? -4.734 44.877 17.814 1.00 23.52 403 ARG B N 1
ATOM 6169 C CA A ARG B 1 403 ? -5.078 46.038 18.629 0.50 29.78 403 ARG B CA 1
ATOM 6170 C CA B ARG B 1 403 ? -5.071 46.043 18.624 0.50 29.77 403 ARG B CA 1
ATOM 6171 C C . ARG B 1 403 ? -4.184 46.134 19.860 1.00 31.57 403 ARG B C 1
ATOM 6172 O O . ARG B 1 403 ? -3.689 47.218 20.195 1.00 33.34 403 ARG B O 1
ATOM 6187 N N . LEU B 1 404 ? -3.957 45.008 20.540 1.00 27.11 404 LEU B N 1
ATOM 6188 C CA . LEU B 1 404 ? -3.197 45.026 21.787 1.00 27.90 404 LEU B CA 1
ATOM 6189 C C . LEU B 1 404 ? -1.715 45.289 21.549 1.00 29.73 404 LEU B C 1
ATOM 6190 O O . LEU B 1 404 ? -1.086 46.044 22.300 1.00 29.33 404 LEU B O 1
ATOM 6195 N N . LEU B 1 405 ? -1.132 44.661 20.530 1.00 27.46 405 LEU B N 1
ATOM 6196 C CA . LEU B 1 405 ? 0.314 44.696 20.354 1.00 29.71 405 LEU B CA 1
ATOM 6197 C C . LEU B 1 405 ? 0.777 45.666 19.277 1.00 32.72 405 LEU B C 1
ATOM 6198 O O . LEU B 1 405 ? 1.984 45.911 19.171 1.00 36.58 405 LEU B O 1
ATOM 6203 N N . GLY B 1 406 ? -0.134 46.217 18.483 1.00 33.58 406 GLY B N 1
ATOM 6204 C CA . GLY B 1 406 ? 0.242 47.128 17.420 1.00 43.05 406 GLY B CA 1
ATOM 6205 C C . GLY B 1 406 ? 0.243 46.466 16.055 1.00 52.59 406 GLY B C 1
ATOM 6206 O O . GLY B 1 406 ? 0.121 45.244 15.941 1.00 49.78 406 GLY B O 1
#

Radius of gyration: 27.21 Å; Cα contacts (8 Å, |Δi|>4): 1739; chains: 2; bounding box: 67×90×70 Å

Secondary structure (DSSP, 8-state):
---HHHHHTT-GGGG-EETTEE-EE--TTT-----HHHHHHHHHHHHHT----SS--SHHHHHHHHHHHHHHHHHHHHTT-S-GGGEEEES-HHHHHHHIIIIIHHHH--TT-EEEEETT--GGGTHHHHHHHHHHT-EEEEEPBPTTS-B-GGGHHHH--TTEEEEEEESB-TTT-PBP-HHHHHHHHHHTT-EEEEE-TTTTTTS---HHHHT-SEEEEESTTTT--SS-EEEEE-HHHHTTPPP----EEEEETTTEEEEPPTTGGG--SS--HHHHHHHHHHHHHHHHH-HHHHHHHHHHHHHHHHHHHTTSTTEEEES-TT--SEEEEEETTS-HHHHHHHHHHTTEE-EEE---HHHHHHTT-S-EEEEE--TT--HHHHHHHHHHHHHHHHHH-/---HHHHHTT-GGGG-EETTEE-EE--TTT-----HHHHHHHHHHHHHT----SS--SHHHHHHHHHHHHHHHHHHHHTT-S-GGGEEEES-HHHHHHHIIIIIIHHH--TT-EEEEETT--GGGTHHHHHHHHHHT-EEEEEPBPTTS-B-GGGHHHH--TTEEEEEEESB-TTT-PBP-HHHHHHHHHHTT-EEEEE-TTTTTTS---HHHHT-SEEEEETTTTT--SS-EEEEE-HHHHTTPPP----EEEEETTTEEEEPPTTGGG--SS--HHHHHHHHHHHHHHHHH-HHHHHHHHHHHHHHHHHHHTTSTTEEEES-TT--SEEEEEETT--HHHHHHHHHHTTEE-EEE---HHHHHHTT-S-EEEEE--TT--HHHHHHHHHHHHHHHHHH-

GO terms:
  GO:0008826 cysteine sulfinate desulfinase activity (F, EXP)
  GO:0005515 protein binding (F, IPI)
  GO:0030170 pyridoxal phosphate binding (F, IDA)
  GO:0031071 cysteine desulfurase activity (F, IDA)
  GO:0042803 protein homodimerization activity (F, IDA)
  GO:0009000 selenocysteine lyase activity (F, IDA)
  GO:0016226 iron-sulfur cluster assembly (P, IDA)
  GO:0006790 sulfur compound metabolic process (P, IDA)
  GO:0001887 selenium compound metabolic process (P, IGI)